Protein AF-A0A238YDG4-F1 (afdb_monomer)

Structure (mmCIF, N/CA/C/O backbone):
data_AF-A0A238YDG4-F1
#
_entry.id   AF-A0A238YDG4-F1
#
loop_
_atom_site.group_PDB
_atom_site.id
_atom_site.type_symbol
_atom_site.label_atom_id
_atom_site.label_alt_id
_atom_site.label_comp_id
_atom_site.label_asym_id
_atom_site.label_entity_id
_atom_site.label_seq_id
_atom_site.pdbx_PDB_ins_code
_atom_site.Cartn_x
_atom_site.Cartn_y
_atom_site.Cartn_z
_atom_site.occupancy
_atom_site.B_iso_or_equiv
_atom_site.auth_seq_id
_atom_site.auth_comp_id
_atom_site.auth_asym_id
_atom_site.auth_atom_id
_atom_site.pdbx_PDB_model_num
ATOM 1 N N . MET A 1 1 ? 46.754 -7.261 44.602 1.00 32.38 1 MET A N 1
ATOM 2 C CA . MET A 1 1 ? 48.036 -6.555 44.366 1.00 32.38 1 MET A CA 1
ATOM 3 C C . MET A 1 1 ? 48.766 -7.213 43.203 1.00 32.38 1 MET A C 1
ATOM 5 O O . MET A 1 1 ? 49.023 -8.404 43.291 1.00 32.38 1 MET A O 1
ATOM 9 N N . LYS A 1 2 ? 49.138 -6.392 42.207 1.00 31.48 2 LYS A N 1
ATOM 10 C CA . LYS A 1 2 ? 50.009 -6.646 41.039 1.00 31.48 2 LYS A CA 1
ATOM 11 C C . LYS A 1 2 ? 49.391 -7.382 39.835 1.00 31.48 2 LYS A C 1
ATOM 13 O O . LYS A 1 2 ? 49.426 -8.601 39.764 1.00 31.48 2 LYS A O 1
ATOM 18 N N . ASN A 1 3 ? 48.870 -6.579 38.895 1.00 33.97 3 ASN A N 1
ATOM 19 C CA . ASN A 1 3 ? 49.439 -6.285 37.561 1.00 33.97 3 ASN A CA 1
ATOM 20 C C . ASN A 1 3 ? 50.335 -7.392 36.956 1.00 33.97 3 ASN A C 1
ATOM 22 O O . ASN A 1 3 ? 51.238 -7.875 37.629 1.00 33.97 3 ASN A O 1
ATOM 26 N N . LEU A 1 4 ? 50.256 -7.732 35.666 1.00 27.48 4 LEU A N 1
ATOM 27 C CA . LEU A 1 4 ? 50.565 -6.827 34.550 1.00 27.48 4 LEU A CA 1
ATOM 28 C C . LEU A 1 4 ? 50.295 -7.536 33.200 1.00 27.48 4 LEU A C 1
ATOM 30 O O . LEU A 1 4 ? 50.577 -8.722 33.050 1.00 27.48 4 LEU A O 1
ATOM 34 N N . ARG A 1 5 ? 49.781 -6.768 32.234 1.00 31.42 5 ARG A N 1
ATOM 35 C CA . ARG A 1 5 ? 49.611 -7.071 30.800 1.00 31.42 5 ARG A CA 1
ATOM 36 C C . ARG A 1 5 ? 50.969 -7.241 30.064 1.00 31.42 5 ARG A C 1
ATOM 38 O O . ARG A 1 5 ? 51.995 -6.864 30.625 1.00 31.42 5 ARG A O 1
ATOM 45 N N . VAL A 1 6 ? 50.903 -7.626 28.771 1.00 28.30 6 VAL A N 1
ATOM 46 C CA . VAL A 1 6 ? 51.587 -6.986 27.601 1.00 28.30 6 VAL A CA 1
ATOM 47 C C . VAL A 1 6 ? 52.476 -7.898 26.694 1.00 28.30 6 VAL A C 1
ATOM 49 O O . VAL A 1 6 ? 53.529 -8.354 27.120 1.00 28.30 6 VAL A O 1
ATOM 52 N N . ILE A 1 7 ? 52.052 -7.987 25.407 1.00 26.64 7 ILE A N 1
ATOM 53 C CA . ILE A 1 7 ? 52.782 -8.059 24.094 1.00 26.64 7 ILE A CA 1
ATOM 54 C C . ILE A 1 7 ? 53.450 -9.394 23.679 1.00 26.64 7 ILE A C 1
ATOM 56 O O . ILE A 1 7 ? 54.225 -9.946 24.444 1.00 26.64 7 ILE A O 1
ATOM 60 N N . LEU A 1 8 ? 53.157 -10.054 22.539 1.00 23.36 8 LEU A N 1
ATOM 61 C CA . LEU A 1 8 ? 52.969 -9.714 21.100 1.00 23.36 8 LEU A CA 1
ATOM 62 C C . LEU A 1 8 ? 54.277 -9.819 20.264 1.00 23.36 8 LEU A C 1
ATOM 64 O O . LEU A 1 8 ? 55.307 -9.260 20.625 1.00 23.36 8 LEU A O 1
ATOM 68 N N . LEU A 1 9 ? 54.148 -10.510 19.113 1.00 22.17 9 LEU A N 1
ATOM 69 C CA . LEU A 1 9 ? 55.008 -10.584 17.906 1.00 22.17 9 LEU A CA 1
ATOM 70 C C . LEU A 1 9 ? 56.167 -11.618 17.839 1.00 22.17 9 LEU A C 1
ATOM 72 O O . LEU A 1 9 ? 57.166 -11.488 18.537 1.00 22.17 9 LEU A O 1
ATOM 76 N N . ALA A 1 10 ? 56.097 -12.572 16.886 1.00 23.30 10 ALA A N 1
ATOM 77 C CA . ALA A 1 10 ? 56.869 -12.538 15.619 1.00 23.30 10 ALA A CA 1
ATOM 78 C C . ALA A 1 10 ? 56.910 -13.889 14.838 1.00 23.30 10 ALA A C 1
ATOM 80 O O . ALA A 1 10 ? 57.460 -14.873 15.320 1.00 23.30 10 ALA A O 1
ATOM 81 N N . VAL A 1 11 ? 56.379 -13.850 13.600 1.00 23.33 11 VAL A N 1
ATOM 82 C CA . VAL A 1 11 ? 56.934 -14.311 12.293 1.00 23.33 11 VAL A CA 1
ATOM 83 C C . VAL A 1 11 ? 57.544 -15.719 12.152 1.00 23.33 11 VAL A C 1
ATOM 85 O O . VAL A 1 11 ? 58.565 -15.966 12.770 1.00 23.33 11 VAL A O 1
ATOM 88 N N . VAL A 1 12 ? 57.070 -16.523 11.170 1.00 23.56 12 VAL A N 1
ATOM 89 C CA . VAL A 1 12 ? 57.900 -17.312 10.209 1.00 23.56 12 VAL A CA 1
ATOM 90 C C . VAL A 1 12 ? 57.093 -17.756 8.955 1.00 23.56 12 VAL A C 1
ATOM 92 O O . VAL A 1 12 ? 56.186 -18.570 9.042 1.00 23.56 12 VAL A O 1
ATOM 95 N N . VAL A 1 13 ? 57.520 -17.209 7.805 1.00 24.45 13 VAL A N 1
ATOM 96 C CA . VAL A 1 13 ? 57.830 -17.814 6.480 1.00 24.45 13 VAL A CA 1
ATOM 97 C C . VAL A 1 13 ? 56.757 -18.515 5.623 1.00 24.45 13 VAL A C 1
ATOM 99 O O . VAL A 1 13 ? 56.240 -19.581 5.932 1.00 24.45 13 VAL A O 1
ATOM 102 N N . ALA A 1 14 ? 56.605 -17.948 4.420 1.00 23.52 14 ALA A N 1
ATOM 103 C CA . ALA A 1 14 ? 55.991 -18.507 3.222 1.00 23.52 14 A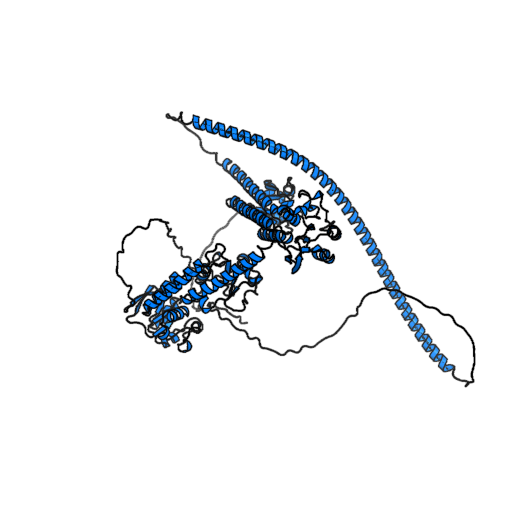LA A CA 1
ATOM 104 C C . ALA A 1 14 ? 56.813 -19.636 2.565 1.00 23.52 14 ALA A C 1
ATOM 106 O O . ALA A 1 14 ? 58.035 -19.551 2.470 1.00 23.52 14 ALA A O 1
ATOM 107 N N . THR A 1 15 ? 56.132 -20.627 1.984 1.00 25.94 15 THR A N 1
ATOM 108 C CA . THR A 1 15 ? 56.463 -21.196 0.660 1.00 25.94 15 THR A CA 1
ATOM 109 C C . THR A 1 15 ? 55.231 -21.886 0.067 1.00 25.94 15 THR A C 1
ATOM 111 O O . THR A 1 15 ? 54.502 -22.592 0.755 1.00 25.94 15 THR A O 1
ATOM 114 N N . ALA A 1 16 ? 55.003 -21.619 -1.216 1.00 25.09 16 ALA A N 1
ATOM 115 C CA . ALA A 1 16 ? 53.851 -22.000 -2.024 1.00 25.09 16 ALA A CA 1
ATOM 116 C C . ALA A 1 16 ? 53.964 -23.410 -2.627 1.00 25.09 16 ALA A C 1
ATOM 118 O O . ALA A 1 16 ? 55.067 -23.793 -3.007 1.00 25.09 16 ALA A O 1
ATOM 119 N N . VAL A 1 17 ? 52.824 -24.088 -2.852 1.00 24.06 17 VAL A N 1
ATOM 120 C CA . VAL A 1 17 ? 52.559 -24.900 -4.061 1.00 24.06 17 VAL A CA 1
ATOM 121 C C . VAL A 1 17 ? 51.064 -24.846 -4.430 1.00 24.06 17 VAL A C 1
ATOM 123 O O . VAL A 1 17 ? 50.186 -25.128 -3.625 1.00 24.06 17 VAL A O 1
ATOM 126 N N . VAL A 1 18 ? 50.870 -24.481 -5.695 1.00 28.06 18 VAL A N 1
ATOM 127 C CA . VAL A 1 18 ? 49.718 -24.420 -6.606 1.00 28.06 18 VAL A CA 1
ATOM 128 C C . VAL A 1 18 ? 48.678 -25.552 -6.500 1.00 28.06 18 VAL A C 1
ATOM 130 O O . VAL A 1 18 ? 49.009 -26.727 -6.642 1.00 28.06 18 VAL A O 1
ATOM 133 N N . GLY A 1 19 ? 47.405 -25.153 -6.424 1.00 25.06 19 GLY A N 1
ATOM 134 C CA . GLY A 1 19 ? 46.221 -25.918 -6.825 1.00 25.06 19 GLY A CA 1
ATOM 135 C C . GLY A 1 19 ? 45.146 -24.928 -7.281 1.00 25.06 19 GLY A C 1
ATOM 136 O O . GLY A 1 19 ? 44.658 -24.149 -6.473 1.00 25.06 19 GLY A O 1
ATOM 137 N N . ALA A 1 20 ? 44.870 -24.877 -8.586 1.00 27.34 20 ALA A N 1
ATOM 138 C CA . ALA A 1 20 ? 43.957 -23.918 -9.199 1.00 27.34 20 ALA A CA 1
ATOM 139 C C . ALA A 1 20 ? 42.500 -24.389 -9.071 1.00 27.34 20 ALA A C 1
ATOM 141 O O . ALA A 1 20 ? 42.128 -25.422 -9.624 1.00 27.34 20 ALA A O 1
ATOM 142 N N . SER A 1 21 ? 41.690 -23.600 -8.372 1.00 27.27 21 SER A N 1
ATOM 143 C CA . SER A 1 21 ? 40.229 -23.664 -8.340 1.00 27.27 21 SER A CA 1
ATOM 144 C C . SER A 1 21 ? 39.717 -22.281 -8.734 1.00 27.27 21 SER A C 1
ATOM 146 O O . SER A 1 21 ? 40.024 -21.298 -8.061 1.00 27.27 21 SER A O 1
ATOM 148 N N . GLY A 1 22 ? 39.034 -22.207 -9.879 1.00 24.95 22 GLY A N 1
ATOM 149 C CA . GLY A 1 22 ? 38.510 -20.971 -10.453 1.00 24.95 22 GLY A CA 1
ATOM 150 C C . GLY A 1 22 ? 37.368 -20.411 -9.614 1.00 24.95 22 GLY A C 1
ATOM 151 O O . GLY A 1 22 ? 36.395 -21.106 -9.335 1.00 24.95 22 GLY A O 1
ATOM 152 N N . THR A 1 23 ? 37.520 -19.160 -9.205 1.00 25.86 23 THR A N 1
ATOM 153 C CA . THR A 1 23 ? 36.502 -18.347 -8.546 1.00 25.86 23 THR A CA 1
ATOM 154 C C . THR A 1 23 ? 35.622 -17.696 -9.607 1.00 25.86 23 THR A C 1
ATOM 156 O O . THR A 1 23 ? 36.130 -16.991 -10.478 1.00 25.86 23 THR A O 1
ATOM 159 N N . ALA A 1 24 ? 34.317 -17.947 -9.529 1.00 23.64 24 ALA A N 1
ATOM 160 C CA . ALA A 1 24 ? 33.298 -17.203 -10.254 1.00 23.64 24 ALA A CA 1
ATOM 161 C C . ALA A 1 24 ? 33.306 -15.745 -9.767 1.00 23.64 24 ALA A C 1
ATOM 163 O O . ALA A 1 24 ? 33.253 -15.498 -8.563 1.00 23.64 24 ALA A O 1
ATOM 164 N N . ALA A 1 25 ? 33.436 -14.802 -10.698 1.00 25.17 25 ALA A N 1
ATOM 165 C CA . ALA A 1 25 ? 33.377 -13.372 -10.435 1.00 25.17 25 ALA A CA 1
ATOM 166 C C . ALA A 1 25 ? 31.942 -12.891 -10.681 1.00 25.17 25 ALA A C 1
ATOM 168 O O . ALA A 1 25 ? 31.423 -13.006 -11.788 1.00 25.17 25 ALA A O 1
ATOM 169 N N . GLY A 1 26 ? 31.310 -12.399 -9.623 1.00 24.03 26 GLY A N 1
ATOM 170 C CA . GLY A 1 26 ? 29.951 -11.887 -9.607 1.00 24.03 26 GLY A CA 1
ATOM 171 C C . GLY A 1 26 ? 29.727 -11.111 -8.324 1.00 24.03 26 GLY A C 1
ATOM 172 O O . GLY A 1 26 ? 30.053 -11.626 -7.261 1.00 24.03 26 GLY A O 1
ATOM 173 N N . ALA A 1 27 ? 29.224 -9.886 -8.460 1.00 28.20 27 ALA A N 1
ATOM 174 C CA . ALA A 1 27 ? 29.022 -8.893 -7.407 1.00 28.20 27 ALA A CA 1
ATOM 175 C C . ALA A 1 27 ? 30.314 -8.415 -6.711 1.00 28.20 27 ALA A C 1
ATOM 177 O O . ALA A 1 27 ? 30.718 -8.898 -5.655 1.00 28.20 27 ALA A O 1
ATOM 178 N N . GLN A 1 28 ? 30.941 -7.389 -7.291 1.00 22.80 28 GLN A N 1
ATOM 179 C CA . GLN A 1 28 ? 31.718 -6.427 -6.514 1.00 22.80 28 GLN A CA 1
ATOM 180 C C . GLN A 1 28 ? 31.001 -5.082 -6.569 1.00 22.80 28 GLN A C 1
ATOM 182 O O . GLN A 1 28 ? 30.894 -4.470 -7.627 1.00 22.80 28 GLN A O 1
ATOM 187 N N . SER A 1 29 ? 30.535 -4.648 -5.400 1.00 25.73 29 SER A N 1
ATOM 188 C CA . SER A 1 29 ? 30.207 -3.264 -5.089 1.00 25.73 29 SER A CA 1
ATOM 189 C C . SER A 1 29 ? 31.413 -2.385 -5.418 1.00 25.73 29 SER A C 1
ATOM 191 O O . SER A 1 29 ? 32.467 -2.515 -4.783 1.00 25.73 29 SER A O 1
ATOM 193 N N . VAL A 1 30 ? 31.277 -1.492 -6.392 1.00 24.53 30 VAL A N 1
ATOM 194 C CA . VAL A 1 30 ? 32.229 -0.397 -6.568 1.00 24.53 30 VAL A CA 1
ATOM 195 C C . VAL A 1 30 ? 31.587 0.833 -5.950 1.00 24.53 30 VAL A C 1
ATOM 197 O O . VAL A 1 30 ? 30.809 1.526 -6.590 1.00 24.53 30 VAL A O 1
ATOM 200 N N . GLY A 1 31 ? 31.914 1.084 -4.682 1.00 27.91 31 GLY A N 1
ATOM 201 C CA . GLY A 1 31 ? 31.837 2.431 -4.139 1.00 27.91 31 GLY A CA 1
ATOM 202 C C . GLY A 1 31 ? 32.880 3.277 -4.861 1.00 27.91 31 GLY A C 1
ATOM 203 O O . GLY A 1 31 ? 34.080 3.094 -4.653 1.00 27.91 31 GLY A O 1
ATOM 204 N N . ALA A 1 32 ? 32.421 4.149 -5.747 1.00 25.56 32 ALA A N 1
ATOM 205 C CA . ALA A 1 32 ? 33.183 5.287 -6.223 1.00 25.56 32 ALA A CA 1
ATOM 206 C C . ALA A 1 32 ? 32.364 6.528 -5.868 1.00 25.56 32 ALA A C 1
ATOM 208 O O . ALA A 1 32 ? 31.245 6.691 -6.345 1.00 25.56 32 ALA A O 1
ATOM 209 N N . GLU A 1 33 ? 32.913 7.346 -4.970 1.00 24.12 33 GLU A N 1
ATOM 210 C CA . GLU A 1 33 ? 32.418 8.680 -4.636 1.00 24.12 33 GLU A CA 1
ATOM 211 C C . GLU A 1 33 ? 32.171 9.475 -5.927 1.00 24.12 33 GLU A C 1
ATOM 213 O O . GLU A 1 33 ? 33.109 9.792 -6.661 1.00 24.12 33 GLU A O 1
ATOM 218 N N . PHE A 1 34 ? 30.905 9.783 -6.210 1.00 23.81 34 PHE A N 1
ATOM 219 C CA . PHE A 1 34 ? 30.529 10.764 -7.218 1.00 23.81 34 PHE A CA 1
ATOM 220 C C . PHE A 1 34 ? 30.469 12.136 -6.544 1.00 23.81 34 PHE A C 1
ATOM 222 O O . PHE A 1 34 ? 29.600 12.398 -5.714 1.00 23.81 34 PHE A O 1
ATOM 229 N N . GLU A 1 35 ? 31.414 13.013 -6.888 1.00 23.77 35 GLU A N 1
ATOM 230 C CA . GLU A 1 35 ? 31.313 14.436 -6.568 1.00 23.77 35 GLU A CA 1
ATOM 231 C C . GLU A 1 35 ? 30.142 15.049 -7.347 1.00 23.77 35 GLU A C 1
ATOM 233 O O . GLU A 1 35 ? 30.081 15.011 -8.577 1.00 23.77 35 GLU A O 1
ATOM 238 N N . HIS A 1 36 ? 29.212 15.606 -6.578 1.00 23.53 36 HIS A N 1
ATOM 239 C CA . HIS A 1 36 ? 28.018 16.320 -7.001 1.00 23.53 36 HIS A CA 1
ATOM 240 C C . HIS A 1 36 ? 28.413 17.650 -7.668 1.00 23.53 36 HIS A C 1
ATOM 242 O O . HIS A 1 36 ? 29.091 18.475 -7.056 1.00 23.53 36 HIS A O 1
ATOM 248 N N . ALA A 1 37 ? 27.996 17.875 -8.916 1.00 23.97 37 ALA A N 1
ATOM 249 C CA . ALA A 1 37 ? 28.027 19.202 -9.524 1.00 23.97 37 ALA A CA 1
ATOM 250 C C . ALA A 1 37 ? 26.643 19.840 -9.349 1.00 23.97 37 ALA A C 1
ATOM 252 O O . ALA A 1 37 ? 25.679 19.415 -9.979 1.00 23.97 37 ALA A O 1
ATOM 253 N N . GLU A 1 38 ? 26.569 20.837 -8.467 1.00 25.30 38 GLU A N 1
ATOM 254 C CA . GLU A 1 38 ? 25.382 21.647 -8.182 1.00 25.30 38 GLU A CA 1
ATOM 255 C C . GLU A 1 38 ? 24.762 22.223 -9.468 1.00 25.30 38 GLU A C 1
ATOM 257 O O . GLU A 1 38 ? 25.425 22.909 -10.253 1.00 25.30 38 GLU A O 1
ATOM 262 N N . SER A 1 39 ? 23.466 21.984 -9.674 1.00 26.48 39 SER A N 1
ATOM 263 C CA . SER A 1 39 ? 22.670 22.675 -10.685 1.00 26.48 39 SER A CA 1
ATOM 264 C C . SER A 1 39 ? 22.204 24.027 -10.137 1.00 26.48 39 SER A C 1
ATOM 266 O O . SER A 1 39 ? 21.187 24.116 -9.449 1.00 26.48 39 SER A O 1
ATOM 268 N N . GLU A 1 40 ? 22.927 25.103 -10.453 1.00 25.95 40 GLU A N 1
ATOM 269 C CA . GLU A 1 40 ? 22.411 26.460 -10.254 1.00 25.95 40 GLU A CA 1
ATOM 270 C C . GLU A 1 40 ? 21.268 26.738 -11.243 1.00 25.95 40 GLU A C 1
ATOM 272 O O . GLU A 1 40 ? 21.447 26.816 -12.462 1.00 25.95 40 GLU A O 1
ATOM 277 N N . SER A 1 41 ? 20.073 26.940 -10.692 1.00 27.61 41 SER A N 1
ATOM 278 C CA . SER A 1 41 ? 18.915 27.486 -11.387 1.00 27.61 41 SER A CA 1
ATOM 279 C C . SER A 1 41 ? 19.206 28.910 -11.876 1.00 27.61 41 SER A C 1
ATOM 281 O O . SER A 1 41 ? 19.308 29.842 -11.075 1.00 27.61 41 SER A O 1
ATOM 283 N N . LEU A 1 42 ? 19.274 29.116 -13.192 1.00 24.56 42 LEU A N 1
ATOM 284 C CA . LEU A 1 42 ? 19.293 30.454 -13.784 1.00 24.56 42 LEU A CA 1
ATOM 285 C C . LEU A 1 42 ? 18.133 30.628 -14.759 1.00 24.56 42 LEU A C 1
ATOM 287 O O . LEU A 1 42 ? 18.200 30.302 -15.941 1.00 24.56 42 LEU A O 1
ATOM 291 N N . SER A 1 43 ? 17.070 31.246 -14.245 1.00 29.20 43 SER A N 1
ATOM 292 C CA . SER A 1 43 ? 16.072 31.940 -15.050 1.00 29.20 43 SER A CA 1
ATOM 293 C C . SER A 1 43 ? 16.759 32.986 -15.934 1.00 29.20 43 SER A C 1
ATOM 295 O O . SER A 1 43 ? 17.480 33.832 -15.408 1.00 29.20 43 SER A O 1
ATOM 297 N N . THR A 1 44 ? 16.512 33.012 -17.246 1.00 24.89 44 THR A N 1
ATOM 298 C CA . THR A 1 44 ? 16.551 34.266 -18.024 1.00 24.89 44 THR A CA 1
ATOM 299 C C . THR A 1 44 ? 15.849 34.148 -19.381 1.00 24.89 44 THR A C 1
ATOM 301 O O . THR A 1 44 ? 16.286 33.463 -20.293 1.00 24.89 44 THR A O 1
ATOM 304 N N . ASN A 1 45 ? 14.752 34.900 -19.480 1.00 24.41 45 ASN A N 1
ATOM 305 C CA . ASN A 1 45 ? 14.194 35.607 -20.635 1.00 24.41 45 ASN A CA 1
ATOM 306 C C . ASN A 1 45 ? 14.630 35.220 -22.061 1.00 24.41 45 ASN A C 1
ATOM 308 O O . ASN A 1 45 ? 15.705 35.565 -22.552 1.00 24.41 45 ASN A O 1
ATOM 312 N N . TYR A 1 46 ? 13.641 34.693 -22.778 1.00 28.77 46 TYR A N 1
ATOM 313 C CA . TYR A 1 46 ? 13.564 34.546 -24.225 1.00 28.77 46 TYR A CA 1
ATOM 314 C C . TYR A 1 46 ? 13.522 35.918 -24.928 1.00 28.77 46 TYR A C 1
ATOM 316 O O . TYR A 1 46 ? 12.551 36.666 -24.815 1.00 28.77 46 TYR A O 1
ATOM 324 N N . SER A 1 47 ? 14.567 36.258 -25.687 1.00 26.88 47 SER A N 1
ATOM 325 C CA . SER A 1 47 ? 14.536 37.338 -26.684 1.00 26.88 47 SER A CA 1
ATOM 326 C C . SER A 1 47 ? 15.665 37.171 -27.708 1.00 26.88 47 SER A C 1
ATOM 328 O O . SER A 1 47 ? 16.762 37.690 -27.528 1.00 26.88 47 SER A O 1
ATOM 330 N N . GLY A 1 48 ? 15.342 36.488 -28.808 1.00 31.53 48 GLY A N 1
ATOM 331 C CA . GLY A 1 48 ? 15.836 36.734 -30.168 1.00 31.53 48 GLY A CA 1
ATOM 332 C C . GLY A 1 48 ? 17.341 36.896 -30.404 1.00 31.53 48 GLY A C 1
ATOM 333 O O . GLY A 1 48 ? 17.854 38.010 -30.339 1.00 31.53 48 GLY A O 1
ATOM 334 N N . GLN A 1 49 ? 17.981 35.836 -30.907 1.00 26.91 49 GLN A N 1
ATOM 335 C CA . GLN A 1 49 ? 19.055 35.944 -31.902 1.00 26.91 49 GLN A CA 1
ATOM 336 C C . GLN A 1 49 ? 19.178 34.646 -32.725 1.00 26.91 49 GLN A C 1
ATOM 338 O O . GLN A 1 49 ? 19.200 33.550 -32.178 1.00 26.91 49 GLN A O 1
ATOM 343 N N . GLU A 1 50 ? 19.204 34.795 -34.053 1.00 27.64 50 GLU A N 1
ATOM 344 C CA . GLU A 1 50 ? 19.370 33.734 -35.061 1.00 27.64 50 GLU A CA 1
ATOM 345 C C . GLU A 1 50 ? 20.666 32.906 -34.885 1.00 27.64 50 GLU A C 1
ATOM 347 O O . GLU A 1 50 ? 21.644 33.401 -34.317 1.00 27.64 50 GLU A O 1
ATOM 352 N N . PRO A 1 51 ? 20.704 31.658 -35.398 1.00 33.59 51 PRO A N 1
ATOM 353 C CA . PRO A 1 51 ? 21.653 30.639 -34.963 1.00 33.59 51 PRO A CA 1
ATOM 354 C C . PRO A 1 51 ? 23.041 30.802 -35.591 1.00 33.59 51 PRO A C 1
ATOM 356 O O . PRO A 1 51 ? 23.193 30.950 -36.808 1.00 33.59 51 PRO A O 1
ATOM 359 N N . ILE A 1 52 ? 24.080 30.672 -34.763 1.00 27.75 52 ILE A N 1
ATOM 360 C CA . ILE A 1 52 ? 25.446 30.443 -35.236 1.00 27.75 52 ILE A CA 1
ATOM 361 C C . ILE A 1 52 ? 25.576 28.962 -35.589 1.00 27.75 52 ILE A C 1
ATOM 363 O O . ILE A 1 52 ? 25.641 28.093 -34.725 1.00 27.75 52 ILE A O 1
ATOM 367 N N . GLN A 1 53 ? 25.623 28.688 -36.891 1.00 34.22 53 GLN A N 1
ATOM 368 C CA . GLN A 1 53 ? 26.019 27.392 -37.417 1.00 34.22 53 GLN A CA 1
ATOM 369 C C . GLN A 1 53 ? 27.496 27.114 -37.134 1.00 34.22 53 GLN A C 1
ATOM 371 O O . GLN A 1 53 ? 28.369 27.867 -37.571 1.00 34.22 53 GLN A O 1
ATOM 376 N N . THR A 1 54 ? 27.768 25.959 -36.528 1.00 30.12 54 THR A N 1
ATOM 377 C CA . THR A 1 54 ? 29.069 25.292 -36.629 1.00 30.12 54 THR A CA 1
ATOM 378 C C . THR A 1 54 ? 28.821 23.884 -37.161 1.00 30.12 54 THR A C 1
ATOM 380 O O . THR A 1 54 ? 28.245 23.042 -36.485 1.00 30.12 54 THR A O 1
ATOM 383 N N . ALA A 1 55 ? 29.184 23.659 -38.424 1.00 37.09 55 ALA A N 1
ATOM 384 C CA . ALA A 1 55 ? 29.035 22.385 -39.111 1.00 37.09 55 ALA A CA 1
ATOM 385 C C . ALA A 1 55 ? 30.101 21.379 -38.645 1.00 37.09 55 ALA A C 1
ATOM 387 O O . ALA A 1 55 ? 31.294 21.683 -38.685 1.00 37.09 55 ALA A O 1
ATOM 388 N N . GLY A 1 56 ? 29.662 20.171 -38.277 1.00 33.72 56 GLY A N 1
ATOM 389 C CA . GLY A 1 56 ? 30.533 19.044 -37.948 1.00 33.72 56 GLY A CA 1
ATOM 390 C C . GLY A 1 56 ? 29.779 17.752 -37.610 1.00 33.72 56 GLY A C 1
ATOM 391 O O . GLY A 1 56 ? 29.759 17.359 -36.455 1.00 33.72 56 GLY A O 1
ATOM 392 N N . ASN A 1 57 ? 29.258 17.073 -38.645 1.00 41.59 57 ASN A N 1
ATOM 393 C CA . ASN A 1 57 ? 28.951 15.626 -38.703 1.00 41.59 57 ASN A CA 1
ATOM 394 C C . ASN A 1 57 ? 27.510 15.091 -38.467 1.00 41.59 57 ASN A C 1
ATOM 396 O O . ASN A 1 57 ? 27.347 13.964 -38.003 1.00 41.59 57 ASN A O 1
ATOM 400 N N . ASN A 1 58 ? 26.475 15.808 -38.930 1.00 51.28 58 ASN A N 1
ATOM 401 C CA . ASN A 1 58 ? 25.144 15.235 -39.243 1.00 51.28 58 ASN A CA 1
ATOM 402 C C . ASN A 1 58 ? 25.120 14.559 -40.628 1.00 51.28 58 ASN A C 1
ATOM 404 O O . ASN A 1 58 ? 24.329 14.921 -41.501 1.00 51.28 58 ASN A O 1
ATOM 408 N N . THR A 1 59 ? 26.012 13.605 -40.886 1.00 64.50 59 THR A N 1
ATOM 409 C CA . THR A 1 59 ? 25.968 12.835 -42.138 1.00 64.50 59 THR A CA 1
ATOM 410 C C . THR A 1 59 ? 25.700 11.369 -41.855 1.00 64.50 59 THR A C 1
ATOM 412 O O . THR A 1 59 ? 26.529 10.680 -41.269 1.00 64.50 59 THR A O 1
ATOM 415 N N . CYS A 1 60 ? 24.546 10.894 -42.328 1.00 85.06 60 CYS A N 1
ATOM 416 C CA . CYS A 1 60 ? 24.173 9.481 -42.403 1.00 85.06 60 CYS A CA 1
ATOM 417 C C . CYS A 1 60 ? 24.948 8.762 -43.526 1.00 85.06 60 CYS A C 1
ATOM 419 O O . CYS A 1 60 ? 24.364 8.185 -44.442 1.00 85.06 60 CYS A O 1
ATOM 421 N N . GLY A 1 61 ? 26.271 8.924 -43.542 1.00 86.12 61 GLY A N 1
ATOM 422 C CA . GLY A 1 61 ? 27.142 8.513 -44.637 1.00 86.12 61 GLY A CA 1
ATOM 423 C C . GLY A 1 61 ? 28.374 7.774 -44.137 1.00 86.12 61 GLY A C 1
ATOM 424 O O . GLY A 1 61 ? 28.761 7.911 -42.980 1.00 86.12 61 GLY A O 1
ATOM 425 N N . PHE A 1 62 ? 28.981 7.011 -45.043 1.00 92.19 62 PHE A N 1
ATOM 426 C CA . PHE A 1 62 ? 30.183 6.219 -44.803 1.00 92.19 62 PHE A CA 1
ATOM 427 C C . PHE A 1 62 ? 31.355 6.808 -45.617 1.00 92.19 62 PHE A C 1
ATOM 429 O O . PHE A 1 62 ? 31.113 7.343 -46.708 1.00 92.19 62 PHE A O 1
ATOM 436 N N . PRO A 1 63 ? 32.603 6.767 -45.119 1.00 93.00 63 PRO A N 1
ATOM 437 C CA . PRO A 1 63 ? 33.046 6.091 -43.899 1.00 93.00 63 PRO A CA 1
ATOM 438 C C . PRO A 1 63 ? 32.546 6.764 -42.609 1.00 93.00 63 PRO A C 1
ATOM 440 O O . PRO A 1 63 ? 32.436 7.990 -42.542 1.00 93.00 63 PRO A O 1
ATOM 443 N N . LEU A 1 64 ? 32.243 5.954 -41.594 1.00 94.25 64 LEU A N 1
ATOM 444 C CA . LEU A 1 64 ? 31.763 6.370 -40.278 1.00 94.25 64 LEU A CA 1
ATOM 445 C C . LEU A 1 64 ? 32.762 5.927 -39.204 1.00 94.25 64 LEU A C 1
ATOM 447 O O . LEU A 1 64 ? 33.002 4.734 -39.044 1.00 94.25 64 LEU A O 1
ATOM 451 N N . ASN A 1 65 ? 33.275 6.885 -38.430 1.00 94.12 65 ASN A N 1
ATOM 452 C CA . ASN A 1 65 ? 34.057 6.618 -37.224 1.00 94.12 65 ASN A CA 1
ATOM 453 C C . ASN A 1 65 ? 33.220 6.962 -35.995 1.00 94.12 65 ASN A C 1
ATOM 455 O O . ASN A 1 65 ? 32.677 8.070 -35.902 1.00 94.12 65 ASN A O 1
ATOM 459 N N . VAL A 1 66 ? 33.117 6.024 -35.059 1.00 94.12 66 VAL A N 1
ATOM 460 C CA . VAL A 1 66 ? 32.368 6.194 -33.812 1.00 94.12 66 VAL A CA 1
ATOM 461 C C . VAL A 1 66 ? 33.090 5.520 -32.659 1.00 94.12 66 VAL A C 1
ATOM 463 O O . VAL A 1 66 ? 33.581 4.407 -32.795 1.00 94.12 66 VAL A O 1
ATOM 466 N N . THR A 1 67 ? 33.120 6.183 -31.511 1.00 95.25 67 THR A N 1
ATOM 467 C CA . THR A 1 67 ? 33.572 5.580 -30.256 1.00 95.25 67 THR A CA 1
ATOM 468 C C . THR A 1 67 ? 32.385 4.938 -29.558 1.00 95.25 67 THR A C 1
ATOM 470 O O . THR A 1 67 ? 31.308 5.537 -29.507 1.00 95.25 67 THR A O 1
ATOM 473 N N . ASP A 1 68 ? 32.574 3.725 -29.056 1.00 95.12 68 ASP A N 1
ATOM 474 C CA . ASP A 1 68 ? 31.543 2.977 -28.344 1.00 95.12 68 ASP A CA 1
ATOM 475 C C . ASP A 1 68 ? 31.724 3.042 -26.812 1.00 95.12 68 ASP A C 1
ATOM 477 O O . ASP A 1 68 ? 32.630 3.713 -26.315 1.00 95.12 68 ASP A O 1
ATOM 481 N N . ALA A 1 69 ? 30.880 2.341 -26.047 1.00 93.69 69 ALA A N 1
ATOM 482 C CA . ALA A 1 69 ? 30.911 2.390 -24.579 1.00 93.69 69 ALA A CA 1
ATOM 483 C C . ALA A 1 69 ? 32.161 1.753 -23.935 1.00 93.69 69 ALA A C 1
ATOM 485 O O . ALA A 1 69 ? 32.371 1.893 -22.736 1.00 93.69 69 ALA A O 1
ATOM 486 N N . THR A 1 70 ? 33.002 1.056 -24.708 1.00 93.69 70 THR A N 1
ATOM 487 C CA . THR A 1 70 ? 34.317 0.564 -24.248 1.00 93.69 70 THR A CA 1
ATOM 488 C C . THR A 1 70 ? 35.455 1.537 -24.569 1.00 93.69 70 THR A C 1
ATOM 490 O O . THR A 1 70 ? 36.620 1.143 -24.549 1.00 93.69 70 THR A O 1
ATOM 493 N N . GLU A 1 71 ? 35.124 2.773 -24.957 1.00 93.88 71 GLU A N 1
ATOM 494 C CA . GLU A 1 71 ? 36.059 3.794 -25.452 1.00 93.88 71 GLU A CA 1
ATOM 495 C C . GLU A 1 71 ? 36.844 3.360 -26.707 1.00 93.88 71 GLU A C 1
ATOM 497 O O . GLU A 1 71 ? 37.861 3.955 -27.069 1.00 93.88 71 GLU A O 1
ATOM 502 N N . THR A 1 72 ? 36.366 2.331 -27.416 1.00 93.50 72 THR A N 1
ATOM 503 C CA . THR A 1 72 ? 37.019 1.816 -28.623 1.00 93.50 72 THR A CA 1
ATOM 504 C C . THR A 1 72 ? 36.488 2.545 -29.854 1.00 93.50 72 THR A C 1
ATOM 506 O O . THR A 1 72 ? 35.278 2.600 -30.075 1.00 93.50 72 THR A O 1
ATOM 509 N N . GLU A 1 73 ? 37.387 3.091 -30.680 1.00 94.88 73 GLU A N 1
ATOM 510 C CA . GLU A 1 73 ? 37.021 3.660 -31.982 1.00 94.88 73 GLU A CA 1
ATOM 511 C C . GLU A 1 73 ? 36.723 2.533 -32.981 1.00 94.88 73 GLU A C 1
ATOM 513 O O . GLU A 1 73 ? 37.556 1.661 -33.241 1.00 94.88 73 GLU A O 1
ATOM 518 N N . ILE A 1 74 ? 35.519 2.567 -33.542 1.00 94.00 74 ILE A N 1
ATOM 519 C CA . ILE A 1 74 ? 35.027 1.658 -34.568 1.00 94.00 74 ILE A CA 1
ATOM 520 C C . ILE A 1 74 ? 34.906 2.424 -35.884 1.00 94.00 74 ILE A C 1
ATOM 522 O O . ILE A 1 74 ? 34.272 3.480 -35.945 1.00 94.00 74 ILE A O 1
ATOM 526 N N . THR A 1 75 ? 35.484 1.856 -36.941 1.00 93.94 75 THR A N 1
ATOM 527 C CA . THR A 1 75 ? 35.429 2.390 -38.305 1.00 93.94 75 THR A CA 1
ATOM 528 C C . THR A 1 75 ? 34.574 1.484 -39.181 1.00 93.94 75 THR A C 1
ATOM 530 O O . THR A 1 75 ? 34.839 0.288 -39.292 1.00 93.94 75 THR A O 1
ATOM 533 N N . LEU A 1 76 ? 33.574 2.065 -39.839 1.00 95.75 76 LEU A N 1
ATOM 534 C CA . LEU A 1 76 ? 32.788 1.430 -40.893 1.00 95.75 76 LEU A CA 1
ATOM 535 C C . LEU A 1 76 ? 33.061 2.164 -42.203 1.00 95.75 76 LEU A C 1
ATOM 537 O O . LEU A 1 76 ? 32.605 3.290 -42.382 1.00 95.75 76 LEU A O 1
ATOM 541 N N . ASP A 1 77 ? 33.811 1.547 -43.115 1.00 93.75 77 ASP A N 1
ATOM 542 C CA . ASP A 1 77 ? 34.153 2.171 -44.402 1.00 93.75 77 ASP A CA 1
ATOM 543 C C . ASP A 1 77 ? 32.950 2.257 -45.353 1.00 93.75 77 ASP A C 1
ATOM 545 O O . ASP A 1 77 ? 32.834 3.194 -46.147 1.00 93.75 77 ASP A O 1
ATOM 549 N N . GLU A 1 78 ? 32.037 1.293 -45.244 1.00 94.44 78 GLU A N 1
ATOM 550 C CA . GLU A 1 78 ? 30.826 1.162 -46.049 1.00 94.44 78 GLU A CA 1
ATOM 551 C C . GLU A 1 78 ? 29.634 0.795 -45.154 1.00 94.44 78 GLU A C 1
ATOM 553 O O . GLU A 1 78 ? 29.787 0.402 -43.995 1.00 94.44 78 GLU A O 1
ATOM 558 N N . ARG A 1 79 ? 28.423 0.933 -45.701 1.00 95.69 79 ARG A N 1
ATOM 559 C CA . ARG A 1 79 ? 27.195 0.529 -45.013 1.00 95.69 79 ARG A CA 1
ATOM 560 C C . ARG A 1 79 ? 27.200 -0.997 -44.823 1.00 95.69 79 ARG A C 1
ATOM 562 O O . ARG A 1 79 ? 27.385 -1.689 -45.818 1.00 95.69 79 ARG A O 1
ATOM 569 N N . PRO A 1 80 ? 26.935 -1.528 -43.614 1.00 97.06 80 PRO A N 1
ATOM 570 C CA . PRO A 1 80 ? 26.940 -2.973 -43.388 1.00 97.06 80 PRO A CA 1
ATOM 571 C C . PRO A 1 80 ? 25.759 -3.650 -44.099 1.00 97.06 80 PRO A C 1
ATOM 573 O O . PRO A 1 80 ? 24.616 -3.189 -43.972 1.00 97.06 80 PRO A O 1
ATOM 576 N N . ASP A 1 81 ? 26.027 -4.754 -44.800 1.00 97.00 81 ASP A N 1
ATOM 577 C CA . ASP A 1 81 ? 25.045 -5.580 -45.518 1.00 97.00 81 ASP A CA 1
ATOM 578 C C . ASP A 1 81 ? 24.617 -6.814 -44.702 1.00 97.00 81 ASP A C 1
ATOM 580 O O . ASP A 1 81 ? 23.524 -7.348 -44.911 1.00 97.00 81 ASP A O 1
ATOM 584 N N . ARG A 1 82 ? 25.459 -7.255 -43.757 1.00 98.31 82 ARG A N 1
ATOM 585 C CA . ARG A 1 82 ? 25.240 -8.402 -42.865 1.00 98.31 82 ARG A CA 1
ATOM 586 C C . ARG A 1 82 ? 25.391 -7.971 -41.410 1.00 98.31 82 ARG A C 1
ATOM 588 O O . ARG A 1 82 ? 26.495 -7.723 -40.936 1.00 98.31 82 ARG A O 1
ATOM 595 N N . ILE A 1 83 ? 24.277 -7.890 -40.692 1.00 98.62 83 ILE A N 1
ATOM 596 C CA . ILE A 1 83 ? 24.240 -7.425 -39.302 1.00 98.62 83 ILE A CA 1
ATOM 597 C C . ILE A 1 83 ? 23.842 -8.583 -38.386 1.00 98.62 83 ILE A C 1
ATOM 599 O O . ILE A 1 83 ? 22.863 -9.281 -38.654 1.00 98.62 83 ILE A O 1
ATOM 603 N N . THR A 1 84 ? 24.563 -8.764 -37.285 1.00 98.50 84 THR A N 1
ATOM 604 C CA . THR A 1 84 ? 24.184 -9.715 -36.230 1.00 98.50 84 THR A CA 1
ATOM 605 C C . THR A 1 84 ? 23.928 -8.971 -34.929 1.00 98.50 84 THR A C 1
ATOM 607 O O . THR A 1 84 ? 24.712 -8.108 -34.538 1.00 98.50 84 THR A O 1
ATOM 610 N N . THR A 1 85 ? 22.829 -9.289 -34.248 1.00 97.50 85 THR A N 1
ATOM 611 C CA . THR A 1 85 ? 22.501 -8.703 -32.943 1.00 97.50 85 THR A CA 1
ATOM 612 C C . THR A 1 85 ? 22.726 -9.723 -31.835 1.00 97.50 85 THR A C 1
ATOM 614 O O . THR A 1 85 ? 22.399 -10.903 -31.980 1.00 97.50 85 THR A O 1
ATOM 617 N N . THR A 1 86 ? 23.295 -9.280 -30.712 1.00 95.06 86 THR A N 1
ATOM 618 C CA . THR A 1 86 ? 23.538 -10.153 -29.548 1.00 95.06 86 THR A CA 1
ATOM 619 C C . THR A 1 86 ? 22.454 -10.038 -28.477 1.00 95.06 86 THR A C 1
ATOM 621 O O . THR A 1 86 ? 22.535 -10.691 -27.442 1.00 95.06 86 THR A O 1
ATOM 624 N N . ASN A 1 87 ? 21.441 -9.202 -28.703 1.00 92.25 87 ASN A N 1
ATOM 625 C CA . ASN A 1 87 ? 20.361 -8.928 -27.763 1.00 92.25 87 ASN A CA 1
ATOM 626 C C . ASN A 1 87 ? 19.078 -8.582 -28.544 1.00 92.25 87 ASN A C 1
ATOM 628 O O . ASN A 1 87 ? 19.173 -7.934 -29.598 1.00 92.25 87 ASN A O 1
ATOM 632 N N . PRO A 1 88 ? 17.888 -8.976 -28.055 1.00 91.50 88 PRO A N 1
ATOM 633 C CA . PRO A 1 88 ? 16.636 -8.727 -28.760 1.00 91.50 88 PRO A CA 1
ATOM 634 C C . PRO A 1 88 ? 16.282 -7.237 -28.887 1.00 91.50 88 PRO A C 1
ATOM 636 O O . PRO A 1 88 ? 15.696 -6.873 -29.900 1.00 91.50 88 PRO A O 1
ATOM 639 N N . SER A 1 89 ? 16.727 -6.356 -27.979 1.00 93.94 89 SER A N 1
ATOM 640 C CA . SER A 1 89 ? 16.483 -4.904 -28.101 1.00 93.94 89 SER A CA 1
ATOM 641 C C . SER A 1 89 ? 17.105 -4.306 -29.370 1.00 93.94 89 SER A C 1
ATOM 643 O O . SER A 1 89 ? 16.447 -3.573 -30.098 1.00 93.94 89 SER A O 1
ATOM 645 N N . ALA A 1 90 ? 18.344 -4.686 -29.712 1.00 95.38 90 ALA A N 1
ATOM 646 C CA . ALA A 1 90 ? 18.972 -4.260 -30.965 1.00 95.38 90 ALA A CA 1
ATOM 647 C C . ALA A 1 90 ? 18.275 -4.858 -32.195 1.00 95.38 90 ALA A C 1
ATOM 649 O O . ALA A 1 90 ? 18.226 -4.215 -33.240 1.00 95.38 90 ALA A O 1
ATOM 650 N N . ALA A 1 91 ? 17.737 -6.081 -32.090 1.00 96.25 91 ALA A N 1
ATOM 651 C CA . ALA A 1 91 ? 16.919 -6.640 -33.162 1.00 96.25 91 ALA A CA 1
ATOM 652 C C . ALA A 1 91 ? 15.635 -5.817 -33.336 1.00 96.25 91 ALA A C 1
ATOM 654 O O . ALA A 1 91 ? 15.348 -5.394 -34.448 1.00 96.25 91 ALA A O 1
ATOM 655 N N . GLN A 1 92 ? 14.915 -5.511 -32.256 1.00 95.44 92 GLN A N 1
ATOM 656 C CA . GLN A 1 92 ? 13.681 -4.724 -32.300 1.00 95.44 92 GLN A CA 1
ATOM 657 C C . GLN A 1 92 ? 13.904 -3.367 -32.990 1.00 95.44 92 GLN A C 1
ATOM 659 O O . GLN A 1 92 ? 13.252 -3.084 -33.996 1.00 95.44 92 GLN A O 1
ATOM 664 N N . THR A 1 93 ? 14.934 -2.617 -32.578 1.00 97.25 93 THR A N 1
ATOM 665 C CA . THR A 1 93 ? 15.296 -1.335 -33.205 1.00 97.25 93 THR A CA 1
ATOM 666 C C . THR A 1 93 ? 15.611 -1.478 -34.698 1.00 97.25 93 THR A C 1
ATOM 668 O O . THR A 1 93 ? 15.198 -0.647 -35.501 1.00 97.25 93 THR A O 1
ATOM 671 N N . LEU A 1 94 ? 16.311 -2.541 -35.123 1.00 98.06 94 LEU A N 1
ATOM 672 C CA . LEU A 1 94 ? 16.579 -2.771 -36.550 1.00 98.06 94 LEU A CA 1
ATOM 673 C C . LEU A 1 94 ? 15.312 -3.079 -37.355 1.00 98.06 94 LEU A C 1
ATOM 675 O O . LEU A 1 94 ? 15.269 -2.754 -38.541 1.00 98.06 94 LEU A O 1
ATOM 679 N N . TRP A 1 95 ? 14.302 -3.706 -36.753 1.00 96.94 95 TRP A N 1
ATOM 680 C CA . TRP A 1 95 ? 13.009 -3.934 -37.402 1.00 96.94 95 TRP A CA 1
ATOM 681 C C . TRP A 1 95 ? 12.209 -2.637 -37.532 1.00 96.94 95 TRP A C 1
ATOM 683 O O . TRP A 1 95 ? 11.630 -2.393 -38.589 1.00 96.94 95 TRP A O 1
ATOM 693 N N . GLU A 1 96 ? 12.217 -1.793 -36.503 1.00 96.31 96 GLU A N 1
ATOM 694 C CA . GLU A 1 96 ? 11.510 -0.505 -36.494 1.00 96.31 96 GLU A CA 1
ATOM 695 C C . GLU A 1 96 ? 12.074 0.467 -37.528 1.00 96.31 96 GLU A C 1
ATOM 697 O O . GLU A 1 96 ? 11.326 1.072 -38.291 1.00 96.31 96 GLU A O 1
ATOM 702 N N . ILE A 1 97 ? 13.404 0.557 -37.635 1.00 97.25 97 ILE A N 1
ATOM 703 C CA . ILE A 1 97 ? 14.040 1.472 -38.591 1.00 97.25 97 ILE A CA 1
ATOM 704 C C . ILE A 1 97 ? 14.127 0.898 -40.016 1.00 97.25 97 ILE A C 1
ATOM 706 O O . ILE A 1 97 ? 14.780 1.491 -40.879 1.00 97.25 97 ILE A O 1
ATOM 710 N N . GLY A 1 98 ? 13.529 -0.269 -40.283 1.00 95.81 98 GLY A N 1
ATOM 711 C CA . GLY A 1 98 ? 13.485 -0.876 -41.618 1.00 95.81 98 GLY A CA 1
ATOM 712 C C . GLY A 1 98 ? 14.812 -1.488 -42.093 1.00 95.81 98 GLY A C 1
ATOM 713 O O . GLY A 1 98 ? 15.147 -1.426 -43.279 1.00 95.81 98 GLY A O 1
ATOM 714 N N . ALA A 1 99 ? 15.621 -2.032 -41.182 1.00 96.94 99 ALA A N 1
ATOM 715 C CA . ALA A 1 99 ? 16.921 -2.651 -41.460 1.00 96.94 99 ALA A CA 1
ATOM 716 C C . ALA A 1 99 ? 16.938 -4.191 -41.321 1.00 96.94 99 ALA A C 1
ATOM 718 O O . ALA A 1 99 ? 17.982 -4.807 -41.556 1.00 96.94 99 ALA A O 1
ATOM 719 N N . GLN A 1 100 ? 15.805 -4.829 -41.012 1.00 95.69 100 GLN A N 1
ATOM 720 C CA . GLN A 1 100 ? 15.674 -6.272 -40.753 1.00 95.69 100 GLN A CA 1
ATOM 721 C C . GLN A 1 100 ? 16.143 -7.191 -41.894 1.00 95.69 100 GLN A C 1
ATOM 723 O O . GLN A 1 100 ? 16.585 -8.321 -41.658 1.00 95.69 100 GLN A O 1
ATOM 728 N N . ASP A 1 101 ? 16.088 -6.726 -43.144 1.00 96.38 101 ASP A N 1
ATOM 729 C CA . ASP A 1 101 ? 16.500 -7.522 -44.308 1.00 96.38 101 ASP A CA 1
ATOM 730 C C . ASP A 1 101 ? 18.007 -7.816 -44.311 1.00 96.38 101 ASP A C 1
ATOM 732 O O . ASP A 1 101 ? 18.429 -8.858 -44.813 1.00 96.38 101 ASP A O 1
ATOM 736 N N . ARG A 1 102 ? 18.807 -6.941 -43.688 1.00 97.31 102 ARG A N 1
ATOM 737 C CA . ARG A 1 102 ? 20.268 -7.082 -43.553 1.00 97.31 102 ARG A CA 1
ATOM 738 C C . ARG A 1 102 ? 20.687 -7.854 -42.308 1.00 97.31 102 ARG A C 1
ATOM 740 O O . ARG A 1 102 ? 21.857 -8.189 -42.150 1.00 97.31 102 ARG A O 1
ATOM 747 N N . VAL A 1 103 ? 19.746 -8.163 -41.419 1.00 98.38 103 VAL A N 1
ATOM 748 C CA . VAL A 1 103 ? 20.037 -8.976 -40.238 1.00 98.38 103 VAL A CA 1
ATOM 749 C C . VAL A 1 103 ? 20.247 -10.423 -40.672 1.00 98.38 103 VAL A C 1
ATOM 751 O O . VAL A 1 103 ? 19.426 -10.970 -41.408 1.00 98.38 103 VAL A O 1
ATOM 754 N N . VAL A 1 104 ? 21.339 -11.048 -40.235 1.00 98.25 104 VAL A N 1
ATOM 755 C CA . VAL A 1 104 ? 21.709 -12.438 -40.567 1.00 98.25 104 VAL A CA 1
ATOM 756 C C . VAL A 1 104 ? 21.771 -13.349 -39.338 1.00 98.25 104 VAL A C 1
ATOM 758 O O . VAL A 1 104 ? 21.656 -14.571 -39.482 1.00 98.25 104 VAL A O 1
ATOM 761 N N . GLY A 1 105 ? 21.881 -12.768 -38.139 1.00 97.81 105 GLY A N 1
ATOM 762 C CA . GLY A 1 105 ? 21.870 -13.481 -36.866 1.00 97.81 105 GLY A CA 1
ATOM 763 C C . GLY A 1 105 ? 21.145 -12.713 -35.763 1.00 97.81 105 GLY A C 1
ATOM 764 O O . GLY A 1 105 ? 21.297 -11.497 -35.657 1.00 97.81 105 GLY A O 1
ATOM 765 N N . VAL A 1 106 ? 20.373 -13.435 -34.953 1.00 97.56 106 VAL A N 1
ATOM 766 C CA . VAL A 1 106 ? 19.648 -12.920 -33.780 1.00 97.56 106 VAL A CA 1
ATOM 767 C C . VAL A 1 106 ? 19.694 -13.944 -32.648 1.00 97.56 106 VAL A C 1
ATOM 769 O O . VAL A 1 106 ? 19.926 -15.131 -32.888 1.00 97.56 106 VAL A O 1
ATOM 772 N N . THR A 1 107 ? 19.479 -13.513 -31.410 1.00 94.69 107 THR A N 1
ATOM 773 C CA . THR A 1 107 ? 19.268 -14.446 -30.295 1.00 94.69 107 THR A CA 1
ATOM 774 C C . THR A 1 107 ? 17.879 -15.075 -30.375 1.00 94.69 107 THR A C 1
ATOM 776 O O . THR A 1 107 ? 16.972 -14.534 -31.009 1.00 94.69 107 THR A O 1
ATOM 779 N N . GLU A 1 108 ? 17.686 -16.211 -29.709 1.00 92.06 108 GLU A N 1
ATOM 780 C CA . GLU A 1 108 ? 16.372 -16.865 -29.637 1.00 92.06 108 GLU A CA 1
ATOM 781 C C . GLU A 1 108 ? 15.285 -15.975 -29.014 1.00 92.06 108 GLU A C 1
ATOM 783 O O . GLU A 1 108 ? 14.123 -16.061 -29.400 1.00 92.06 108 GLU A O 1
ATOM 788 N N . PHE A 1 109 ? 15.674 -15.050 -28.129 1.00 88.62 109 PHE A N 1
ATOM 789 C CA . PHE A 1 109 ? 14.776 -14.090 -27.478 1.00 88.62 109 PHE A CA 1
ATOM 790 C C . PHE A 1 109 ? 14.184 -13.050 -28.437 1.00 88.62 109 PHE A C 1
ATOM 792 O O . PHE A 1 109 ? 13.237 -12.358 -28.083 1.00 88.62 109 PHE A O 1
ATOM 799 N N . ALA A 1 110 ? 14.715 -12.935 -29.658 1.00 91.81 110 ALA A N 1
ATOM 800 C CA . ALA A 1 110 ? 14.135 -12.110 -30.713 1.00 91.81 110 ALA A CA 1
ATOM 801 C C . ALA A 1 110 ? 13.113 -12.876 -31.577 1.00 91.81 110 ALA A C 1
ATOM 803 O O . ALA A 1 110 ? 12.574 -12.305 -32.522 1.00 91.81 110 ALA A O 1
ATOM 804 N N . GLY A 1 111 ? 12.838 -14.155 -31.282 1.00 89.88 111 GLY A N 1
ATOM 805 C CA . GLY A 1 111 ? 11.997 -15.035 -32.106 1.00 89.88 111 GLY A CA 1
ATOM 806 C C . GLY A 1 111 ? 10.554 -14.556 -32.319 1.00 89.88 111 GLY A C 1
ATOM 807 O O . GLY A 1 111 ? 9.894 -14.995 -33.255 1.00 89.88 111 GLY A O 1
ATOM 808 N N . TYR A 1 112 ? 10.066 -13.623 -31.496 1.00 89.31 112 TYR A N 1
ATOM 809 C CA . TYR A 1 112 ? 8.751 -12.996 -31.667 1.00 89.31 112 TYR A CA 1
ATOM 810 C C . TYR A 1 112 ? 8.695 -12.011 -32.851 1.00 89.31 112 TYR A C 1
ATOM 812 O O . TYR A 1 112 ? 7.609 -11.670 -33.327 1.00 89.31 112 TYR A O 1
ATOM 820 N N . LEU A 1 113 ? 9.846 -11.536 -33.340 1.00 92.50 113 LEU A N 1
ATOM 821 C CA . LEU A 1 113 ? 9.911 -10.616 -34.471 1.00 92.50 113 LEU A CA 1
ATOM 822 C C . LEU A 1 113 ? 9.666 -11.364 -35.786 1.00 92.50 113 LEU A C 1
ATOM 824 O O . LEU A 1 113 ? 10.280 -12.394 -36.078 1.00 92.50 113 LEU A O 1
ATOM 828 N N . SER A 1 114 ? 8.792 -10.802 -36.622 1.00 91.25 114 SER A N 1
ATOM 829 C CA . SER A 1 114 ? 8.424 -11.392 -37.911 1.00 91.25 114 SER A CA 1
ATOM 830 C C . SER A 1 114 ? 9.649 -11.617 -38.804 1.00 91.25 114 SER A C 1
ATOM 832 O O . SER A 1 114 ? 10.449 -10.706 -39.029 1.00 91.25 114 SER A O 1
ATOM 834 N N . GLY A 1 115 ? 9.788 -12.834 -39.335 1.00 90.00 115 GLY A N 1
ATOM 835 C CA . GLY A 1 115 ? 10.859 -13.204 -40.264 1.00 90.00 115 GLY A CA 1
ATOM 836 C C . GLY A 1 115 ? 12.166 -13.670 -39.611 1.00 90.00 115 GLY A C 1
ATOM 837 O O . GLY A 1 115 ? 13.113 -13.987 -40.340 1.00 90.00 115 GLY A O 1
ATOM 838 N N . THR A 1 116 ? 12.231 -13.767 -38.278 1.00 93.31 116 THR A N 1
ATOM 839 C CA . THR A 1 116 ? 13.412 -14.282 -37.559 1.00 93.31 116 THR A CA 1
ATOM 840 C C . THR A 1 116 ? 13.673 -15.772 -37.777 1.00 93.31 116 THR A C 1
ATOM 842 O O . THR A 1 116 ? 14.831 -16.175 -37.751 1.00 93.31 116 THR A O 1
ATOM 845 N N . ASP A 1 117 ? 12.659 -16.564 -38.148 1.00 90.38 117 ASP A N 1
ATOM 846 C CA . ASP A 1 117 ? 12.801 -17.990 -38.510 1.00 90.38 117 ASP A CA 1
ATOM 847 C C . ASP A 1 117 ? 13.816 -18.243 -39.639 1.00 90.38 117 ASP A C 1
ATOM 849 O O . ASP A 1 117 ? 14.357 -19.339 -39.791 1.00 90.38 117 ASP A O 1
ATOM 853 N N . SER A 1 118 ? 14.053 -17.225 -40.473 1.00 91.50 118 SER A N 1
ATOM 854 C CA . SER A 1 118 ? 15.007 -17.272 -41.587 1.00 91.50 118 SER A CA 1
ATOM 855 C C . SER A 1 118 ? 16.428 -16.839 -41.206 1.00 91.50 118 SER A C 1
ATOM 857 O O . SER A 1 118 ? 17.327 -16.866 -42.051 1.00 91.50 118 SER A O 1
ATOM 859 N N . LYS A 1 119 ? 16.636 -16.412 -39.957 1.00 96.31 119 LYS A N 1
ATOM 860 C CA . LYS A 1 119 ? 17.889 -15.856 -39.439 1.00 96.31 119 LYS A CA 1
ATOM 861 C C . LYS A 1 119 ? 18.616 -16.898 -38.589 1.00 96.31 119 LYS A C 1
ATOM 863 O O . LYS A 1 119 ? 18.015 -17.827 -38.054 1.00 96.31 119 LYS A O 1
ATOM 868 N N . THR A 1 120 ? 19.932 -16.759 -38.459 1.00 97.62 120 THR A N 1
ATOM 869 C CA . THR A 1 120 ? 20.725 -17.687 -37.642 1.00 97.62 120 THR A CA 1
ATOM 870 C C . THR A 1 120 ? 20.496 -17.402 -36.160 1.00 97.62 120 THR A C 1
ATOM 872 O O . THR A 1 120 ? 20.739 -16.284 -35.715 1.00 97.62 120 THR A O 1
ATOM 875 N N . ASN A 1 121 ? 20.090 -18.407 -35.381 1.00 97.00 121 ASN A N 1
ATOM 876 C CA . ASN A 1 121 ? 20.065 -18.291 -33.923 1.00 97.00 121 ASN A CA 1
ATOM 877 C C . ASN A 1 121 ? 21.503 -18.305 -33.375 1.00 97.00 121 ASN A C 1
ATOM 879 O O . ASN A 1 121 ? 22.194 -19.322 -33.491 1.00 97.00 121 ASN A O 1
ATOM 883 N N . VAL A 1 122 ? 21.938 -17.200 -32.765 1.00 97.12 122 VAL A N 1
ATOM 884 C CA . VAL A 1 122 ? 23.285 -17.047 -32.191 1.00 97.12 122 VAL A CA 1
ATOM 885 C C . VAL A 1 122 ? 23.359 -17.281 -30.674 1.00 97.12 122 VAL A C 1
ATOM 887 O O . VAL A 1 122 ? 24.439 -17.145 -30.101 1.00 97.12 122 VAL A O 1
ATOM 890 N N . SER A 1 123 ? 22.269 -17.690 -30.018 1.00 93.00 123 SER A N 1
ATOM 891 C CA . SER A 1 123 ? 22.249 -17.979 -28.576 1.00 93.00 123 SER A CA 1
ATOM 892 C C . SER A 1 123 ? 23.246 -19.070 -28.163 1.00 93.00 123 SER A C 1
ATOM 894 O O . SER A 1 123 ? 23.463 -20.058 -28.884 1.00 93.00 123 SER A O 1
ATOM 896 N N . ALA A 1 124 ? 23.826 -18.903 -26.975 1.00 89.38 124 ALA A N 1
ATOM 897 C CA . ALA A 1 124 ? 24.492 -19.957 -26.208 1.00 89.38 124 ALA A CA 1
ATOM 898 C C . ALA A 1 124 ? 23.578 -20.435 -25.063 1.00 89.38 124 ALA A C 1
ATOM 900 O O . ALA A 1 124 ? 22.463 -19.950 -24.927 1.00 89.38 124 ALA A O 1
ATOM 901 N N . GLU A 1 125 ? 24.052 -21.373 -24.237 1.00 78.12 125 GLU A N 1
ATOM 902 C CA . GLU A 1 125 ? 23.357 -21.747 -22.990 1.00 78.12 125 GLU A CA 1
ATOM 903 C C . GLU A 1 125 ? 23.181 -20.532 -22.063 1.00 78.12 125 GLU A C 1
ATOM 905 O O . GLU A 1 125 ? 22.139 -20.372 -21.438 1.00 78.12 125 GLU A O 1
ATOM 910 N N . PHE A 1 126 ? 24.169 -19.630 -22.056 1.00 75.62 126 PHE A N 1
ATOM 911 C CA . PHE A 1 126 ? 24.097 -18.324 -21.408 1.00 75.62 126 PHE A CA 1
ATOM 912 C C . PHE A 1 126 ? 24.621 -17.248 -22.363 1.00 75.62 126 PHE A C 1
ATOM 914 O O . PHE A 1 126 ? 25.752 -17.335 -2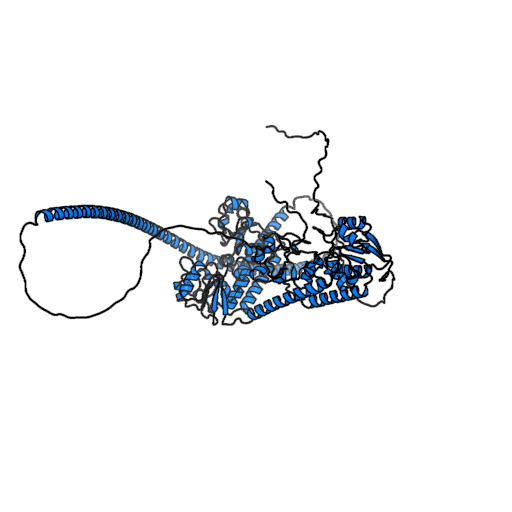2.846 1.00 75.62 126 PHE A O 1
ATOM 921 N N . GLY A 1 127 ? 23.805 -16.232 -22.645 1.00 82.88 127 GLY A N 1
ATOM 922 C CA . GLY A 1 127 ? 24.167 -15.144 -23.555 1.00 82.88 127 GLY A CA 1
ATOM 923 C C . GLY A 1 127 ? 24.318 -15.604 -25.009 1.00 82.88 127 GLY A C 1
ATOM 924 O O . GLY A 1 127 ? 23.429 -16.241 -25.577 1.00 82.88 127 GLY A O 1
ATOM 925 N N . VAL A 1 128 ? 25.442 -15.258 -25.641 1.00 91.81 128 VAL A N 1
ATOM 926 C CA . VAL A 1 128 ? 25.654 -15.432 -27.087 1.00 91.81 128 VAL A CA 1
ATOM 927 C C . VAL A 1 128 ? 26.867 -16.306 -27.381 1.00 91.81 128 VAL A C 1
ATOM 929 O O . VAL A 1 128 ? 27.910 -16.199 -26.743 1.00 91.81 128 VAL A O 1
ATOM 932 N N . SER A 1 129 ? 26.740 -17.174 -28.385 1.00 95.69 129 SER A N 1
ATOM 933 C CA . SER A 1 129 ? 27.828 -18.033 -28.844 1.00 95.69 129 SER A CA 1
ATOM 934 C C . SER A 1 129 ? 28.709 -17.292 -29.846 1.00 95.69 129 SER A C 1
ATOM 936 O O . SER A 1 129 ? 28.296 -17.037 -30.978 1.00 95.69 129 SER A O 1
ATOM 938 N N . VAL A 1 130 ? 29.955 -17.019 -29.454 1.00 95.88 130 VAL A N 1
ATOM 939 C CA . VAL A 1 130 ? 30.973 -16.397 -30.320 1.00 95.88 130 VAL A CA 1
ATOM 940 C C . VAL A 1 130 ? 31.121 -17.160 -31.639 1.00 95.88 130 VAL A C 1
ATOM 942 O O . VAL A 1 130 ? 31.102 -16.556 -32.707 1.00 95.88 130 VAL A O 1
ATOM 945 N N . GLU A 1 131 ? 31.186 -18.494 -31.592 1.00 96.12 131 GLU A N 1
ATOM 946 C CA . GLU A 1 131 ? 31.309 -19.336 -32.790 1.00 96.12 131 GLU A CA 1
ATOM 947 C C . GLU A 1 131 ? 30.111 -19.189 -33.735 1.00 96.12 131 GLU A C 1
ATOM 949 O O . GLU A 1 131 ? 30.290 -19.094 -34.951 1.00 96.12 131 GLU A O 1
ATOM 954 N N . LYS A 1 132 ? 28.885 -19.134 -33.193 1.00 97.62 132 LYS A N 1
ATOM 955 C CA . LYS A 1 132 ? 27.682 -18.934 -34.011 1.00 97.62 132 LYS A CA 1
ATOM 956 C C . LYS A 1 132 ? 27.635 -17.532 -34.608 1.00 97.62 132 LYS A C 1
ATOM 958 O O . LYS A 1 132 ? 27.255 -17.407 -35.767 1.00 97.62 132 LYS A O 1
ATOM 963 N N . VAL A 1 133 ? 28.056 -16.501 -33.869 1.00 97.94 133 VAL A N 1
ATOM 964 C CA . VAL A 1 133 ? 28.162 -15.133 -34.403 1.00 97.94 133 VAL A CA 1
ATOM 965 C C . VAL A 1 133 ? 29.180 -15.082 -35.541 1.00 97.94 133 VAL A C 1
ATOM 967 O O . VAL A 1 133 ? 28.847 -14.594 -36.617 1.00 97.94 133 VAL A O 1
ATOM 970 N N . VAL A 1 134 ? 30.372 -15.661 -35.372 1.00 97.88 134 VAL A N 1
ATOM 971 C CA . VAL A 1 134 ? 31.381 -15.747 -36.446 1.00 97.88 134 VAL A CA 1
ATOM 972 C C . VAL A 1 134 ? 30.828 -16.480 -37.671 1.00 97.88 134 VAL A C 1
ATOM 974 O O . VAL A 1 134 ? 31.038 -16.044 -38.799 1.00 97.88 134 VAL A O 1
ATOM 977 N N . ALA A 1 135 ? 30.063 -17.557 -37.470 1.00 97.69 135 ALA A N 1
ATOM 978 C CA . ALA A 1 135 ? 29.448 -18.309 -38.564 1.00 97.69 135 ALA A CA 1
ATOM 979 C C . ALA A 1 135 ? 28.412 -17.500 -39.368 1.00 97.69 135 ALA A C 1
ATOM 981 O O . ALA A 1 135 ? 28.100 -17.874 -40.501 1.00 97.69 135 ALA A O 1
ATOM 982 N N . THR A 1 136 ? 27.895 -16.395 -38.817 1.00 97.94 136 THR A N 1
ATOM 983 C CA . THR A 1 136 ? 27.029 -15.472 -39.564 1.00 97.94 136 THR A CA 1
ATOM 984 C C . THR A 1 136 ? 27.787 -14.543 -40.507 1.00 97.94 136 THR A C 1
ATOM 986 O O . THR A 1 136 ? 27.132 -13.886 -41.310 1.00 97.94 136 THR A O 1
ATOM 989 N N . ASP A 1 137 ? 29.124 -14.519 -40.473 1.00 97.69 137 ASP A N 1
ATOM 990 C CA . ASP A 1 137 ? 29.974 -13.637 -41.290 1.00 97.69 137 ASP A CA 1
ATOM 991 C C . ASP A 1 137 ? 29.459 -12.178 -41.311 1.00 97.69 137 ASP A C 1
ATOM 993 O O . ASP A 1 137 ? 29.029 -11.705 -42.366 1.00 97.69 137 ASP A O 1
ATOM 997 N N . PRO A 1 138 ? 29.339 -11.504 -40.145 1.00 98.12 138 PRO A N 1
ATOM 998 C CA . PRO A 1 138 ? 28.733 -10.179 -40.071 1.00 98.12 138 PRO A CA 1
ATOM 999 C C . PRO A 1 138 ? 29.739 -9.064 -40.389 1.00 98.12 138 PRO A C 1
ATOM 1001 O O . PRO A 1 138 ? 30.879 -9.091 -39.927 1.00 98.12 138 PRO A O 1
ATOM 1004 N N . ASP A 1 139 ? 29.270 -8.026 -41.083 1.00 98.06 139 ASP A N 1
ATOM 1005 C CA . ASP A 1 139 ? 29.997 -6.763 -41.274 1.00 98.06 139 ASP A CA 1
ATOM 1006 C C . ASP A 1 139 ? 29.955 -5.900 -40.003 1.00 98.06 139 ASP A C 1
ATOM 1008 O O . ASP A 1 139 ? 30.837 -5.077 -39.757 1.00 98.06 139 ASP A O 1
ATOM 1012 N N . LEU A 1 140 ? 28.901 -6.077 -39.200 1.00 98.44 140 LEU A N 1
ATOM 1013 C CA . LEU A 1 140 ? 28.673 -5.365 -37.950 1.00 98.44 140 LEU A CA 1
ATOM 1014 C C . LEU A 1 140 ? 27.930 -6.255 -36.949 1.00 98.44 140 LEU A C 1
ATOM 1016 O O . LEU A 1 140 ? 26.893 -6.846 -37.261 1.00 98.44 140 LEU A O 1
ATOM 1020 N N . VAL A 1 141 ? 28.429 -6.283 -35.717 1.00 98.56 141 VAL A N 1
ATOM 1021 C CA . VAL A 1 141 ? 27.748 -6.868 -34.564 1.00 98.56 141 VAL A CA 1
ATOM 1022 C C . VAL A 1 141 ? 27.270 -5.752 -33.640 1.00 98.56 141 VAL A C 1
ATOM 1024 O O . VAL A 1 141 ? 28.068 -4.932 -33.186 1.00 98.56 141 VAL A O 1
ATOM 1027 N N . LEU A 1 142 ? 25.969 -5.731 -33.352 1.00 98.19 142 LEU A N 1
ATOM 1028 C CA . LEU A 1 142 ? 25.365 -4.812 -32.387 1.00 98.19 142 LEU A CA 1
ATOM 1029 C C . LEU A 1 142 ? 25.220 -5.511 -31.037 1.00 98.19 142 LEU A C 1
ATOM 1031 O O . LEU A 1 142 ? 24.475 -6.491 -30.931 1.00 98.19 142 LEU A O 1
ATOM 1035 N N . ALA A 1 143 ? 25.915 -4.991 -30.025 1.00 96.06 143 ALA A N 1
ATOM 1036 C CA . ALA A 1 143 ? 25.990 -5.605 -28.708 1.00 96.06 143 ALA A CA 1
ATOM 1037 C C . ALA A 1 143 ? 25.559 -4.648 -27.589 1.00 96.06 143 ALA A C 1
ATOM 1039 O O . ALA A 1 143 ? 26.413 -4.054 -26.938 1.00 96.06 143 ALA A O 1
ATOM 1040 N N . PRO A 1 144 ? 24.251 -4.439 -27.358 1.00 91.62 144 PRO A N 1
ATOM 1041 C CA . PRO A 1 144 ? 23.797 -3.750 -26.157 1.00 91.62 144 PRO A CA 1
ATOM 1042 C C . PRO A 1 144 ? 23.767 -4.713 -24.963 1.00 91.62 144 PRO A C 1
ATOM 1044 O O . PRO A 1 144 ? 23.525 -5.911 -25.138 1.00 91.62 144 PRO A O 1
ATOM 1047 N N . ASN A 1 145 ? 23.971 -4.175 -23.757 1.00 83.19 145 ASN A N 1
ATOM 1048 C CA . ASN A 1 145 ? 23.926 -4.912 -22.486 1.00 83.19 145 ASN A CA 1
ATOM 1049 C C . ASN A 1 145 ? 24.872 -6.132 -22.437 1.00 83.19 145 ASN A C 1
ATOM 1051 O O . ASN A 1 145 ? 24.577 -7.124 -21.771 1.00 83.19 145 ASN A O 1
ATOM 1055 N N . ALA A 1 146 ? 25.984 -6.086 -23.177 1.00 86.19 146 ALA A N 1
ATOM 1056 C CA . ALA A 1 146 ? 27.035 -7.099 -23.127 1.00 86.19 146 ALA A CA 1
ATOM 1057 C C . ALA A 1 146 ? 28.117 -6.670 -22.126 1.00 86.19 146 ALA A C 1
ATOM 1059 O O . ALA A 1 146 ? 28.345 -5.484 -21.922 1.00 86.19 146 ALA A O 1
ATOM 1060 N N . SER A 1 147 ? 28.822 -7.612 -21.503 1.00 87.38 147 SER A N 1
ATOM 1061 C CA . SER A 1 147 ? 30.000 -7.240 -20.714 1.00 87.38 147 SER A CA 1
ATOM 1062 C C . SER A 1 147 ? 31.162 -6.835 -21.629 1.00 87.38 147 SER A C 1
ATOM 1064 O O . SER A 1 147 ? 31.263 -7.287 -22.775 1.00 87.38 147 SER A O 1
ATOM 1066 N N . ALA A 1 148 ? 32.091 -6.029 -21.108 1.00 88.44 148 ALA A N 1
ATOM 1067 C CA . ALA A 1 148 ? 33.313 -5.680 -21.835 1.00 88.44 148 ALA A CA 1
ATOM 1068 C C . ALA A 1 148 ? 34.098 -6.931 -22.281 1.00 88.44 148 ALA A C 1
ATOM 1070 O O . ALA A 1 148 ? 34.631 -6.955 -23.390 1.00 88.44 148 ALA A O 1
ATOM 1071 N N . ASP A 1 149 ? 34.098 -7.991 -21.466 1.00 88.94 149 ASP A N 1
ATOM 1072 C CA . ASP A 1 149 ? 34.734 -9.273 -21.788 1.00 88.94 149 ASP A CA 1
ATOM 1073 C C . ASP A 1 149 ? 34.035 -9.989 -22.954 1.00 88.94 149 ASP A C 1
ATOM 1075 O O . ASP A 1 149 ? 34.697 -10.448 -23.883 1.00 88.94 149 ASP A O 1
ATOM 1079 N N . GLN A 1 150 ? 32.697 -10.021 -22.976 1.00 89.94 150 GLN A N 1
ATOM 1080 C CA . GLN A 1 150 ? 31.938 -10.611 -24.088 1.00 89.94 150 GLN A CA 1
ATOM 1081 C C . GLN A 1 150 ? 32.193 -9.870 -25.408 1.00 89.94 150 GLN A C 1
ATOM 1083 O O . GLN A 1 150 ? 32.331 -10.488 -26.468 1.00 89.94 150 GLN A O 1
ATOM 1088 N N . VAL A 1 151 ? 32.284 -8.539 -25.354 1.00 94.69 151 VAL A N 1
ATOM 1089 C CA . VAL A 1 151 ? 32.647 -7.713 -26.514 1.00 94.69 151 VAL A CA 1
ATOM 1090 C C . VAL A 1 151 ? 34.089 -7.993 -26.948 1.00 94.69 151 VAL A C 1
ATOM 1092 O O . VAL A 1 151 ? 34.357 -8.114 -28.148 1.00 94.69 151 VAL A O 1
ATOM 1095 N N . ALA A 1 152 ? 35.016 -8.133 -25.996 1.00 94.06 152 ALA A N 1
ATOM 1096 C CA . ALA A 1 152 ? 36.412 -8.455 -26.272 1.00 94.06 152 ALA A CA 1
ATOM 1097 C C . ALA A 1 152 ? 36.566 -9.827 -26.950 1.00 94.06 152 ALA A C 1
ATOM 1099 O O . ALA A 1 152 ? 37.310 -9.935 -27.928 1.00 94.06 152 ALA A O 1
ATOM 1100 N N . ASP A 1 153 ? 35.818 -10.841 -26.511 1.00 94.50 153 ASP A N 1
ATOM 1101 C CA . ASP A 1 153 ? 35.830 -12.183 -27.103 1.00 94.50 153 ASP A CA 1
ATOM 1102 C C . ASP A 1 153 ? 35.365 -12.181 -28.566 1.00 94.50 153 ASP A C 1
ATOM 1104 O O . ASP A 1 153 ? 35.975 -12.830 -29.423 1.00 94.50 153 ASP A O 1
ATOM 1108 N N . LEU A 1 154 ? 34.319 -11.410 -28.880 1.00 95.75 154 LEU A N 1
ATOM 1109 C CA . LEU A 1 154 ? 33.841 -11.231 -30.253 1.00 95.75 154 LEU A CA 1
ATOM 1110 C C . LEU A 1 154 ? 34.874 -10.489 -31.118 1.00 95.75 154 LEU A C 1
ATOM 1112 O O . LEU A 1 154 ? 35.168 -10.910 -32.240 1.00 95.75 154 LEU A O 1
ATOM 1116 N N . ARG A 1 155 ? 35.482 -9.420 -30.590 1.00 96.50 155 ARG A N 1
ATOM 1117 C CA . ARG A 1 155 ? 36.533 -8.655 -31.287 1.00 96.50 155 ARG A CA 1
ATOM 1118 C C . ARG A 1 155 ? 37.808 -9.459 -31.512 1.00 96.50 155 ARG A C 1
ATOM 1120 O O . ARG A 1 155 ? 38.461 -9.281 -32.538 1.00 96.50 155 ARG A O 1
ATOM 1127 N N . ALA A 1 156 ? 38.147 -10.381 -30.611 1.00 96.69 156 ALA A N 1
ATOM 1128 C CA . ALA A 1 156 ? 39.289 -11.281 -30.769 1.00 96.69 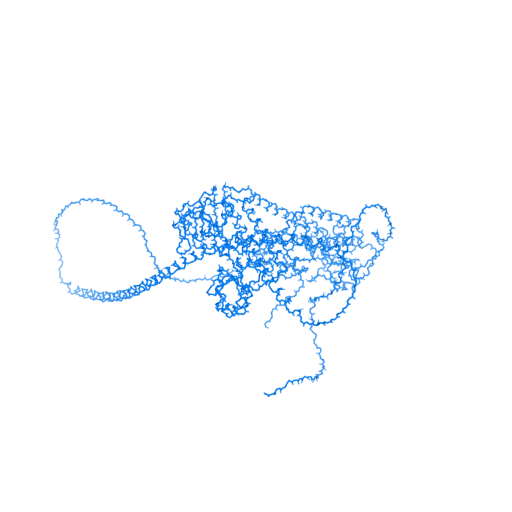156 ALA A CA 1
ATOM 1129 C C . ALA A 1 156 ? 39.165 -12.186 -32.011 1.00 96.69 156 ALA A C 1
ATOM 1131 O O . ALA A 1 156 ? 40.175 -12.679 -32.517 1.00 96.69 156 ALA A O 1
ATOM 1132 N N . GLN A 1 157 ? 37.948 -12.358 -32.543 1.00 97.44 157 GLN A N 1
ATOM 1133 C CA . GLN A 1 157 ? 37.685 -13.055 -33.805 1.00 97.44 157 GLN A CA 1
ATOM 1134 C C . GLN A 1 157 ? 37.770 -12.139 -35.043 1.00 97.44 157 GLN A C 1
ATOM 1136 O O . GLN A 1 157 ? 37.403 -12.559 -36.137 1.00 97.44 157 GLN A O 1
ATOM 1141 N N . ASN A 1 158 ? 38.282 -10.910 -34.894 1.00 95.25 158 ASN A N 1
ATOM 1142 C CA . ASN A 1 158 ? 38.320 -9.853 -35.914 1.00 95.25 158 ASN A CA 1
ATOM 1143 C C . ASN A 1 158 ? 36.933 -9.394 -36.400 1.00 95.25 158 ASN A C 1
ATOM 1145 O O . ASN A 1 158 ? 36.795 -8.973 -37.547 1.00 95.25 158 ASN A O 1
ATOM 1149 N N . LEU A 1 159 ? 35.909 -9.473 -35.547 1.00 97.31 159 LEU A N 1
ATOM 1150 C CA . LEU A 1 159 ? 34.589 -8.918 -35.846 1.00 97.31 159 LEU A CA 1
ATOM 1151 C C . LEU A 1 159 ? 34.531 -7.425 -35.501 1.00 97.31 159 LEU A C 1
ATOM 1153 O O . LEU A 1 159 ? 35.058 -6.996 -34.471 1.00 97.31 159 LEU A O 1
ATOM 1157 N N . THR A 1 160 ? 33.820 -6.649 -36.317 1.00 97.56 160 THR A N 1
ATOM 1158 C CA . THR A 1 160 ? 33.463 -5.263 -35.995 1.00 97.56 160 THR A CA 1
ATOM 1159 C C . THR A 1 160 ? 32.277 -5.263 -35.036 1.00 97.56 160 THR A C 1
ATOM 1161 O O . THR A 1 160 ? 31.153 -5.569 -35.430 1.00 97.56 160 THR A O 1
ATOM 1164 N N . VAL A 1 161 ? 32.520 -4.938 -33.766 1.00 98.00 161 VAL A N 1
ATOM 1165 C CA . VAL A 1 161 ? 31.503 -4.962 -32.702 1.00 98.00 161 VAL A CA 1
ATOM 1166 C C . VAL A 1 161 ? 31.309 -3.560 -32.147 1.00 98.00 161 VAL A C 1
ATOM 1168 O O . VAL A 1 161 ? 32.286 -2.944 -31.713 1.00 98.00 161 VAL A O 1
ATOM 1171 N N . TYR A 1 162 ? 30.063 -3.089 -32.119 1.00 97.94 162 TYR A N 1
ATOM 1172 C CA . TYR A 1 162 ? 29.683 -1.849 -31.449 1.00 97.94 162 TYR A CA 1
ATOM 1173 C C . TYR A 1 162 ? 28.991 -2.158 -30.115 1.00 97.94 162 TYR A C 1
ATOM 1175 O O . TYR A 1 162 ? 27.915 -2.768 -30.101 1.00 97.94 162 TYR A O 1
ATOM 1183 N N . HIS A 1 163 ? 29.611 -1.739 -29.009 1.00 97.31 163 HIS A N 1
ATOM 1184 C CA . HIS A 1 163 ? 29.070 -1.865 -27.659 1.00 97.31 163 HIS A CA 1
ATOM 1185 C C . HIS A 1 163 ? 28.263 -0.619 -27.275 1.00 97.31 163 HIS A C 1
ATOM 1187 O O . HIS A 1 163 ? 28.781 0.501 -27.285 1.00 97.31 163 HIS A O 1
ATOM 1193 N N . PHE A 1 164 ? 26.989 -0.806 -26.938 1.00 94.75 164 PHE A N 1
ATOM 1194 C CA . PHE A 1 164 ? 26.136 0.304 -26.511 1.00 94.75 164 PHE A CA 1
ATOM 1195 C C . PHE A 1 164 ? 26.286 0.571 -25.010 1.00 94.75 164 PHE A C 1
ATOM 1197 O O . PHE A 1 164 ? 26.486 -0.382 -24.256 1.00 94.75 164 PHE A O 1
ATOM 1204 N N . PRO A 1 165 ? 26.134 1.832 -24.567 1.00 91.19 165 PRO A N 1
ATOM 1205 C CA . PRO A 1 165 ? 25.867 2.131 -23.165 1.00 91.19 165 PRO A CA 1
ATOM 1206 C C . PRO A 1 165 ? 24.608 1.403 -22.672 1.00 91.19 165 PRO A C 1
ATOM 1208 O O . PRO A 1 165 ? 23.756 1.005 -23.479 1.00 91.19 165 PRO A O 1
ATOM 1211 N N . ALA A 1 166 ? 24.499 1.239 -21.353 1.00 87.12 166 ALA A N 1
ATOM 1212 C CA . ALA A 1 166 ? 23.230 0.872 -20.735 1.00 87.12 166 ALA A CA 1
ATOM 1213 C C . ALA A 1 166 ? 22.185 1.954 -21.048 1.00 87.12 166 ALA A C 1
ATOM 1215 O O . ALA A 1 166 ? 22.550 3.106 -21.259 1.00 87.12 166 ALA A O 1
ATOM 1216 N N . ALA A 1 167 ? 20.918 1.554 -21.128 1.00 90.25 167 ALA A N 1
ATOM 1217 C CA . ALA A 1 167 ? 19.808 2.472 -21.338 1.00 90.25 167 ALA A CA 1
ATOM 1218 C C . ALA A 1 167 ? 18.836 2.335 -20.172 1.00 90.25 167 ALA A C 1
ATOM 1220 O O . ALA A 1 167 ? 18.279 1.245 -19.978 1.00 90.25 167 ALA A O 1
ATOM 1221 N N . THR A 1 168 ? 18.685 3.407 -19.402 1.00 90.56 168 THR A N 1
ATOM 1222 C CA . THR A 1 168 ? 17.833 3.452 -18.208 1.00 90.56 168 THR A CA 1
ATOM 1223 C C . THR A 1 168 ? 16.649 4.394 -18.363 1.00 90.56 168 THR A C 1
ATOM 1225 O O . THR A 1 168 ? 15.660 4.194 -17.672 1.00 90.56 168 THR A O 1
ATOM 1228 N N . ASP A 1 169 ? 16.707 5.332 -19.308 1.00 93.81 169 ASP A N 1
ATOM 1229 C CA . ASP A 1 169 ? 15.647 6.308 -19.572 1.00 93.81 169 ASP A CA 1
ATOM 1230 C C . ASP A 1 169 ? 15.301 6.430 -21.075 1.00 93.81 169 ASP A C 1
ATOM 1232 O O . ASP A 1 169 ? 15.821 5.701 -21.932 1.00 93.81 169 ASP A O 1
ATOM 1236 N N . ILE A 1 170 ? 14.364 7.326 -21.405 1.00 95.75 170 ILE A N 1
ATOM 1237 C CA . ILE A 1 170 ? 13.895 7.548 -22.783 1.00 95.75 170 ILE A CA 1
ATOM 1238 C C . ILE A 1 170 ? 14.965 8.208 -23.659 1.00 95.75 170 ILE A C 1
ATOM 1240 O O . ILE A 1 170 ? 15.090 7.860 -24.842 1.00 95.75 170 ILE A O 1
ATOM 1244 N N . ASP A 1 171 ? 15.768 9.108 -23.095 1.00 95.81 171 ASP A N 1
ATOM 1245 C CA . ASP A 1 171 ? 16.830 9.808 -23.818 1.00 95.81 171 ASP A CA 1
ATOM 1246 C C . ASP A 1 171 ? 17.941 8.838 -24.240 1.00 95.81 171 ASP A C 1
ATOM 1248 O O . ASP A 1 171 ? 18.412 8.880 -25.386 1.00 95.81 171 ASP A O 1
ATOM 1252 N N . ASP A 1 172 ? 18.295 7.886 -23.377 1.00 95.12 172 ASP A N 1
ATOM 1253 C CA . ASP A 1 172 ? 19.218 6.800 -23.691 1.00 95.12 172 ASP A CA 1
ATOM 1254 C C . ASP A 1 172 ? 18.713 5.944 -24.859 1.00 95.12 172 ASP A C 1
ATOM 1256 O O . ASP A 1 172 ? 19.478 5.573 -25.762 1.00 95.12 172 ASP A O 1
ATOM 1260 N N . ILE A 1 173 ? 17.414 5.625 -24.876 1.00 96.38 173 ILE A N 1
ATOM 1261 C CA . ILE A 1 173 ? 16.794 4.834 -25.949 1.00 96.38 173 ILE A CA 1
ATOM 1262 C C . ILE A 1 173 ? 16.776 5.627 -27.254 1.00 96.38 173 ILE A C 1
ATOM 1264 O O . ILE A 1 173 ? 17.111 5.074 -28.312 1.00 96.38 173 ILE A O 1
ATOM 1268 N N . ALA A 1 174 ? 16.452 6.919 -27.197 1.00 97.06 174 ALA A N 1
ATOM 1269 C CA . ALA A 1 174 ? 16.491 7.804 -28.353 1.00 97.06 174 ALA A CA 1
ATOM 1270 C C . ALA A 1 174 ? 17.917 7.901 -28.922 1.00 97.06 174 ALA A C 1
ATOM 1272 O O . ALA A 1 174 ? 18.121 7.721 -30.132 1.00 97.06 174 ALA A O 1
ATOM 1273 N N . ALA A 1 175 ? 18.921 8.086 -28.059 1.00 96.12 175 ALA A N 1
ATOM 1274 C CA . ALA A 1 175 ? 20.330 8.147 -28.436 1.00 96.12 175 ALA A CA 1
ATOM 1275 C C . ALA A 1 175 ? 20.831 6.816 -29.019 1.00 96.12 175 ALA A C 1
ATOM 1277 O O . ALA A 1 175 ? 21.541 6.795 -30.034 1.00 96.12 175 ALA A O 1
ATOM 1278 N N . LYS A 1 176 ? 20.434 5.683 -28.427 1.00 96.06 176 LYS A N 1
ATOM 1279 C CA . LYS A 1 176 ? 20.727 4.329 -28.926 1.00 96.06 176 LYS A CA 1
ATOM 1280 C C . LYS A 1 176 ? 20.097 4.080 -30.297 1.00 96.06 176 LYS A C 1
ATOM 1282 O O . LYS A 1 176 ? 20.743 3.487 -31.172 1.00 96.06 176 LYS A O 1
ATOM 1287 N N . THR A 1 177 ? 18.876 4.552 -30.517 1.00 97.50 177 THR A N 1
ATOM 1288 C CA . THR A 1 177 ? 18.157 4.420 -31.792 1.00 97.50 177 THR A CA 1
ATOM 1289 C C . THR A 1 177 ? 18.792 5.283 -32.875 1.00 97.50 177 THR A C 1
ATOM 1291 O O . THR A 1 177 ? 19.099 4.777 -33.959 1.00 97.50 177 THR A O 1
ATOM 1294 N N . GLU A 1 178 ? 19.126 6.539 -32.566 1.00 96.62 178 GLU A N 1
ATOM 1295 C CA . GLU A 1 178 ? 19.871 7.415 -33.474 1.00 96.62 178 GLU A CA 1
ATOM 1296 C C . GLU A 1 178 ? 21.235 6.799 -33.825 1.00 96.62 178 GLU A C 1
ATOM 1298 O O . GLU A 1 178 ? 21.624 6.726 -34.998 1.00 96.62 178 GLU A O 1
ATOM 1303 N N . ARG A 1 179 ? 21.950 6.279 -32.817 1.00 96.81 179 ARG A N 1
ATOM 1304 C CA . ARG A 1 179 ? 23.236 5.601 -33.003 1.00 96.81 179 ARG A CA 1
ATOM 1305 C C . ARG A 1 179 ? 23.111 4.403 -33.931 1.00 96.81 179 ARG A C 1
ATOM 1307 O O . ARG A 1 179 ? 23.926 4.256 -34.842 1.00 96.81 179 ARG A O 1
ATOM 1314 N N . THR A 1 180 ? 22.089 3.578 -33.727 1.00 97.44 180 THR A N 1
ATOM 1315 C CA . THR A 1 180 ? 21.798 2.420 -34.578 1.00 97.44 180 THR A CA 1
ATOM 1316 C C . THR A 1 180 ? 21.496 2.869 -36.006 1.00 97.44 180 THR A C 1
ATOM 1318 O O . THR A 1 180 ? 22.111 2.358 -36.944 1.00 97.44 180 THR A O 1
ATOM 1321 N N . GLY A 1 181 ? 20.651 3.890 -36.180 1.00 97.12 181 GLY A N 1
ATOM 1322 C CA . GLY A 1 181 ? 20.357 4.511 -37.472 1.00 97.12 181 GLY A CA 1
ATOM 1323 C C . GLY A 1 181 ? 21.616 4.966 -38.208 1.00 97.12 181 GLY A C 1
ATOM 1324 O O . GLY A 1 181 ? 21.779 4.663 -39.391 1.00 97.12 181 GLY A O 1
ATOM 1325 N N . ARG A 1 182 ? 22.556 5.611 -37.510 1.00 96.25 182 ARG A N 1
ATOM 1326 C CA . ARG A 1 182 ? 23.849 6.022 -38.081 1.00 96.25 182 ARG A CA 1
ATOM 1327 C C . ARG A 1 182 ? 24.719 4.833 -38.477 1.00 96.25 182 ARG A C 1
ATOM 1329 O O . ARG A 1 182 ? 25.209 4.806 -39.603 1.00 96.25 182 ARG A O 1
ATOM 1336 N N . LEU A 1 183 ? 24.866 3.846 -37.593 1.00 97.25 183 LEU A N 1
ATOM 1337 C CA . LEU A 1 183 ? 25.669 2.640 -37.832 1.00 97.25 183 LEU A CA 1
ATOM 1338 C C . LEU A 1 183 ? 25.201 1.854 -39.061 1.00 97.25 183 LEU A C 1
ATOM 1340 O O . LEU A 1 183 ? 26.021 1.289 -39.782 1.00 97.25 183 LEU A O 1
ATOM 1344 N N . VAL A 1 184 ? 23.891 1.828 -39.323 1.00 97.00 184 VAL A N 1
ATOM 1345 C CA . VAL A 1 184 ? 23.317 1.032 -40.418 1.00 97.00 184 VAL A CA 1
ATOM 1346 C C . VAL A 1 184 ? 22.866 1.857 -41.623 1.00 97.00 184 VAL A C 1
ATOM 1348 O O . VAL A 1 184 ? 22.399 1.268 -42.602 1.00 97.00 184 VAL A O 1
ATOM 1351 N N . GLY A 1 185 ? 23.006 3.184 -41.585 1.00 95.56 185 GLY A N 1
ATOM 1352 C CA . GLY A 1 185 ? 22.615 4.097 -42.664 1.00 95.56 185 GLY A CA 1
ATOM 1353 C C . GLY A 1 185 ? 21.102 4.326 -42.814 1.00 95.56 185 GLY A C 1
ATOM 1354 O O . GLY A 1 185 ? 20.645 4.555 -43.931 1.00 95.56 185 GLY A O 1
ATOM 1355 N N . ASN A 1 186 ? 20.329 4.232 -41.726 1.00 96.69 186 ASN A N 1
ATOM 1356 C CA . ASN A 1 186 ? 18.869 4.432 -41.666 1.00 96.69 186 ASN A CA 1
ATOM 1357 C C . ASN A 1 186 ? 18.494 5.617 -40.745 1.00 96.69 186 ASN A C 1
ATOM 1359 O O . ASN A 1 186 ? 17.601 5.504 -39.913 1.00 96.69 186 ASN A O 1
ATOM 1363 N N . CYS A 1 187 ? 19.195 6.749 -40.840 1.00 95.62 187 CYS A N 1
ATOM 1364 C CA . CYS A 1 187 ? 19.020 7.851 -39.883 1.00 95.62 187 CYS A CA 1
ATOM 1365 C C . CYS A 1 187 ? 17.664 8.558 -39.982 1.00 95.62 187 CYS A C 1
ATOM 1367 O O . CYS A 1 187 ? 17.157 9.003 -38.965 1.00 95.62 187 CYS A O 1
ATOM 1369 N N . GLU A 1 188 ? 17.088 8.668 -41.185 1.00 95.69 188 GLU A N 1
ATOM 1370 C CA . GLU A 1 188 ? 15.769 9.291 -41.376 1.00 95.69 188 GLU A CA 1
ATOM 1371 C C . GLU A 1 188 ? 14.693 8.491 -40.638 1.00 95.69 188 GLU A C 1
ATOM 1373 O O . GLU A 1 188 ? 14.036 9.030 -39.758 1.00 95.69 188 GLU A O 1
ATOM 1378 N N . THR A 1 189 ? 14.615 7.181 -40.883 1.00 96.50 189 THR A N 1
ATOM 1379 C CA . THR A 1 189 ? 13.661 6.308 -40.186 1.00 96.50 189 THR A CA 1
ATOM 1380 C C . THR A 1 189 ? 13.954 6.202 -38.688 1.00 96.50 189 THR A C 1
ATOM 1382 O O . THR A 1 189 ? 13.026 6.151 -37.897 1.00 96.50 189 THR A O 1
ATOM 1385 N N . ALA A 1 190 ? 15.222 6.228 -38.260 1.00 97.12 190 ALA A N 1
ATOM 1386 C CA . ALA A 1 190 ? 15.552 6.291 -36.831 1.00 97.12 190 ALA A CA 1
ATOM 1387 C C . ALA A 1 190 ? 15.036 7.582 -36.166 1.00 97.12 190 ALA A C 1
ATOM 1389 O O . ALA A 1 190 ? 14.534 7.534 -35.048 1.00 97.12 190 ALA A O 1
ATOM 1390 N N . ALA A 1 191 ? 15.120 8.724 -36.856 1.00 96.69 191 ALA A N 1
ATOM 1391 C CA . ALA A 1 191 ? 14.570 9.986 -36.367 1.00 96.69 191 ALA A CA 1
ATOM 1392 C C . ALA A 1 191 ? 13.031 9.989 -36.360 1.00 96.69 191 ALA A C 1
ATOM 1394 O O . ALA A 1 191 ? 12.432 10.517 -35.425 1.00 96.69 191 ALA A O 1
ATOM 1395 N N . GLU A 1 192 ? 12.390 9.386 -37.367 1.00 96.69 192 GLU A N 1
ATOM 1396 C CA . GLU A 1 192 ? 10.932 9.194 -37.403 1.00 96.69 192 GLU A CA 1
ATOM 1397 C C . GLU A 1 192 ? 10.455 8.331 -36.227 1.00 96.69 192 GLU A C 1
ATOM 1399 O O . GLU A 1 192 ? 9.535 8.732 -35.520 1.00 96.69 192 GLU A O 1
ATOM 1404 N N . VAL A 1 193 ? 11.131 7.207 -35.962 1.00 97.88 193 VAL A N 1
ATOM 1405 C CA . VAL A 1 193 ? 10.830 6.312 -34.831 1.00 97.88 193 VAL A CA 1
ATOM 1406 C C . VAL A 1 193 ? 11.005 7.028 -33.487 1.00 97.88 193 VAL A C 1
ATOM 1408 O O . VAL A 1 193 ? 10.126 6.937 -32.634 1.00 97.88 193 VAL A O 1
ATOM 1411 N N . ASN A 1 194 ? 12.083 7.800 -33.302 1.00 97.69 194 ASN A N 1
ATOM 1412 C CA . ASN A 1 194 ? 12.257 8.607 -32.087 1.00 97.69 194 ASN A CA 1
ATOM 1413 C C . ASN A 1 194 ? 11.163 9.673 -31.938 1.00 97.69 194 ASN A C 1
ATOM 1415 O O . ASN A 1 194 ? 10.703 9.927 -30.83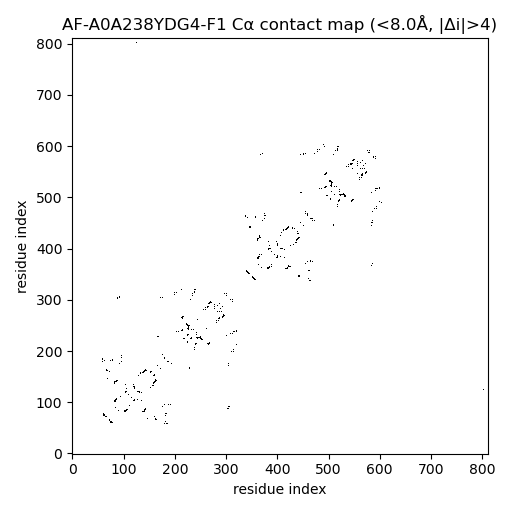2 1.00 97.69 194 ASN A O 1
ATOM 1419 N N . THR A 1 195 ? 10.730 10.290 -33.042 1.00 97.69 195 THR A N 1
ATOM 1420 C CA . THR A 1 195 ? 9.642 11.280 -33.015 1.00 97.69 195 THR A CA 1
ATOM 1421 C C . THR A 1 195 ? 8.328 10.635 -32.573 1.00 97.69 195 THR A C 1
ATOM 1423 O O . THR A 1 195 ? 7.619 11.204 -31.752 1.00 97.69 195 THR A O 1
ATOM 1426 N N . GLU A 1 196 ? 8.011 9.443 -33.084 1.00 97.12 196 GLU A N 1
ATOM 1427 C CA . GLU A 1 196 ? 6.815 8.689 -32.688 1.00 97.12 196 GLU A CA 1
ATOM 1428 C C . GLU A 1 196 ? 6.859 8.256 -31.215 1.00 97.12 196 GLU A C 1
ATOM 1430 O O . GLU A 1 196 ? 5.856 8.374 -30.504 1.00 97.12 196 GLU A O 1
ATOM 1435 N N . MET A 1 197 ? 8.021 7.785 -30.753 1.00 97.94 197 MET A N 1
ATOM 1436 C CA . MET A 1 197 ? 8.244 7.413 -29.357 1.00 97.94 197 MET A CA 1
ATOM 1437 C C . MET A 1 197 ? 8.048 8.612 -28.428 1.00 97.94 197 MET A C 1
ATOM 1439 O O . MET A 1 197 ? 7.237 8.532 -27.512 1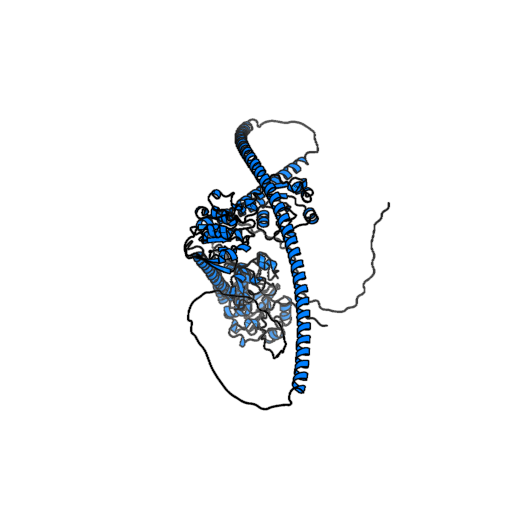.00 97.94 197 MET A O 1
ATOM 1443 N N . ASN A 1 198 ? 8.723 9.731 -28.701 1.00 96.94 198 ASN A N 1
ATOM 1444 C CA . ASN A 1 198 ? 8.650 10.925 -27.860 1.00 96.94 198 ASN A CA 1
ATOM 1445 C C . ASN A 1 198 ? 7.244 11.530 -27.854 1.00 96.94 198 ASN A C 1
ATOM 1447 O O . ASN A 1 198 ? 6.753 11.896 -26.794 1.00 96.94 198 ASN A O 1
ATOM 1451 N N . GLN A 1 199 ? 6.560 11.563 -29.004 1.00 96.62 199 GLN A N 1
ATOM 1452 C CA . GLN A 1 199 ? 5.165 12.007 -29.049 1.00 96.62 199 GLN A CA 1
ATOM 1453 C C . GLN A 1 199 ? 4.262 11.098 -28.209 1.00 96.62 199 GLN A C 1
ATOM 1455 O O . GLN A 1 199 ? 3.382 11.590 -27.520 1.00 96.62 199 GLN A O 1
ATOM 1460 N N . THR A 1 200 ? 4.484 9.778 -28.237 1.00 97.00 200 THR A N 1
ATOM 1461 C CA . THR A 1 200 ? 3.725 8.850 -27.388 1.00 97.00 200 THR A CA 1
ATOM 1462 C C . THR A 1 200 ? 3.984 9.104 -25.904 1.00 97.00 200 THR A C 1
ATOM 1464 O O . THR A 1 200 ? 3.041 9.043 -25.126 1.00 97.00 200 THR A O 1
ATOM 1467 N N . VAL A 1 201 ? 5.231 9.379 -25.509 1.00 96.81 201 VAL A N 1
ATOM 1468 C CA . VAL A 1 201 ? 5.564 9.728 -24.119 1.00 96.81 201 VAL A CA 1
ATOM 1469 C C . VAL A 1 201 ? 4.840 11.010 -23.710 1.00 96.81 201 VAL A C 1
ATOM 1471 O O . VAL A 1 201 ? 4.107 10.976 -22.732 1.00 96.81 201 VAL A O 1
ATOM 1474 N N . GLU A 1 202 ? 4.935 12.083 -24.503 1.00 96.44 202 GLU A N 1
ATOM 1475 C CA . GLU A 1 202 ? 4.225 13.344 -24.232 1.00 96.44 202 GLU A CA 1
ATOM 1476 C C . GLU A 1 202 ? 2.700 13.152 -24.136 1.00 96.44 202 GLU A C 1
ATOM 1478 O O . GLU A 1 202 ? 2.052 13.717 -23.254 1.00 96.44 202 GLU A O 1
ATOM 1483 N N . ASP A 1 203 ? 2.119 12.352 -25.037 1.00 94.56 203 ASP A N 1
ATOM 1484 C CA . ASP A 1 203 ? 0.683 12.067 -25.048 1.00 94.56 203 ASP A CA 1
ATOM 1485 C C . ASP A 1 203 ? 0.255 11.300 -23.782 1.00 94.56 203 ASP A C 1
ATOM 1487 O O . ASP A 1 203 ? -0.780 11.621 -23.197 1.00 94.56 203 ASP A O 1
ATOM 1491 N N . VAL A 1 204 ? 1.047 10.310 -23.351 1.00 94.50 204 VAL A N 1
ATOM 1492 C CA . VAL A 1 204 ? 0.768 9.494 -22.158 1.00 94.50 204 VAL A CA 1
ATOM 1493 C C . VAL A 1 204 ? 0.974 10.298 -20.874 1.00 94.50 204 VAL A C 1
ATOM 1495 O O . VAL A 1 204 ? 0.085 10.307 -20.032 1.00 94.50 204 VAL A O 1
ATOM 1498 N N . GLU A 1 205 ? 2.072 11.043 -20.741 1.00 92.50 205 GLU A N 1
ATOM 1499 C CA . GLU A 1 205 ? 2.297 11.905 -19.571 1.00 92.50 205 GLU A CA 1
ATOM 1500 C C . GLU A 1 205 ? 1.196 12.962 -19.434 1.00 92.50 205 GLU A C 1
ATOM 1502 O O . GLU A 1 205 ? 0.754 13.265 -18.328 1.00 92.50 205 GLU A O 1
ATOM 1507 N N . GLY A 1 206 ? 0.720 13.506 -20.561 1.00 89.62 206 GLY A N 1
ATOM 1508 C CA . GLY A 1 206 ? -0.420 14.418 -20.581 1.00 89.62 206 GLY A CA 1
ATOM 1509 C C . GLY A 1 206 ? -1.743 13.755 -20.184 1.00 89.62 206 GLY A C 1
ATOM 1510 O O . GLY A 1 206 ? -2.602 14.425 -19.611 1.00 89.62 206 GLY A O 1
ATOM 1511 N N . GLN A 1 207 ? -1.913 12.462 -20.475 1.00 86.44 207 GLN A N 1
ATOM 1512 C CA . GLN A 1 207 ? -3.078 11.661 -20.083 1.00 86.44 207 GLN A CA 1
ATOM 1513 C C . GLN A 1 207 ? -3.060 11.317 -18.587 1.00 86.44 207 GLN A C 1
ATOM 1515 O O . GLN A 1 207 ? -4.117 11.302 -17.965 1.00 86.44 207 GLN A O 1
ATOM 1520 N N . THR A 1 208 ? -1.882 11.088 -18.003 1.00 84.69 208 THR A N 1
ATOM 1521 C CA . THR A 1 208 ? -1.714 10.615 -16.617 1.00 84.69 208 THR A CA 1
ATOM 1522 C C . THR A 1 208 ? -1.171 11.693 -15.668 1.00 84.69 208 THR A C 1
ATOM 1524 O O . THR A 1 208 ? -0.481 11.386 -14.698 1.00 84.69 208 THR A O 1
ATOM 1527 N N . ALA A 1 209 ? -1.439 12.971 -15.951 1.00 75.69 209 ALA A N 1
ATOM 1528 C CA . ALA A 1 209 ? -0.905 14.118 -15.205 1.00 75.69 209 ALA A CA 1
ATOM 1529 C C . ALA A 1 209 ? -1.615 14.415 -13.860 1.00 75.69 209 ALA A C 1
ATOM 1531 O O . ALA A 1 209 ? -1.318 15.433 -13.232 1.00 75.69 209 ALA A O 1
ATOM 1532 N N . GLU A 1 210 ? -2.568 13.578 -13.439 1.00 64.94 210 GLU A N 1
ATOM 1533 C CA . GLU A 1 210 ? -3.342 13.737 -12.197 1.00 64.94 210 GLU A CA 1
ATOM 1534 C C . GLU A 1 210 ? -2.482 13.481 -10.933 1.00 64.94 210 GLU A C 1
ATOM 1536 O O . GLU A 1 210 ? -1.469 12.780 -11.013 1.00 64.94 210 GLU A O 1
ATOM 1541 N N . PRO A 1 211 ? -2.833 14.073 -9.769 1.00 56.06 211 PRO A N 1
ATOM 1542 C CA . PRO A 1 211 ? -1.934 14.139 -8.612 1.00 56.06 211 PRO A CA 1
ATOM 1543 C C . PRO A 1 211 ? -1.731 12.818 -7.850 1.00 56.06 211 PRO A C 1
ATOM 1545 O O . PRO A 1 211 ? -0.680 12.670 -7.230 1.00 56.06 211 PRO A O 1
ATOM 1548 N N . ASP A 1 212 ? -2.652 11.853 -7.940 1.00 74.00 212 ASP A N 1
ATOM 1549 C CA . ASP A 1 212 ? -2.558 10.587 -7.196 1.00 74.00 212 ASP A CA 1
ATOM 1550 C C . ASP A 1 212 ? -2.087 9.449 -8.114 1.00 74.00 212 ASP A C 1
ATOM 1552 O O . ASP A 1 212 ? -2.875 8.770 -8.783 1.00 74.00 212 ASP A O 1
ATOM 1556 N N . ARG A 1 213 ? -0.764 9.265 -8.180 1.00 86.31 213 ARG A N 1
ATOM 1557 C CA . ARG A 1 213 ? -0.138 8.137 -8.883 1.00 86.31 213 ARG A CA 1
ATOM 1558 C C . ARG A 1 213 ? -0.306 6.867 -8.061 1.00 86.31 213 ARG A C 1
ATOM 1560 O O . ARG A 1 213 ? 0.012 6.876 -6.881 1.00 86.31 213 ARG A O 1
ATOM 1567 N N . LEU A 1 214 ? -0.748 5.789 -8.704 1.00 91.38 214 LEU A N 1
ATOM 1568 C CA . LEU A 1 214 ? -0.928 4.502 -8.032 1.00 91.38 214 LEU A CA 1
ATOM 1569 C C . LEU A 1 214 ? 0.422 3.861 -7.713 1.00 91.38 214 LEU A C 1
ATOM 1571 O O . LEU A 1 214 ? 1.317 3.836 -8.572 1.00 91.38 214 LEU A O 1
ATOM 1575 N N . ASP A 1 215 ? 0.533 3.317 -6.507 1.00 95.56 215 ASP A N 1
ATOM 1576 C CA . ASP A 1 215 ? 1.717 2.597 -6.057 1.00 95.56 215 ASP A CA 1
ATOM 1577 C C . ASP A 1 215 ? 1.790 1.233 -6.747 1.00 95.56 215 ASP A C 1
ATOM 1579 O O . ASP A 1 215 ? 0.862 0.425 -6.723 1.00 95.56 215 ASP A O 1
ATOM 1583 N N . ALA A 1 216 ? 2.898 0.977 -7.433 1.00 96.75 216 ALA A N 1
ATOM 1584 C CA . ALA A 1 216 ? 3.056 -0.182 -8.289 1.00 96.75 216 ALA A CA 1
ATOM 1585 C C . ALA A 1 216 ? 4.386 -0.891 -8.051 1.00 96.75 216 ALA A C 1
ATOM 1587 O O . ALA A 1 216 ? 5.413 -0.272 -7.767 1.00 96.75 216 ALA A O 1
ATOM 1588 N N . LEU A 1 217 ? 4.379 -2.209 -8.248 1.00 97.38 217 LEU A N 1
ATOM 1589 C CA . LEU A 1 217 ? 5.566 -3.050 -8.136 1.00 97.38 217 LEU A CA 1
ATOM 1590 C C . LEU A 1 217 ? 5.674 -4.005 -9.325 1.00 97.38 217 LEU A C 1
ATOM 1592 O O . LEU A 1 217 ? 4.696 -4.623 -9.746 1.00 97.38 217 LEU A O 1
ATOM 1596 N N . TYR A 1 218 ? 6.891 -4.180 -9.844 1.00 96.50 218 TYR A N 1
ATOM 1597 C CA . TYR A 1 218 ? 7.191 -5.218 -10.830 1.00 96.50 218 TYR A CA 1
ATOM 1598 C C . TYR A 1 218 ? 8.135 -6.286 -10.258 1.00 96.50 218 TYR A C 1
ATOM 1600 O O . TYR A 1 218 ? 9.360 -6.100 -10.272 1.00 96.50 218 TYR A O 1
ATOM 1608 N N . PRO A 1 219 ? 7.603 -7.421 -9.771 1.00 93.81 219 PRO A N 1
ATOM 1609 C CA . PRO A 1 219 ? 8.416 -8.547 -9.345 1.00 93.81 219 PRO A CA 1
ATOM 1610 C C . PRO A 1 219 ? 8.899 -9.395 -10.532 1.00 93.81 219 PRO A C 1
ATOM 1612 O O . PRO A 1 219 ? 8.150 -9.794 -11.422 1.00 93.81 219 PRO A O 1
ATOM 1615 N N . LEU A 1 220 ? 10.175 -9.762 -10.490 1.00 89.00 220 LEU A N 1
ATOM 1616 C CA . LEU A 1 220 ? 10.841 -10.655 -11.446 1.00 89.00 220 LEU A CA 1
ATOM 1617 C C . LEU A 1 220 ? 10.908 -12.108 -10.938 1.00 89.00 220 LEU A C 1
ATOM 1619 O O . LEU A 1 220 ? 11.404 -12.996 -11.637 1.00 89.00 220 LEU A O 1
ATOM 1623 N N . GLY A 1 221 ? 10.407 -12.350 -9.722 1.00 84.56 221 GLY A N 1
ATOM 1624 C CA . GLY A 1 221 ? 10.446 -13.632 -9.024 1.00 84.56 221 GLY A CA 1
ATOM 1625 C C . GLY A 1 221 ? 11.680 -13.801 -8.133 1.00 84.56 221 GLY A C 1
ATOM 1626 O O . GLY A 1 221 ? 12.712 -13.158 -8.312 1.00 84.56 221 GLY A O 1
ATOM 1627 N N . GLY A 1 222 ? 11.570 -14.677 -7.128 1.00 81.69 222 GLY A N 1
ATOM 1628 C CA . GLY A 1 222 ? 12.649 -14.920 -6.161 1.00 81.69 222 GLY A CA 1
ATOM 1629 C C . GLY A 1 222 ? 13.008 -13.700 -5.303 1.00 81.69 222 GLY A C 1
ATOM 1630 O O . GLY A 1 222 ? 14.136 -13.628 -4.828 1.00 81.69 222 GLY A O 1
ATOM 1631 N N . GLY A 1 223 ? 12.083 -12.748 -5.139 1.00 85.25 223 GLY A N 1
ATOM 1632 C CA . GLY A 1 223 ? 12.281 -11.488 -4.414 1.00 85.25 223 GLY A CA 1
ATOM 1633 C C . GLY A 1 223 ? 12.930 -10.371 -5.237 1.00 85.25 223 GLY A C 1
ATOM 1634 O O . GLY A 1 223 ? 13.059 -9.260 -4.738 1.00 85.25 223 GLY A O 1
ATOM 1635 N N . PHE A 1 224 ? 13.342 -10.629 -6.484 1.00 94.44 224 PHE A N 1
ATOM 1636 C CA . PHE A 1 224 ? 13.897 -9.586 -7.348 1.00 94.44 224 PHE A CA 1
ATOM 1637 C C . PHE A 1 224 ? 12.803 -8.659 -7.873 1.00 94.44 224 PHE A C 1
ATOM 1639 O O . PHE A 1 224 ? 11.746 -9.134 -8.291 1.00 94.44 224 PHE A O 1
ATOM 1646 N N . VAL A 1 225 ? 13.084 -7.359 -7.915 1.00 96.44 225 VAL A N 1
ATOM 1647 C CA . VAL A 1 225 ? 12.169 -6.317 -8.414 1.00 96.44 225 VAL A CA 1
ATOM 1648 C C . VAL A 1 225 ? 12.907 -5.364 -9.352 1.00 96.44 225 VAL A C 1
ATOM 1650 O O . VAL A 1 225 ? 14.137 -5.341 -9.351 1.00 96.44 225 VAL A O 1
ATOM 1653 N N . ALA A 1 226 ? 12.189 -4.591 -10.166 1.00 95.75 226 ALA A N 1
ATOM 1654 C CA . ALA A 1 226 ? 12.780 -3.463 -10.889 1.00 95.75 226 ALA A CA 1
ATOM 1655 C C . ALA A 1 226 ? 12.640 -2.182 -10.058 1.00 95.75 226 ALA A C 1
ATOM 1657 O O . ALA A 1 226 ? 11.524 -1.737 -9.813 1.00 95.75 226 ALA A O 1
ATOM 1658 N N . ALA A 1 227 ? 13.760 -1.605 -9.632 1.00 96.69 227 ALA A N 1
ATOM 1659 C CA . ALA A 1 227 ? 13.812 -0.446 -8.744 1.00 96.69 227 ALA A CA 1
ATOM 1660 C C . ALA A 1 227 ? 14.258 0.825 -9.501 1.00 96.69 227 ALA A C 1
ATOM 1662 O O . ALA A 1 227 ? 14.087 0.892 -10.727 1.00 96.69 227 ALA A O 1
ATOM 1663 N N . ASP A 1 228 ? 14.795 1.842 -8.816 1.00 95.94 228 ASP A N 1
ATOM 1664 C CA . ASP A 1 228 ? 15.172 3.106 -9.465 1.00 95.94 228 ASP A CA 1
ATOM 1665 C C . ASP A 1 228 ? 16.338 2.916 -10.450 1.00 95.94 228 ASP A C 1
ATOM 1667 O O . ASP A 1 228 ? 16.982 1.863 -10.498 1.00 95.94 228 ASP A O 1
ATOM 1671 N N . ASN A 1 229 ? 16.580 3.907 -11.312 1.00 93.12 229 ASN A N 1
ATOM 1672 C CA . ASN A 1 229 ? 17.608 3.823 -12.358 1.00 93.12 229 ASN A CA 1
ATOM 1673 C C . ASN A 1 229 ? 17.462 2.581 -13.268 1.00 93.12 229 ASN A C 1
ATOM 1675 O O . ASN A 1 229 ? 18.442 1.973 -13.712 1.00 93.12 229 ASN A O 1
ATOM 1679 N N . THR A 1 230 ? 16.218 2.194 -13.574 1.00 94.88 230 THR A N 1
ATOM 1680 C CA . THR A 1 230 ? 15.895 1.153 -14.558 1.00 94.88 230 THR A CA 1
ATOM 1681 C C . THR A 1 230 ? 14.955 1.659 -15.643 1.00 94.88 230 THR A C 1
ATOM 1683 O O . THR A 1 230 ? 14.074 2.476 -15.396 1.00 94.88 230 THR A O 1
ATOM 1686 N N . PHE A 1 231 ? 15.076 1.069 -16.836 1.00 94.56 231 PHE A N 1
ATOM 1687 C CA . PHE A 1 231 ? 14.133 1.283 -17.938 1.00 94.56 231 PHE A CA 1
ATOM 1688 C C . PHE A 1 231 ? 12.675 1.033 -17.526 1.00 94.56 231 PHE A C 1
ATOM 1690 O O . PHE A 1 231 ? 11.781 1.756 -17.946 1.00 94.56 231 PHE A O 1
ATOM 1697 N N . ILE A 1 232 ? 12.424 0.010 -16.706 1.00 96.19 232 ILE A N 1
ATOM 1698 C CA . ILE A 1 232 ? 11.066 -0.354 -16.284 1.00 96.19 232 ILE A CA 1
ATOM 1699 C C . ILE A 1 232 ? 10.482 0.718 -15.362 1.00 96.19 232 ILE A C 1
ATOM 1701 O O . ILE A 1 232 ? 9.330 1.102 -15.535 1.00 96.19 232 ILE A O 1
ATOM 1705 N N . ASN A 1 233 ? 11.289 1.245 -14.443 1.00 97.00 233 ASN A N 1
ATOM 1706 C CA . ASN A 1 233 ? 10.902 2.363 -13.592 1.00 97.00 233 ASN A CA 1
ATOM 1707 C C . ASN A 1 233 ? 10.558 3.619 -14.406 1.00 97.00 233 ASN A C 1
ATOM 1709 O O . ASN A 1 233 ? 9.576 4.287 -14.101 1.00 97.00 233 ASN A O 1
ATOM 1713 N N . GLU A 1 234 ? 11.294 3.899 -15.483 1.00 96.31 234 GLU A N 1
ATOM 1714 C CA . GLU A 1 234 ? 10.957 5.006 -16.386 1.00 96.31 234 GLU A CA 1
ATOM 1715 C C . GLU A 1 234 ? 9.590 4.803 -17.065 1.00 96.31 234 GLU A C 1
ATOM 1717 O O . GLU A 1 234 ? 8.760 5.711 -17.094 1.00 96.31 234 GLU A O 1
ATOM 1722 N N . ILE A 1 235 ? 9.301 3.584 -17.541 1.00 97.06 235 ILE A N 1
ATOM 1723 C CA . ILE A 1 235 ? 7.984 3.233 -18.105 1.00 97.06 235 ILE A CA 1
ATOM 1724 C C . ILE A 1 235 ? 6.865 3.428 -17.075 1.00 97.06 235 ILE A C 1
ATOM 1726 O O . ILE A 1 235 ? 5.816 3.975 -17.415 1.00 97.06 235 ILE A O 1
ATOM 1730 N N . MET A 1 236 ? 7.090 2.997 -15.832 1.00 96.12 236 MET A N 1
ATOM 1731 C CA . MET A 1 236 ? 6.146 3.152 -14.721 1.00 96.12 236 MET A CA 1
ATOM 1732 C C . MET A 1 236 ? 5.869 4.630 -14.415 1.00 96.12 236 MET A C 1
ATOM 1734 O O . MET A 1 236 ? 4.704 5.024 -14.311 1.00 96.12 236 MET A O 1
ATOM 1738 N N . LYS A 1 237 ? 6.918 5.464 -14.359 1.00 94.38 237 LYS A N 1
ATOM 1739 C CA . LYS A 1 237 ? 6.809 6.912 -14.119 1.00 94.38 237 LYS A CA 1
ATOM 1740 C C . LYS A 1 237 ? 6.028 7.629 -15.218 1.00 94.38 237 LYS A C 1
ATOM 1742 O O . LYS A 1 237 ? 5.189 8.470 -14.892 1.00 94.38 237 LYS A O 1
ATOM 1747 N N . ILE A 1 238 ? 6.295 7.302 -16.485 1.00 94.81 238 ILE A N 1
ATOM 1748 C CA . ILE A 1 238 ? 5.608 7.891 -17.646 1.00 94.81 238 ILE A CA 1
ATOM 1749 C C . ILE A 1 238 ? 4.131 7.506 -17.653 1.00 94.81 238 ILE A C 1
ATOM 1751 O O . ILE A 1 238 ? 3.286 8.342 -17.939 1.00 94.81 238 ILE A O 1
ATOM 1755 N N . ALA A 1 239 ? 3.814 6.258 -17.309 1.00 94.31 239 ALA A N 1
ATOM 1756 C CA . ALA A 1 239 ? 2.448 5.745 -17.307 1.00 94.31 239 ALA A CA 1
ATOM 1757 C C . ALA A 1 239 ? 1.612 6.151 -16.076 1.00 94.31 239 ALA A C 1
ATOM 1759 O O . ALA A 1 239 ? 0.519 5.620 -15.894 1.00 94.31 239 ALA A O 1
ATOM 1760 N N . GLY A 1 240 ? 2.112 7.056 -15.227 1.00 92.62 240 GLY A N 1
ATOM 1761 C CA . GLY A 1 240 ? 1.356 7.589 -14.091 1.00 92.62 240 GLY A CA 1
ATOM 1762 C C . GLY A 1 240 ? 1.360 6.723 -12.831 1.00 92.62 240 GLY A C 1
ATOM 1763 O O . GLY A 1 240 ? 0.468 6.872 -12.003 1.00 92.62 240 GLY A O 1
ATOM 1764 N N . THR A 1 241 ? 2.348 5.842 -12.662 1.00 94.25 241 THR A N 1
ATOM 1765 C CA . THR A 1 241 ? 2.518 5.047 -11.429 1.00 94.25 241 THR A CA 1
ATOM 1766 C C . THR A 1 241 ? 3.729 5.506 -10.621 1.00 94.25 241 THR A C 1
ATOM 1768 O O . THR A 1 241 ? 4.669 6.107 -11.161 1.00 94.25 241 THR A O 1
ATOM 1771 N N . THR A 1 242 ? 3.709 5.208 -9.326 1.00 95.31 242 THR A N 1
ATOM 1772 C CA . THR A 1 242 ? 4.853 5.321 -8.420 1.00 95.31 242 THR A CA 1
ATOM 1773 C C . THR A 1 242 ? 5.439 3.929 -8.231 1.00 95.31 242 THR A C 1
ATOM 1775 O O . THR A 1 242 ? 4.755 3.013 -7.798 1.00 95.31 242 THR A O 1
ATOM 1778 N N . ASN A 1 243 ? 6.705 3.725 -8.593 1.00 96.94 243 ASN A N 1
ATOM 1779 C CA . ASN A 1 243 ? 7.357 2.439 -8.366 1.00 96.94 243 ASN A CA 1
ATOM 1780 C C . ASN A 1 243 ? 7.824 2.347 -6.912 1.00 96.94 243 ASN A C 1
ATOM 1782 O O . ASN A 1 243 ? 8.825 2.970 -6.558 1.00 96.94 243 ASN A O 1
ATOM 1786 N N . VAL A 1 244 ? 7.154 1.542 -6.093 1.00 96.75 244 VAL A N 1
ATOM 1787 C CA . VAL A 1 244 ? 7.454 1.454 -4.654 1.00 96.75 244 VAL A CA 1
ATOM 1788 C C . VAL A 1 244 ? 8.831 0.855 -4.359 1.00 96.75 244 VAL A C 1
ATOM 1790 O O . VAL A 1 244 ? 9.404 1.087 -3.304 1.00 96.75 244 VAL A O 1
ATOM 1793 N N . ALA A 1 245 ? 9.428 0.133 -5.314 1.00 97.00 245 ALA A N 1
ATOM 1794 C CA . ALA A 1 245 ? 10.802 -0.342 -5.175 1.00 97.00 245 ALA A CA 1
ATOM 1795 C C . ALA A 1 245 ? 11.847 0.766 -5.397 1.00 97.00 245 ALA A C 1
ATOM 1797 O O . ALA A 1 245 ? 13.008 0.583 -5.031 1.00 97.00 245 ALA A O 1
ATOM 1798 N N . ALA A 1 246 ? 11.473 1.893 -6.012 1.00 94.94 246 ALA A N 1
ATOM 1799 C CA . ALA A 1 246 ? 12.413 2.952 -6.372 1.00 94.94 246 ALA A CA 1
ATOM 1800 C C . ALA A 1 246 ? 12.970 3.710 -5.155 1.00 94.94 246 ALA A C 1
ATOM 1802 O O . ALA A 1 246 ? 14.085 4.220 -5.225 1.00 94.94 246 ALA A O 1
ATOM 1803 N N . SER A 1 247 ? 12.246 3.753 -4.031 1.00 91.81 247 SER A N 1
ATOM 1804 C CA . SER A 1 247 ? 12.770 4.300 -2.770 1.00 91.81 247 SER A CA 1
ATOM 1805 C C . SER A 1 247 ? 13.781 3.375 -2.090 1.00 91.81 247 SER A C 1
ATOM 1807 O O . SER A 1 247 ? 14.596 3.839 -1.294 1.00 91.81 247 SER A O 1
ATOM 1809 N N . GLU A 1 248 ? 13.745 2.078 -2.404 1.00 93.62 248 GLU A N 1
ATOM 1810 C CA . GLU A 1 248 ? 14.489 1.057 -1.667 1.00 93.62 248 GLU A CA 1
ATOM 1811 C C . GLU A 1 248 ? 15.904 0.838 -2.214 1.00 93.62 248 GLU A C 1
ATOM 1813 O O . GLU A 1 248 ? 16.837 0.585 -1.446 1.00 93.62 248 GLU A O 1
ATOM 1818 N N . ALA A 1 249 ? 16.084 0.893 -3.540 1.00 93.31 249 ALA A N 1
ATOM 1819 C CA . ALA A 1 249 ? 17.381 0.679 -4.183 1.00 93.31 249 ALA A CA 1
ATOM 1820 C C . ALA A 1 249 ? 17.390 1.036 -5.682 1.00 93.31 249 ALA A C 1
ATOM 1822 O O . ALA A 1 249 ? 16.368 1.329 -6.294 1.00 93.31 249 ALA A O 1
ATOM 1823 N N . ASP A 1 250 ? 18.575 0.934 -6.286 1.00 93.75 250 ASP A N 1
ATOM 1824 C CA . ASP A 1 250 ? 18.779 1.018 -7.731 1.00 93.75 250 ASP A CA 1
ATOM 1825 C C . ASP A 1 250 ? 18.809 -0.363 -8.399 1.00 93.75 250 ASP A C 1
ATOM 1827 O O . ASP A 1 250 ? 19.279 -1.362 -7.837 1.00 93.75 250 ASP A O 1
ATOM 1831 N N . GLY A 1 251 ? 18.424 -0.408 -9.672 1.00 94.12 251 GLY A N 1
ATOM 1832 C CA . GLY A 1 251 ? 18.615 -1.569 -10.529 1.00 94.12 251 GLY A CA 1
ATOM 1833 C C . GLY A 1 251 ? 17.634 -2.699 -10.223 1.00 94.12 251 GLY A C 1
ATOM 1834 O O . GLY A 1 251 ? 16.421 -2.522 -10.278 1.00 94.12 251 GLY A O 1
ATOM 1835 N N . TYR A 1 252 ? 18.171 -3.891 -9.955 1.00 94.56 252 TYR A N 1
ATOM 1836 C CA . TYR A 1 252 ? 17.381 -5.107 -9.741 1.00 94.56 252 TYR A CA 1
ATOM 1837 C C . TYR A 1 252 ? 17.679 -5.738 -8.374 1.00 94.56 252 TYR A C 1
ATOM 1839 O O . TYR A 1 252 ? 18.318 -6.796 -8.317 1.00 94.56 252 TYR A O 1
ATOM 1847 N N . PRO A 1 253 ? 17.313 -5.068 -7.267 1.00 96.81 253 PRO A N 1
ATOM 1848 C CA . PRO A 1 253 ? 17.558 -5.566 -5.922 1.00 96.81 253 PRO A CA 1
ATOM 1849 C C . PRO A 1 253 ? 16.648 -6.756 -5.604 1.00 96.81 253 PRO A C 1
ATOM 1851 O O . PRO A 1 253 ? 15.618 -6.968 -6.244 1.00 96.81 253 PRO A O 1
ATOM 1854 N N . GLN A 1 254 ? 17.037 -7.519 -4.584 1.00 96.12 254 GLN A N 1
ATOM 1855 C CA . GLN A 1 254 ? 16.152 -8.475 -3.932 1.00 96.12 254 GLN A CA 1
ATOM 1856 C C . GLN A 1 254 ? 15.553 -7.795 -2.699 1.00 96.12 254 GLN A C 1
ATOM 1858 O O . GLN A 1 254 ? 16.307 -7.432 -1.795 1.00 96.12 254 GLN A O 1
ATOM 1863 N N . LEU A 1 255 ? 14.234 -7.614 -2.669 1.00 93.50 255 LEU A N 1
ATOM 1864 C CA . LEU A 1 255 ? 13.531 -7.102 -1.492 1.00 93.50 255 LEU A CA 1
ATOM 1865 C C . LEU A 1 255 ? 13.147 -8.260 -0.567 1.00 93.50 255 LEU A C 1
ATOM 1867 O O . LEU A 1 255 ? 12.934 -9.388 -1.024 1.00 93.50 255 LEU A O 1
ATOM 1871 N N . SER A 1 256 ? 13.107 -7.990 0.738 1.00 94.94 256 SER A N 1
ATOM 1872 C CA . SER A 1 256 ? 12.561 -8.936 1.711 1.00 94.94 256 SER A CA 1
ATOM 1873 C C . SER A 1 256 ? 11.036 -8.921 1.668 1.00 94.94 256 SER A C 1
ATOM 1875 O O . SER A 1 256 ? 10.425 -7.942 1.241 1.00 94.94 256 SER A O 1
ATOM 1877 N N . ASP A 1 257 ? 10.430 -9.996 2.168 1.00 93.88 257 ASP A N 1
ATOM 1878 C CA . ASP A 1 257 ? 8.976 -10.103 2.270 1.00 93.88 257 ASP A CA 1
ATOM 1879 C C . ASP A 1 257 ? 8.380 -8.953 3.097 1.00 93.88 257 ASP A C 1
ATOM 1881 O O . ASP A 1 257 ? 7.390 -8.355 2.699 1.00 93.88 257 ASP A O 1
ATOM 1885 N N . GLU A 1 258 ? 9.050 -8.568 4.185 1.00 91.56 258 GLU A N 1
ATOM 1886 C CA . GLU A 1 258 ? 8.681 -7.430 5.036 1.00 91.56 258 GLU A CA 1
ATOM 1887 C C . GLU A 1 258 ? 8.681 -6.093 4.283 1.00 91.56 258 GLU A C 1
ATOM 1889 O O . GLU A 1 258 ? 7.755 -5.305 4.438 1.00 91.56 258 GLU A O 1
ATOM 1894 N N . VAL A 1 259 ? 9.680 -5.842 3.429 1.00 94.38 259 VAL A N 1
ATOM 1895 C CA . VAL A 1 259 ? 9.728 -4.607 2.629 1.00 94.38 259 VAL A CA 1
ATOM 1896 C C . VAL A 1 259 ? 8.609 -4.599 1.588 1.00 94.38 259 VAL A C 1
ATOM 1898 O O . VAL A 1 259 ? 7.996 -3.560 1.370 1.00 94.38 259 VAL A O 1
ATOM 1901 N N . ILE A 1 260 ? 8.297 -5.744 0.974 1.00 92.56 260 ILE A N 1
ATOM 1902 C CA . ILE A 1 260 ? 7.194 -5.845 0.005 1.00 92.56 260 ILE A CA 1
ATOM 1903 C C . ILE A 1 260 ? 5.839 -5.590 0.683 1.00 92.56 260 ILE A C 1
ATOM 1905 O O . ILE A 1 260 ? 5.015 -4.881 0.120 1.00 92.56 260 ILE A O 1
ATOM 1909 N N . LEU A 1 261 ? 5.625 -6.114 1.894 1.00 92.12 261 LEU A N 1
ATOM 1910 C CA . LEU A 1 261 ? 4.407 -5.850 2.669 1.00 92.12 261 LEU A CA 1
ATOM 1911 C C . LEU A 1 261 ? 4.325 -4.394 3.131 1.00 92.12 261 LEU A C 1
ATOM 1913 O O . LEU A 1 261 ? 3.265 -3.793 3.059 1.00 92.12 261 LEU A O 1
ATOM 1917 N N . LYS A 1 262 ? 5.447 -3.814 3.568 1.00 91.94 262 LYS A N 1
ATOM 1918 C CA . LYS A 1 262 ? 5.510 -2.415 4.009 1.00 91.94 262 LYS A CA 1
ATOM 1919 C C . LYS A 1 262 ? 5.261 -1.426 2.871 1.00 91.94 262 LYS A C 1
ATOM 1921 O O . LYS A 1 262 ? 4.672 -0.378 3.091 1.00 91.94 262 LYS A O 1
ATOM 1926 N N . THR A 1 263 ? 5.786 -1.726 1.686 1.00 91.50 263 THR A N 1
ATOM 1927 C CA . THR A 1 263 ? 5.606 -0.882 0.494 1.00 91.50 263 THR A CA 1
ATOM 1928 C C . THR A 1 263 ? 4.209 -0.990 -0.106 1.00 91.50 263 THR A C 1
ATOM 1930 O O . THR A 1 263 ? 3.869 -0.156 -0.932 1.00 91.50 263 THR A O 1
ATOM 1933 N N . ASP A 1 264 ? 3.451 -2.015 0.288 1.00 94.44 264 ASP A N 1
ATOM 1934 C CA . ASP A 1 264 ? 2.052 -2.270 -0.048 1.00 94.44 264 ASP A CA 1
ATOM 1935 C C . ASP A 1 264 ? 1.596 -1.780 -1.438 1.00 94.44 264 ASP A C 1
ATOM 1937 O O . ASP A 1 264 ? 0.765 -0.880 -1.549 1.00 94.44 264 ASP A O 1
ATOM 1941 N N . PRO A 1 265 ? 2.133 -2.341 -2.539 1.00 95.88 265 PRO A N 1
ATOM 1942 C CA . PRO A 1 265 ? 1.746 -1.900 -3.872 1.00 95.88 265 PRO A CA 1
ATOM 1943 C C . PRO A 1 265 ? 0.239 -2.080 -4.106 1.00 95.88 265 PRO A C 1
ATOM 1945 O O . PRO A 1 265 ? -0.310 -3.153 -3.842 1.00 95.88 265 PRO A O 1
ATOM 1948 N N . GLU A 1 266 ? -0.399 -1.064 -4.691 1.00 94.19 266 GLU A N 1
ATOM 1949 C CA . GLU A 1 266 ? -1.798 -1.075 -5.143 1.00 94.19 266 GLU A CA 1
ATOM 1950 C C . GLU A 1 266 ? -1.975 -1.830 -6.470 1.00 94.19 266 GLU A C 1
ATOM 1952 O O . GLU A 1 266 ? -3.047 -2.374 -6.742 1.00 94.19 266 GLU A O 1
ATOM 1957 N N . ILE A 1 267 ? -0.927 -1.887 -7.305 1.00 94.69 267 ILE A N 1
ATOM 1958 C CA . ILE A 1 267 ? -0.923 -2.612 -8.585 1.00 94.69 267 ILE A CA 1
ATOM 1959 C C . ILE A 1 267 ? 0.341 -3.465 -8.752 1.00 94.69 267 ILE A C 1
ATOM 1961 O O . ILE A 1 267 ? 1.471 -2.980 -8.654 1.00 94.69 267 ILE A O 1
ATOM 1965 N N . MET A 1 268 ? 0.163 -4.723 -9.164 1.00 95.44 268 MET A N 1
ATOM 1966 C CA . MET A 1 268 ? 1.268 -5.580 -9.605 1.00 95.44 268 MET A CA 1
ATOM 1967 C C . MET A 1 268 ? 1.424 -5.575 -11.126 1.00 95.44 268 MET A C 1
ATOM 1969 O O . MET A 1 268 ? 0.508 -5.920 -11.870 1.00 95.44 268 MET A O 1
ATOM 1973 N N . LEU A 1 269 ? 2.618 -5.270 -11.629 1.00 96.12 269 LEU A N 1
ATOM 1974 C CA . LEU A 1 269 ? 2.953 -5.579 -13.018 1.00 96.12 269 LEU A CA 1
ATOM 1975 C C . LEU A 1 269 ? 3.326 -7.060 -13.096 1.00 96.12 269 LEU A C 1
ATOM 1977 O O . LEU A 1 269 ? 4.191 -7.539 -12.365 1.00 96.12 269 LEU A O 1
ATOM 1981 N N . VAL A 1 270 ? 2.714 -7.793 -14.017 1.00 93.75 270 VAL A N 1
ATOM 1982 C CA . VAL A 1 270 ? 3.026 -9.208 -14.257 1.00 93.75 270 VAL A CA 1
ATOM 1983 C C . VAL A 1 270 ? 3.288 -9.434 -15.734 1.00 93.75 270 VAL A C 1
ATOM 1985 O O . VAL A 1 270 ? 2.918 -8.625 -16.580 1.00 93.75 270 VAL A O 1
ATOM 1988 N N . THR A 1 271 ? 3.952 -10.533 -16.073 1.00 88.62 271 THR A N 1
ATOM 1989 C CA . THR A 1 271 ? 4.182 -10.891 -17.483 1.00 88.62 271 THR A CA 1
ATOM 1990 C C . THR A 1 271 ? 3.533 -12.204 -17.895 1.00 88.62 271 THR A C 1
ATOM 1992 O O . THR A 1 271 ? 3.452 -12.508 -19.087 1.00 88.62 271 THR A O 1
ATOM 1995 N N . ASP A 1 272 ? 3.039 -12.973 -16.928 1.00 80.31 272 ASP A N 1
ATOM 1996 C CA . ASP A 1 272 ? 2.135 -14.087 -17.150 1.00 80.31 272 ASP A CA 1
ATOM 1997 C C . ASP A 1 272 ? 0.679 -13.610 -17.109 1.00 80.31 272 ASP A C 1
ATOM 1999 O O . ASP A 1 272 ? 0.315 -12.690 -16.386 1.00 80.31 272 ASP A O 1
ATOM 2003 N N . THR A 1 273 ? -0.168 -14.235 -17.920 1.00 73.31 273 THR A N 1
ATOM 2004 C CA . THR A 1 273 ? -1.582 -13.853 -18.049 1.00 73.31 273 THR A CA 1
ATOM 2005 C C . THR A 1 273 ? -2.450 -14.305 -16.878 1.00 73.31 273 THR A C 1
ATOM 2007 O O . THR A 1 273 ? -3.631 -13.984 -16.872 1.00 73.31 273 THR A O 1
ATOM 2010 N N . GLU A 1 274 ? -1.911 -15.123 -15.972 1.00 70.56 274 GLU A N 1
ATOM 2011 C CA . GLU A 1 274 ? -2.649 -15.699 -14.841 1.00 70.56 274 GLU A CA 1
ATOM 2012 C C . GLU A 1 274 ? -2.353 -14.974 -13.522 1.00 70.56 274 GLU A C 1
ATOM 2014 O O . GLU A 1 274 ? -3.005 -15.278 -12.534 1.00 70.56 274 GLU A O 1
ATOM 2019 N N . GLY A 1 275 ? -1.393 -14.041 -13.494 1.00 78.31 275 GLY A N 1
ATOM 2020 C CA . GLY A 1 275 ? -1.047 -13.288 -12.290 1.00 78.31 275 GLY A CA 1
ATOM 2021 C C . GLY A 1 275 ? -0.574 -14.176 -11.137 1.00 78.31 275 GLY A C 1
ATOM 2022 O O . GLY A 1 275 ? -0.727 -13.806 -9.982 1.00 78.31 275 GLY A O 1
ATOM 2023 N N . ALA A 1 276 ? 0.021 -15.343 -11.407 1.00 84.06 276 ALA A N 1
ATOM 2024 C CA . ALA A 1 276 ? 0.231 -16.394 -10.399 1.00 84.06 276 ALA A CA 1
ATOM 2025 C C . ALA A 1 276 ? 1.134 -15.984 -9.215 1.00 84.06 276 ALA A C 1
ATOM 2027 O O . ALA A 1 276 ? 1.272 -16.721 -8.236 1.00 84.06 276 ALA A O 1
ATOM 2028 N N . ILE A 1 277 ? 1.819 -14.844 -9.327 1.00 86.00 277 ILE A N 1
ATOM 2029 C CA . ILE A 1 277 ? 2.596 -14.261 -8.238 1.00 86.00 277 ILE A CA 1
ATOM 2030 C C . ILE A 1 277 ? 1.713 -13.641 -7.149 1.00 86.00 277 ILE A C 1
ATOM 2032 O O . ILE A 1 277 ? 2.136 -13.662 -5.999 1.00 86.00 277 ILE A O 1
ATOM 2036 N N . LEU A 1 278 ? 0.504 -13.177 -7.486 1.00 87.12 278 LEU A N 1
ATOM 2037 C CA . LEU A 1 278 ? -0.453 -12.597 -6.541 1.00 87.12 278 LEU A CA 1
ATOM 2038 C C . LEU A 1 278 ? -0.979 -13.641 -5.548 1.00 87.12 278 LEU A C 1
ATOM 2040 O O . LEU A 1 278 ? -1.226 -13.313 -4.404 1.00 87.12 278 LEU A O 1
ATOM 2044 N N . ASP A 1 279 ? -1.044 -14.923 -5.918 1.00 88.12 279 ASP A N 1
ATOM 2045 C CA . ASP A 1 279 ? -1.465 -16.004 -5.006 1.00 88.12 279 ASP A CA 1
ATOM 2046 C C . ASP A 1 279 ? -0.394 -16.397 -3.965 1.00 88.12 279 ASP A C 1
ATOM 2048 O O . ASP A 1 279 ? -0.549 -17.375 -3.221 1.00 88.12 279 ASP A O 1
ATOM 2052 N N . ARG A 1 280 ? 0.762 -15.727 -3.960 1.00 89.69 280 ARG A N 1
ATOM 2053 C CA . ARG A 1 280 ? 1.934 -16.137 -3.182 1.00 89.69 280 ARG A CA 1
ATOM 2054 C C . ARG A 1 280 ? 2.325 -15.051 -2.204 1.00 89.69 280 ARG A C 1
ATOM 2056 O O . ARG A 1 280 ? 2.539 -13.915 -2.602 1.00 89.69 280 ARG A O 1
ATOM 2063 N N . GLU A 1 281 ? 2.555 -15.436 -0.955 1.00 89.94 281 GLU A N 1
ATOM 2064 C CA . GLU A 1 281 ? 3.217 -14.550 0.001 1.00 89.94 281 GLU A CA 1
ATOM 2065 C C . GLU A 1 281 ? 4.603 -14.118 -0.512 1.00 89.94 281 GLU A C 1
ATOM 2067 O O . GLU A 1 281 ? 5.311 -14.941 -1.119 1.00 89.94 281 GLU A O 1
ATOM 2072 N N . PRO A 1 282 ? 4.998 -12.852 -0.286 1.00 93.75 282 PRO A N 1
ATOM 2073 C CA . PRO A 1 282 ? 4.259 -11.795 0.437 1.00 93.75 282 PRO A CA 1
ATOM 2074 C C . PRO A 1 282 ? 3.168 -11.087 -0.388 1.00 93.75 282 PRO A C 1
ATOM 2076 O O . PRO A 1 282 ? 2.341 -10.372 0.160 1.00 93.75 282 PRO A O 1
ATOM 2079 N N . TYR A 1 283 ? 3.166 -11.260 -1.709 1.00 93.75 283 TYR A N 1
ATOM 2080 C CA . TYR A 1 283 ? 2.340 -10.482 -2.636 1.00 93.75 283 TYR A CA 1
ATOM 2081 C C . TYR A 1 283 ? 0.835 -10.682 -2.433 1.00 93.75 283 TYR A C 1
ATOM 2083 O O . TYR A 1 283 ? 0.077 -9.757 -2.674 1.00 93.75 283 TYR A O 1
ATOM 2091 N N . ALA A 1 284 ? 0.403 -11.854 -1.960 1.00 91.69 284 ALA A N 1
ATOM 2092 C CA . ALA A 1 284 ? -1.002 -12.133 -1.639 1.00 91.69 284 ALA A CA 1
ATOM 2093 C C . ALA A 1 284 ? -1.573 -11.235 -0.535 1.00 91.69 284 ALA A C 1
ATOM 2095 O O . ALA A 1 284 ? -2.781 -11.014 -0.490 1.00 91.69 284 ALA A O 1
ATOM 2096 N N . SER A 1 285 ? -0.703 -10.740 0.345 1.00 91.81 285 SER A N 1
ATOM 2097 C CA . SER A 1 285 ? -1.071 -9.918 1.493 1.00 91.81 285 SER A CA 1
ATOM 2098 C C . SER A 1 285 ? -0.898 -8.417 1.243 1.00 91.81 285 SER A C 1
ATOM 2100 O O . SER A 1 285 ? -1.137 -7.640 2.161 1.00 91.81 285 SER A O 1
ATOM 2102 N N . THR A 1 286 ? -0.493 -8.000 0.037 1.00 94.44 286 THR A N 1
ATOM 2103 C CA . THR A 1 286 ? -0.498 -6.580 -0.351 1.00 94.44 286 THR A CA 1
ATOM 2104 C C . THR A 1 286 ? -1.867 -6.185 -0.905 1.00 94.44 286 THR A C 1
ATOM 2106 O O . THR A 1 286 ? -2.626 -7.052 -1.349 1.00 94.44 286 THR A O 1
ATOM 2109 N N . THR A 1 287 ? -2.172 -4.891 -0.963 1.00 92.38 287 THR A N 1
ATOM 2110 C CA . THR A 1 287 ? -3.395 -4.332 -1.553 1.00 92.38 287 THR A CA 1
ATOM 2111 C C . THR A 1 287 ? -3.620 -4.881 -2.960 1.00 92.38 287 THR A C 1
ATOM 2113 O O . THR A 1 287 ? -4.686 -5.420 -3.256 1.00 92.38 287 THR A O 1
ATOM 2116 N N . ALA A 1 288 ? -2.585 -4.884 -3.803 1.00 92.31 288 ALA A N 1
ATOM 2117 C CA . ALA A 1 288 ? -2.685 -5.466 -5.135 1.00 92.31 288 ALA A CA 1
ATOM 2118 C C . ALA A 1 288 ? -3.040 -6.963 -5.146 1.00 92.31 288 ALA A C 1
ATOM 2120 O O . ALA A 1 288 ? -3.802 -7.400 -6.007 1.00 92.31 288 ALA A O 1
ATOM 2121 N N . GLY A 1 289 ? -2.495 -7.758 -4.218 1.00 89.94 289 GLY A N 1
ATOM 2122 C CA . GLY A 1 289 ? -2.809 -9.184 -4.089 1.00 89.94 289 GLY A CA 1
ATOM 2123 C C . GLY A 1 289 ? -4.220 -9.439 -3.575 1.00 89.94 289 GLY A C 1
ATOM 2124 O O . GLY A 1 289 ? -4.940 -10.270 -4.127 1.00 89.94 289 GLY A O 1
ATOM 2125 N N . ALA A 1 290 ? -4.629 -8.694 -2.550 1.00 88.25 290 ALA A N 1
ATOM 2126 C CA . ALA A 1 290 ? -5.941 -8.812 -1.927 1.00 88.25 290 ALA A CA 1
ATOM 2127 C C . ALA A 1 290 ? -7.081 -8.398 -2.873 1.00 88.25 290 ALA A C 1
ATOM 2129 O O . ALA A 1 290 ? -8.159 -8.998 -2.839 1.00 88.25 290 ALA A O 1
ATOM 2130 N N . GLU A 1 291 ? -6.839 -7.398 -3.724 1.00 87.75 291 GLU A N 1
ATOM 2131 C CA . GLU A 1 291 ? -7.815 -6.874 -4.685 1.00 87.75 291 GLU A CA 1
ATOM 2132 C C . GLU A 1 291 ? -7.729 -7.520 -6.078 1.00 87.75 291 GLU A C 1
ATOM 2134 O O . GLU A 1 291 ? -8.566 -7.237 -6.932 1.00 87.75 291 GLU A O 1
ATOM 2139 N N . ASP A 1 292 ? -6.760 -8.414 -6.311 1.00 87.31 292 ASP A N 1
ATOM 2140 C CA . ASP A 1 292 ? -6.459 -8.990 -7.634 1.00 87.31 292 ASP A CA 1
ATOM 2141 C C . ASP A 1 292 ? -6.141 -7.905 -8.693 1.00 87.31 292 ASP A C 1
ATOM 2143 O O . ASP A 1 292 ? -6.465 -8.023 -9.879 1.00 87.31 292 ASP A O 1
ATOM 2147 N N . ASN A 1 293 ? -5.481 -6.822 -8.260 1.00 91.38 293 ASN A N 1
ATOM 2148 C CA . ASN A 1 293 ? -5.107 -5.689 -9.102 1.00 91.38 293 ASN A CA 1
ATOM 2149 C C . ASN A 1 293 ? -3.737 -5.918 -9.742 1.00 91.38 293 ASN A C 1
ATOM 2151 O O . ASN A 1 293 ? -2.677 -5.660 -9.161 1.00 91.38 293 ASN A O 1
ATOM 2155 N N . TYR A 1 294 ? -3.746 -6.353 -10.998 1.00 93.19 294 TYR A N 1
ATOM 2156 C CA . TYR A 1 294 ? -2.523 -6.496 -11.774 1.00 93.19 294 TYR A CA 1
ATOM 2157 C C . TYR A 1 294 ? -2.672 -6.076 -13.230 1.00 93.19 294 TYR A C 1
ATOM 2159 O O . TYR A 1 294 ? -3.739 -6.148 -13.841 1.00 93.19 294 TYR A O 1
ATOM 2167 N N . VAL A 1 295 ? -1.544 -5.683 -13.820 1.00 93.44 295 VAL A N 1
ATOM 2168 C CA . VAL A 1 295 ? -1.438 -5.336 -15.235 1.00 93.44 295 VAL A CA 1
ATOM 2169 C C . VAL A 1 295 ? -0.548 -6.350 -15.932 1.00 93.44 295 VAL A C 1
ATOM 2171 O O . VAL A 1 295 ? 0.642 -6.480 -15.634 1.00 93.44 295 VAL A O 1
ATOM 2174 N N . VAL A 1 296 ? -1.122 -7.062 -16.902 1.00 92.06 296 VAL A N 1
ATOM 2175 C CA . VAL A 1 296 ? -0.368 -7.994 -17.744 1.00 92.06 296 VAL A CA 1
ATOM 2176 C C . VAL A 1 296 ? 0.413 -7.217 -18.794 1.00 92.06 296 VAL A C 1
ATOM 2178 O O . VAL A 1 296 ? -0.132 -6.700 -19.771 1.00 92.06 296 VAL A O 1
ATOM 2181 N N . MET A 1 297 ? 1.725 -7.204 -18.625 1.00 93.00 297 MET A N 1
ATOM 2182 C CA . MET A 1 297 ? 2.674 -6.556 -19.509 1.00 93.00 297 MET A CA 1
ATOM 2183 C C . MET A 1 297 ? 3.294 -7.575 -20.463 1.00 93.00 297 MET A C 1
ATOM 2185 O O . MET A 1 297 ? 3.674 -8.686 -20.090 1.00 93.00 297 MET A O 1
ATOM 2189 N N . ASN A 1 298 ? 3.462 -7.197 -21.730 1.00 88.19 298 ASN A N 1
ATOM 2190 C CA . ASN A 1 298 ? 4.161 -8.062 -22.675 1.00 88.19 298 ASN A CA 1
ATOM 2191 C C . ASN A 1 298 ? 5.648 -8.142 -22.304 1.00 88.19 298 ASN A C 1
ATOM 2193 O O . ASN A 1 298 ? 6.373 -7.154 -22.429 1.00 88.19 298 ASN A O 1
ATOM 2197 N N . THR A 1 299 ? 6.129 -9.332 -21.932 1.00 87.25 299 THR A N 1
ATOM 2198 C CA . THR A 1 299 ? 7.531 -9.567 -21.540 1.00 87.25 299 THR A CA 1
ATOM 2199 C C . THR A 1 299 ? 8.538 -9.073 -22.582 1.00 87.25 299 THR A C 1
ATOM 2201 O O . THR A 1 299 ? 9.635 -8.637 -22.235 1.00 87.25 299 THR A O 1
ATOM 2204 N N . ASN A 1 300 ? 8.188 -9.150 -23.872 1.00 85.62 300 ASN A N 1
ATOM 2205 C CA . ASN A 1 300 ? 9.079 -8.741 -24.959 1.00 85.62 300 ASN A CA 1
ATOM 2206 C C . ASN A 1 300 ? 9.225 -7.222 -25.072 1.00 85.62 300 ASN A C 1
ATOM 2208 O O . ASN A 1 300 ? 10.168 -6.765 -25.712 1.00 85.62 300 ASN A O 1
ATOM 2212 N N . TYR A 1 301 ? 8.303 -6.462 -24.486 1.00 89.06 301 TYR A N 1
ATOM 2213 C CA . TYR A 1 301 ? 8.334 -5.006 -24.478 1.00 89.06 301 TYR A CA 1
ATOM 2214 C C . TYR A 1 301 ? 8.863 -4.498 -23.138 1.00 89.06 301 TYR A C 1
ATOM 2216 O O . TYR A 1 301 ? 9.862 -3.786 -23.113 1.00 89.06 301 TYR A O 1
ATOM 2224 N N . LEU A 1 302 ? 8.316 -4.980 -22.020 1.00 88.12 302 LEU A N 1
ATOM 2225 C CA . LEU A 1 302 ? 8.681 -4.480 -20.693 1.00 88.12 302 LEU A CA 1
ATOM 2226 C C . LEU A 1 302 ? 10.172 -4.677 -20.358 1.00 88.12 302 LEU A C 1
ATOM 2228 O O . LEU A 1 302 ? 10.797 -3.811 -19.759 1.00 88.12 302 LEU A O 1
ATOM 2232 N N . ASN A 1 303 ? 10.778 -5.781 -20.808 1.00 84.31 303 ASN A N 1
ATOM 2233 C CA . ASN A 1 303 ? 12.156 -6.139 -20.447 1.00 84.31 303 ASN A CA 1
ATOM 2234 C C . ASN A 1 303 ? 13.195 -5.815 -21.546 1.00 84.31 303 ASN A C 1
ATOM 2236 O O . ASN A 1 303 ? 14.320 -6.323 -21.503 1.00 84.31 303 ASN A O 1
ATOM 2240 N N . GLN A 1 304 ? 12.842 -5.037 -22.580 1.00 87.81 304 GLN A N 1
ATOM 2241 C CA . GLN A 1 304 ? 13.719 -4.790 -23.738 1.00 87.81 304 GLN A CA 1
ATOM 2242 C C . GLN A 1 304 ? 13.758 -3.299 -24.115 1.00 87.81 304 GLN A C 1
ATOM 2244 O O . GLN A 1 304 ? 12.903 -2.866 -24.879 1.00 87.81 304 GLN A O 1
ATOM 2249 N N . PRO A 1 305 ? 14.769 -2.516 -23.687 1.00 91.44 305 PRO A N 1
ATOM 2250 C CA . PRO A 1 305 ? 14.828 -1.075 -23.962 1.00 91.44 305 PRO A CA 1
ATOM 2251 C C . PRO A 1 305 ? 14.993 -0.771 -25.461 1.00 91.44 305 PRO A C 1
ATOM 2253 O O . PRO A 1 305 ? 16.084 -0.948 -26.034 1.00 91.44 305 PRO A O 1
ATOM 2256 N N . ALA A 1 306 ? 13.893 -0.356 -26.091 1.00 94.19 306 ALA A N 1
ATOM 2257 C CA . ALA A 1 306 ? 13.764 -0.022 -27.508 1.00 94.19 306 ALA A CA 1
ATOM 2258 C C . ALA A 1 306 ? 12.489 0.826 -27.754 1.00 94.19 306 ALA A C 1
ATOM 2260 O O . ALA A 1 306 ? 11.579 0.801 -26.922 1.00 94.19 306 ALA A O 1
ATOM 2261 N N . PRO A 1 307 ? 12.401 1.577 -28.867 1.00 95.62 307 PRO A N 1
ATOM 2262 C CA . PRO A 1 307 ? 11.287 2.495 -29.112 1.00 95.62 307 PRO A CA 1
ATOM 2263 C C . PRO A 1 307 ? 9.895 1.866 -29.078 1.00 95.62 307 PRO A C 1
ATOM 2265 O O . PRO A 1 307 ? 9.001 2.404 -28.425 1.00 95.62 307 PRO A O 1
ATOM 2268 N N . ARG A 1 308 ? 9.685 0.706 -29.714 1.00 92.69 308 ARG A N 1
ATOM 2269 C CA . ARG A 1 308 ? 8.379 0.039 -29.641 1.00 92.69 308 ARG A CA 1
ATOM 2270 C C . ARG A 1 308 ? 8.072 -0.442 -28.233 1.00 92.69 308 ARG A C 1
ATOM 2272 O O . ARG A 1 308 ? 6.924 -0.364 -27.813 1.00 92.69 308 ARG A O 1
ATOM 2279 N N . SER A 1 309 ? 9.074 -0.910 -27.497 1.00 95.12 309 SER A N 1
ATOM 2280 C CA . SER A 1 309 ? 8.890 -1.268 -26.094 1.00 95.12 309 SER A CA 1
ATOM 2281 C C . SER A 1 309 ? 8.391 -0.101 -25.248 1.00 95.12 309 SER A C 1
ATOM 2283 O O . SER A 1 309 ? 7.489 -0.316 -24.443 1.00 95.12 309 SER A O 1
ATOM 2285 N N . VAL A 1 310 ? 8.916 1.114 -25.460 1.00 96.75 310 VAL A N 1
ATOM 2286 C CA . VAL A 1 310 ? 8.405 2.335 -24.815 1.00 96.75 310 VAL A CA 1
ATOM 2287 C C . VAL A 1 310 ? 6.951 2.553 -25.205 1.00 96.75 310 VAL A C 1
ATOM 2289 O O . VAL A 1 310 ? 6.085 2.526 -24.340 1.00 96.75 310 VAL A O 1
ATOM 2292 N N . ILE A 1 311 ? 6.678 2.672 -26.508 1.00 95.06 311 ILE A N 1
ATOM 2293 C CA . ILE A 1 311 ? 5.348 2.998 -27.042 1.00 95.06 311 ILE A CA 1
ATOM 2294 C C . ILE A 1 311 ? 4.274 2.025 -26.544 1.00 95.06 311 ILE A C 1
ATOM 2296 O O . ILE A 1 311 ? 3.194 2.449 -26.146 1.00 95.06 311 ILE A O 1
ATOM 2300 N N . GLU A 1 312 ? 4.537 0.721 -26.614 1.00 93.12 312 GLU A N 1
ATOM 2301 C CA . GLU A 1 312 ? 3.545 -0.302 -26.276 1.00 93.12 312 GLU A CA 1
ATOM 2302 C C . GLU A 1 312 ? 3.385 -0.448 -24.759 1.00 93.12 312 GLU A C 1
ATOM 2304 O O . GLU A 1 312 ? 2.261 -0.608 -24.283 1.00 93.12 312 GLU A O 1
ATOM 2309 N N . SER A 1 313 ? 4.480 -0.386 -23.990 1.00 95.56 313 SER A N 1
ATOM 2310 C CA . SER A 1 313 ? 4.416 -0.585 -22.536 1.00 95.56 313 SER A CA 1
ATOM 2311 C C . SER A 1 313 ? 3.799 0.619 -21.833 1.00 95.56 313 SER A C 1
ATOM 2313 O O . SER A 1 313 ? 2.924 0.418 -20.997 1.00 95.56 313 SER A O 1
ATOM 2315 N N . THR A 1 314 ? 4.170 1.854 -22.201 1.00 95.56 314 THR A N 1
ATOM 2316 C CA . THR A 1 314 ? 3.564 3.051 -21.592 1.00 95.56 314 THR A CA 1
ATOM 2317 C C . THR A 1 314 ? 2.083 3.146 -21.927 1.00 95.56 314 THR A C 1
ATOM 2319 O O . THR A 1 314 ? 1.288 3.367 -21.027 1.00 95.56 314 THR A O 1
ATOM 2322 N N . LYS A 1 315 ? 1.676 2.874 -23.177 1.00 94.12 315 LYS A N 1
ATOM 2323 C CA . LYS A 1 315 ? 0.251 2.834 -23.554 1.00 94.12 315 LYS A CA 1
ATOM 2324 C C . LYS A 1 315 ? -0.530 1.757 -22.810 1.00 94.12 315 LYS A C 1
ATOM 2326 O O . LYS A 1 315 ? -1.647 2.017 -22.382 1.00 94.12 315 LYS A O 1
ATOM 2331 N N . THR A 1 316 ? 0.030 0.551 -22.691 1.00 93.69 316 THR A N 1
ATOM 2332 C CA . THR A 1 316 ? -0.643 -0.562 -21.999 1.00 93.69 316 THR A CA 1
ATOM 2333 C C . THR A 1 316 ? -0.826 -0.241 -20.521 1.00 93.69 316 THR A C 1
ATOM 2335 O O . THR A 1 316 ? -1.929 -0.391 -20.004 1.00 93.69 316 THR A O 1
ATOM 2338 N N . LEU A 1 317 ? 0.236 0.229 -19.861 1.00 94.94 317 LEU A N 1
ATOM 2339 C CA . LEU A 1 317 ? 0.188 0.550 -18.441 1.00 94.94 317 LEU A CA 1
ATOM 2340 C C . LEU A 1 317 ? -0.691 1.774 -18.174 1.00 94.94 317 LEU A C 1
ATOM 2342 O O . LEU A 1 317 ? -1.542 1.700 -17.305 1.00 94.94 317 LEU A O 1
ATOM 2346 N N . ALA A 1 318 ? -0.573 2.845 -18.962 1.00 93.25 318 ALA A N 1
ATOM 2347 C CA . ALA A 1 318 ? -1.387 4.047 -18.788 1.00 93.25 318 ALA A CA 1
ATOM 2348 C C . ALA A 1 318 ? -2.880 3.782 -19.011 1.00 93.25 318 ALA A C 1
ATOM 2350 O O . ALA A 1 318 ? -3.702 4.299 -18.268 1.00 93.25 318 ALA A O 1
ATOM 2351 N N . ALA A 1 319 ? -3.242 2.942 -19.989 1.00 90.50 319 ALA A N 1
ATOM 2352 C CA . ALA A 1 319 ? -4.633 2.531 -20.175 1.00 90.50 319 ALA A CA 1
ATOM 2353 C C . ALA A 1 319 ? -5.153 1.720 -18.979 1.00 90.50 319 ALA A C 1
ATOM 2355 O O . ALA A 1 319 ? -6.276 1.934 -18.544 1.00 90.50 319 ALA A O 1
ATOM 2356 N N . ALA A 1 320 ? -4.336 0.818 -18.427 1.00 89.12 320 ALA A N 1
ATOM 2357 C CA . ALA A 1 320 ? -4.718 0.051 -17.246 1.00 89.12 320 ALA A CA 1
ATOM 2358 C C . ALA A 1 320 ? -4.817 0.928 -15.989 1.00 89.12 320 ALA A C 1
ATOM 2360 O O . ALA A 1 320 ? -5.732 0.745 -15.197 1.00 89.12 320 ALA A O 1
ATOM 2361 N N . VAL A 1 321 ? -3.914 1.899 -15.827 1.00 88.44 321 VAL A N 1
ATOM 2362 C CA . VAL A 1 321 ? -3.970 2.903 -14.757 1.00 88.44 321 VAL A CA 1
ATOM 2363 C C . VAL A 1 321 ? -5.214 3.765 -14.908 1.00 88.44 321 VAL A C 1
ATOM 2365 O O . VAL A 1 321 ? -5.914 3.950 -13.926 1.00 88.44 321 VAL A O 1
ATOM 2368 N N . GLU A 1 322 ? -5.547 4.233 -16.112 1.00 87.50 322 GLU A N 1
ATOM 2369 C CA . GLU A 1 322 ? -6.781 4.986 -16.352 1.00 87.50 322 GLU A CA 1
ATOM 2370 C C . GLU A 1 322 ? -8.018 4.133 -16.058 1.00 87.50 322 GLU A C 1
ATOM 2372 O O . GLU A 1 322 ? -8.924 4.619 -15.398 1.00 87.50 322 GLU A O 1
ATOM 2377 N N . ASP A 1 323 ? -8.057 2.863 -16.474 1.00 83.44 323 ASP A N 1
ATOM 2378 C CA . ASP A 1 323 ? -9.170 1.953 -16.176 1.00 83.44 323 ASP A CA 1
ATOM 2379 C C . ASP A 1 323 ? -9.292 1.679 -14.667 1.00 83.44 323 ASP A C 1
ATOM 2381 O O . ASP A 1 323 ? -10.399 1.655 -14.134 1.00 83.44 323 ASP A O 1
ATOM 2385 N N . LEU A 1 324 ? -8.172 1.506 -13.959 1.00 79.00 324 LEU A N 1
ATOM 2386 C CA . LEU A 1 324 ? -8.148 1.284 -12.511 1.00 79.00 324 LEU A CA 1
ATOM 2387 C C . LEU A 1 324 ? -8.462 2.557 -11.734 1.00 79.00 324 LEU A C 1
ATOM 2389 O O . LEU A 1 324 ? -9.197 2.489 -10.764 1.00 79.00 324 LEU A O 1
ATOM 2393 N N . GLN A 1 325 ? -8.002 3.725 -12.176 1.00 75.88 325 GLN A N 1
ATOM 2394 C CA . GLN A 1 325 ? -8.378 5.018 -11.608 1.00 75.88 325 GLN A CA 1
ATOM 2395 C C . GLN A 1 325 ? -9.824 5.373 -11.948 1.00 75.88 325 GLN A C 1
ATOM 2397 O O . GLN A 1 325 ? -10.503 5.963 -11.118 1.00 75.88 325 GLN A O 1
ATOM 2402 N N . ALA A 1 326 ? -10.335 4.995 -13.120 1.00 69.25 326 ALA A N 1
ATOM 2403 C CA . ALA A 1 326 ? -11.730 5.165 -13.509 1.00 69.25 326 ALA A CA 1
ATOM 2404 C C . ALA A 1 326 ? -12.635 4.191 -12.759 1.00 69.25 326 ALA A C 1
ATOM 2406 O O . ALA A 1 326 ? -13.719 4.599 -12.374 1.00 69.25 326 ALA A O 1
ATOM 2407 N N . ASN A 1 327 ? -12.192 2.964 -12.475 1.00 60.19 327 ASN A N 1
ATOM 2408 C CA . ASN A 1 327 ? -12.873 2.037 -11.573 1.00 60.19 327 ASN A CA 1
ATOM 2409 C C . ASN A 1 327 ? -12.745 2.488 -10.124 1.00 60.19 327 ASN A C 1
ATOM 2411 O O . ASN A 1 327 ? -13.737 2.442 -9.426 1.00 60.19 327 ASN A O 1
ATOM 2415 N N . LYS A 1 328 ? -11.611 3.036 -9.683 1.00 55.44 328 LYS A N 1
ATOM 2416 C CA . LYS A 1 328 ? -11.482 3.720 -8.390 1.00 55.44 328 LYS A CA 1
ATOM 2417 C C . LYS A 1 328 ? -12.370 4.956 -8.379 1.00 55.44 328 LYS A C 1
ATOM 2419 O O . LYS A 1 328 ? -12.907 5.262 -7.336 1.00 55.44 328 LYS A O 1
ATOM 2424 N N . THR A 1 329 ? -12.635 5.604 -9.519 1.00 45.47 329 THR A N 1
ATOM 2425 C CA . THR A 1 329 ? -13.582 6.721 -9.695 1.00 45.47 329 THR A CA 1
ATOM 2426 C C . THR A 1 329 ? -15.032 6.252 -9.825 1.00 45.47 329 THR A C 1
ATOM 2428 O O . THR A 1 329 ? -15.913 6.964 -9.394 1.00 45.47 329 THR A O 1
ATOM 2431 N N . GLU A 1 330 ? -15.346 5.068 -10.351 1.00 36.53 330 GLU A N 1
ATOM 2432 C CA . GLU A 1 330 ? -16.702 4.500 -10.429 1.00 36.53 330 GLU A CA 1
ATOM 2433 C C . GLU A 1 330 ? -17.069 3.752 -9.144 1.00 36.53 330 GLU A C 1
ATOM 2435 O O . GLU A 1 330 ? -18.224 3.776 -8.729 1.00 36.53 330 GLU A O 1
ATOM 2440 N N . GLU A 1 331 ? -16.092 3.166 -8.460 1.00 36.12 331 GLU A N 1
ATOM 2441 C CA . GLU A 1 331 ? -16.162 2.689 -7.088 1.00 36.12 331 GLU A CA 1
ATOM 2442 C C . GLU A 1 331 ? -16.115 3.850 -6.115 1.00 36.12 331 GLU A C 1
ATOM 2444 O O . GLU A 1 331 ? -16.851 3.766 -5.156 1.00 36.12 331 GLU A O 1
ATOM 2449 N N . THR A 1 332 ? -15.424 4.968 -6.369 1.00 35.41 332 THR A N 1
ATOM 2450 C CA . THR A 1 332 ? -15.614 6.219 -5.605 1.00 35.41 332 THR A CA 1
ATOM 2451 C C . THR A 1 332 ? -16.787 7.056 -6.091 1.00 35.41 332 THR A C 1
ATOM 2453 O O . THR A 1 332 ? -17.223 7.910 -5.348 1.00 35.41 332 THR A O 1
ATOM 2456 N N . VAL A 1 333 ? -17.434 6.794 -7.225 1.00 32.75 333 VAL A N 1
ATOM 2457 C CA . VAL A 1 333 ? -18.741 7.392 -7.587 1.00 32.75 333 VAL A CA 1
ATOM 2458 C C . VAL A 1 333 ? -19.895 6.481 -7.135 1.00 32.75 333 VAL A C 1
ATOM 2460 O O . VAL A 1 333 ? -21.017 6.951 -6.953 1.00 32.75 333 VAL A O 1
ATOM 2463 N N . ASN A 1 334 ? -19.628 5.206 -6.826 1.00 33.41 334 ASN A N 1
ATOM 2464 C CA . ASN A 1 334 ? -20.533 4.306 -6.098 1.00 33.41 334 ASN A CA 1
ATOM 2465 C C . ASN A 1 334 ? -20.232 4.219 -4.581 1.00 33.41 334 ASN A C 1
ATOM 2467 O O . ASN A 1 334 ? -21.108 3.803 -3.820 1.00 33.41 334 ASN A O 1
ATOM 2471 N N . SER A 1 335 ? -19.058 4.656 -4.109 1.00 39.12 335 SER A N 1
ATOM 2472 C CA . SER A 1 335 ? -18.673 4.777 -2.687 1.00 39.12 335 SER A CA 1
ATOM 2473 C C . SER A 1 335 ? -18.699 6.230 -2.205 1.00 39.12 335 SER A C 1
ATOM 2475 O O . SER A 1 335 ? -19.073 6.469 -1.061 1.00 39.12 335 SER A O 1
ATOM 2477 N N . SER A 1 336 ? -18.513 7.206 -3.097 1.00 39.41 336 SER A N 1
ATOM 2478 C CA . SER A 1 336 ? -18.890 8.617 -2.932 1.00 39.41 336 SER A CA 1
ATOM 2479 C C . SER A 1 336 ? -19.998 8.967 -3.940 1.00 39.41 336 SER A C 1
ATOM 2481 O O . SER A 1 336 ? -19.816 9.565 -4.997 1.00 39.41 336 SER A O 1
ATOM 2483 N N . GLY A 1 337 ? -21.224 8.537 -3.645 1.00 41.56 337 GLY A N 1
ATOM 2484 C CA . GLY A 1 337 ? -22.323 8.893 -4.545 1.00 41.56 337 GLY A CA 1
ATOM 2485 C C . GLY A 1 337 ? -23.726 8.538 -4.131 1.00 41.56 337 GLY A C 1
ATOM 2486 O O . GLY A 1 337 ? -24.650 9.208 -4.584 1.00 41.56 337 GLY A O 1
ATOM 2487 N N . THR A 1 338 ? -23.922 7.614 -3.194 1.00 49.56 338 THR A N 1
ATOM 2488 C CA . THR A 1 338 ? -25.097 7.717 -2.335 1.00 49.56 338 THR A CA 1
ATOM 2489 C C . THR A 1 338 ? -24.741 7.347 -0.911 1.00 49.56 338 THR A C 1
ATOM 2491 O O . THR A 1 338 ? -24.587 6.176 -0.575 1.00 49.56 338 THR A O 1
ATOM 2494 N N . CYS A 1 339 ? -24.755 8.357 -0.046 1.00 74.50 339 CYS A N 1
ATOM 2495 C CA . CYS A 1 339 ? -25.112 8.190 1.356 1.00 74.50 339 CYS A CA 1
ATOM 2496 C C . CYS A 1 339 ? -26.606 7.826 1.453 1.00 74.50 339 CYS A C 1
ATOM 2498 O O . CYS A 1 339 ? -27.441 8.582 1.949 1.00 74.50 339 CYS A O 1
ATOM 2500 N N . GLY A 1 340 ? -26.969 6.730 0.797 1.00 71.81 340 GLY A N 1
ATOM 2501 C CA . GLY A 1 340 ? -28.327 6.382 0.446 1.00 71.81 340 GLY A CA 1
ATOM 2502 C C . GLY A 1 340 ? -28.539 4.899 0.627 1.00 71.81 340 GLY A C 1
ATOM 2503 O O . GLY A 1 340 ? -27.608 4.099 0.620 1.00 71.81 340 GLY A O 1
ATOM 2504 N N . PHE A 1 341 ? -29.800 4.567 0.826 1.00 84.62 341 PHE A N 1
ATOM 2505 C CA . PHE A 1 341 ? -30.241 3.226 1.130 1.00 84.62 341 PHE A CA 1
ATOM 2506 C C . PHE A 1 341 ? -31.140 2.737 -0.020 1.00 84.62 341 PHE A C 1
ATOM 2508 O O . PHE A 1 341 ? -31.822 3.560 -0.644 1.00 84.62 341 PHE A O 1
ATOM 2515 N N . PRO A 1 342 ? -31.152 1.433 -0.340 1.00 88.31 342 PRO A N 1
ATOM 2516 C CA . PRO A 1 342 ? -30.518 0.343 0.400 1.00 88.31 342 PRO A CA 1
ATOM 2517 C C . PRO A 1 342 ? -28.983 0.325 0.280 1.00 88.31 342 PRO A C 1
ATOM 2519 O O . PRO A 1 342 ? -28.441 0.589 -0.788 1.00 88.31 342 PRO A O 1
ATOM 2522 N N . LEU A 1 343 ? -28.307 -0.004 1.383 1.00 88.69 343 LEU A N 1
ATOM 2523 C CA . LEU A 1 343 ? -26.861 -0.187 1.493 1.00 88.69 343 LEU A CA 1
ATOM 2524 C C . LEU A 1 343 ? -26.575 -1.654 1.827 1.00 88.69 343 LEU A C 1
ATOM 2526 O O . LEU A 1 343 ? -27.028 -2.144 2.860 1.00 88.69 343 LEU A O 1
ATOM 2530 N N . THR A 1 344 ? -25.797 -2.332 0.989 1.00 89.44 344 THR A N 1
ATOM 2531 C CA . THR A 1 344 ? -25.309 -3.691 1.252 1.00 89.44 344 THR A CA 1
ATOM 2532 C C . THR A 1 344 ? -23.800 -3.650 1.445 1.00 89.44 344 THR A C 1
ATOM 2534 O O . THR A 1 344 ? -23.089 -3.078 0.622 1.00 89.44 344 THR A O 1
ATOM 2537 N N . VAL A 1 345 ? -23.319 -4.200 2.559 1.00 87.56 345 VAL A N 1
ATOM 2538 C CA . VAL A 1 345 ? -21.904 -4.186 2.949 1.00 87.56 345 VAL A CA 1
ATOM 2539 C C . VAL A 1 345 ? -21.514 -5.501 3.607 1.00 87.56 345 VAL A C 1
ATOM 2541 O O . VAL A 1 345 ? -22.304 -6.081 4.347 1.00 87.56 345 VAL A O 1
ATOM 2544 N N . THR A 1 346 ? -20.281 -5.933 3.386 1.00 88.94 346 THR A N 1
ATOM 2545 C CA . THR A 1 346 ? -19.678 -7.063 4.098 1.00 88.94 346 THR A CA 1
ATOM 2546 C C . THR A 1 346 ? -18.893 -6.539 5.292 1.00 88.94 346 THR A C 1
ATOM 2548 O O . THR A 1 346 ? -18.186 -5.539 5.173 1.00 88.94 346 THR A O 1
ATOM 2551 N N . ASP A 1 347 ? -19.051 -7.176 6.447 1.00 90.38 347 ASP A N 1
ATOM 2552 C CA . ASP A 1 347 ? -18.345 -6.794 7.670 1.00 90.38 347 ASP A CA 1
ATOM 2553 C C . ASP A 1 347 ? -17.107 -7.668 7.941 1.00 90.38 347 ASP A C 1
ATOM 2555 O O . ASP A 1 347 ? -16.816 -8.598 7.189 1.00 90.38 347 ASP A O 1
ATOM 2559 N N . ALA A 1 348 ? -16.391 -7.412 9.042 1.00 83.00 348 ALA A N 1
ATOM 2560 C CA . ALA A 1 348 ? -15.145 -8.118 9.368 1.00 83.00 348 ALA A CA 1
ATOM 2561 C C . ALA A 1 348 ? -15.308 -9.628 9.640 1.00 83.00 348 ALA A C 1
ATOM 2563 O O . ALA A 1 348 ? -14.322 -10.354 9.712 1.00 83.00 348 ALA A O 1
ATOM 2564 N N . THR A 1 349 ? -16.542 -10.125 9.783 1.00 84.56 349 THR A N 1
ATOM 2565 C CA . THR A 1 349 ? -16.818 -11.569 9.889 1.00 84.56 349 THR A CA 1
ATOM 2566 C C . THR A 1 349 ? -17.051 -12.235 8.529 1.00 84.56 349 THR A C 1
ATOM 2568 O O . THR A 1 349 ? -17.372 -13.422 8.480 1.00 84.56 349 THR A O 1
ATOM 2571 N N . GLY A 1 350 ? -16.966 -11.477 7.429 1.00 83.75 350 GLY A N 1
ATOM 2572 C CA . GLY A 1 350 ? -17.360 -11.921 6.091 1.00 83.75 350 GLY A CA 1
ATOM 2573 C C . GLY A 1 350 ? -18.880 -11.998 5.899 1.00 83.75 350 GLY A C 1
ATOM 2574 O O . GLY A 1 350 ? -19.348 -12.589 4.927 1.00 83.75 350 GLY A O 1
ATOM 2575 N N . THR A 1 351 ? -19.673 -11.435 6.821 1.00 86.88 351 THR A N 1
ATOM 2576 C CA . THR A 1 351 ? -21.138 -11.471 6.736 1.00 86.88 351 THR A CA 1
ATOM 2577 C C . THR A 1 351 ? -21.644 -10.283 5.931 1.00 86.88 351 THR A C 1
ATOM 2579 O O . THR A 1 351 ? -21.380 -9.133 6.281 1.00 86.88 351 THR A O 1
ATOM 2582 N N . GLU A 1 352 ? -22.422 -10.556 4.884 1.00 90.94 352 GLU A N 1
ATOM 2583 C CA . GLU A 1 352 ? -23.133 -9.523 4.133 1.00 90.94 352 GLU A CA 1
ATOM 2584 C C . GLU A 1 352 ? -24.347 -9.021 4.928 1.00 90.94 352 GLU A C 1
ATOM 2586 O O . GLU A 1 352 ? -25.197 -9.790 5.389 1.00 90.94 352 GLU A O 1
ATOM 2591 N N . ILE A 1 353 ? -24.434 -7.706 5.086 1.00 91.19 353 ILE A N 1
ATOM 2592 C CA . ILE A 1 353 ? -25.484 -7.007 5.815 1.00 91.19 353 ILE A CA 1
ATOM 2593 C C . ILE A 1 353 ? -26.151 -6.037 4.850 1.00 91.19 353 ILE A C 1
ATOM 2595 O O . ILE A 1 353 ? -25.481 -5.258 4.179 1.00 91.19 353 ILE A O 1
ATOM 2599 N N . THR A 1 354 ? -27.482 -6.053 4.809 1.00 90.44 354 THR A N 1
ATOM 2600 C CA . THR A 1 354 ? -28.269 -5.109 4.009 1.00 90.44 354 THR A CA 1
ATOM 2601 C C . THR A 1 354 ? -29.093 -4.203 4.915 1.00 90.44 354 THR A C 1
ATOM 2603 O O . THR A 1 354 ? -29.934 -4.670 5.684 1.00 90.44 354 THR A O 1
ATOM 2606 N N . ILE A 1 355 ? -28.882 -2.897 4.786 1.00 92.50 355 ILE A N 1
ATOM 2607 C CA . ILE A 1 355 ? -29.627 -1.839 5.461 1.00 92.50 355 ILE A CA 1
ATOM 2608 C C . ILE A 1 355 ? -30.530 -1.185 4.416 1.00 92.50 355 ILE A C 1
ATOM 2610 O O . ILE A 1 355 ? -30.054 -0.527 3.500 1.00 92.50 355 ILE A O 1
ATOM 2614 N N . ASN A 1 356 ? -31.842 -1.394 4.512 1.00 89.06 356 ASN A N 1
ATOM 2615 C CA . ASN A 1 356 ? -32.773 -0.967 3.458 1.00 89.06 356 ASN A CA 1
ATOM 2616 C C . ASN A 1 356 ? -33.093 0.534 3.481 1.00 89.06 356 ASN A C 1
ATOM 2618 O O . ASN A 1 356 ? -33.410 1.106 2.440 1.00 89.06 356 ASN A O 1
ATOM 2622 N N . GLU A 1 357 ? -33.027 1.152 4.658 1.00 91.62 357 GLU A N 1
ATOM 2623 C CA . GLU A 1 357 ? -33.357 2.554 4.923 1.00 91.62 357 GLU A CA 1
ATOM 2624 C C . GLU A 1 357 ? -32.417 3.091 6.010 1.00 91.62 357 GLU A C 1
ATOM 2626 O O . GLU A 1 357 ? -31.841 2.307 6.764 1.00 91.62 357 GLU A O 1
ATOM 2631 N N . GLN A 1 358 ? -32.266 4.413 6.108 1.00 94.38 358 GLN A N 1
ATOM 2632 C CA . GLN A 1 358 ? -31.419 5.027 7.131 1.00 94.38 358 GLN A CA 1
ATOM 2633 C C . GLN A 1 358 ? -31.882 4.603 8.534 1.00 94.38 358 GLN A C 1
ATOM 2635 O O . GLN A 1 358 ? -33.062 4.777 8.835 1.00 94.38 358 GLN A O 1
ATOM 2640 N N . PRO A 1 359 ? -30.998 4.061 9.395 1.00 96.06 359 PRO A N 1
ATOM 2641 C CA . PRO A 1 359 ? -31.413 3.566 10.702 1.00 96.06 359 PRO A CA 1
ATOM 2642 C C . PRO A 1 359 ? -31.835 4.726 11.612 1.00 96.06 359 PRO A C 1
ATOM 2644 O O . PRO A 1 359 ? -31.072 5.672 11.820 1.00 96.06 359 PRO A O 1
ATOM 2647 N N . ASP A 1 360 ? -33.030 4.637 12.197 1.00 96.19 360 ASP A N 1
ATOM 2648 C CA . ASP A 1 360 ? -33.551 5.625 13.150 1.00 96.19 360 ASP A CA 1
ATOM 2649 C C . ASP A 1 360 ? -33.095 5.321 14.587 1.00 96.19 360 ASP A C 1
ATOM 2651 O O . ASP A 1 360 ? -33.054 6.214 15.440 1.00 96.19 360 ASP A O 1
ATOM 2655 N N . ARG A 1 361 ? -32.768 4.052 14.867 1.00 98.00 361 ARG A N 1
ATOM 2656 C CA . ARG A 1 361 ? -32.371 3.545 16.185 1.00 98.00 361 ARG A CA 1
ATOM 2657 C C . ARG A 1 361 ? -31.063 2.769 16.087 1.00 98.00 361 ARG A C 1
ATOM 2659 O O . ARG A 1 361 ? -31.044 1.627 15.632 1.00 98.00 361 ARG A O 1
ATOM 2666 N N . VAL A 1 362 ? -29.980 3.364 16.572 1.00 98.50 362 VAL A N 1
ATOM 2667 C CA . VAL A 1 362 ? -28.648 2.746 16.585 1.00 98.50 362 VAL A CA 1
ATOM 2668 C C . VAL A 1 362 ? -28.244 2.401 18.017 1.00 98.50 362 VAL A C 1
ATOM 2670 O O . VAL A 1 362 ? -28.387 3.223 18.923 1.00 98.50 362 VAL A O 1
ATOM 2673 N N . THR A 1 363 ? -27.720 1.199 18.235 1.00 98.44 363 THR A N 1
ATOM 2674 C CA . THR A 1 363 ? -27.111 0.812 19.517 1.00 98.44 363 THR A CA 1
ATOM 2675 C C . THR A 1 363 ? -25.636 0.508 19.309 1.00 98.44 363 THR A C 1
ATOM 2677 O O . THR A 1 363 ? -25.278 -0.217 18.383 1.00 98.44 363 THR A O 1
ATOM 2680 N N . THR A 1 364 ? -24.772 1.056 20.162 1.00 97.50 364 THR A N 1
ATOM 2681 C CA . THR A 1 364 ? -23.329 0.786 20.129 1.00 97.50 364 THR A CA 1
ATOM 2682 C C . THR A 1 364 ? -22.945 -0.153 21.266 1.00 97.50 364 THR A C 1
ATOM 2684 O O . THR A 1 364 ? -23.434 -0.025 22.390 1.00 97.50 364 THR A O 1
ATOM 2687 N N . THR A 1 365 ? -22.072 -1.121 20.980 1.00 95.38 365 THR A N 1
ATOM 2688 C CA . THR A 1 365 ? -21.627 -2.116 21.976 1.00 95.38 365 THR A CA 1
ATOM 2689 C C . THR A 1 365 ? -20.290 -1.758 22.630 1.00 95.38 365 THR A C 1
ATOM 2691 O O . THR A 1 365 ? -19.779 -2.512 23.451 1.00 95.38 365 THR A O 1
ATOM 2694 N N . ASN A 1 366 ? -19.699 -0.620 22.271 1.00 93.06 366 ASN A N 1
ATOM 2695 C CA . ASN A 1 366 ? -18.425 -0.151 22.805 1.00 93.06 366 ASN A CA 1
ATOM 2696 C C . ASN A 1 366 ? -18.344 1.384 22.675 1.00 93.06 366 ASN A C 1
ATOM 2698 O O . ASN A 1 366 ? -18.911 1.940 21.722 1.00 93.06 366 ASN A O 1
ATOM 2702 N N . PRO A 1 367 ? -17.654 2.084 23.596 1.00 92.69 367 PRO A N 1
ATOM 2703 C CA . PRO A 1 367 ? -17.596 3.541 23.591 1.00 92.69 367 PRO A CA 1
ATOM 2704 C C . PRO A 1 367 ? -16.913 4.140 22.355 1.00 92.69 367 PRO A C 1
ATOM 2706 O O . PRO A 1 367 ? -17.309 5.230 21.960 1.00 92.69 367 PRO A O 1
ATOM 2709 N N . SER A 1 368 ? -16.003 3.433 21.670 1.00 94.94 368 SER A N 1
ATOM 2710 C CA . SER A 1 368 ? -15.381 3.946 20.432 1.00 94.94 368 SER A CA 1
ATOM 2711 C C . SER A 1 368 ? -16.407 4.208 19.321 1.00 94.94 368 SER A C 1
ATOM 2713 O O . SER A 1 368 ? -16.416 5.279 18.726 1.00 94.94 368 SER A O 1
ATOM 2715 N N . ALA A 1 369 ? -17.347 3.282 19.091 1.00 95.75 369 ALA A N 1
ATOM 2716 C CA . ALA A 1 369 ? -18.432 3.490 18.128 1.00 95.75 369 ALA A CA 1
ATOM 2717 C C . ALA A 1 369 ? -19.411 4.582 18.585 1.00 95.75 369 ALA A C 1
ATOM 2719 O O . ALA A 1 369 ? -19.978 5.285 17.750 1.00 95.75 369 ALA A O 1
ATOM 2720 N N . ALA A 1 370 ? -19.619 4.737 19.900 1.00 96.50 370 ALA A N 1
ATOM 2721 C CA . ALA A 1 370 ? -20.398 5.857 20.421 1.00 96.50 370 ALA A CA 1
ATOM 2722 C C . ALA A 1 370 ? -19.692 7.185 20.114 1.00 96.50 370 ALA A C 1
ATOM 2724 O O . ALA A 1 370 ? -20.310 8.064 19.534 1.00 96.50 370 ALA A O 1
ATOM 2725 N N . GLN A 1 371 ? -18.399 7.308 20.416 1.00 96.44 371 GLN A N 1
ATOM 2726 C CA . GLN A 1 371 ? -17.614 8.514 20.154 1.00 96.44 371 GLN A CA 1
ATOM 2727 C C . GLN A 1 371 ? -17.690 8.913 18.674 1.00 96.44 371 GLN A C 1
ATOM 2729 O O . GLN A 1 371 ? -18.093 10.034 18.374 1.00 96.44 371 GLN A O 1
ATOM 2734 N N . THR A 1 372 ? -17.457 7.971 17.750 1.00 97.62 372 THR A N 1
ATOM 2735 C CA . THR A 1 372 ? -17.588 8.224 16.307 1.00 97.62 372 THR A CA 1
ATOM 2736 C C . THR A 1 372 ? -18.980 8.750 15.941 1.00 97.62 372 THR A C 1
ATOM 2738 O O . THR A 1 372 ? -19.085 9.751 15.245 1.00 97.62 372 THR A O 1
ATOM 2741 N N . LEU A 1 373 ? -20.075 8.161 16.442 1.00 97.88 373 LEU A N 1
ATOM 2742 C CA . LEU A 1 373 ? -21.424 8.675 16.152 1.00 97.88 373 LEU A CA 1
ATOM 2743 C C . LEU A 1 373 ? -21.675 10.089 16.693 1.00 97.88 373 LEU A C 1
ATOM 2745 O O . LEU A 1 373 ? -22.500 10.803 16.124 1.00 97.88 373 LEU A O 1
ATOM 2749 N N . TRP A 1 374 ? -21.003 10.489 17.774 1.00 96.81 374 TRP A N 1
ATOM 2750 C CA . TRP A 1 374 ? -21.068 11.859 18.283 1.00 96.81 374 TRP A CA 1
ATOM 2751 C C . TRP A 1 374 ? -20.320 12.835 17.373 1.00 96.81 374 TRP A C 1
ATOM 2753 O O . TRP A 1 374 ? -20.863 13.906 17.107 1.00 96.81 374 TRP A O 1
ATOM 2763 N N . GLU A 1 375 ? -19.149 12.462 16.845 1.00 96.12 375 GLU A N 1
ATOM 2764 C CA . GLU A 1 375 ? -18.440 13.304 15.863 1.00 96.12 375 GLU A CA 1
ATOM 2765 C C . GLU A 1 375 ? -19.246 13.464 14.575 1.00 96.12 375 GLU A C 1
ATOM 2767 O O . GLU A 1 375 ? -19.321 14.544 14.000 1.00 96.12 375 GLU A O 1
ATOM 2772 N N . LEU A 1 376 ? -19.944 12.404 14.165 1.00 96.12 376 LEU A N 1
ATOM 2773 C CA . LEU A 1 376 ? -20.802 12.423 12.982 1.00 96.12 376 LEU A CA 1
ATOM 2774 C C . LEU A 1 376 ? -22.134 13.160 13.190 1.00 96.12 376 LEU A C 1
ATOM 2776 O O . LEU A 1 376 ? -22.979 13.150 12.291 1.00 96.12 376 LEU A O 1
ATOM 2780 N N . GLY A 1 377 ? -22.394 13.725 14.374 1.00 93.69 377 GLY A N 1
ATOM 2781 C CA . GLY A 1 377 ? -23.666 14.381 14.690 1.00 93.69 377 GLY A CA 1
ATOM 2782 C C . GLY A 1 377 ? -24.875 13.431 14.717 1.00 93.69 377 GLY A C 1
ATOM 2783 O O . GLY A 1 377 ? -26.019 13.869 14.578 1.00 93.69 377 GLY A O 1
ATOM 2784 N N . ALA A 1 378 ? -24.650 12.121 14.858 1.00 95.69 378 ALA A N 1
ATOM 2785 C CA . ALA A 1 378 ? -25.672 11.073 14.820 1.00 95.69 378 ALA A CA 1
ATOM 2786 C C . ALA A 1 378 ? -26.186 10.657 16.215 1.00 95.69 378 ALA A C 1
ATOM 2788 O O . ALA A 1 378 ? -27.007 9.739 16.322 1.00 95.69 378 ALA A O 1
ATOM 2789 N N . GLN A 1 379 ? -25.757 11.329 17.290 1.00 94.88 379 GLN A N 1
ATOM 2790 C CA . GLN A 1 379 ? -26.089 10.981 18.679 1.00 94.88 379 GLN A CA 1
ATOM 2791 C C . GLN A 1 379 ? -27.597 10.936 18.980 1.00 94.88 379 GLN A C 1
ATOM 2793 O O . GLN A 1 379 ? -28.035 10.223 19.888 1.00 94.88 379 GLN A O 1
ATOM 2798 N N . ASP A 1 380 ? -28.422 11.660 18.222 1.00 95.25 380 ASP A N 1
ATOM 2799 C CA . ASP A 1 380 ? -29.878 11.670 18.407 1.00 95.25 380 ASP A CA 1
ATOM 2800 C C . ASP A 1 380 ? -30.531 10.332 18.025 1.00 95.25 380 ASP A C 1
ATOM 2802 O O . ASP A 1 380 ? -31.514 9.937 18.656 1.00 95.25 380 ASP A O 1
ATOM 2806 N N . ARG A 1 381 ? -29.943 9.594 17.072 1.00 95.62 381 ARG A N 1
ATOM 2807 C CA . ARG A 1 381 ? -30.392 8.254 16.643 1.00 95.62 381 ARG A CA 1
ATOM 2808 C C . ARG A 1 381 ? -29.916 7.141 17.570 1.00 95.62 381 ARG A C 1
ATOM 2810 O O . ARG A 1 381 ? -30.422 6.022 17.519 1.00 95.62 381 ARG A O 1
ATOM 2817 N N . VAL A 1 382 ? -28.942 7.427 18.432 1.00 98.19 382 VAL A N 1
ATOM 2818 C CA . VAL A 1 382 ? -28.428 6.438 19.378 1.00 98.19 382 VAL A CA 1
ATOM 2819 C C . VAL A 1 382 ? -29.480 6.172 20.449 1.00 98.19 382 VAL A C 1
ATOM 2821 O O . VAL A 1 382 ? -29.997 7.110 21.054 1.00 98.19 382 VAL A O 1
ATOM 2824 N N . VAL A 1 383 ? -29.812 4.907 20.697 1.00 98.19 383 VAL A N 1
ATOM 2825 C CA . VAL A 1 383 ? -30.811 4.488 21.701 1.00 98.19 383 VAL A CA 1
ATOM 2826 C C . VAL A 1 383 ? -30.208 3.656 22.833 1.00 98.19 383 VAL A C 1
ATOM 2828 O O . VAL A 1 383 ? -30.778 3.621 23.929 1.00 98.19 383 VAL A O 1
ATOM 2831 N N . GLY A 1 384 ? -29.041 3.051 22.601 1.00 97.56 384 GLY A N 1
ATOM 2832 C CA . GLY A 1 384 ? -28.288 2.286 23.588 1.00 97.56 384 GLY A CA 1
ATOM 2833 C C . GLY A 1 384 ? -26.784 2.516 23.480 1.00 97.56 384 GLY A C 1
ATOM 2834 O O . GLY A 1 384 ? -26.253 2.589 22.374 1.00 97.56 384 GLY A O 1
ATOM 2835 N N . VAL A 1 385 ? -26.121 2.621 24.630 1.00 97.31 385 VAL A N 1
ATOM 2836 C CA . VAL A 1 385 ? -24.660 2.739 24.762 1.00 97.31 385 VAL A CA 1
ATOM 2837 C C . VAL A 1 385 ? -24.182 1.932 25.967 1.00 97.31 385 VAL A C 1
ATOM 2839 O O . VAL A 1 385 ? -24.955 1.669 26.890 1.00 97.31 385 VAL A O 1
ATOM 2842 N N . THR A 1 386 ? -22.915 1.539 25.987 1.00 94.94 386 THR A N 1
ATOM 2843 C CA . THR A 1 386 ? -22.283 0.982 27.193 1.00 94.94 386 THR A CA 1
ATOM 2844 C C . THR A 1 386 ? -22.055 2.071 28.239 1.00 94.94 386 THR A C 1
ATOM 2846 O O . THR A 1 386 ? -21.892 3.241 27.890 1.00 94.94 386 THR A O 1
ATOM 2849 N N . GLU A 1 387 ? -21.948 1.700 29.512 1.00 92.19 387 GLU A N 1
ATOM 2850 C CA . GLU A 1 387 ? -21.642 2.644 30.600 1.00 92.19 387 GLU A CA 1
ATOM 2851 C C . GLU A 1 387 ? -20.332 3.418 30.394 1.00 92.19 387 GLU A C 1
ATOM 2853 O O . GLU A 1 387 ? -20.251 4.593 30.743 1.00 92.19 387 GLU A O 1
ATOM 2858 N N . PHE A 1 388 ? -19.354 2.806 29.720 1.00 90.88 388 PHE A N 1
ATOM 2859 C CA . PHE A 1 388 ? -18.063 3.418 29.388 1.00 90.88 388 PHE A CA 1
ATOM 2860 C C . PHE A 1 388 ? -18.160 4.599 28.408 1.00 90.88 388 PHE A C 1
ATOM 2862 O O . PHE A 1 388 ? -17.193 5.328 28.220 1.00 90.88 388 PHE A O 1
ATOM 2869 N N . ALA A 1 389 ? -19.324 4.818 27.787 1.00 93.12 389 ALA A N 1
ATOM 2870 C CA . ALA A 1 389 ? -19.589 5.992 26.959 1.00 93.12 389 ALA A CA 1
ATOM 2871 C C . ALA A 1 389 ? -20.207 7.156 27.761 1.00 93.12 389 ALA A C 1
ATOM 2873 O O . ALA A 1 389 ? -20.520 8.194 27.184 1.00 93.12 389 ALA A O 1
ATOM 2874 N N . GLY A 1 390 ? -20.406 7.006 29.079 1.00 90.81 390 GLY A N 1
ATOM 2875 C CA . GLY A 1 390 ? -21.132 7.962 29.926 1.00 90.81 390 GLY A CA 1
ATOM 2876 C C . GLY A 1 390 ? -20.550 9.381 29.971 1.00 90.81 390 GLY A C 1
ATOM 2877 O O . GLY A 1 390 ? -21.270 10.321 30.299 1.00 90.81 390 GLY A O 1
ATOM 2878 N N . TYR A 1 391 ? -19.278 9.554 29.596 1.00 91.75 391 TYR A N 1
ATOM 2879 C CA . TYR A 1 391 ? -18.628 10.864 29.479 1.00 91.75 391 TYR A CA 1
ATOM 2880 C C . TYR A 1 391 ? -19.142 11.689 28.285 1.00 91.75 391 TYR A C 1
ATOM 2882 O O . TYR A 1 391 ? -19.014 12.914 28.274 1.00 91.75 391 TYR A O 1
ATOM 2890 N N . LEU A 1 392 ? -19.740 11.045 27.275 1.00 93.94 392 LEU A N 1
ATOM 2891 C CA . LEU A 1 392 ? -20.295 11.730 26.112 1.00 93.94 392 LEU A CA 1
ATOM 2892 C C . LEU A 1 392 ? -21.592 12.455 26.487 1.00 93.94 392 LEU A C 1
ATOM 2894 O O . LEU A 1 392 ? -22.501 11.894 27.110 1.00 93.94 392 LEU A O 1
ATOM 2898 N N . ASN A 1 393 ? -21.707 13.715 26.065 1.00 91.81 393 ASN A N 1
ATOM 2899 C CA . ASN A 1 393 ? -22.858 14.555 26.386 1.00 91.81 393 ASN A CA 1
ATOM 2900 C C . ASN A 1 393 ? -24.171 13.935 25.864 1.00 91.81 393 ASN A C 1
ATOM 2902 O O . ASN A 1 393 ? -24.267 13.535 24.706 1.00 91.81 393 ASN A O 1
ATOM 2906 N N . GLY A 1 394 ? -25.200 13.872 26.713 1.00 89.56 394 GLY A N 1
ATOM 2907 C CA . GLY A 1 394 ? -26.531 13.369 26.355 1.00 89.56 394 GLY A CA 1
ATOM 2908 C C . GLY A 1 394 ? -26.738 11.858 26.529 1.00 89.56 394 GLY A C 1
ATOM 2909 O O . GLY A 1 394 ? -27.874 11.389 26.389 1.00 89.56 394 GLY A O 1
ATOM 2910 N N . THR A 1 395 ? -25.705 11.096 26.907 1.00 93.94 395 THR A N 1
ATOM 2911 C CA . THR A 1 395 ? -25.799 9.638 27.135 1.00 93.94 395 THR A CA 1
ATOM 2912 C C . THR A 1 395 ? -26.684 9.246 28.315 1.00 93.94 395 THR A C 1
ATOM 2914 O O . THR A 1 395 ? -27.306 8.190 28.272 1.00 93.94 395 THR A O 1
ATOM 2917 N N . ALA A 1 396 ? -26.861 10.121 29.312 1.00 90.38 396 ALA A N 1
ATOM 2918 C CA . ALA A 1 396 ? -27.749 9.885 30.459 1.00 90.38 396 ALA A CA 1
ATOM 2919 C C . ALA A 1 396 ? -29.221 9.611 30.075 1.00 90.38 396 ALA A C 1
ATOM 2921 O O . ALA A 1 396 ? -29.983 9.060 30.866 1.00 90.38 396 ALA A O 1
ATOM 2922 N N . SER A 1 397 ? -29.634 10.012 28.867 1.00 90.56 397 SER A N 1
ATOM 2923 C CA . SER A 1 397 ? -30.974 9.750 28.321 1.00 90.56 397 SER A CA 1
ATOM 2924 C C . SER A 1 397 ? -31.076 8.446 27.515 1.00 90.56 397 SER A C 1
ATOM 2926 O O . SER A 1 397 ? -32.171 8.073 27.089 1.00 90.56 397 SER A O 1
ATOM 2928 N N . LYS A 1 398 ? -29.949 7.768 27.281 1.00 96.25 398 LYS A N 1
ATOM 2929 C CA . LYS A 1 398 ? -29.833 6.550 26.473 1.00 96.25 398 LYS A CA 1
ATOM 2930 C C . LYS A 1 398 ? -29.867 5.314 27.375 1.00 96.25 398 LYS A C 1
ATOM 2932 O O . LYS A 1 398 ? -29.584 5.387 28.569 1.00 96.25 398 LYS A O 1
ATOM 2937 N N . THR A 1 399 ? -30.233 4.165 26.814 1.00 97.56 399 THR A N 1
ATOM 2938 C CA . THR A 1 399 ? -30.263 2.912 27.583 1.00 97.56 399 THR A CA 1
ATOM 2939 C C . THR A 1 399 ? -28.842 2.396 27.791 1.00 97.56 399 THR A C 1
ATOM 2941 O O . THR A 1 399 ? -28.108 2.226 26.823 1.00 97.56 399 THR A O 1
ATOM 2944 N N . ASN A 1 400 ? -28.461 2.108 29.037 1.00 97.19 400 ASN A N 1
ATOM 2945 C CA . ASN A 1 400 ? -27.208 1.413 29.319 1.00 97.19 400 ASN A CA 1
ATOM 2946 C C . ASN A 1 400 ? -27.342 -0.067 28.919 1.00 97.19 400 ASN A C 1
ATOM 2948 O O . ASN A 1 400 ? -28.169 -0.781 29.493 1.00 97.19 400 ASN A O 1
ATOM 2952 N N . VAL A 1 401 ? -26.537 -0.518 27.954 1.00 96.94 401 VAL A N 1
ATOM 2953 C CA . VAL A 1 401 ? -26.536 -1.903 27.451 1.00 96.94 401 VAL A CA 1
ATOM 2954 C C . VAL A 1 401 ? -25.397 -2.774 28.000 1.00 96.94 401 VAL A C 1
ATOM 2956 O O . VAL A 1 401 ? -25.288 -3.935 27.608 1.00 96.94 401 VAL A O 1
ATOM 2959 N N . SER A 1 402 ? -24.587 -2.271 28.937 1.00 93.12 402 SER A N 1
ATOM 2960 C CA . SER A 1 402 ? -23.517 -3.046 29.580 1.00 93.12 402 SER A CA 1
ATOM 2961 C C . SER A 1 402 ? -24.039 -4.307 30.278 1.00 93.12 402 SER A C 1
ATOM 2963 O O . SER A 1 402 ? -25.115 -4.303 30.896 1.00 93.12 402 SER A O 1
ATOM 2965 N N . ALA A 1 403 ? -23.251 -5.376 30.206 1.00 88.31 403 ALA A N 1
ATOM 2966 C CA . ALA A 1 403 ? -23.322 -6.516 31.121 1.00 88.31 403 ALA A CA 1
ATOM 2967 C C . ALA A 1 403 ? -22.263 -6.362 32.228 1.00 88.31 403 ALA A C 1
ATOM 2969 O O . ALA A 1 403 ? -21.551 -5.367 32.258 1.00 88.31 403 ALA A O 1
ATOM 2970 N N . GLU A 1 404 ? -22.157 -7.346 33.125 1.00 78.81 404 GLU A N 1
ATOM 2971 C CA . GLU A 1 404 ? -21.035 -7.425 34.077 1.00 78.81 404 GLU A CA 1
ATOM 2972 C C . GLU A 1 404 ? -19.686 -7.488 33.340 1.00 78.81 404 GLU A C 1
ATOM 2974 O O . GLU A 1 404 ? -18.732 -6.828 33.732 1.00 78.81 404 GLU A O 1
ATOM 2979 N N . PHE A 1 405 ? -19.652 -8.193 32.202 1.00 74.12 405 PHE A N 1
ATOM 2980 C CA . PHE A 1 405 ? -18.540 -8.187 31.257 1.00 74.12 405 PHE A CA 1
ATOM 2981 C C . PHE A 1 405 ? -19.059 -7.968 29.833 1.00 74.12 405 PHE A C 1
ATOM 2983 O O . PHE A 1 405 ? -19.911 -8.714 29.347 1.00 74.12 405 PHE A O 1
ATOM 2990 N N . GLY A 1 406 ? -18.547 -6.941 29.153 1.00 80.94 406 GLY A N 1
ATOM 2991 C CA . GLY A 1 406 ? -18.959 -6.600 27.792 1.00 80.94 406 GLY A CA 1
ATOM 2992 C C . GLY A 1 406 ? -20.396 -6.072 27.722 1.00 80.94 406 GLY A C 1
ATOM 2993 O O . GLY A 1 406 ? -20.759 -5.109 28.398 1.00 80.94 406 GLY A O 1
ATOM 2994 N N . VAL A 1 407 ? -21.225 -6.679 26.871 1.00 90.62 407 VAL A N 1
ATOM 2995 C CA . VAL A 1 407 ? -22.562 -6.169 26.525 1.00 90.62 407 VAL A CA 1
ATOM 2996 C C . VAL A 1 407 ? -23.639 -7.219 26.760 1.00 90.62 407 VAL A C 1
ATOM 2998 O O . VAL A 1 407 ? -23.463 -8.384 26.417 1.00 90.62 407 VAL A O 1
ATOM 3001 N N . SER A 1 408 ? -24.781 -6.802 27.317 1.00 94.44 408 SER A N 1
ATOM 3002 C CA . SER A 1 408 ? -25.939 -7.682 27.512 1.00 94.44 408 SER A CA 1
ATOM 3003 C C . SER A 1 408 ? -26.780 -7.735 26.244 1.00 94.44 408 SER A C 1
ATOM 3005 O O . SER A 1 408 ? -27.375 -6.735 25.830 1.00 94.44 408 SER A O 1
ATOM 3007 N N . VAL A 1 409 ? -26.885 -8.933 25.670 1.00 94.38 409 VAL A N 1
ATOM 3008 C CA . VAL A 1 409 ? -27.717 -9.215 24.495 1.00 94.38 409 VAL A CA 1
ATOM 3009 C C . VAL A 1 409 ? -29.173 -8.824 24.760 1.00 94.38 409 VAL A C 1
ATOM 3011 O O . VAL A 1 409 ? -29.783 -8.142 23.938 1.00 94.38 409 VAL A O 1
ATOM 3014 N N . GLU A 1 410 ? -29.722 -9.151 25.933 1.00 95.25 410 GLU A N 1
ATOM 3015 C CA . GLU A 1 410 ? -31.103 -8.821 26.302 1.00 95.25 410 GLU A CA 1
ATOM 3016 C C . GLU A 1 410 ? -31.333 -7.311 26.377 1.00 95.25 410 GLU A C 1
ATOM 3018 O O . GLU A 1 410 ? -32.362 -6.819 25.905 1.00 95.25 410 GLU A O 1
ATOM 3023 N N . LYS A 1 411 ? -30.382 -6.559 26.948 1.00 97.38 411 LYS A N 1
ATOM 3024 C CA . LYS A 1 411 ? -30.483 -5.096 27.014 1.00 97.38 411 LYS A CA 1
ATOM 3025 C C . LYS A 1 411 ? -30.387 -4.474 25.625 1.00 97.38 411 LYS A C 1
ATOM 3027 O O . LYS A 1 411 ? -31.162 -3.564 25.339 1.00 97.38 411 LYS A O 1
ATOM 3032 N N . VAL A 1 412 ? -29.510 -4.977 24.750 1.00 97.75 412 VAL A N 1
ATOM 3033 C CA . VAL A 1 412 ? -29.433 -4.518 23.352 1.00 97.75 412 VAL A CA 1
ATOM 3034 C C . VAL A 1 412 ? -30.744 -4.802 22.621 1.00 97.75 412 VAL A C 1
ATOM 3036 O O . VAL A 1 412 ? -31.311 -3.880 22.037 1.00 97.75 412 VAL A O 1
ATOM 3039 N N . VAL A 1 413 ? -31.294 -6.015 22.717 1.00 97.62 413 VAL A N 1
ATOM 3040 C CA . VAL A 1 413 ? -32.599 -6.359 22.121 1.00 97.62 413 VAL A CA 1
ATOM 3041 C C . VAL A 1 413 ? -33.708 -5.443 22.646 1.00 97.62 413 VAL A C 1
ATOM 3043 O O . VAL A 1 413 ? -34.529 -4.954 21.868 1.00 97.62 413 VAL A O 1
ATOM 3046 N N . ALA A 1 414 ? -33.708 -5.131 23.946 1.00 97.31 414 ALA A N 1
ATOM 3047 C CA . ALA A 1 414 ? -34.689 -4.233 24.556 1.00 97.31 414 ALA A CA 1
ATOM 3048 C C . ALA A 1 414 ? -34.627 -2.793 24.011 1.00 97.31 414 ALA A C 1
ATOM 3050 O O . ALA A 1 414 ? -35.624 -2.070 24.088 1.00 97.31 414 ALA A O 1
ATOM 3051 N N . THR A 1 415 ? -33.501 -2.377 23.417 1.00 97.69 415 THR A N 1
ATOM 3052 C CA . THR A 1 415 ? -33.411 -1.085 22.720 1.00 97.69 415 THR A CA 1
ATOM 3053 C C . THR A 1 415 ? -34.107 -1.075 21.358 1.00 97.69 415 THR A C 1
ATOM 3055 O O . THR A 1 415 ? -34.286 0.008 20.802 1.00 97.69 415 THR A O 1
ATOM 3058 N N . ASN A 1 416 ? -34.556 -2.225 20.838 1.00 97.25 416 ASN A N 1
ATOM 3059 C CA . ASN A 1 416 ? -35.158 -2.380 19.508 1.00 97.25 416 ASN A CA 1
ATOM 3060 C C . ASN A 1 416 ? -34.390 -1.584 18.427 1.00 97.25 416 ASN A C 1
ATOM 3062 O O . ASN A 1 416 ? -34.950 -0.619 17.892 1.00 97.25 416 ASN A O 1
ATOM 3066 N N . PRO A 1 417 ? -33.100 -1.890 18.196 1.00 98.00 417 PRO A N 1
ATOM 3067 C CA . PRO A 1 417 ? -32.278 -1.156 17.244 1.00 98.00 417 PRO A CA 1
ATOM 3068 C C . PRO A 1 417 ? -32.555 -1.607 15.805 1.00 98.00 417 PRO A C 1
ATOM 3070 O O . PRO A 1 417 ? -32.803 -2.786 15.554 1.00 98.00 417 PRO A O 1
ATOM 3073 N N . ASP A 1 418 ? -32.447 -0.671 14.866 1.00 98.00 418 ASP A N 1
ATOM 3074 C CA . ASP A 1 418 ? -32.422 -0.953 13.425 1.00 98.00 418 ASP A CA 1
ATOM 3075 C C . ASP A 1 418 ? -31.020 -1.403 12.986 1.00 98.00 418 ASP A C 1
ATOM 3077 O O . ASP A 1 418 ? -30.867 -2.157 12.024 1.00 98.00 418 ASP A O 1
ATOM 3081 N N . LEU A 1 419 ? -29.996 -0.946 13.717 1.00 98.25 419 LEU A N 1
ATOM 3082 C CA . LEU A 1 419 ? -28.590 -1.259 13.502 1.00 98.25 419 LEU A CA 1
ATOM 3083 C C . LEU A 1 419 ? -27.841 -1.327 14.839 1.00 98.25 419 LEU A C 1
ATOM 3085 O O . LEU A 1 419 ? -27.956 -0.434 15.684 1.00 98.25 419 LEU A O 1
ATOM 3089 N N . VAL A 1 420 ? -27.023 -2.362 15.005 1.00 98.56 420 VAL A N 1
ATOM 3090 C CA . VAL A 1 420 ? -26.048 -2.480 16.091 1.00 98.56 420 VAL A CA 1
ATOM 3091 C C . VAL A 1 420 ? -24.644 -2.315 15.522 1.00 98.56 420 VAL A C 1
ATOM 3093 O O . VAL A 1 420 ? -24.248 -3.052 14.619 1.00 98.56 420 VAL A O 1
ATOM 3096 N N . LEU A 1 421 ? -23.889 -1.361 16.063 1.00 98.12 421 LEU A N 1
ATOM 3097 C CA . LEU A 1 421 ? -22.483 -1.148 15.729 1.00 98.12 421 LEU A CA 1
ATOM 3098 C C . LEU A 1 421 ? -21.604 -1.860 16.756 1.00 98.12 421 LEU A C 1
ATOM 3100 O O . LEU A 1 421 ? -21.609 -1.485 17.935 1.00 98.12 421 LEU A O 1
ATOM 3104 N N . ALA A 1 422 ? -20.857 -2.865 16.297 1.00 96.00 422 ALA A N 1
ATOM 3105 C CA . ALA A 1 422 ? -20.042 -3.730 17.139 1.00 96.00 422 ALA A CA 1
ATOM 3106 C C . ALA A 1 422 ? -18.549 -3.649 16.784 1.00 96.00 422 ALA A C 1
ATOM 3108 O O . ALA A 1 422 ? -18.093 -4.370 15.895 1.00 96.00 422 ALA A O 1
ATOM 3109 N N . PRO A 1 423 ? -17.760 -2.790 17.455 1.00 92.81 423 PRO A N 1
ATOM 3110 C CA . PRO A 1 423 ? -16.303 -2.774 17.305 1.00 92.81 423 PRO A CA 1
ATOM 3111 C C . PRO A 1 423 ? -15.643 -4.129 17.596 1.00 92.81 423 PRO A C 1
ATOM 3113 O O . PRO A 1 423 ? -16.253 -4.979 18.246 1.00 92.81 423 PRO A O 1
ATOM 3116 N N . ASN A 1 424 ? -14.388 -4.310 17.165 1.00 86.38 424 ASN A N 1
ATOM 3117 C CA . ASN A 1 424 ? -13.633 -5.562 17.326 1.00 86.38 424 ASN A CA 1
ATOM 3118 C C . ASN A 1 424 ? -13.677 -6.129 18.760 1.00 86.38 424 ASN A C 1
ATOM 3120 O O . ASN A 1 424 ? -13.964 -7.305 18.954 1.00 86.38 424 ASN A O 1
ATOM 3124 N N . ALA A 1 425 ? -13.546 -5.268 19.775 1.00 80.06 425 ALA A N 1
ATOM 3125 C CA . ALA A 1 425 ? -13.617 -5.651 21.190 1.00 80.06 425 ALA A CA 1
ATOM 3126 C C . ALA A 1 425 ? -14.954 -6.303 21.622 1.00 80.06 425 ALA A C 1
ATOM 3128 O O . ALA A 1 425 ? -15.045 -6.867 22.709 1.00 80.06 425 ALA A O 1
ATOM 3129 N N . SER A 1 426 ? -16.003 -6.226 20.799 1.00 81.50 426 SER A N 1
ATOM 3130 C CA . SER A 1 426 ? -17.301 -6.880 21.016 1.00 81.50 426 SER A CA 1
ATOM 3131 C C . SER A 1 426 ? -17.510 -8.127 20.146 1.00 81.50 426 SER A C 1
ATOM 3133 O O . SER A 1 426 ? -18.641 -8.604 20.045 1.00 81.50 426 SER A O 1
ATOM 3135 N N . ALA A 1 427 ? -16.458 -8.659 19.508 1.00 78.62 427 ALA A N 1
ATOM 3136 C CA . ALA A 1 427 ? -16.536 -9.821 18.613 1.00 78.62 427 ALA A CA 1
ATOM 3137 C C . ALA A 1 427 ? -17.274 -11.011 19.250 1.00 78.62 427 ALA A C 1
ATOM 3139 O O . ALA A 1 427 ? -18.101 -11.651 18.600 1.00 78.62 427 ALA A O 1
ATOM 3140 N N . GLY A 1 428 ? -17.042 -11.252 20.547 1.00 77.56 428 GLY A N 1
ATOM 3141 C CA . GLY A 1 428 ? -17.647 -12.357 21.292 1.00 77.56 428 GLY A CA 1
ATOM 3142 C C . GLY A 1 428 ? -19.178 -12.326 21.365 1.00 77.56 428 GLY A C 1
ATOM 3143 O O . GLY A 1 428 ? -19.787 -13.378 21.506 1.00 77.56 428 GLY A O 1
ATOM 3144 N N . GLN A 1 429 ? -19.816 -11.157 21.232 1.00 86.50 429 GLN A N 1
ATOM 3145 C CA . GLN A 1 429 ? -21.276 -11.011 21.325 1.00 86.50 429 GLN A CA 1
ATOM 3146 C C . GLN A 1 429 ? -21.972 -10.898 19.958 1.00 86.50 429 GLN A C 1
ATOM 3148 O O . GLN A 1 429 ? -23.203 -10.914 19.893 1.00 86.50 429 GLN A O 1
ATOM 3153 N N . VAL A 1 430 ? -21.225 -10.785 18.851 1.00 92.19 430 VAL A N 1
ATOM 3154 C CA . VAL A 1 430 ? -21.799 -10.554 17.509 1.00 92.19 430 VAL A CA 1
ATOM 3155 C C . VAL A 1 430 ? -22.729 -11.695 17.086 1.00 92.19 430 VAL A C 1
ATOM 3157 O O . VAL A 1 430 ? -23.836 -11.443 16.602 1.00 92.19 430 VAL A O 1
ATOM 3160 N N . ALA A 1 431 ? -22.309 -12.947 17.291 1.00 91.75 431 ALA A N 1
ATOM 3161 C CA . ALA A 1 431 ? -23.096 -14.125 16.922 1.00 91.75 431 ALA A CA 1
ATOM 3162 C C . ALA A 1 431 ? -24.410 -14.222 17.720 1.00 91.75 431 ALA A C 1
ATOM 3164 O O . ALA A 1 431 ? -25.476 -14.475 17.147 1.00 91.75 431 ALA A O 1
ATOM 3165 N N . ASP A 1 432 ? -24.356 -13.951 19.024 1.00 92.56 432 ASP A N 1
ATOM 3166 C CA . ASP A 1 432 ? -25.529 -14.001 19.898 1.00 92.56 432 ASP A CA 1
ATOM 3167 C C . ASP A 1 432 ? -26.534 -12.900 19.549 1.00 92.56 432 ASP A C 1
ATOM 3169 O O . ASP A 1 432 ? -27.732 -13.164 19.430 1.00 92.56 432 ASP A O 1
ATOM 3173 N N . LEU A 1 433 ? -26.052 -11.679 19.291 1.00 94.94 433 LEU A N 1
ATOM 3174 C CA . LEU A 1 433 ? -26.885 -10.557 18.851 1.00 94.94 433 LEU A CA 1
ATOM 3175 C C . LEU A 1 433 ? -27.593 -10.855 17.519 1.00 94.94 433 LEU A C 1
ATOM 3177 O O . LEU A 1 433 ? -28.788 -10.583 17.378 1.00 94.94 433 LEU A O 1
ATOM 3181 N N . ARG A 1 434 ? -26.894 -11.467 16.556 1.00 95.06 434 ARG A N 1
ATOM 3182 C CA . ARG A 1 434 ? -27.480 -11.881 15.268 1.00 95.06 434 ARG A CA 1
ATOM 3183 C C . ARG A 1 434 ? -28.506 -12.998 15.410 1.00 95.06 434 ARG A C 1
ATOM 3185 O O . ARG A 1 434 ? -29.506 -12.993 14.695 1.00 95.06 434 ARG A O 1
ATOM 3192 N N . THR A 1 435 ? -28.312 -13.915 16.358 1.00 95.88 435 THR A N 1
ATOM 3193 C CA . THR A 1 435 ? -29.285 -14.981 16.662 1.00 95.88 435 THR A CA 1
ATOM 3194 C C . THR A 1 435 ? -30.627 -14.408 17.134 1.00 95.88 435 THR A C 1
ATOM 3196 O O . THR A 1 435 ? -31.675 -15.011 16.906 1.00 95.88 435 THR A O 1
ATOM 3199 N N . GLN A 1 436 ? -30.624 -13.196 17.700 1.00 96.81 436 GLN A N 1
ATOM 3200 C CA . GLN A 1 436 ? -31.836 -12.442 18.041 1.00 96.81 436 GLN A CA 1
ATOM 3201 C C . GLN A 1 436 ? -32.457 -11.694 16.846 1.00 96.81 436 GLN A C 1
ATOM 3203 O O . GLN A 1 436 ? -33.358 -10.877 17.034 1.00 96.81 436 GLN A O 1
ATOM 3208 N N . ASN A 1 437 ? -32.005 -11.974 15.618 1.00 94.00 437 ASN A N 1
ATOM 3209 C CA . ASN A 1 437 ? -32.470 -11.351 14.378 1.00 94.00 437 ASN A CA 1
ATOM 3210 C C . ASN A 1 437 ? -32.235 -9.825 14.336 1.00 94.00 437 ASN A C 1
ATOM 3212 O O . ASN A 1 437 ? -33.032 -9.083 13.758 1.00 94.00 437 ASN A O 1
ATOM 3216 N N . LEU A 1 438 ? -31.151 -9.358 14.968 1.00 96.94 438 LEU A N 1
ATOM 3217 C CA . LEU A 1 438 ? -30.682 -7.974 14.882 1.00 96.94 438 LEU A CA 1
ATOM 3218 C C . LEU A 1 438 ? -29.715 -7.796 13.704 1.00 96.94 438 LEU A C 1
ATOM 3220 O O . LEU A 1 438 ? -28.873 -8.657 13.441 1.00 96.94 438 LEU A O 1
ATOM 3224 N N . THR A 1 439 ? -29.782 -6.640 13.046 1.00 97.38 439 THR A N 1
ATOM 3225 C CA . THR A 1 439 ? -28.781 -6.198 12.067 1.00 97.38 439 THR A CA 1
ATOM 3226 C C . THR A 1 439 ? -27.539 -5.717 12.814 1.00 97.38 439 THR A C 1
ATOM 3228 O O . THR A 1 439 ? -27.568 -4.662 13.447 1.00 97.38 439 THR A O 1
ATOM 3231 N N . VAL A 1 440 ? -26.448 -6.483 12.767 1.00 97.75 440 VAL A N 1
ATOM 3232 C CA . VAL A 1 440 ? -25.197 -6.175 13.483 1.00 97.75 440 VAL A CA 1
ATOM 3233 C C . VAL A 1 440 ? -24.066 -6.007 12.484 1.00 97.75 440 VAL A C 1
ATOM 3235 O O . VAL A 1 440 ? -23.795 -6.954 11.747 1.00 97.75 440 VAL A O 1
ATOM 3238 N N . TYR A 1 441 ? -23.399 -4.852 12.503 1.00 97.38 441 TYR A N 1
ATOM 3239 C CA . TYR A 1 441 ? -22.174 -4.600 11.744 1.00 97.38 441 TYR A CA 1
ATOM 3240 C C . TYR A 1 441 ? -20.949 -4.730 12.650 1.00 97.38 441 TYR A C 1
ATOM 3242 O O . TYR A 1 441 ? -20.812 -3.966 13.613 1.00 97.38 441 TYR A O 1
ATOM 3250 N N . HIS A 1 442 ? -20.072 -5.690 12.346 1.00 96.56 442 HIS A N 1
ATOM 3251 C CA . HIS A 1 442 ? -18.819 -5.895 13.061 1.00 96.56 442 HIS A CA 1
ATOM 3252 C C . HIS A 1 442 ? -17.646 -5.184 12.378 1.00 96.56 442 HIS A C 1
ATOM 3254 O O . HIS A 1 442 ? -17.353 -5.432 11.208 1.00 96.56 442 HIS A O 1
ATOM 3260 N N . PHE A 1 443 ? -16.955 -4.313 13.113 1.00 92.44 443 PHE A N 1
ATOM 3261 C CA . PHE A 1 443 ? -15.769 -3.627 12.596 1.00 92.44 443 PHE A CA 1
ATOM 3262 C C . PHE A 1 443 ? -14.506 -4.479 12.774 1.00 92.44 443 PHE A C 1
ATOM 3264 O O . PHE A 1 443 ? -14.408 -5.192 13.780 1.00 92.44 443 PHE A O 1
ATOM 3271 N N . PRO A 1 444 ? -13.529 -4.365 11.853 1.00 88.81 444 PRO A N 1
ATOM 3272 C CA . PRO A 1 444 ? -12.202 -4.938 12.052 1.00 88.81 444 PRO A CA 1
ATOM 3273 C C . PRO A 1 444 ? -11.497 -4.287 13.253 1.00 88.81 444 PRO A C 1
ATOM 3275 O O . PRO A 1 444 ? -12.012 -3.342 13.870 1.00 88.81 444 PRO A O 1
ATOM 3278 N N . ALA A 1 445 ? -10.345 -4.847 13.630 1.00 86.00 445 ALA A N 1
ATOM 3279 C CA . ALA A 1 445 ? -9.436 -4.160 14.543 1.00 86.00 445 ALA A CA 1
ATOM 3280 C C . ALA A 1 445 ? -9.020 -2.814 13.928 1.00 86.00 445 ALA A C 1
ATOM 3282 O O . ALA A 1 445 ? -9.083 -2.659 12.716 1.00 86.00 445 ALA A O 1
ATOM 3283 N N . ALA A 1 446 ? -8.692 -1.847 14.781 1.00 87.62 446 ALA A N 1
ATOM 3284 C CA . ALA A 1 446 ? -8.178 -0.556 14.348 1.00 87.62 446 ALA A CA 1
ATOM 3285 C C . ALA A 1 446 ? -6.903 -0.276 15.137 1.00 87.62 446 ALA A C 1
ATOM 3287 O O . ALA A 1 446 ? -6.981 -0.088 16.360 1.00 87.62 446 ALA A O 1
ATOM 3288 N N . THR A 1 447 ? -5.765 -0.343 14.456 1.00 89.12 447 THR A N 1
ATOM 3289 C CA . THR A 1 447 ? -4.427 -0.238 15.048 1.00 89.12 447 THR A CA 1
ATOM 3290 C C . THR A 1 447 ? -3.694 1.034 14.660 1.00 89.12 447 THR A C 1
ATOM 3292 O O . THR A 1 447 ? -2.804 1.430 15.404 1.00 89.12 447 THR A O 1
ATOM 3295 N N . ASP A 1 448 ? -4.122 1.712 13.600 1.00 91.69 448 ASP A N 1
ATOM 3296 C CA . ASP A 1 448 ? -3.520 2.952 13.108 1.00 91.69 448 ASP A CA 1
ATOM 3297 C C . ASP A 1 448 ? -4.579 4.023 12.760 1.00 91.69 448 ASP A C 1
ATOM 3299 O O . ASP A 1 448 ? -5.781 3.864 13.022 1.00 91.69 448 ASP A O 1
ATOM 3303 N N . VAL A 1 449 ? -4.128 5.173 12.247 1.00 92.12 449 VAL A N 1
ATOM 3304 C CA . VAL A 1 449 ? -5.003 6.296 11.870 1.00 92.12 449 VAL A CA 1
ATOM 3305 C C . VAL A 1 449 ? -5.859 5.971 10.645 1.00 92.12 449 VAL A C 1
ATOM 3307 O O . VAL A 1 449 ? -7.031 6.368 10.609 1.00 92.12 449 VAL A O 1
ATOM 3310 N N . ASP A 1 450 ? -5.330 5.216 9.685 1.00 88.50 450 ASP A N 1
ATOM 3311 C CA . ASP A 1 450 ? -6.036 4.863 8.452 1.00 88.50 450 ASP A CA 1
ATOM 3312 C C . ASP A 1 450 ? -7.198 3.905 8.733 1.00 88.50 450 ASP A C 1
ATOM 3314 O O . ASP A 1 450 ? -8.323 4.123 8.265 1.00 88.50 450 ASP A O 1
ATOM 3318 N N . ASP A 1 451 ? -6.998 2.934 9.622 1.00 89.00 451 ASP A N 1
ATOM 3319 C CA . ASP A 1 451 ? -8.054 2.077 10.153 1.00 89.00 451 ASP A CA 1
ATOM 3320 C C . ASP A 1 451 ? -9.189 2.892 10.795 1.00 89.00 451 ASP A C 1
ATOM 3322 O O . ASP A 1 451 ? -10.384 2.588 10.645 1.00 89.00 451 ASP A O 1
ATOM 3326 N N . ILE A 1 452 ? -8.842 3.949 11.538 1.00 95.75 452 ILE A N 1
ATOM 3327 C CA . ILE A 1 452 ? -9.819 4.830 12.191 1.00 95.75 452 ILE A CA 1
ATOM 3328 C C . ILE A 1 452 ? -10.560 5.672 11.156 1.00 95.75 452 ILE A C 1
ATOM 3330 O O . ILE A 1 452 ? -11.784 5.840 11.281 1.00 95.75 452 ILE A O 1
ATOM 3334 N N . ALA A 1 453 ? -9.865 6.158 10.128 1.00 91.00 453 ALA A N 1
ATOM 3335 C CA . ALA A 1 453 ? -10.469 6.882 9.020 1.00 91.00 453 ALA A CA 1
ATOM 3336 C C . ALA A 1 453 ? -11.463 5.985 8.263 1.00 91.00 453 ALA A C 1
ATOM 3338 O O . ALA A 1 453 ? -12.629 6.368 8.082 1.00 91.00 453 ALA A O 1
ATOM 3339 N N . ALA A 1 454 ? -11.065 4.753 7.932 1.00 88.81 454 ALA A N 1
ATOM 3340 C CA . ALA A 1 454 ? -11.905 3.760 7.266 1.00 88.81 454 ALA A CA 1
ATOM 3341 C C . ALA A 1 454 ? -13.123 3.371 8.121 1.00 88.81 454 ALA A C 1
ATOM 3343 O O . ALA A 1 454 ? -14.262 3.313 7.637 1.00 88.81 454 ALA A O 1
ATOM 3344 N N . LYS A 1 455 ? -12.927 3.160 9.429 1.00 94.00 455 LYS A N 1
ATOM 3345 C CA . LYS A 1 455 ? -14.011 2.898 10.391 1.00 94.00 455 LYS A CA 1
ATOM 3346 C C . LYS A 1 455 ? -14.990 4.072 10.488 1.00 94.00 455 LYS A C 1
ATOM 3348 O O . LYS A 1 455 ? -16.204 3.851 10.602 1.00 94.00 455 LYS A O 1
ATOM 3353 N N . THR A 1 456 ? -14.495 5.304 10.439 1.00 96.12 456 THR A N 1
ATOM 3354 C CA . THR A 1 456 ? -15.309 6.526 10.507 1.00 96.12 456 THR A CA 1
ATOM 3355 C C . THR A 1 456 ? -16.127 6.715 9.238 1.00 96.12 456 THR A C 1
ATOM 3357 O O . THR A 1 456 ? -17.344 6.903 9.326 1.00 96.12 456 THR A O 1
ATOM 3360 N N . GLU A 1 457 ? -15.515 6.540 8.066 1.00 93.06 457 GLU A N 1
ATOM 3361 C CA . GLU A 1 457 ? -16.212 6.559 6.779 1.00 93.06 457 GLU A CA 1
ATOM 3362 C C . GLU A 1 457 ? -17.293 5.470 6.726 1.00 93.06 457 GLU A C 1
ATOM 3364 O O . GLU A 1 457 ? -18.461 5.739 6.417 1.00 93.06 457 GLU A O 1
ATOM 3369 N N . ARG A 1 458 ? -16.939 4.240 7.124 1.00 94.44 458 ARG A N 1
ATOM 3370 C CA . ARG A 1 458 ? -17.875 3.114 7.198 1.00 94.44 458 ARG A CA 1
ATOM 3371 C C . ARG A 1 458 ? -19.055 3.429 8.105 1.00 94.44 458 ARG A C 1
ATOM 3373 O O . ARG A 1 458 ? -20.198 3.175 7.727 1.00 94.44 458 ARG A O 1
ATOM 3380 N N . THR A 1 459 ? -18.796 4.004 9.277 1.00 96.19 459 THR A N 1
ATOM 3381 C CA . THR A 1 459 ? -19.849 4.432 10.204 1.00 96.19 459 THR A CA 1
ATOM 3382 C C . THR A 1 459 ? -20.738 5.490 9.555 1.00 96.19 459 THR A C 1
ATOM 3384 O O . THR A 1 459 ? -21.959 5.333 9.569 1.00 96.19 459 THR A O 1
ATOM 3387 N N . GLY A 1 460 ? -20.148 6.502 8.908 1.00 95.31 460 GLY A N 1
ATOM 3388 C CA . GLY A 1 460 ? -20.856 7.524 8.136 1.00 95.31 460 GLY A CA 1
ATOM 3389 C C . GLY A 1 460 ? -21.800 6.931 7.097 1.00 95.31 460 GLY A C 1
ATOM 3390 O O . GLY A 1 460 ? -22.970 7.307 7.050 1.00 95.31 460 GLY A O 1
ATOM 3391 N N . ARG A 1 461 ? -21.348 5.936 6.331 1.00 92.44 461 ARG A N 1
ATOM 3392 C CA . ARG A 1 461 ? -22.185 5.224 5.352 1.00 92.44 461 ARG A CA 1
ATOM 3393 C C . ARG A 1 461 ? -23.323 4.452 6.015 1.00 92.44 461 ARG A C 1
ATOM 3395 O O . ARG A 1 461 ? -24.473 4.600 5.607 1.00 92.44 461 ARG A O 1
ATOM 3402 N N . LEU A 1 462 ? -23.025 3.688 7.065 1.00 95.25 462 LEU A N 1
ATOM 3403 C CA . LEU A 1 462 ? -24.006 2.874 7.792 1.00 95.25 462 LEU A CA 1
ATOM 3404 C C . LEU A 1 462 ? -25.149 3.707 8.393 1.00 95.25 462 LEU A C 1
ATOM 3406 O O . LEU A 1 462 ? -26.289 3.241 8.425 1.00 95.25 462 LEU A O 1
ATOM 3410 N N . VAL A 1 463 ? -24.864 4.932 8.852 1.00 95.31 463 VAL A N 1
ATOM 3411 C CA . VAL A 1 463 ? -25.876 5.826 9.446 1.00 95.31 463 VAL A CA 1
ATOM 3412 C C . VAL A 1 463 ? -26.348 6.949 8.525 1.00 95.31 463 VAL A C 1
ATOM 3414 O O . VAL A 1 463 ? -27.201 7.741 8.925 1.00 95.31 463 VAL A O 1
ATOM 3417 N N . GLY A 1 464 ? -25.840 7.026 7.295 1.00 92.06 464 GLY A N 1
ATOM 3418 C CA . GLY A 1 464 ? -26.220 8.040 6.313 1.00 92.06 464 GLY A CA 1
ATOM 3419 C C . GLY A 1 464 ? -25.692 9.459 6.598 1.00 92.06 464 GLY A C 1
ATOM 3420 O O . GLY A 1 464 ? -26.367 10.422 6.240 1.00 92.06 464 GLY A O 1
ATOM 3421 N N . ASN A 1 465 ? -24.521 9.590 7.236 1.00 92.94 465 ASN A N 1
ATOM 3422 C CA . ASN A 1 465 ? -23.828 10.849 7.559 1.00 92.94 465 ASN A CA 1
ATOM 3423 C C . ASN A 1 465 ? -22.412 10.900 6.929 1.00 92.94 465 ASN A C 1
ATOM 3425 O O . ASN A 1 465 ? -21.414 11.106 7.613 1.00 92.94 465 ASN A O 1
ATOM 3429 N N . CYS A 1 466 ? -22.313 10.664 5.622 1.00 87.56 466 CYS A N 1
ATOM 3430 C CA . CYS A 1 466 ? -21.038 10.498 4.913 1.00 87.56 466 CYS A CA 1
ATOM 3431 C C . CYS A 1 466 ? -20.243 11.804 4.772 1.00 87.56 466 CYS A C 1
ATOM 3433 O O . CYS A 1 466 ? -19.028 11.783 4.903 1.00 87.56 466 CYS A O 1
ATOM 3435 N N . GLU A 1 467 ? -20.920 12.933 4.534 1.00 84.75 467 GLU A N 1
ATOM 3436 C CA . GLU A 1 467 ? -20.274 14.253 4.419 1.00 84.75 467 GLU A CA 1
ATOM 3437 C C . GLU A 1 467 ? -19.540 14.607 5.715 1.00 84.75 467 GLU A C 1
ATOM 3439 O O . GLU A 1 467 ? -18.340 14.852 5.698 1.00 84.75 467 GLU A O 1
ATOM 3444 N N . THR A 1 468 ? -20.223 14.490 6.856 1.00 90.75 468 THR A N 1
ATOM 3445 C CA . THR A 1 468 ? -19.606 14.713 8.169 1.00 90.75 468 THR A CA 1
ATOM 3446 C C . THR A 1 468 ? -18.498 13.703 8.468 1.00 90.75 468 THR A C 1
ATOM 3448 O O . THR A 1 468 ? -17.516 14.057 9.103 1.00 90.75 468 THR A O 1
ATOM 3451 N N . ALA A 1 469 ? -18.599 12.456 7.992 1.00 92.06 469 ALA A N 1
ATOM 3452 C CA . ALA A 1 469 ? -17.513 11.487 8.153 1.00 92.06 469 ALA A CA 1
ATOM 3453 C C . ALA A 1 469 ? -16.247 11.893 7.391 1.00 92.06 469 ALA A C 1
ATOM 3455 O O . ALA A 1 469 ? -15.153 11.794 7.939 1.00 92.06 469 ALA A O 1
ATOM 3456 N N . ALA A 1 470 ? -16.397 12.404 6.168 1.00 86.31 470 ALA A N 1
ATOM 3457 C CA . ALA A 1 470 ? -15.280 12.932 5.392 1.00 86.31 470 ALA A CA 1
ATOM 3458 C C . ALA A 1 470 ? -14.674 14.194 6.034 1.00 86.31 470 ALA A C 1
ATOM 3460 O O . ALA A 1 470 ? -13.451 14.330 6.082 1.00 86.31 470 ALA A O 1
ATOM 3461 N N . GLU A 1 471 ? -15.508 15.093 6.569 1.00 85.69 471 GLU A N 1
ATOM 3462 C CA . GLU A 1 471 ? -15.053 16.281 7.308 1.00 85.69 471 GLU A CA 1
ATOM 3463 C C . GLU A 1 471 ? -14.241 15.897 8.553 1.00 85.69 471 GLU A C 1
ATOM 3465 O O . GLU A 1 471 ? -13.141 16.411 8.747 1.00 85.69 471 GLU A O 1
ATOM 3470 N N . VAL A 1 472 ? -14.742 14.950 9.354 1.00 94.56 472 VAL A N 1
ATOM 3471 C CA . VAL A 1 472 ? -14.062 14.456 10.562 1.00 94.56 472 VAL A CA 1
ATOM 3472 C C . VAL A 1 472 ? -12.729 13.785 10.219 1.00 94.56 472 VAL A C 1
ATOM 3474 O O . VAL A 1 472 ? -11.730 14.045 10.887 1.00 94.56 472 VAL A O 1
ATOM 3477 N N . ASN A 1 473 ? -12.676 12.968 9.161 1.00 93.12 473 ASN A N 1
ATOM 3478 C CA . ASN A 1 473 ? -11.419 12.363 8.706 1.00 93.12 473 ASN A CA 1
ATOM 3479 C C . ASN A 1 473 ? -10.419 13.424 8.227 1.00 93.12 473 ASN A C 1
ATOM 3481 O O . ASN A 1 473 ? -9.237 13.342 8.543 1.00 93.12 473 ASN A O 1
ATOM 3485 N N . THR A 1 474 ? -10.892 14.450 7.516 1.00 86.38 474 THR A N 1
ATOM 3486 C CA . THR A 1 474 ? -10.040 15.562 7.068 1.00 86.38 474 THR A CA 1
ATOM 3487 C C . THR A 1 474 ? -9.431 16.305 8.260 1.00 86.38 474 THR A C 1
ATOM 3489 O O . THR A 1 474 ? -8.236 16.591 8.257 1.00 86.38 474 THR A O 1
ATOM 3492 N N . GLU A 1 475 ? -10.227 16.596 9.293 1.00 91.94 475 GLU A N 1
ATOM 3493 C CA . GLU A 1 475 ? -9.750 17.248 10.520 1.00 91.94 475 GLU A CA 1
ATOM 3494 C C . GLU A 1 475 ? -8.730 16.387 11.280 1.00 91.94 475 GLU A C 1
ATOM 3496 O O . GLU A 1 475 ? -7.714 16.899 11.767 1.00 91.94 475 GLU A O 1
ATOM 3501 N N . MET A 1 476 ? -8.991 15.081 11.372 1.00 96.81 476 MET A N 1
ATOM 3502 C CA . MET A 1 476 ? -8.090 14.123 12.005 1.00 96.81 476 MET A CA 1
ATOM 3503 C C . MET A 1 476 ? -6.740 14.079 11.284 1.00 96.81 476 MET A C 1
ATOM 3505 O O . MET A 1 476 ? -5.714 14.303 11.923 1.00 96.81 476 MET A O 1
ATOM 3509 N N . ASN A 1 477 ? -6.738 13.891 9.963 1.00 89.12 477 ASN A N 1
ATOM 3510 C CA . ASN A 1 477 ? -5.512 13.777 9.169 1.00 89.12 477 ASN A CA 1
ATOM 3511 C C . ASN A 1 477 ? -4.700 15.080 9.183 1.00 89.12 477 ASN A C 1
ATOM 3513 O O . ASN A 1 477 ? -3.490 15.054 9.382 1.00 89.12 477 ASN A O 1
ATOM 3517 N N . GLN A 1 478 ? -5.368 16.235 9.082 1.00 88.81 478 GLN A N 1
ATOM 3518 C CA . GLN A 1 478 ? -4.701 17.532 9.243 1.00 88.81 478 GLN A CA 1
ATOM 3519 C C . GLN A 1 478 ? -4.093 17.695 10.639 1.00 88.81 478 GLN A C 1
ATOM 3521 O O . GLN A 1 478 ? -3.047 18.319 10.792 1.00 88.81 478 GLN A O 1
ATOM 3526 N N . THR A 1 479 ? -4.744 17.182 11.685 1.00 95.19 479 THR A N 1
ATOM 3527 C CA . THR A 1 479 ? -4.172 17.220 13.036 1.00 95.19 479 THR A CA 1
ATOM 3528 C C . THR A 1 479 ? -2.906 16.374 13.125 1.00 95.19 479 THR A C 1
ATOM 3530 O O . THR A 1 479 ? -1.924 16.863 13.678 1.00 95.19 479 THR A O 1
ATOM 3533 N N . VAL A 1 480 ? -2.917 15.161 12.567 1.00 95.75 480 VAL A N 1
ATOM 3534 C CA . VAL A 1 480 ? -1.744 14.273 12.535 1.00 95.75 480 VAL A CA 1
ATOM 3535 C C . VAL A 1 480 ? -0.572 14.961 11.838 1.00 95.75 480 VAL A C 1
ATOM 3537 O O . VAL A 1 480 ? 0.466 15.145 12.466 1.00 95.75 480 VAL A O 1
ATOM 3540 N N . GLU A 1 481 ? -0.780 15.485 10.626 1.00 93.81 481 GLU A N 1
ATOM 3541 C CA . GLU A 1 481 ? 0.258 16.203 9.870 1.00 93.81 481 GLU A CA 1
ATOM 3542 C C . GLU A 1 481 ? 0.828 17.399 10.657 1.00 93.81 481 GLU A C 1
ATOM 3544 O O . GLU A 1 481 ? 2.035 17.648 10.677 1.00 93.81 481 GLU A O 1
ATOM 3549 N N . ASN A 1 482 ? -0.029 18.161 11.344 1.00 93.50 482 ASN A N 1
ATOM 3550 C CA . ASN A 1 482 ? 0.421 19.287 12.165 1.00 93.50 482 ASN A CA 1
ATOM 3551 C C . ASN A 1 482 ? 1.268 18.835 13.364 1.00 93.50 482 ASN A C 1
ATOM 3553 O O . ASN A 1 482 ? 2.249 19.500 13.696 1.00 93.50 482 ASN A O 1
ATOM 3557 N N . VAL A 1 483 ? 0.893 17.732 14.014 1.00 96.75 483 VAL A N 1
ATOM 3558 C CA . VAL A 1 483 ? 1.614 17.184 15.169 1.00 96.75 483 VAL A CA 1
ATOM 3559 C C . VAL A 1 483 ? 2.961 16.585 14.750 1.00 96.75 483 VAL A C 1
ATOM 3561 O O . VAL A 1 483 ? 3.973 16.821 15.414 1.00 96.75 483 VAL A O 1
ATOM 3564 N N . GLU A 1 484 ? 3.017 15.876 13.627 1.00 93.38 484 GLU A N 1
ATOM 3565 C CA . GLU A 1 484 ? 4.275 15.359 13.082 1.00 93.38 484 GLU A CA 1
ATOM 3566 C C . GLU A 1 484 ? 5.231 16.500 12.727 1.00 93.38 484 GLU A C 1
ATOM 3568 O O . GLU A 1 484 ? 6.398 16.476 13.109 1.00 93.38 484 GLU A O 1
ATOM 3573 N N . ASN A 1 485 ? 4.725 17.563 12.095 1.00 93.56 485 ASN A N 1
ATOM 3574 C CA . ASN A 1 485 ? 5.518 18.760 11.819 1.00 93.56 485 ASN A CA 1
ATOM 3575 C C . ASN A 1 485 ? 5.994 19.467 13.102 1.00 93.56 485 ASN A C 1
ATOM 3577 O O . ASN A 1 485 ? 7.122 19.956 13.141 1.00 93.56 485 ASN A O 1
ATOM 3581 N N . GLN A 1 486 ? 5.163 19.522 14.152 1.00 92.44 486 GLN A N 1
ATOM 3582 C CA . GLN A 1 486 ? 5.544 20.082 15.457 1.00 92.44 486 GLN A CA 1
ATOM 3583 C C . GLN A 1 486 ? 6.677 19.277 16.110 1.00 92.44 486 GLN A C 1
ATOM 3585 O O . GLN A 1 486 ? 7.559 19.858 16.739 1.00 92.44 486 GLN A O 1
ATOM 3590 N N . THR A 1 487 ? 6.663 17.951 15.959 1.00 93.88 487 THR A N 1
ATOM 3591 C CA . THR A 1 487 ? 7.598 17.040 16.638 1.00 93.88 487 THR A CA 1
ATOM 3592 C C . THR A 1 487 ? 8.809 16.638 15.789 1.00 93.88 487 THR A C 1
ATOM 3594 O O . THR A 1 487 ? 9.725 16.009 16.311 1.00 93.88 487 THR A O 1
ATOM 3597 N N . ALA A 1 488 ? 8.871 17.033 14.513 1.00 91.00 488 ALA A N 1
ATOM 3598 C CA . ALA A 1 488 ? 9.909 16.613 13.566 1.00 91.00 488 ALA A CA 1
ATOM 3599 C C . ALA A 1 488 ? 11.348 16.986 13.975 1.00 91.00 488 ALA A C 1
ATOM 3601 O O . ALA A 1 488 ? 12.289 16.264 13.646 1.00 91.00 488 ALA A O 1
ATOM 3602 N N . GLU A 1 489 ? 11.529 18.113 14.670 1.00 90.69 489 GLU A N 1
ATOM 3603 C CA . GLU A 1 489 ? 12.842 18.585 15.143 1.00 90.69 489 GLU A CA 1
ATOM 3604 C C . GLU A 1 489 ? 13.107 18.259 16.623 1.00 90.69 489 GLU A C 1
ATOM 3606 O O . GLU A 1 489 ? 14.162 18.622 17.148 1.00 90.69 489 GLU A O 1
ATOM 3611 N N . LEU A 1 490 ? 12.160 17.600 17.299 1.00 90.81 490 LEU A N 1
ATOM 3612 C CA . LEU A 1 490 ? 12.277 17.222 18.702 1.00 90.81 490 LEU A CA 1
ATOM 3613 C C . LEU A 1 490 ? 12.966 15.858 18.831 1.00 90.81 490 LEU A C 1
ATOM 3615 O O . LEU A 1 490 ? 12.746 14.948 18.029 1.00 90.81 490 LEU A O 1
ATOM 3619 N N . ASP A 1 491 ? 13.766 15.688 19.884 1.00 92.94 491 ASP A N 1
ATOM 3620 C CA . ASP A 1 491 ? 14.244 14.357 20.272 1.00 92.94 491 ASP A CA 1
ATOM 3621 C C . ASP A 1 491 ? 13.048 13.460 20.653 1.00 92.94 491 ASP A C 1
ATOM 3623 O O . ASP A 1 491 ? 12.059 13.919 21.220 1.00 92.94 491 ASP A O 1
ATOM 3627 N N . ARG A 1 492 ? 13.092 12.166 20.340 1.00 94.94 492 ARG A N 1
ATOM 3628 C CA . ARG A 1 492 ? 11.955 11.267 20.598 1.00 94.94 492 ARG A CA 1
ATOM 3629 C C . ARG A 1 492 ? 12.208 10.442 21.857 1.00 94.94 492 ARG A C 1
ATOM 3631 O O . ARG A 1 492 ? 12.903 9.431 21.741 1.00 94.94 492 ARG A O 1
ATOM 3638 N N . PRO A 1 493 ? 11.681 10.831 23.037 1.00 96.38 493 PRO A N 1
ATOM 3639 C CA . PRO A 1 493 ? 12.007 10.151 24.283 1.00 96.38 493 PRO A CA 1
ATOM 3640 C C . PRO A 1 493 ? 11.506 8.708 24.275 1.00 96.38 493 PRO A C 1
ATOM 3642 O O . PRO A 1 493 ? 10.399 8.406 23.805 1.00 96.38 493 PRO A O 1
ATOM 3645 N N . ASP A 1 494 ? 12.317 7.830 24.855 1.00 97.81 494 ASP A N 1
ATOM 3646 C CA . ASP A 1 494 ? 11.961 6.439 25.106 1.00 97.81 494 ASP A CA 1
ATOM 3647 C C . ASP A 1 494 ? 10.790 6.399 26.093 1.00 97.81 494 ASP A C 1
ATOM 3649 O O . ASP A 1 494 ? 10.894 6.819 27.245 1.00 97.81 494 ASP A O 1
ATOM 3653 N N . THR A 1 495 ? 9.639 5.931 25.629 1.00 98.06 495 THR A N 1
ATOM 3654 C CA . THR A 1 495 ? 8.361 6.077 26.320 1.00 98.06 495 THR A CA 1
ATOM 3655 C C . THR A 1 495 ? 7.687 4.733 26.533 1.00 98.06 495 THR A C 1
ATOM 3657 O O . THR A 1 495 ? 7.770 3.841 25.692 1.00 98.06 495 THR A O 1
ATOM 3660 N N . LEU A 1 496 ? 6.990 4.586 27.660 1.00 97.50 496 LEU A N 1
ATOM 3661 C CA . LEU A 1 496 ? 6.210 3.393 27.984 1.00 97.50 496 LEU A CA 1
ATOM 3662 C C . LEU A 1 496 ? 4.793 3.768 28.435 1.00 97.50 496 LEU A C 1
ATOM 3664 O O . LEU A 1 496 ? 4.626 4.666 29.260 1.00 97.50 496 LEU A O 1
ATOM 3668 N N . TYR A 1 497 ? 3.784 3.028 27.964 1.00 96.56 497 TYR A N 1
ATOM 3669 C CA . TYR A 1 497 ? 2.427 3.073 28.519 1.00 96.56 497 TYR A CA 1
ATOM 3670 C C . TYR A 1 497 ? 2.092 1.783 29.292 1.00 96.56 497 TYR A C 1
ATOM 3672 O O . TYR A 1 497 ? 1.756 0.764 28.679 1.00 96.56 497 TYR A O 1
ATOM 3680 N N . PRO A 1 498 ? 2.183 1.792 30.634 1.00 93.75 498 PRO A N 1
ATOM 3681 C CA . PRO A 1 498 ? 1.782 0.667 31.471 1.00 93.75 498 PRO A CA 1
ATOM 3682 C C . PRO A 1 498 ? 0.271 0.656 31.768 1.00 93.75 498 PRO A C 1
ATOM 3684 O O . PRO A 1 498 ? -0.286 1.615 32.294 1.00 93.75 498 PRO A O 1
ATOM 3687 N N . LEU A 1 499 ? -0.381 -0.489 31.539 1.00 89.88 499 LEU A N 1
ATOM 3688 C CA . LEU A 1 499 ? -1.799 -0.733 31.855 1.00 89.88 499 LEU A CA 1
ATOM 3689 C C . LEU A 1 499 ? -2.013 -1.338 33.258 1.00 89.88 499 LEU A C 1
ATOM 3691 O O . LEU A 1 499 ? -3.142 -1.607 33.669 1.00 89.88 499 LEU A O 1
ATOM 3695 N N . GLY A 1 500 ? -0.931 -1.566 34.007 1.00 85.25 500 GLY A N 1
ATOM 3696 C CA . GLY A 1 500 ? -0.955 -2.221 35.315 1.00 85.25 500 GLY A CA 1
ATOM 3697 C C . GLY A 1 500 ? -0.751 -3.737 35.237 1.00 85.25 500 GLY A C 1
ATOM 3698 O O . GLY A 1 500 ? -0.853 -4.360 34.186 1.00 85.25 500 GLY A O 1
ATOM 3699 N N . GLY A 1 501 ? -0.360 -4.351 36.360 1.00 83.38 501 GLY A N 1
ATOM 3700 C CA . GLY A 1 501 ? -0.064 -5.792 36.417 1.00 83.38 501 GLY A CA 1
ATOM 3701 C C . GLY A 1 501 ? 1.112 -6.252 35.538 1.00 83.38 501 GLY A C 1
ATOM 3702 O O . GLY A 1 501 ? 1.2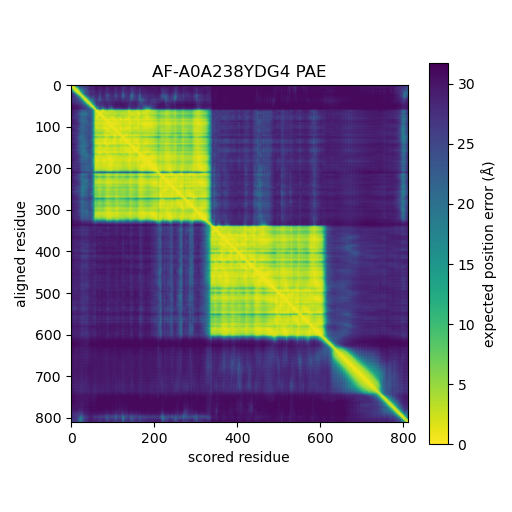79 -7.452 35.351 1.00 83.38 501 GLY A O 1
ATOM 3703 N N . GLY A 1 502 ? 1.913 -5.323 35.005 1.00 87.06 502 GLY A N 1
ATOM 3704 C CA . GLY A 1 502 ? 2.994 -5.587 34.048 1.00 87.06 502 GLY A CA 1
ATOM 3705 C C . GLY A 1 502 ? 2.558 -5.552 32.580 1.00 87.06 502 GLY A C 1
ATOM 3706 O O . GLY A 1 502 ? 3.406 -5.709 31.710 1.00 87.06 502 GLY A O 1
ATOM 3707 N N . TYR A 1 503 ? 1.270 -5.345 32.290 1.00 94.88 503 TYR A N 1
ATOM 3708 C CA . TYR A 1 503 ? 0.789 -5.182 30.919 1.00 94.88 503 TYR A CA 1
ATOM 3709 C C . TYR A 1 503 ? 1.175 -3.813 30.361 1.00 94.88 503 TYR A C 1
ATOM 3711 O O . TYR A 1 503 ? 1.096 -2.809 31.072 1.00 94.88 503 TYR A O 1
ATOM 3719 N N . VAL A 1 504 ? 1.571 -3.780 29.092 1.00 96.12 504 VAL A N 1
ATOM 3720 C CA . VAL A 1 504 ? 1.976 -2.565 28.365 1.00 96.12 504 VAL A CA 1
ATOM 3721 C C . VAL A 1 504 ? 1.311 -2.534 26.991 1.00 96.12 504 VAL A C 1
ATOM 3723 O O . VAL A 1 504 ? 0.876 -3.578 26.513 1.00 96.12 504 VAL A O 1
ATOM 3726 N N . ALA A 1 505 ? 1.223 -1.366 26.357 1.00 95.69 505 ALA A N 1
ATOM 3727 C CA . ALA A 1 505 ? 0.872 -1.281 24.940 1.00 95.69 505 ALA A CA 1
ATOM 3728 C C . ALA A 1 505 ? 2.147 -1.359 24.095 1.00 95.69 505 ALA A C 1
ATOM 3730 O O . ALA A 1 505 ? 3.012 -0.492 24.210 1.00 95.69 505 ALA A O 1
ATOM 3731 N N . ALA A 1 506 ? 2.270 -2.408 23.291 1.00 96.00 506 ALA A N 1
ATOM 3732 C CA . ALA A 1 506 ? 3.441 -2.686 22.470 1.00 96.00 506 ALA A CA 1
ATOM 3733 C C . ALA A 1 506 ? 3.132 -2.448 20.980 1.00 96.00 506 ALA A C 1
ATOM 3735 O O . ALA A 1 506 ? 2.225 -1.668 20.673 1.00 96.00 506 ALA A O 1
ATOM 3736 N N . ASP A 1 507 ? 3.882 -3.060 20.063 1.00 94.31 507 ASP A N 1
ATOM 3737 C CA . ASP A 1 507 ? 3.728 -2.794 18.629 1.00 94.31 507 ASP A CA 1
ATOM 3738 C C . ASP A 1 507 ? 2.370 -3.281 18.094 1.00 94.31 507 ASP A C 1
ATOM 3740 O O . ASP A 1 507 ? 1.659 -4.036 18.768 1.00 94.31 507 ASP A O 1
ATOM 3744 N N . ASN A 1 508 ? 1.971 -2.827 16.904 1.00 89.38 508 ASN A N 1
ATOM 3745 C CA . ASN A 1 508 ? 0.677 -3.170 16.297 1.00 89.38 508 ASN A CA 1
ATOM 3746 C C . ASN A 1 508 ? -0.527 -2.855 17.216 1.00 89.38 508 ASN A C 1
ATOM 3748 O O . ASN A 1 508 ? -1.485 -3.627 17.333 1.00 89.38 508 ASN A O 1
ATOM 3752 N N . THR A 1 509 ? -0.479 -1.711 17.909 1.00 94.69 509 THR A N 1
ATOM 3753 C CA . THR A 1 509 ? -1.591 -1.195 18.719 1.00 94.69 509 THR A CA 1
ATOM 3754 C C . THR A 1 509 ? -1.905 0.258 18.393 1.00 94.69 509 THR A C 1
ATOM 3756 O O . THR A 1 509 ? -1.006 1.056 18.153 1.00 94.69 509 THR A O 1
ATOM 3759 N N . PHE A 1 510 ? -3.180 0.632 18.536 1.00 95.25 510 PHE A N 1
ATOM 3760 C CA . PHE A 1 510 ? -3.622 2.028 18.444 1.00 95.25 510 PHE A CA 1
ATOM 3761 C C . PHE A 1 510 ? -2.811 2.976 19.339 1.00 95.25 510 PHE A C 1
ATOM 3763 O O . PHE A 1 510 ? -2.511 4.101 18.966 1.00 95.25 510 PHE A O 1
ATOM 3770 N N . ILE A 1 511 ? -2.439 2.528 20.538 1.00 96.50 511 ILE A N 1
ATOM 3771 C CA . ILE A 1 511 ? -1.696 3.361 21.488 1.00 96.50 511 ILE A CA 1
ATOM 3772 C C . ILE A 1 511 ? -0.262 3.588 21.005 1.00 96.50 511 ILE A C 1
ATOM 3774 O O . ILE A 1 511 ? 0.256 4.691 21.157 1.00 96.50 511 ILE A O 1
ATOM 3778 N N . ASN A 1 512 ? 0.356 2.577 20.390 1.00 97.19 512 ASN A N 1
ATOM 3779 C CA . ASN A 1 512 ? 1.666 2.713 19.766 1.00 97.19 512 ASN A CA 1
ATOM 3780 C C . ASN A 1 512 ? 1.650 3.748 18.637 1.00 97.19 512 ASN A C 1
ATOM 3782 O O . ASN A 1 512 ? 2.534 4.597 18.597 1.00 97.19 512 ASN A O 1
ATOM 3786 N N . GLU A 1 513 ? 0.615 3.744 17.794 1.00 96.56 513 GLU A N 1
ATOM 3787 C CA . GLU A 1 513 ? 0.436 4.753 16.744 1.00 96.56 513 GLU A CA 1
ATOM 3788 C C . GLU A 1 513 ? 0.349 6.175 17.325 1.00 96.56 513 GLU A C 1
ATOM 3790 O O . GLU A 1 513 ? 1.081 7.079 16.923 1.00 96.56 513 GLU A O 1
ATOM 3795 N N . ILE A 1 514 ? -0.480 6.371 18.357 1.00 97.75 514 ILE A N 1
ATOM 3796 C CA . ILE A 1 514 ? -0.600 7.663 19.054 1.00 97.75 514 ILE A CA 1
ATOM 3797 C C . ILE A 1 514 ? 0.741 8.116 19.640 1.00 97.75 514 ILE A C 1
ATOM 3799 O O . ILE A 1 514 ? 1.075 9.301 19.574 1.00 97.75 514 ILE A O 1
ATOM 3803 N N . MET A 1 515 ? 1.505 7.185 20.215 1.00 97.38 515 MET A N 1
ATOM 3804 C CA . MET A 1 515 ? 2.832 7.453 20.763 1.00 97.38 515 MET A CA 1
ATOM 3805 C C . MET A 1 515 ? 3.820 7.886 19.678 1.00 97.38 515 MET A C 1
ATOM 3807 O O . MET A 1 515 ? 4.594 8.825 19.893 1.00 97.38 515 MET A O 1
ATOM 3811 N N . GLN A 1 516 ? 3.769 7.246 18.510 1.00 95.88 516 GLN A N 1
ATOM 3812 C CA . GLN A 1 516 ? 4.627 7.581 17.383 1.00 95.88 516 GLN A CA 1
ATOM 3813 C C . GLN A 1 516 ? 4.289 8.957 16.796 1.00 95.88 516 GLN A C 1
ATOM 3815 O O . GLN A 1 516 ? 5.180 9.804 16.681 1.00 95.88 516 GLN A O 1
ATOM 3820 N N . ILE A 1 517 ? 3.017 9.229 16.513 1.00 96.56 517 ILE A N 1
ATOM 3821 C CA . ILE A 1 517 ? 2.590 10.539 16.004 1.00 96.56 517 ILE A CA 1
ATOM 3822 C C . ILE A 1 517 ? 2.923 11.633 17.023 1.00 96.56 517 ILE A C 1
ATOM 3824 O O . ILE A 1 517 ? 3.475 12.667 16.669 1.00 96.56 517 ILE A O 1
ATOM 3828 N N . GLY A 1 518 ? 2.677 11.383 18.313 1.00 96.12 518 GLY A N 1
ATOM 3829 C CA . GLY A 1 518 ? 2.958 12.328 19.398 1.00 96.12 518 GLY A CA 1
ATOM 3830 C C . GLY A 1 518 ? 4.442 12.575 19.701 1.00 96.12 518 GLY A C 1
ATOM 3831 O O . GLY A 1 518 ? 4.739 13.211 20.708 1.00 96.12 518 GLY A O 1
ATOM 3832 N N . GLY A 1 519 ? 5.372 12.088 18.872 1.00 96.31 519 GLY A N 1
ATOM 3833 C CA . GLY A 1 519 ? 6.793 12.420 18.990 1.00 96.31 519 GLY A CA 1
ATOM 3834 C C . GLY A 1 519 ? 7.599 11.525 19.934 1.00 96.31 519 GLY A C 1
ATOM 3835 O O . GLY A 1 519 ? 8.665 11.937 20.374 1.00 96.31 519 GLY A O 1
ATOM 3836 N N . THR A 1 520 ? 7.132 10.318 20.267 1.00 97.06 520 THR A N 1
ATOM 3837 C CA . THR A 1 520 ? 7.818 9.424 21.225 1.00 97.06 520 THR A CA 1
ATOM 3838 C C . THR A 1 520 ? 8.248 8.090 20.616 1.00 97.06 520 THR A C 1
ATOM 3840 O O . THR A 1 520 ? 7.735 7.669 19.578 1.00 97.06 520 THR A O 1
ATOM 3843 N N . THR A 1 521 ? 9.191 7.402 21.258 1.00 97.50 521 THR A N 1
ATOM 3844 C CA . THR A 1 521 ? 9.613 6.046 20.870 1.00 97.50 521 THR A CA 1
ATOM 3845 C C . THR A 1 521 ? 9.050 5.045 21.872 1.00 97.50 521 THR A C 1
ATOM 3847 O O . THR A 1 521 ? 9.443 5.061 23.032 1.00 97.50 521 THR A O 1
ATOM 3850 N N . ASN A 1 522 ? 8.124 4.172 21.470 1.00 97.81 522 ASN A N 1
ATOM 3851 C CA . ASN A 1 522 ? 7.558 3.183 22.390 1.00 97.81 522 ASN A CA 1
ATOM 3852 C C . ASN A 1 522 ? 8.547 2.040 22.660 1.00 97.81 522 ASN A C 1
ATOM 3854 O O . ASN A 1 522 ? 8.751 1.175 21.810 1.00 97.81 522 ASN A O 1
ATOM 3858 N N . VAL A 1 523 ? 9.113 1.978 23.865 1.00 97.38 523 VAL A N 1
ATOM 3859 C CA . VAL A 1 523 ? 10.107 0.945 24.208 1.00 97.38 523 VAL A CA 1
ATOM 3860 C C . VAL A 1 523 ? 9.517 -0.463 24.298 1.00 97.38 523 VAL A C 1
ATOM 3862 O O . VAL A 1 523 ? 10.256 -1.440 24.242 1.00 97.38 523 VAL A O 1
ATOM 3865 N N . ALA A 1 524 ? 8.194 -0.594 24.435 1.00 96.62 524 ALA A N 1
ATOM 3866 C CA . ALA A 1 524 ? 7.543 -1.899 24.402 1.00 96.62 524 ALA A CA 1
ATOM 3867 C C . ALA A 1 524 ? 7.413 -2.456 22.977 1.00 96.62 524 ALA A C 1
ATOM 3869 O O . ALA A 1 524 ? 7.306 -3.672 22.824 1.00 96.62 524 ALA A O 1
ATOM 3870 N N . ALA A 1 525 ? 7.452 -1.603 21.945 1.00 94.44 525 ALA A N 1
ATOM 3871 C CA . ALA A 1 525 ? 7.261 -2.023 20.559 1.00 94.44 525 ALA A CA 1
ATOM 3872 C C . ALA A 1 525 ? 8.362 -2.978 20.067 1.00 94.44 525 ALA A C 1
ATOM 3874 O O . ALA A 1 525 ? 8.098 -3.883 19.287 1.00 94.44 525 ALA A O 1
ATOM 3875 N N . SER A 1 526 ? 9.589 -2.864 20.587 1.00 91.06 526 SER A N 1
ATOM 3876 C CA . SER A 1 526 ? 10.663 -3.814 20.261 1.00 91.06 526 SER A CA 1
ATOM 3877 C C . SER A 1 526 ? 10.554 -5.162 20.982 1.00 91.06 526 SER A C 1
ATOM 3879 O O . SER A 1 526 ? 11.307 -6.081 20.660 1.00 91.06 526 SER A O 1
ATOM 3881 N N . GLU A 1 527 ? 9.666 -5.288 21.972 1.00 92.31 527 GLU A N 1
ATOM 3882 C CA . GLU A 1 527 ? 9.578 -6.477 22.825 1.00 92.31 527 GLU A CA 1
ATOM 3883 C C . GLU A 1 527 ? 8.498 -7.464 22.361 1.00 92.31 527 GLU A C 1
ATOM 3885 O O . GLU A 1 527 ? 8.697 -8.677 22.483 1.00 92.31 527 GLU A O 1
ATOM 3890 N N . ALA A 1 528 ? 7.357 -6.975 21.856 1.00 91.81 528 ALA A N 1
ATOM 3891 C CA . ALA A 1 528 ? 6.246 -7.798 21.362 1.00 91.81 528 ALA A CA 1
ATOM 3892 C C . ALA A 1 528 ? 5.156 -6.959 20.660 1.00 91.81 528 ALA A C 1
ATOM 3894 O O . ALA A 1 528 ? 5.197 -5.733 20.667 1.00 91.81 528 ALA A O 1
ATOM 3895 N N . ASP A 1 529 ? 4.143 -7.644 20.126 1.00 92.00 529 ASP A N 1
ATOM 3896 C CA . ASP A 1 529 ? 2.911 -7.044 19.608 1.00 92.00 529 ASP A CA 1
ATOM 3897 C C . ASP A 1 529 ? 1.789 -7.022 20.659 1.00 92.00 529 ASP A C 1
ATOM 3899 O O . ASP A 1 529 ? 1.720 -7.871 21.560 1.00 92.00 529 ASP A O 1
ATOM 3903 N N . GLY A 1 530 ? 0.836 -6.106 20.494 1.00 92.50 530 GLY A N 1
ATOM 3904 C CA . GLY A 1 530 ? -0.410 -6.083 21.250 1.00 92.50 530 GLY A CA 1
ATOM 3905 C C . GLY A 1 530 ? -0.231 -5.603 22.691 1.00 92.50 530 GLY A C 1
ATOM 3906 O O . GLY A 1 530 ? 0.369 -4.563 22.954 1.00 92.50 530 GLY A O 1
ATOM 3907 N N . TYR A 1 531 ? -0.785 -6.363 23.642 1.00 94.56 531 TYR A N 1
ATOM 3908 C CA . TYR A 1 531 ? -0.762 -6.027 25.071 1.00 94.56 531 TYR A CA 1
ATOM 3909 C C . TYR A 1 531 ? -0.006 -7.081 25.895 1.00 94.56 531 TYR A C 1
ATOM 3911 O O . TYR A 1 531 ? -0.628 -7.826 26.661 1.00 94.56 531 TYR A O 1
ATOM 3919 N N . PRO A 1 532 ? 1.320 -7.222 25.716 1.00 96.44 532 PRO A N 1
ATOM 3920 C CA . PRO A 1 532 ? 2.114 -8.216 26.424 1.00 96.44 532 PRO A CA 1
ATOM 3921 C C . PRO A 1 532 ? 2.290 -7.840 27.898 1.00 96.44 532 PRO A C 1
ATOM 3923 O O . PRO A 1 532 ? 2.240 -6.671 28.282 1.00 96.44 532 PRO A O 1
ATOM 3926 N N . GLN A 1 533 ? 2.561 -8.847 28.729 1.00 96.19 533 GLN A N 1
ATOM 3927 C CA . GLN A 1 533 ? 3.042 -8.635 30.089 1.00 96.19 533 GLN A CA 1
ATOM 3928 C C . GLN A 1 533 ? 4.575 -8.624 30.084 1.00 96.19 533 GLN A C 1
ATOM 3930 O O . GLN A 1 533 ? 5.200 -9.652 29.813 1.00 96.19 533 GLN A O 1
ATOM 3935 N N . LEU A 1 534 ? 5.184 -7.482 30.405 1.00 94.00 534 LEU A N 1
ATOM 3936 C CA . LEU A 1 534 ? 6.631 -7.370 30.572 1.00 94.00 534 LEU A CA 1
ATOM 3937 C C . LEU A 1 534 ? 7.037 -7.692 32.011 1.00 94.00 534 LEU A C 1
ATOM 3939 O O . LEU A 1 534 ? 6.323 -7.405 32.973 1.00 94.00 534 LEU A O 1
ATOM 3943 N N . SER A 1 535 ? 8.211 -8.306 32.158 1.00 95.38 535 SER A N 1
ATOM 3944 C CA . SER A 1 535 ? 8.802 -8.542 33.477 1.00 95.38 535 SER A CA 1
ATOM 3945 C C . SER A 1 535 ? 9.464 -7.277 34.020 1.00 95.38 535 SER A C 1
ATOM 3947 O O . SER A 1 535 ? 9.941 -6.448 33.246 1.00 95.38 535 SER A O 1
ATOM 3949 N N . ASP A 1 536 ? 9.585 -7.178 35.345 1.00 95.31 536 ASP A N 1
ATOM 3950 C CA . ASP A 1 536 ? 10.267 -6.054 35.995 1.00 95.31 536 ASP A CA 1
ATOM 3951 C C . ASP A 1 536 ? 11.696 -5.835 35.472 1.00 95.31 536 ASP A C 1
ATOM 3953 O O . ASP A 1 536 ? 12.121 -4.698 35.296 1.00 95.31 536 ASP A O 1
ATOM 3957 N N . GLU A 1 537 ? 12.430 -6.915 35.177 1.00 94.69 537 GLU A N 1
ATOM 3958 C CA . GLU A 1 537 ? 13.785 -6.847 34.607 1.00 94.69 537 GLU A CA 1
ATOM 3959 C C . GLU A 1 537 ? 13.777 -6.196 33.218 1.00 94.69 537 GLU A C 1
ATOM 3961 O O . GLU A 1 537 ? 14.639 -5.373 32.927 1.00 94.69 537 GLU A O 1
ATOM 3966 N N . VAL A 1 538 ? 12.785 -6.528 32.384 1.00 95.50 538 VAL A N 1
ATOM 3967 C CA . VAL A 1 538 ? 12.644 -5.952 31.039 1.00 95.50 538 VAL A CA 1
ATOM 3968 C C . VAL A 1 538 ? 12.308 -4.468 31.139 1.00 95.50 538 VAL A C 1
ATOM 3970 O 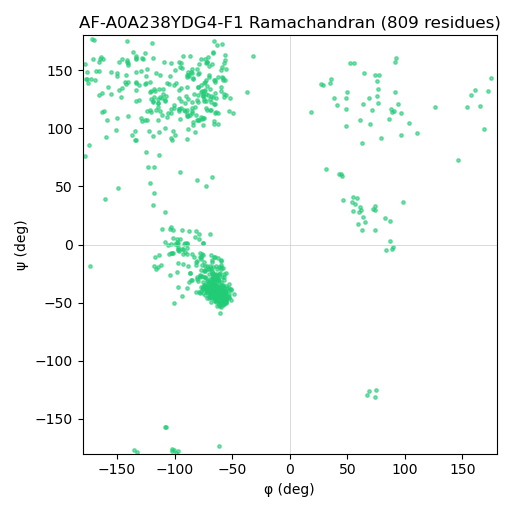O . VAL A 1 538 ? 12.983 -3.673 30.502 1.00 95.50 538 VAL A O 1
ATOM 3973 N N . ILE A 1 539 ? 11.366 -4.072 32.005 1.00 94.88 539 ILE A N 1
ATOM 3974 C CA . ILE A 1 539 ? 11.004 -2.654 32.201 1.00 94.88 539 ILE A CA 1
ATOM 3975 C C . ILE A 1 539 ? 12.212 -1.828 32.684 1.00 94.88 539 ILE A C 1
ATOM 3977 O O . ILE A 1 539 ? 12.438 -0.709 32.220 1.00 94.88 539 ILE A O 1
ATOM 3981 N N . LEU A 1 540 ? 13.024 -2.381 33.593 1.00 95.31 540 LEU A N 1
ATOM 3982 C CA . LEU A 1 540 ? 14.264 -1.740 34.048 1.00 95.31 540 LEU A CA 1
ATOM 3983 C C . LEU A 1 540 ? 15.343 -1.694 32.959 1.00 95.31 540 LEU A C 1
ATOM 3985 O O . LEU A 1 540 ? 16.162 -0.779 32.955 1.00 95.31 540 LEU A O 1
ATOM 3989 N N . GLN A 1 541 ? 15.374 -2.679 32.062 1.00 95.12 541 GLN A N 1
ATOM 3990 C CA . GLN A 1 541 ? 16.326 -2.730 30.957 1.00 95.12 541 GLN A CA 1
ATOM 3991 C C . GLN A 1 541 ? 15.959 -1.746 29.842 1.00 95.12 541 GLN A C 1
ATOM 3993 O O . GLN A 1 541 ? 16.858 -1.095 29.312 1.00 95.12 541 GLN A O 1
ATOM 3998 N N . THR A 1 542 ? 14.672 -1.635 29.503 1.00 94.00 542 THR A N 1
ATOM 3999 C CA . THR A 1 542 ? 14.167 -0.650 28.537 1.00 94.00 542 THR A CA 1
ATOM 4000 C C . THR A 1 542 ? 14.313 0.774 29.063 1.00 94.00 542 THR A C 1
ATOM 4002 O O . THR A 1 542 ? 14.498 1.685 28.274 1.00 94.00 542 THR A O 1
ATOM 4005 N N . ASN A 1 543 ? 14.267 0.953 30.391 1.00 96.19 543 ASN A N 1
ATOM 4006 C CA . ASN A 1 543 ? 14.546 2.208 31.092 1.00 96.19 543 ASN A CA 1
ATOM 4007 C C . ASN A 1 543 ? 13.898 3.457 30.448 1.00 96.19 543 ASN A C 1
ATOM 4009 O O . ASN A 1 543 ? 14.624 4.373 30.058 1.00 96.19 543 ASN A O 1
ATOM 4013 N N . PRO A 1 544 ? 12.556 3.507 30.340 1.00 97.19 544 PRO A N 1
ATOM 4014 C CA . PRO A 1 544 ? 11.867 4.627 29.705 1.00 97.19 544 PRO A CA 1
ATOM 4015 C C . PRO A 1 544 ? 12.236 5.967 30.355 1.00 97.19 544 PRO A C 1
ATOM 4017 O O . PRO A 1 544 ? 12.377 6.067 31.577 1.00 97.19 544 PRO A O 1
ATOM 4020 N N . GLU A 1 545 ? 12.366 6.994 29.523 1.00 96.75 545 GLU A N 1
ATOM 4021 C CA . GLU A 1 545 ? 12.601 8.398 29.873 1.00 96.75 545 GLU A CA 1
ATOM 4022 C C . GLU A 1 545 ? 11.298 9.159 30.142 1.00 96.75 545 GLU A C 1
ATOM 4024 O O . GLU A 1 545 ? 11.303 10.133 30.898 1.00 96.75 545 GLU A O 1
ATOM 4029 N N . LEU A 1 546 ? 10.188 8.678 29.576 1.00 97.44 546 LEU A N 1
ATOM 4030 C CA . LEU A 1 546 ? 8.840 9.200 29.768 1.00 97.44 546 LEU A CA 1
ATOM 4031 C C . LEU A 1 546 ? 7.850 8.049 30.031 1.00 97.44 546 LEU A C 1
ATOM 4033 O O . LEU A 1 546 ? 7.910 6.994 29.400 1.00 97.44 546 LEU A O 1
ATOM 4037 N N . ILE A 1 547 ? 6.906 8.238 30.954 1.00 97.19 547 ILE A N 1
ATOM 4038 C CA . ILE A 1 547 ? 5.786 7.304 31.145 1.00 97.19 547 ILE A CA 1
ATOM 4039 C C . ILE A 1 547 ? 4.475 8.004 30.792 1.00 97.19 547 ILE A C 1
ATOM 4041 O O . ILE A 1 547 ? 4.141 9.052 31.338 1.00 97.19 547 ILE A O 1
ATOM 4045 N N . VAL A 1 548 ? 3.703 7.408 29.887 1.00 97.00 548 VAL A N 1
ATOM 4046 C CA . VAL A 1 548 ? 2.325 7.845 29.648 1.00 97.00 548 VAL A CA 1
ATOM 4047 C C . VAL A 1 548 ? 1.460 7.305 30.779 1.00 97.00 548 VAL A C 1
ATOM 4049 O O . VAL A 1 548 ? 1.519 6.120 31.108 1.00 97.00 548 VAL A O 1
ATOM 4052 N N . VAL A 1 549 ? 0.642 8.165 31.373 1.00 94.75 549 VAL A N 1
ATOM 4053 C CA . VAL A 1 549 ? -0.297 7.789 32.433 1.00 94.75 549 VAL A CA 1
ATOM 4054 C C . VAL A 1 549 ? -1.699 8.260 32.089 1.00 94.75 549 VAL A C 1
ATOM 4056 O O . VAL A 1 549 ? -1.898 9.156 31.272 1.00 94.75 549 VAL A O 1
ATOM 4059 N N . THR A 1 550 ? -2.692 7.651 32.725 1.00 91.56 550 THR A N 1
ATOM 4060 C CA . THR A 1 550 ? -4.090 8.093 32.634 1.00 91.56 550 THR A CA 1
ATOM 4061 C C . THR A 1 550 ? -4.635 8.626 33.956 1.00 91.56 550 THR A C 1
ATOM 4063 O O . THR A 1 550 ? -5.742 9.162 33.979 1.00 91.56 550 THR A O 1
ATOM 4066 N N . ASP A 1 551 ? -3.888 8.466 35.054 1.00 83.19 551 ASP A N 1
ATOM 4067 C CA . ASP A 1 551 ? -4.151 9.085 36.351 1.00 83.19 551 ASP A CA 1
ATOM 4068 C C . ASP A 1 551 ? -3.319 10.368 36.491 1.00 83.19 551 ASP A C 1
ATOM 4070 O O . ASP A 1 551 ? -2.127 10.390 36.203 1.00 83.19 551 ASP A O 1
ATOM 4074 N N . SER A 1 552 ? -3.937 11.463 36.940 1.00 77.88 552 SER A N 1
ATOM 4075 C CA . SER A 1 552 ? -3.213 12.726 37.151 1.00 77.88 552 SER A CA 1
ATOM 4076 C C . SER A 1 552 ? -2.182 12.638 38.275 1.00 77.88 552 SER A C 1
ATOM 4078 O O . SER A 1 552 ? -1.205 13.374 38.260 1.00 77.88 552 SER A O 1
ATOM 4080 N N . GLU A 1 553 ? -2.387 11.724 39.226 1.00 79.31 553 GLU A N 1
ATOM 4081 C CA . GLU A 1 553 ? -1.465 11.480 40.339 1.00 79.31 553 GLU A CA 1
ATOM 4082 C C . GLU A 1 553 ? -0.227 10.672 39.925 1.00 79.31 553 GLU A C 1
ATOM 4084 O O . GLU A 1 553 ? 0.709 10.558 40.714 1.00 79.31 553 GLU A O 1
ATOM 4089 N N . ALA A 1 554 ? -0.229 10.080 38.721 1.00 86.19 554 ALA A N 1
ATOM 4090 C CA . ALA A 1 554 ? 0.872 9.294 38.164 1.00 86.19 554 ALA A CA 1
ATOM 4091 C C . ALA A 1 554 ? 1.474 8.278 39.156 1.00 86.19 554 ALA A C 1
ATOM 4093 O O . ALA A 1 554 ? 2.685 8.038 39.189 1.00 86.19 554 ALA A O 1
ATOM 4094 N N . SER A 1 555 ? 0.620 7.651 39.973 1.00 88.75 555 SER A N 1
ATOM 4095 C CA . SER A 1 555 ? 1.017 6.844 41.141 1.00 88.75 555 SER A CA 1
ATOM 4096 C C . SER A 1 555 ? 1.918 5.656 40.785 1.00 88.75 555 SER A C 1
ATOM 4098 O O . SER A 1 555 ? 2.661 5.125 41.618 1.00 88.75 555 SER A O 1
ATOM 4100 N N . ILE A 1 556 ? 1.874 5.231 39.521 1.00 90.50 556 ILE A N 1
ATOM 4101 C CA . ILE A 1 556 ? 2.718 4.173 38.981 1.00 90.50 556 ILE A CA 1
ATOM 4102 C C . ILE A 1 556 ? 4.210 4.515 39.036 1.00 90.50 556 ILE A C 1
ATOM 4104 O O . ILE A 1 556 ? 5.013 3.605 39.237 1.00 90.50 556 ILE A O 1
ATOM 4108 N N . LEU A 1 557 ? 4.578 5.798 38.959 1.00 92.12 557 LEU A N 1
ATOM 4109 C CA . LEU A 1 557 ? 5.965 6.263 39.045 1.00 92.12 557 LEU A CA 1
ATOM 4110 C C . LEU A 1 557 ? 6.600 5.984 40.407 1.00 92.12 557 LEU A C 1
ATOM 4112 O O . LEU A 1 557 ? 7.810 5.834 40.493 1.00 92.12 557 LEU A O 1
ATOM 4116 N N . GLU A 1 558 ? 5.810 5.861 41.476 1.00 92.00 558 GLU A N 1
ATOM 4117 C CA . GLU A 1 558 ? 6.325 5.552 42.817 1.00 92.00 558 GLU A CA 1
ATOM 4118 C C . GLU A 1 558 ? 6.504 4.043 43.054 1.00 92.00 558 GLU A C 1
ATOM 4120 O O . GLU A 1 558 ? 7.061 3.606 44.070 1.00 92.00 558 GLU A O 1
ATOM 4125 N N . ARG A 1 559 ? 6.034 3.213 42.118 1.00 93.00 559 ARG A N 1
ATOM 4126 C CA . ARG A 1 559 ? 6.007 1.756 42.252 1.00 93.00 559 ARG A CA 1
ATOM 4127 C C . ARG A 1 559 ? 7.158 1.127 41.485 1.00 93.00 559 ARG A C 1
ATOM 4129 O O . ARG A 1 559 ? 7.437 1.471 40.345 1.00 93.00 559 ARG A O 1
ATOM 4136 N N . GLN A 1 560 ? 7.809 0.141 42.095 1.00 92.62 560 GLN A N 1
ATOM 4137 C CA . GLN A 1 560 ? 8.758 -0.710 41.374 1.00 92.62 560 GLN A CA 1
ATOM 4138 C C . GLN A 1 560 ? 8.013 -1.549 40.320 1.00 92.62 560 GLN A C 1
ATOM 4140 O O . GLN A 1 560 ? 6.903 -2.006 40.618 1.00 92.62 560 GLN A O 1
ATOM 4145 N N . PRO A 1 561 ? 8.590 -1.757 39.123 1.00 95.06 561 PRO A N 1
ATOM 4146 C CA . PRO A 1 561 ? 9.935 -1.338 38.686 1.00 95.06 561 PRO A CA 1
ATOM 4147 C C . PRO A 1 561 ? 10.049 0.126 38.213 1.00 95.06 561 PRO A C 1
ATOM 4149 O O . PRO A 1 561 ? 11.153 0.661 38.166 1.00 95.06 561 PRO A O 1
ATOM 4152 N N . TYR A 1 562 ? 8.935 0.788 37.892 1.00 95.75 562 TYR A N 1
ATOM 4153 C CA . TYR A 1 562 ? 8.896 2.114 37.254 1.00 95.75 562 TYR A CA 1
ATOM 4154 C C . TYR A 1 562 ? 9.641 3.203 38.038 1.00 95.75 562 TYR A C 1
ATOM 4156 O O . TYR A 1 562 ? 10.358 3.998 37.441 1.00 95.75 562 TYR A O 1
ATOM 4164 N N . ALA A 1 563 ? 9.575 3.174 39.371 1.00 96.00 563 ALA A N 1
ATOM 4165 C CA . ALA A 1 563 ? 10.292 4.097 40.259 1.00 96.00 563 ALA A CA 1
ATOM 4166 C C . ALA A 1 563 ? 11.823 4.077 40.128 1.00 96.00 563 ALA A C 1
ATOM 4168 O O . ALA A 1 563 ? 12.496 4.950 40.669 1.00 96.00 563 ALA A O 1
ATOM 4169 N N . SER A 1 564 ? 12.386 3.063 39.471 1.00 96.38 564 SER A N 1
ATOM 4170 C CA . SER A 1 564 ? 13.823 2.939 39.208 1.00 96.38 564 SER A CA 1
ATOM 4171 C C . SER A 1 564 ? 14.188 3.105 37.733 1.00 96.38 564 SER A C 1
ATOM 4173 O O . SER A 1 564 ? 15.308 2.780 37.350 1.00 96.38 564 SER A O 1
ATOM 4175 N N . THR A 1 565 ? 13.256 3.599 36.918 1.00 97.31 565 THR A N 1
ATOM 4176 C CA . THR A 1 565 ? 13.511 4.029 35.536 1.00 97.31 565 THR A CA 1
ATOM 4177 C C . THR A 1 565 ? 13.831 5.523 35.493 1.00 97.31 565 THR A C 1
ATOM 4179 O O . THR A 1 565 ? 13.492 6.244 36.435 1.00 97.31 565 THR A O 1
ATOM 4182 N N . ASN A 1 566 ? 14.427 6.011 34.402 1.00 96.06 566 ASN A N 1
ATOM 4183 C CA . ASN A 1 566 ? 14.671 7.446 34.200 1.00 96.06 566 ASN A CA 1
ATOM 4184 C C . ASN A 1 566 ? 13.384 8.273 34.372 1.00 96.06 566 ASN A C 1
ATOM 4186 O O . ASN A 1 566 ? 13.403 9.307 35.039 1.00 96.06 566 ASN A O 1
ATOM 4190 N N . ALA A 1 567 ? 12.261 7.793 33.831 1.00 95.75 567 ALA A N 1
ATOM 4191 C CA . ALA A 1 567 ? 10.960 8.431 33.984 1.00 95.75 567 ALA A CA 1
ATOM 4192 C C . ALA A 1 567 ? 10.533 8.540 35.458 1.00 95.75 567 ALA A C 1
ATOM 4194 O O . ALA A 1 567 ? 10.116 9.606 35.908 1.00 95.75 567 ALA A O 1
ATOM 4195 N N . GLY A 1 568 ? 10.685 7.461 36.233 1.00 95.00 568 GLY A N 1
ATOM 4196 C CA . GLY A 1 568 ? 10.362 7.437 37.664 1.00 95.00 568 GLY A CA 1
ATOM 4197 C C . GLY A 1 568 ? 11.271 8.325 38.515 1.00 95.00 568 GLY A C 1
ATOM 4198 O O . GLY A 1 568 ? 10.787 9.049 39.383 1.00 95.00 568 GLY A O 1
ATOM 4199 N N . GLU A 1 569 ? 12.581 8.314 38.257 1.00 95.31 569 GLU A N 1
ATOM 4200 C CA . GLU A 1 569 ? 13.550 9.122 39.011 1.00 95.31 569 GLU A CA 1
ATOM 4201 C C . GLU A 1 569 ? 13.385 10.628 38.759 1.00 95.31 569 GLU A C 1
ATOM 4203 O O . GLU A 1 569 ? 13.548 11.423 39.690 1.00 95.31 569 GLU A O 1
ATOM 4208 N N . ASN A 1 570 ? 13.027 11.013 37.529 1.00 93.06 570 ASN A N 1
ATOM 4209 C CA . ASN A 1 570 ? 12.833 12.412 37.136 1.00 93.06 570 ASN A CA 1
ATOM 4210 C C . ASN A 1 570 ? 11.384 12.896 37.283 1.00 93.06 570 ASN A C 1
ATOM 4212 O O . ASN A 1 570 ? 11.136 14.092 37.184 1.00 93.06 570 ASN A O 1
ATOM 4216 N N . SER A 1 571 ? 10.439 11.997 37.584 1.00 92.75 571 SER A N 1
ATOM 4217 C CA . SER A 1 571 ? 8.997 12.289 37.569 1.00 92.75 571 SER A CA 1
ATOM 4218 C C . SER A 1 571 ? 8.504 12.784 36.200 1.00 92.75 571 SER A C 1
ATOM 4220 O O . SER A 1 571 ? 7.656 13.670 36.128 1.00 92.75 571 SER A O 1
ATOM 4222 N N . ASN A 1 572 ? 9.020 12.188 35.120 1.00 94.50 572 ASN A N 1
ATOM 4223 C CA . ASN A 1 572 ? 8.647 12.524 33.748 1.00 94.50 572 ASN A CA 1
ATOM 4224 C C . ASN A 1 572 ? 7.454 11.678 33.304 1.00 94.50 572 ASN A C 1
ATOM 4226 O O . ASN A 1 572 ? 7.572 10.468 33.076 1.00 94.50 572 ASN A O 1
ATOM 4230 N N . TYR A 1 573 ? 6.305 12.325 33.144 1.00 95.25 573 TYR A N 1
ATOM 4231 C CA . TYR A 1 573 ? 5.104 11.685 32.634 1.00 95.25 573 TYR A CA 1
ATOM 4232 C C . TYR A 1 573 ? 4.231 12.649 31.844 1.00 95.25 573 TYR A C 1
ATOM 4234 O O . TYR A 1 573 ? 4.275 13.860 32.041 1.00 95.25 573 TYR A O 1
ATOM 4242 N N . VAL A 1 574 ? 3.398 12.081 30.975 1.00 96.00 574 VAL A N 1
ATOM 4243 C CA . VAL A 1 574 ? 2.338 12.805 30.274 1.00 96.00 574 VAL A CA 1
ATOM 4244 C C . VAL A 1 574 ? 1.013 12.155 30.627 1.00 96.00 574 VAL A C 1
ATOM 4246 O O . VAL A 1 574 ? 0.833 10.948 30.454 1.00 96.00 574 VAL A O 1
ATOM 4249 N N . VAL A 1 575 ? 0.081 12.966 31.125 1.00 95.25 575 VAL A N 1
ATOM 4250 C CA . VAL A 1 575 ? -1.274 12.516 31.446 1.00 95.25 575 VAL A CA 1
ATOM 4251 C C . VAL A 1 575 ? -2.125 12.578 30.187 1.00 95.25 575 VAL A C 1
ATOM 4253 O O . VAL A 1 575 ? -2.409 13.657 29.668 1.00 95.25 575 VAL A O 1
ATOM 4256 N N . LEU A 1 576 ? -2.578 11.422 29.715 1.00 94.12 576 LEU A N 1
ATOM 4257 C CA . LEU A 1 576 ? -3.550 11.321 28.635 1.00 94.12 576 LEU A CA 1
ATOM 4258 C C . LEU A 1 576 ? -4.928 10.975 29.192 1.00 94.12 576 LEU A C 1
ATOM 4260 O O . LEU A 1 576 ? -5.084 10.214 30.147 1.00 94.12 576 LEU A O 1
ATOM 4264 N N . ASN A 1 577 ? -5.970 11.517 28.566 1.00 92.50 577 ASN A N 1
ATOM 4265 C CA . ASN A 1 577 ? -7.333 11.173 28.940 1.00 92.50 577 ASN A CA 1
ATOM 4266 C C . ASN A 1 577 ? -7.597 9.691 28.636 1.00 92.50 577 ASN A C 1
ATOM 4268 O O . ASN A 1 577 ? -7.548 9.272 27.479 1.00 92.50 577 ASN A O 1
ATOM 4272 N N . ASN A 1 578 ? -7.947 8.916 29.665 1.00 90.38 578 ASN A N 1
ATOM 4273 C CA . ASN A 1 578 ? -8.232 7.485 29.542 1.00 90.38 578 ASN A CA 1
ATOM 4274 C C . ASN A 1 578 ? -9.277 7.159 28.458 1.00 90.38 578 ASN A C 1
ATOM 4276 O O . ASN A 1 578 ? -9.161 6.163 27.747 1.00 90.38 578 ASN A O 1
ATOM 4280 N N . ASN A 1 579 ? -10.301 8.008 28.314 1.00 89.62 579 ASN A N 1
ATOM 4281 C CA . ASN A 1 579 ? -11.360 7.797 27.328 1.00 89.62 579 ASN A CA 1
ATOM 4282 C C . ASN A 1 579 ? -10.883 8.000 25.890 1.00 89.62 579 ASN A C 1
ATOM 4284 O O . ASN A 1 579 ? -11.537 7.520 24.973 1.00 89.62 579 ASN A O 1
ATOM 4288 N N . TYR A 1 580 ? -9.785 8.721 25.690 1.00 90.75 580 TYR A N 1
ATOM 4289 C CA . TYR A 1 580 ? -9.215 8.970 24.372 1.00 90.75 580 TYR A CA 1
ATOM 4290 C C . TYR A 1 580 ? -8.145 7.925 24.067 1.00 90.75 580 TYR A C 1
ATOM 4292 O O . TYR A 1 580 ? -8.195 7.267 23.036 1.00 90.75 580 TYR A O 1
ATOM 4300 N N . LEU A 1 581 ? -7.278 7.619 25.030 1.00 88.56 581 LEU A N 1
ATOM 4301 C CA . LEU A 1 581 ? -6.195 6.665 24.806 1.00 88.56 581 LEU A CA 1
ATOM 4302 C C . LEU A 1 581 ? -6.681 5.231 24.524 1.00 88.56 581 LEU A C 1
ATOM 4304 O O . LEU A 1 581 ? -6.103 4.526 23.706 1.00 88.56 581 LEU A O 1
ATOM 4308 N N . ASN A 1 582 ? -7.776 4.805 25.162 1.00 84.19 582 ASN A N 1
ATOM 4309 C CA . ASN A 1 582 ? -8.257 3.419 25.097 1.00 84.19 582 ASN A CA 1
ATOM 4310 C C . ASN A 1 582 ? -9.465 3.210 24.160 1.00 84.19 582 ASN A C 1
ATOM 4312 O O . ASN A 1 582 ? -10.159 2.194 24.251 1.00 84.19 582 ASN A O 1
ATOM 4316 N N . GLN A 1 583 ? -9.771 4.172 23.279 1.00 90.19 583 GLN A N 1
ATOM 4317 C CA . GLN A 1 583 ? -10.945 4.112 22.396 1.00 90.19 583 GLN A CA 1
ATOM 4318 C C . GLN A 1 583 ? -10.581 4.556 20.969 1.00 90.19 583 GLN A C 1
ATOM 4320 O O . GLN A 1 583 ? -10.665 5.747 20.691 1.00 90.19 583 GLN A O 1
ATOM 4325 N N . PRO A 1 584 ? -10.247 3.641 20.036 1.00 93.00 584 PRO A N 1
ATOM 4326 C CA . PRO A 1 584 ? -9.872 4.009 18.664 1.00 93.00 584 PRO A CA 1
ATOM 4327 C C . PRO A 1 584 ? -11.023 4.706 17.915 1.00 93.00 584 PRO A C 1
ATOM 4329 O O . PRO A 1 584 ? -12.015 4.061 17.526 1.00 93.00 584 PRO A O 1
ATOM 4332 N N . ALA A 1 585 ? -10.913 6.031 17.783 1.00 95.81 585 ALA A N 1
ATOM 4333 C CA . ALA A 1 585 ? -11.898 6.947 17.208 1.00 95.81 585 ALA A CA 1
ATOM 4334 C C . ALA A 1 585 ? -11.246 8.315 16.873 1.00 95.81 585 ALA A C 1
ATOM 4336 O O . ALA A 1 585 ? -10.189 8.627 17.422 1.00 95.81 585 ALA A O 1
ATOM 4337 N N . PRO A 1 586 ? -11.858 9.156 16.012 1.00 96.56 586 PRO A N 1
ATOM 4338 C CA . PRO A 1 586 ? -11.215 10.386 15.536 1.00 96.56 586 PRO A CA 1
ATOM 4339 C C . PRO A 1 586 ? -10.818 11.383 16.628 1.00 96.56 586 PRO A C 1
ATOM 4341 O O . PRO A 1 586 ? -9.695 11.880 16.632 1.00 96.56 586 PRO A O 1
ATOM 4344 N N . ARG A 1 587 ? -11.698 11.643 17.605 1.00 95.06 587 ARG A N 1
ATOM 4345 C CA . ARG A 1 587 ? -11.369 12.548 18.718 1.00 95.06 587 ARG A CA 1
ATOM 4346 C C . ARG A 1 587 ? -10.227 11.997 19.564 1.00 95.06 587 ARG A C 1
ATOM 4348 O O . ARG A 1 587 ? -9.397 12.771 20.022 1.00 95.06 587 ARG A O 1
ATOM 4355 N N . SER A 1 588 ? -10.144 10.682 19.734 1.00 96.12 588 SER A N 1
ATOM 4356 C CA . SER A 1 588 ? -9.015 10.056 20.416 1.00 96.12 588 SER A CA 1
ATOM 4357 C C . SER A 1 588 ? -7.677 10.339 19.736 1.00 96.12 588 SER A C 1
ATOM 4359 O O . SER A 1 588 ? -6.734 10.730 20.417 1.00 96.12 588 SER A O 1
ATOM 4361 N N . VAL A 1 589 ? -7.609 10.217 18.404 1.00 97.50 589 VAL A N 1
ATOM 4362 C CA . VAL A 1 589 ? -6.407 10.570 17.628 1.00 97.50 589 VAL A CA 1
ATOM 4363 C C . VAL A 1 589 ? -6.059 12.037 17.830 1.00 97.50 589 VAL A C 1
ATOM 4365 O O . VAL A 1 589 ? -4.952 12.357 18.257 1.00 97.50 589 VAL A O 1
ATOM 4368 N N . ILE A 1 590 ? -7.028 12.923 17.593 1.00 96.25 590 ILE A N 1
ATOM 4369 C CA . ILE A 1 590 ? -6.828 14.375 17.635 1.00 96.25 590 ILE A CA 1
ATOM 4370 C C . ILE A 1 590 ? -6.337 14.837 19.011 1.00 96.25 590 ILE A C 1
ATOM 4372 O O . ILE A 1 590 ? -5.373 15.593 19.105 1.00 96.25 590 ILE A O 1
ATOM 4376 N N . GLU A 1 591 ? -7.001 14.406 20.081 1.00 95.75 591 GLU A N 1
ATOM 4377 C CA . GLU A 1 591 ? -6.724 14.902 21.429 1.00 95.75 591 GLU A CA 1
ATOM 4378 C C . GLU A 1 591 ? -5.464 14.265 22.028 1.00 95.75 591 GLU A C 1
ATOM 4380 O O . GLU A 1 591 ? -4.652 14.963 22.641 1.00 95.75 591 GLU A O 1
ATOM 4385 N N . SER A 1 592 ? -5.265 12.953 21.853 1.00 96.75 592 SER A N 1
ATOM 4386 C CA . SER A 1 592 ? -4.126 12.264 22.468 1.00 96.75 592 SER A CA 1
ATOM 4387 C C . SER A 1 592 ? -2.796 12.619 21.806 1.00 96.75 592 SER A C 1
ATOM 4389 O O . SER A 1 592 ? -1.828 12.849 22.527 1.00 96.75 592 SER A O 1
ATOM 4391 N N . THR A 1 593 ? -2.748 12.741 20.474 1.00 97.00 593 THR A N 1
ATOM 4392 C CA . THR A 1 593 ? -1.515 13.120 19.754 1.00 97.00 593 THR A CA 1
ATOM 4393 C C . THR A 1 593 ? -1.084 14.548 20.079 1.00 97.00 593 THR A C 1
ATOM 4395 O O . THR A 1 593 ? 0.068 14.762 20.445 1.00 97.00 593 THR A O 1
ATOM 4398 N N . LYS A 1 594 ? -2.019 15.511 20.071 1.00 96.69 594 LYS A N 1
ATOM 4399 C CA . LYS A 1 594 ? -1.765 16.896 20.509 1.00 96.69 594 LYS A CA 1
ATOM 4400 C C . LYS A 1 594 ? -1.252 16.962 21.945 1.00 96.69 594 LYS A C 1
ATOM 4402 O O . LYS A 1 594 ? -0.290 17.670 22.225 1.00 96.69 594 LYS A O 1
ATOM 4407 N N . THR A 1 595 ? -1.903 16.245 22.864 1.00 96.56 595 THR A N 1
ATOM 4408 C CA . THR A 1 595 ? -1.504 16.255 24.281 1.00 96.56 595 THR A CA 1
ATOM 4409 C C . THR A 1 595 ? -0.099 15.687 24.457 1.00 96.56 595 THR A C 1
ATOM 4411 O O . THR A 1 595 ? 0.706 16.269 25.182 1.00 96.56 595 THR A O 1
ATOM 4414 N N . LEU A 1 596 ? 0.211 14.584 23.771 1.00 96.62 596 LEU A N 1
ATOM 4415 C CA . LEU A 1 596 ? 1.520 13.951 23.863 1.00 96.62 596 LEU A CA 1
ATOM 4416 C C . LEU A 1 596 ? 2.626 14.820 23.258 1.00 96.62 596 LEU A C 1
ATOM 4418 O O . LEU A 1 596 ? 3.634 15.038 23.921 1.00 96.62 596 LEU A O 1
ATOM 4422 N N . ALA A 1 597 ? 2.399 15.395 22.076 1.00 96.44 597 ALA A N 1
ATOM 4423 C CA . ALA A 1 597 ? 3.354 16.285 21.420 1.00 96.44 597 ALA A CA 1
ATOM 4424 C C . ALA A 1 597 ? 3.701 17.513 22.273 1.00 96.44 597 ALA A C 1
ATOM 4426 O O . ALA A 1 597 ? 4.875 17.842 22.436 1.00 96.44 597 ALA A O 1
ATOM 4427 N N . ASN A 1 598 ? 2.695 18.138 22.893 1.00 94.69 598 ASN A N 1
ATOM 4428 C CA . ASN A 1 598 ? 2.921 19.250 23.818 1.00 94.69 598 ASN A CA 1
ATOM 4429 C C . ASN A 1 598 ? 3.740 18.818 25.046 1.00 94.69 598 ASN A C 1
ATOM 4431 O O . ASN A 1 598 ? 4.610 19.561 25.492 1.00 94.69 598 ASN A O 1
ATOM 4435 N N . GLY A 1 599 ? 3.487 17.617 25.577 1.00 93.69 599 GLY A N 1
ATOM 4436 C CA . GLY A 1 599 ? 4.261 17.066 26.690 1.00 93.69 599 GLY A CA 1
ATOM 4437 C C . GLY A 1 599 ? 5.724 16.792 26.325 1.00 93.69 599 GLY A C 1
ATOM 4438 O O . GLY A 1 599 ? 6.620 17.085 27.114 1.00 93.69 599 GLY A O 1
ATOM 4439 N N . VAL A 1 600 ? 5.985 16.289 25.114 1.00 93.25 600 VAL A N 1
ATOM 4440 C CA . VAL A 1 600 ? 7.352 16.083 24.600 1.00 93.25 600 VAL A CA 1
ATOM 4441 C C . VAL A 1 600 ? 8.086 17.416 24.425 1.00 93.25 600 VAL A C 1
ATOM 4443 O O . VAL A 1 600 ? 9.245 17.541 24.825 1.00 93.25 600 VAL A O 1
ATOM 4446 N N . GLU A 1 601 ? 7.412 18.430 23.879 1.00 92.44 601 GLU A N 1
ATOM 4447 C CA . GLU A 1 601 ? 7.975 19.776 23.726 1.00 92.44 601 GLU A CA 1
ATOM 4448 C C . GLU A 1 601 ? 8.312 20.415 25.087 1.00 92.44 601 GLU A C 1
ATOM 4450 O O . GLU A 1 601 ? 9.382 21.014 25.255 1.00 92.44 601 GLU A O 1
ATOM 4455 N N . GLU A 1 602 ? 7.434 20.253 26.083 1.00 88.94 602 GLU A N 1
ATOM 4456 C CA . GLU A 1 602 ? 7.657 20.758 27.439 1.00 88.94 602 GLU A CA 1
ATOM 4457 C C . GLU A 1 602 ? 8.903 20.129 28.076 1.00 88.94 602 GLU A C 1
ATOM 4459 O O . GLU A 1 602 ? 9.775 20.879 28.530 1.00 88.94 602 GLU A O 1
ATOM 4464 N N . LEU A 1 603 ? 9.044 18.798 28.007 1.00 87.19 603 LEU A N 1
ATOM 4465 C CA . LEU A 1 603 ? 10.204 18.069 28.538 1.00 87.19 603 LEU A CA 1
ATOM 4466 C C . LEU A 1 603 ? 11.538 18.602 27.987 1.00 87.19 603 LEU A C 1
ATOM 4468 O O . LEU A 1 603 ? 12.469 18.881 28.745 1.00 87.19 603 LEU A O 1
ATOM 4472 N N . GLN A 1 604 ? 11.625 18.846 26.679 1.00 81.31 604 GLN A N 1
ATOM 4473 C CA . GLN A 1 604 ? 12.866 19.337 26.058 1.00 81.31 604 GLN A CA 1
ATOM 4474 C C . GLN A 1 604 ? 13.171 20.798 26.389 1.00 81.31 604 GLN A C 1
ATOM 4476 O O . GLN A 1 604 ? 14.333 21.222 26.450 1.00 81.31 604 GLN A O 1
ATOM 4481 N N . SER A 1 605 ? 12.131 21.594 26.640 1.00 76.31 605 SER A N 1
ATOM 4482 C CA . SER A 1 605 ? 12.289 22.984 27.059 1.00 76.31 605 SER A CA 1
ATOM 4483 C C . SER A 1 605 ? 12.914 23.113 28.458 1.00 76.31 605 SER A C 1
ATOM 4485 O O . SER A 1 605 ? 13.530 24.142 28.772 1.00 76.31 605 SER A O 1
ATOM 4487 N N . GLU A 1 606 ? 12.759 22.094 29.306 1.00 67.19 606 GLU A N 1
ATOM 4488 C CA . GLU A 1 606 ? 13.322 22.044 30.655 1.00 67.19 606 GLU A CA 1
ATOM 4489 C C . GLU A 1 606 ? 14.793 21.617 30.639 1.00 67.19 606 GLU A C 1
ATOM 4491 O O . GLU A 1 606 ? 15.627 22.288 31.262 1.00 67.19 606 GLU A O 1
ATOM 4496 N N . ASP A 1 607 ? 15.152 20.634 29.811 1.00 59.41 607 ASP A N 1
ATOM 4497 C CA . ASP A 1 607 ? 16.543 20.206 29.617 1.00 59.41 607 ASP A CA 1
ATOM 4498 C C . ASP A 1 607 ? 17.429 21.331 29.046 1.00 59.41 607 ASP A C 1
ATOM 4500 O O . ASP A 1 607 ? 18.562 21.560 29.493 1.00 59.41 607 ASP A O 1
ATOM 4504 N N . ALA A 1 608 ? 16.882 22.153 28.141 1.00 57.00 608 ALA A N 1
ATOM 4505 C CA . ALA A 1 608 ? 17.573 23.319 27.582 1.00 57.00 608 ALA A CA 1
ATOM 4506 C C . ALA A 1 608 ? 17.831 24.458 28.601 1.00 57.00 608 ALA A C 1
ATOM 4508 O O . ALA A 1 608 ? 18.622 25.380 28.331 1.00 57.00 608 ALA A O 1
ATOM 4509 N N . LYS A 1 609 ? 17.164 24.448 29.766 1.00 48.69 609 LYS A N 1
ATOM 4510 C CA . LYS A 1 609 ? 17.411 25.405 30.863 1.00 48.69 609 LYS A CA 1
ATOM 4511 C C . LYS A 1 609 ? 18.527 24.919 31.791 1.00 48.69 609 LYS A C 1
ATOM 4513 O O . LYS A 1 609 ? 19.292 25.755 32.282 1.00 48.69 609 LYS A O 1
ATOM 4518 N N . ASP A 1 610 ? 18.679 23.608 31.976 1.00 48.12 610 ASP A N 1
ATOM 4519 C CA . ASP A 1 610 ? 19.690 23.038 32.875 1.00 48.12 610 ASP A CA 1
ATOM 4520 C C . ASP A 1 610 ? 21.108 23.037 32.254 1.00 48.12 610 ASP A C 1
ATOM 4522 O O . ASP A 1 610 ? 22.111 23.176 32.965 1.00 48.12 610 ASP A O 1
ATOM 4526 N N . ASP A 1 611 ? 21.224 23.007 30.918 1.00 42.22 611 ASP A N 1
ATOM 4527 C CA . ASP A 1 611 ? 22.522 23.110 30.225 1.00 42.22 611 ASP A CA 1
ATOM 4528 C C . ASP A 1 611 ? 23.101 24.545 30.243 1.00 42.22 611 ASP A C 1
ATOM 4530 O O . ASP A 1 611 ? 24.298 24.763 30.463 1.00 42.22 611 ASP A O 1
ATOM 4534 N N . ARG A 1 612 ? 22.244 25.578 30.172 1.00 41.41 612 ARG A N 1
ATOM 4535 C CA . ARG A 1 612 ? 22.684 26.989 30.257 1.00 41.41 612 ARG A CA 1
ATOM 4536 C C . ARG A 1 612 ? 23.202 27.391 31.644 1.00 41.41 612 ARG A C 1
ATOM 4538 O O . ARG A 1 612 ? 23.962 28.355 31.751 1.00 41.41 612 ARG A O 1
ATOM 4545 N N . SER A 1 613 ? 22.861 26.650 32.702 1.00 41.00 613 SER A N 1
ATOM 4546 C CA . SER A 1 613 ? 23.390 26.890 34.054 1.00 41.00 613 SER A CA 1
ATOM 4547 C C . SER A 1 613 ? 24.819 26.354 34.256 1.00 41.00 613 SER A C 1
ATOM 4549 O O . SER A 1 613 ? 25.445 26.667 35.276 1.00 41.00 613 SER A O 1
ATOM 4551 N N . ARG A 1 614 ? 25.365 25.555 33.327 1.00 40.34 614 ARG A N 1
ATOM 4552 C CA . ARG A 1 614 ? 26.688 24.917 33.481 1.00 40.34 614 ARG A CA 1
ATOM 4553 C C . ARG A 1 614 ? 27.833 25.676 32.789 1.00 40.34 614 ARG A C 1
ATOM 4555 O O . ARG A 1 614 ? 28.997 25.335 33.007 1.00 40.34 614 ARG A O 1
ATOM 4562 N N . THR A 1 615 ? 27.545 26.757 32.055 1.00 38.12 615 THR A N 1
ATOM 4563 C CA . THR A 1 615 ? 28.536 27.519 31.263 1.00 38.12 615 THR A CA 1
ATOM 4564 C C . THR A 1 615 ? 28.722 28.991 31.657 1.00 38.12 615 THR A C 1
ATOM 4566 O O . THR A 1 615 ? 29.042 29.806 30.797 1.00 38.12 615 THR A O 1
ATOM 4569 N N . ASP A 1 616 ? 28.616 29.363 32.939 1.00 38.59 616 ASP A N 1
ATOM 4570 C CA . ASP A 1 616 ? 29.212 30.628 33.408 1.00 38.59 616 ASP A CA 1
ATOM 4571 C C . ASP A 1 616 ? 29.985 30.448 34.719 1.00 38.59 616 ASP A C 1
ATOM 4573 O O . ASP A 1 616 ? 29.475 30.508 35.838 1.00 38.59 616 ASP A O 1
ATOM 4577 N N . GLY A 1 617 ? 31.267 30.143 34.551 1.00 35.22 617 GLY A N 1
ATOM 4578 C CA . GLY A 1 617 ? 32.185 29.845 35.636 1.00 35.22 617 GLY A CA 1
ATOM 4579 C C . GLY A 1 617 ? 33.639 30.008 35.226 1.00 35.22 617 GLY A C 1
ATOM 4580 O O . GLY A 1 617 ? 34.474 29.199 35.629 1.00 35.22 617 GLY A O 1
ATOM 4581 N N . SER A 1 618 ? 33.992 31.019 34.421 1.00 33.56 618 SER A N 1
ATOM 4582 C CA . SER A 1 618 ? 35.401 31.419 34.365 1.00 33.56 618 SER A CA 1
ATOM 4583 C C . SER A 1 618 ? 35.704 32.789 33.772 1.00 33.56 618 SER A C 1
ATOM 4585 O O . SER A 1 618 ? 35.443 33.082 32.612 1.00 33.56 618 SER A O 1
ATOM 4587 N N . SER A 1 619 ? 36.503 33.502 34.563 1.00 33.25 619 SER A N 1
ATOM 4588 C CA . SER A 1 619 ? 37.402 34.603 34.219 1.00 33.25 619 SER A CA 1
ATOM 4589 C C . SER A 1 619 ? 36.806 36.008 34.255 1.00 33.25 619 SER A C 1
ATOM 4591 O O . SER A 1 619 ? 35.934 36.398 33.492 1.00 33.25 619 SER A O 1
ATOM 4593 N N . GLY A 1 620 ? 37.328 36.779 35.208 1.00 29.39 620 GLY A N 1
ATOM 4594 C CA . GLY A 1 620 ? 37.027 38.184 35.371 1.00 29.39 620 GLY A CA 1
ATOM 4595 C C . GLY A 1 620 ? 38.118 39.115 34.854 1.00 29.39 620 GLY A C 1
ATOM 4596 O O . GLY A 1 620 ? 39.201 38.704 34.444 1.00 29.39 620 GLY A O 1
ATOM 4597 N N . SER A 1 621 ? 37.820 40.389 35.103 1.00 28.52 621 SER A N 1
ATOM 4598 C CA . SER A 1 621 ? 38.727 41.516 35.329 1.00 28.52 621 SER A CA 1
ATOM 4599 C C . SER A 1 621 ? 39.179 42.353 34.123 1.00 28.52 621 SER A C 1
ATOM 4601 O O . SER A 1 621 ? 40.033 41.953 33.340 1.00 28.52 621 SER A O 1
ATOM 4603 N N . SER A 1 622 ? 38.724 43.615 34.187 1.00 29.89 622 SER A N 1
ATOM 4604 C CA . SER A 1 622 ? 39.495 44.865 34.028 1.00 29.89 622 SER A CA 1
ATOM 4605 C C . SER A 1 622 ? 39.275 45.728 32.774 1.00 29.89 622 SER A C 1
ATOM 4607 O O . SER A 1 622 ? 39.965 45.593 31.775 1.00 29.89 622 SER A O 1
ATOM 4609 N N . SER A 1 623 ? 38.396 46.722 32.974 1.00 31.50 623 SER A N 1
ATOM 4610 C CA . SER A 1 623 ? 38.663 48.180 33.013 1.00 31.50 623 SER A CA 1
ATOM 4611 C C . SER A 1 623 ? 38.916 49.004 31.735 1.00 31.50 623 SER A C 1
ATOM 4613 O O . SER A 1 623 ? 39.906 48.805 31.039 1.00 31.50 623 SER A O 1
ATOM 4615 N N . ASP A 1 624 ? 38.111 50.079 31.675 1.00 32.81 624 ASP A N 1
ATOM 4616 C CA . ASP A 1 624 ? 38.380 51.474 31.268 1.00 32.81 624 ASP A CA 1
ATOM 4617 C C . ASP A 1 624 ? 37.915 51.973 29.878 1.00 32.81 624 ASP A C 1
ATOM 4619 O O . ASP A 1 624 ? 38.545 51.721 28.860 1.00 32.81 624 ASP A O 1
ATOM 4623 N N . ASN A 1 625 ? 36.829 52.767 29.943 1.00 36.62 625 ASN A N 1
ATOM 4624 C CA . ASN A 1 625 ? 36.466 54.023 29.250 1.00 36.62 625 ASN A CA 1
ATOM 4625 C C . ASN A 1 625 ? 36.820 54.237 27.763 1.00 36.62 625 ASN A C 1
ATOM 4627 O O . ASN A 1 625 ? 37.994 54.318 27.422 1.00 36.62 625 ASN A O 1
ATOM 4631 N N . ASP A 1 626 ? 35.814 54.573 26.938 1.00 33.03 626 ASP A N 1
ATOM 4632 C CA . ASP A 1 626 ? 35.659 55.935 26.380 1.00 33.03 626 ASP A CA 1
ATOM 4633 C C . ASP A 1 626 ? 34.376 56.123 25.527 1.00 33.03 626 ASP A C 1
ATOM 4635 O O . ASP A 1 626 ? 33.971 55.254 24.767 1.00 33.03 626 ASP A O 1
ATOM 4639 N N . ASP A 1 627 ? 33.806 57.324 25.675 1.00 33.69 627 ASP A N 1
ATOM 4640 C CA . ASP A 1 627 ? 33.078 58.167 24.708 1.00 33.69 627 ASP A CA 1
ATOM 4641 C C . ASP A 1 627 ? 31.769 57.730 23.989 1.00 33.69 627 ASP A C 1
ATOM 4643 O O . ASP A 1 627 ? 31.766 57.065 22.964 1.00 33.69 627 ASP A O 1
ATOM 4647 N N . ARG A 1 628 ? 30.673 58.362 24.453 1.00 38.94 628 ARG A N 1
ATOM 4648 C CA . ARG A 1 628 ? 29.679 59.183 23.711 1.00 38.94 628 ARG A CA 1
ATOM 4649 C C . ARG A 1 628 ? 29.068 58.622 22.411 1.00 38.94 628 ARG A C 1
ATOM 4651 O O . ARG A 1 628 ? 29.712 58.680 21.368 1.00 38.94 628 ARG A O 1
ATOM 4658 N N . ASN A 1 629 ? 27.740 58.412 22.444 1.00 43.94 629 ASN A N 1
ATOM 4659 C CA . ASN A 1 629 ? 26.705 59.227 21.758 1.00 43.94 629 ASN A CA 1
ATOM 4660 C C . ASN A 1 629 ? 25.498 58.380 21.270 1.00 43.94 629 ASN A C 1
ATOM 4662 O O . ASN A 1 629 ? 25.369 58.200 20.066 1.00 43.94 629 ASN A O 1
ATOM 4666 N N . GLU A 1 630 ? 24.611 57.905 22.163 1.00 42.72 630 GLU A N 1
ATOM 4667 C CA . GLU A 1 630 ? 23.384 57.150 21.792 1.00 42.72 630 GLU A CA 1
ATOM 4668 C C . GLU A 1 630 ? 22.211 57.356 22.789 1.00 42.72 630 GLU A C 1
ATOM 4670 O O . GLU A 1 630 ? 21.619 56.394 23.268 1.00 42.72 630 GLU A O 1
ATOM 4675 N N . GLU A 1 631 ? 21.881 58.598 23.168 1.00 45.00 631 GLU A N 1
ATOM 4676 C CA . GLU A 1 631 ? 20.776 58.860 24.124 1.00 45.00 631 GLU A CA 1
ATOM 4677 C C . GLU A 1 631 ? 19.403 59.130 23.469 1.00 45.00 631 GLU A C 1
ATOM 4679 O O . GLU A 1 631 ? 18.419 59.202 24.190 1.00 45.00 631 GLU A O 1
ATOM 4684 N N . ASP A 1 632 ? 19.286 59.197 22.135 1.00 48.88 632 ASP A N 1
ATOM 4685 C CA . ASP A 1 632 ? 17.998 59.488 21.463 1.00 48.88 632 ASP A CA 1
ATOM 4686 C C . ASP A 1 632 ? 17.305 58.248 20.834 1.00 48.88 632 ASP A C 1
ATOM 4688 O O . ASP A 1 632 ? 16.163 58.356 20.400 1.00 48.88 632 ASP A O 1
ATOM 4692 N N . GLU A 1 633 ? 17.945 57.066 20.802 1.00 48.41 633 GLU A N 1
ATOM 4693 C CA . GLU A 1 633 ? 17.346 55.804 20.289 1.00 48.41 633 GLU A CA 1
ATOM 4694 C C . GLU A 1 633 ? 16.930 54.820 21.405 1.00 48.41 633 GLU A C 1
ATOM 4696 O O . GLU A 1 633 ? 16.267 53.822 21.135 1.00 48.41 633 GLU A O 1
ATOM 4701 N N . GLN A 1 634 ? 17.276 55.091 22.670 1.00 47.53 634 GLN A N 1
ATOM 4702 C CA . GLN A 1 634 ? 16.923 54.218 23.802 1.00 47.53 634 GLN A CA 1
ATOM 4703 C C . GLN A 1 634 ? 15.521 54.497 24.366 1.00 47.53 634 GLN A C 1
ATOM 4705 O O . GLN A 1 634 ? 14.860 53.562 24.809 1.00 47.53 634 GLN A O 1
ATOM 4710 N N . ASP A 1 635 ? 15.025 55.735 24.292 1.00 48.75 635 ASP A N 1
ATOM 4711 C CA . ASP A 1 635 ? 13.707 56.089 24.843 1.00 48.75 635 ASP A CA 1
ATOM 4712 C C . ASP A 1 635 ? 12.539 55.491 24.025 1.00 48.75 635 ASP A C 1
ATOM 4714 O O . ASP A 1 635 ? 11.526 55.099 24.597 1.00 48.75 635 ASP A O 1
ATOM 4718 N N . GLU A 1 636 ? 12.687 55.314 22.704 1.00 51.06 636 GLU A N 1
ATOM 4719 C CA . GLU A 1 636 ? 11.643 54.707 21.850 1.00 51.06 636 GLU A CA 1
ATOM 4720 C C . GLU A 1 636 ? 11.527 53.178 22.043 1.00 51.06 636 GLU A C 1
ATOM 4722 O O . GLU A 1 636 ? 10.448 52.601 21.901 1.00 51.06 636 GLU A O 1
ATOM 4727 N N . VAL A 1 637 ? 12.625 52.512 22.425 1.00 52.34 637 VAL A N 1
ATOM 4728 C CA . VAL A 1 637 ? 12.661 51.064 22.712 1.00 52.34 637 VAL A CA 1
ATOM 4729 C C . VAL A 1 637 ? 12.121 50.761 24.116 1.00 52.34 637 VAL A C 1
ATOM 4731 O O . VAL A 1 637 ? 11.510 49.713 24.335 1.00 52.34 637 VAL A O 1
ATOM 4734 N N . VAL A 1 638 ? 12.300 51.681 25.068 1.00 50.50 638 VAL A N 1
ATOM 4735 C CA . VAL A 1 638 ? 11.766 51.552 26.433 1.00 50.50 638 VAL A CA 1
ATOM 4736 C C . VAL A 1 638 ? 10.236 51.665 26.443 1.00 50.50 638 VAL A C 1
ATOM 4738 O O . VAL A 1 638 ? 9.588 50.818 27.055 1.00 50.50 638 VAL A O 1
ATOM 4741 N N . ASP A 1 639 ? 9.654 52.604 25.690 1.00 51.69 639 ASP A N 1
ATOM 4742 C CA . ASP A 1 639 ? 8.191 52.751 25.564 1.00 51.69 639 ASP A CA 1
ATOM 4743 C C . ASP A 1 639 ? 7.531 51.538 24.868 1.00 51.69 639 ASP A C 1
ATOM 4745 O O . ASP A 1 639 ? 6.435 51.093 25.239 1.00 51.69 639 ASP A O 1
ATOM 4749 N N . ALA A 1 640 ? 8.208 50.954 23.871 1.00 52.97 640 ALA A N 1
ATOM 4750 C CA . ALA A 1 640 ? 7.753 49.729 23.212 1.00 52.97 640 ALA A CA 1
ATOM 4751 C C . ALA A 1 640 ? 7.781 48.523 24.170 1.00 52.97 640 ALA A C 1
ATOM 4753 O O . ALA A 1 640 ? 6.816 47.757 24.230 1.00 52.97 640 ALA A O 1
ATOM 4754 N N . ASN A 1 641 ? 8.841 48.393 24.974 1.00 50.84 641 ASN A N 1
ATOM 4755 C CA . ASN A 1 641 ? 8.955 47.335 25.977 1.00 50.84 641 ASN A CA 1
ATOM 4756 C C . ASN A 1 641 ? 7.935 47.489 27.115 1.00 50.84 641 ASN A C 1
ATOM 4758 O O . ASN A 1 641 ? 7.374 46.489 27.556 1.00 50.84 641 ASN A O 1
ATOM 4762 N N . GLU A 1 642 ? 7.626 48.711 27.555 1.00 55.38 642 GLU A N 1
ATOM 4763 C CA . GLU A 1 642 ? 6.599 48.952 28.580 1.00 55.38 642 GLU A CA 1
ATOM 4764 C C . GLU A 1 642 ? 5.202 48.525 28.092 1.00 55.38 642 GLU A C 1
ATOM 4766 O O . GLU A 1 642 ? 4.422 47.925 28.831 1.00 55.38 642 GLU A O 1
ATOM 4771 N N . THR A 1 643 ? 4.902 48.733 26.808 1.00 53.44 643 THR A N 1
ATOM 4772 C CA . THR A 1 643 ? 3.632 48.299 26.200 1.00 53.44 643 THR A CA 1
ATOM 4773 C C . THR A 1 643 ? 3.517 46.769 26.106 1.00 53.44 643 THR A C 1
ATOM 4775 O O . THR A 1 643 ? 2.444 46.209 26.355 1.00 53.44 643 THR A O 1
ATOM 4778 N N . VAL A 1 644 ? 4.620 46.076 25.798 1.00 56.53 644 VAL A N 1
ATOM 4779 C CA . VAL A 1 644 ? 4.673 44.602 25.768 1.00 56.53 644 VAL A CA 1
ATOM 4780 C C . VAL A 1 644 ? 4.530 44.018 27.175 1.00 56.53 644 VAL A C 1
ATOM 4782 O O . VAL A 1 644 ? 3.760 43.080 27.366 1.00 56.53 644 VAL A O 1
ATOM 4785 N N . VAL A 1 645 ? 5.189 44.609 28.176 1.00 55.53 645 VAL A N 1
ATOM 4786 C CA . VAL A 1 645 ? 5.076 44.179 29.581 1.00 55.53 645 VAL A CA 1
ATOM 4787 C C . VAL A 1 645 ? 3.635 44.294 30.084 1.00 55.53 645 VAL A C 1
ATOM 4789 O O . VAL A 1 645 ? 3.126 43.338 30.658 1.00 55.53 645 VAL A O 1
ATOM 4792 N N . ASN A 1 646 ? 2.944 45.398 29.788 1.00 53.16 646 ASN A N 1
ATOM 4793 C CA . ASN A 1 646 ? 1.540 45.578 30.179 1.00 53.16 646 ASN A CA 1
ATOM 4794 C C . ASN A 1 646 ? 0.597 44.566 29.499 1.00 53.16 646 ASN A C 1
ATOM 4796 O O . ASN A 1 646 ? -0.382 44.124 30.096 1.00 53.16 646 ASN A O 1
ATOM 4800 N N . THR A 1 647 ? 0.890 44.182 28.252 1.00 55.16 647 THR A N 1
ATOM 4801 C CA . THR A 1 647 ? 0.110 43.157 27.536 1.00 55.16 647 THR A CA 1
ATOM 4802 C C . THR A 1 647 ? 0.332 41.776 28.157 1.00 55.16 647 THR A C 1
ATOM 4804 O O . THR A 1 647 ? -0.625 41.031 28.374 1.00 55.16 647 THR A O 1
ATOM 4807 N N . ASN A 1 648 ? 1.577 41.463 28.522 1.00 57.19 648 ASN A N 1
ATOM 4808 C CA . ASN A 1 648 ? 1.913 40.218 29.205 1.00 57.19 648 ASN A CA 1
ATOM 4809 C C . ASN A 1 648 ? 1.295 40.146 30.608 1.00 57.19 648 ASN A C 1
ATOM 4811 O O . ASN A 1 648 ? 0.802 39.090 30.979 1.00 57.19 648 ASN A O 1
ATOM 4815 N N . GLU A 1 649 ? 1.242 41.250 31.357 1.00 60.41 649 GLU A N 1
ATOM 4816 C CA . GLU A 1 649 ? 0.578 41.307 32.671 1.00 60.41 649 GLU A CA 1
ATOM 4817 C C . GLU A 1 649 ? -0.918 40.967 32.553 1.00 60.41 649 GLU A C 1
ATOM 4819 O O . GLU A 1 649 ? -1.414 40.099 33.263 1.00 60.41 649 GLU A O 1
ATOM 4824 N N . THR A 1 650 ? -1.618 41.523 31.556 1.00 59.47 650 THR A N 1
ATOM 4825 C CA . THR A 1 650 ? -3.031 41.170 31.317 1.00 59.47 650 THR A CA 1
ATOM 4826 C C . THR A 1 650 ? -3.250 39.723 30.858 1.00 59.47 650 THR A C 1
ATOM 4828 O O . THR A 1 650 ? -4.298 39.135 31.139 1.00 59.47 650 THR A O 1
ATOM 4831 N N . ALA A 1 651 ? -2.280 39.134 30.151 1.00 54.22 651 ALA A N 1
ATOM 4832 C CA . ALA A 1 651 ? -2.329 37.725 29.769 1.00 54.22 651 ALA A CA 1
ATOM 4833 C C . ALA A 1 651 ? -2.097 36.809 30.982 1.00 54.22 651 ALA A C 1
ATOM 4835 O O . ALA A 1 651 ? -2.795 35.808 31.130 1.00 54.22 651 ALA A O 1
ATOM 4836 N N . VAL A 1 652 ? -1.183 37.189 31.882 1.00 61.38 652 VAL A N 1
ATOM 4837 C CA . VAL A 1 652 ? -0.937 36.491 33.152 1.00 61.38 652 VAL A CA 1
ATOM 4838 C C . VAL A 1 652 ? -2.182 36.514 34.038 1.00 61.38 652 VAL A C 1
ATOM 4840 O O . VAL A 1 652 ? -2.584 35.454 34.503 1.00 61.38 652 VAL A O 1
ATOM 4843 N N . ASP A 1 653 ? -2.858 37.658 34.178 1.00 60.00 653 ASP A N 1
ATOM 4844 C CA . ASP A 1 653 ? -4.107 37.756 34.954 1.00 60.00 653 ASP A CA 1
ATOM 4845 C C . ASP A 1 653 ? -5.221 36.860 34.375 1.00 60.00 653 ASP A C 1
ATOM 4847 O O . ASP A 1 653 ? -5.995 36.235 35.101 1.00 60.00 653 ASP A O 1
ATOM 4851 N N . THR A 1 654 ? -5.308 36.776 33.043 1.00 62.44 654 THR A N 1
ATOM 4852 C CA . THR A 1 654 ? -6.285 35.902 32.374 1.00 62.44 654 THR A CA 1
ATOM 4853 C C . THR A 1 654 ? -5.961 34.431 32.634 1.00 62.44 654 THR A C 1
ATOM 4855 O O . THR A 1 654 ? -6.862 33.648 32.942 1.00 62.44 654 THR A O 1
ATOM 4858 N N . ASN A 1 655 ? -4.679 34.064 32.582 1.00 60.06 655 ASN A N 1
ATOM 4859 C CA . ASN A 1 655 ? -4.230 32.716 32.908 1.00 60.06 655 ASN A CA 1
ATOM 4860 C C . ASN A 1 655 ? -4.458 32.377 34.387 1.00 60.06 655 ASN A C 1
ATOM 4862 O O . ASN A 1 655 ? -4.906 31.273 34.667 1.00 60.06 655 ASN A O 1
ATOM 4866 N N . GLU A 1 656 ? -4.252 33.311 35.320 1.00 66.44 656 GLU A N 1
ATOM 4867 C CA . GLU A 1 656 ? -4.547 33.115 36.749 1.00 66.44 656 GLU A CA 1
ATOM 4868 C C . GLU A 1 656 ? -6.034 32.781 36.960 1.00 66.44 656 GLU A C 1
ATOM 4870 O O . GLU A 1 656 ? -6.366 31.793 37.608 1.00 66.44 656 GLU A O 1
ATOM 4875 N N . THR A 1 657 ? -6.946 33.498 36.292 1.00 65.44 657 THR A N 1
ATOM 4876 C CA . THR A 1 657 ? -8.385 33.176 36.376 1.00 65.44 657 THR A CA 1
ATOM 4877 C C . THR A 1 657 ? -8.769 31.836 35.733 1.00 65.44 657 THR A C 1
ATOM 4879 O O . THR A 1 657 ? -9.740 31.196 36.155 1.00 65.44 657 THR A O 1
ATOM 4882 N N . ALA A 1 658 ? -8.031 31.397 34.710 1.00 58.34 658 ALA A N 1
ATOM 4883 C CA . ALA A 1 658 ? -8.222 30.083 34.102 1.00 58.34 658 ALA A CA 1
ATOM 4884 C C . ALA A 1 658 ? -7.707 28.964 35.023 1.00 58.34 658 ALA A C 1
ATOM 4886 O O . ALA A 1 658 ? -8.379 27.942 35.165 1.00 58.34 658 ALA A O 1
ATOM 4887 N N . VAL A 1 659 ? -6.576 29.189 35.701 1.00 66.44 659 VAL A N 1
ATOM 4888 C CA . VAL A 1 659 ? -6.023 28.288 36.723 1.00 66.44 659 VAL A CA 1
ATOM 4889 C C . VAL A 1 659 ? -7.002 28.126 37.886 1.00 66.44 659 VAL A C 1
ATOM 4891 O O . VAL A 1 659 ? -7.323 26.991 38.220 1.00 66.44 659 VAL A O 1
ATOM 4894 N N . ASP A 1 660 ? -7.580 29.213 38.407 1.00 62.19 660 ASP A N 1
ATOM 4895 C CA . ASP A 1 660 ? -8.597 29.149 39.473 1.00 62.19 660 ASP A CA 1
ATOM 4896 C C . ASP A 1 660 ? -9.836 28.338 39.045 1.00 62.19 660 ASP A C 1
ATOM 4898 O O . ASP A 1 660 ? -10.424 27.581 39.819 1.00 62.19 660 ASP A O 1
ATOM 4902 N N . THR A 1 661 ? -10.260 28.484 37.785 1.00 67.38 661 THR A N 1
ATOM 4903 C CA . THR A 1 661 ? -11.400 27.723 37.250 1.00 67.38 661 THR A CA 1
ATOM 4904 C C . THR A 1 661 ? -11.059 26.236 37.146 1.00 67.38 661 THR A C 1
ATOM 4906 O O . THR A 1 661 ? -11.883 25.391 37.506 1.00 67.38 661 THR A O 1
ATOM 4909 N N . ASN A 1 662 ? -9.841 25.912 36.716 1.00 63.19 662 ASN A N 1
ATOM 4910 C CA . ASN A 1 662 ? -9.358 24.538 36.665 1.00 63.19 662 ASN A CA 1
ATOM 4911 C C . ASN A 1 662 ? -9.209 23.933 38.067 1.00 63.19 662 ASN A C 1
ATOM 4913 O O . ASN A 1 662 ? -9.622 22.794 38.249 1.00 63.19 662 ASN A O 1
ATOM 4917 N N . GLU A 1 663 ? -8.740 24.688 39.066 1.00 72.00 663 GLU A N 1
ATOM 4918 C CA . GLU A 1 663 ? -8.670 24.243 40.469 1.00 72.00 663 GLU A CA 1
ATOM 4919 C C . GLU A 1 663 ? -10.058 23.816 40.975 1.00 72.00 663 GLU A C 1
ATOM 4921 O O . GLU A 1 663 ? -10.228 22.711 41.484 1.00 72.00 663 GLU A O 1
ATOM 4926 N N . THR A 1 664 ? -11.105 24.606 40.701 1.00 64.62 664 THR A N 1
ATOM 4927 C CA . THR A 1 664 ? -12.477 24.219 41.090 1.00 64.62 664 THR A CA 1
ATOM 4928 C C . THR A 1 664 ? -13.018 22.988 40.350 1.00 64.62 664 THR A C 1
ATOM 4930 O O . THR A 1 664 ? -13.867 22.258 40.878 1.00 64.62 664 THR A O 1
ATOM 4933 N N . ALA A 1 665 ? -12.555 22.742 39.121 1.00 61.62 665 ALA A N 1
ATOM 4934 C CA . ALA A 1 665 ? -12.905 21.542 38.367 1.00 61.62 665 ALA A CA 1
ATOM 4935 C C . ALA A 1 665 ? -12.158 20.307 38.898 1.00 61.62 665 ALA A C 1
ATOM 4937 O O . ALA A 1 665 ? -12.761 19.236 38.991 1.00 61.62 665 ALA A O 1
ATOM 4938 N N . VAL A 1 666 ? -10.894 20.471 39.306 1.00 66.00 666 VAL A N 1
ATOM 4939 C CA . VAL A 1 666 ? -10.089 19.439 39.975 1.00 66.00 666 VAL A CA 1
ATOM 4940 C C . VAL A 1 666 ? -10.737 19.034 41.298 1.00 66.00 666 VAL A C 1
ATOM 4942 O O . VAL A 1 666 ? -10.998 17.848 41.472 1.00 66.00 666 VAL A O 1
ATOM 4945 N N . ASP A 1 667 ? -11.143 19.987 42.143 1.00 63.12 667 ASP A N 1
ATOM 4946 C CA . ASP A 1 667 ? -11.866 19.701 43.397 1.00 63.12 667 ASP A CA 1
ATOM 4947 C C . ASP A 1 667 ? -13.154 18.894 43.147 1.00 63.12 667 ASP A C 1
ATOM 4949 O O . ASP A 1 667 ? -13.519 17.981 43.891 1.00 63.12 667 ASP A O 1
ATOM 4953 N N . THR A 1 668 ? -13.879 19.219 42.072 1.00 70.44 668 THR A N 1
ATOM 4954 C CA . THR A 1 668 ? -15.105 18.492 41.711 1.00 70.44 668 THR A CA 1
ATOM 4955 C C . THR A 1 668 ? -14.787 17.064 41.263 1.00 70.44 668 THR A C 1
ATOM 4957 O O . THR A 1 668 ? -15.503 16.130 41.631 1.00 70.44 668 THR A O 1
ATOM 4960 N N . ASN A 1 669 ? -13.704 16.876 40.511 1.00 65.19 669 ASN A N 1
ATOM 4961 C CA . ASN A 1 669 ? -13.251 15.556 40.091 1.00 65.19 669 ASN A CA 1
ATOM 4962 C C . ASN A 1 669 ? -12.718 14.728 41.266 1.00 65.19 669 ASN A C 1
ATOM 4964 O O . ASN A 1 669 ? -13.049 13.549 41.331 1.00 65.19 669 ASN A O 1
ATOM 4968 N N . GLU A 1 670 ? -12.004 15.326 42.225 1.00 74.31 670 GLU A N 1
ATOM 4969 C CA . GLU A 1 670 ? -11.554 14.661 43.459 1.00 74.31 670 GLU A CA 1
ATOM 4970 C C . GLU A 1 670 ? -12.753 14.058 44.206 1.00 74.31 670 GLU A C 1
ATOM 4972 O O . GLU A 1 670 ? -12.783 12.863 44.495 1.00 74.31 670 GLU A O 1
ATOM 4977 N N . THR A 1 671 ? -13.839 14.825 44.370 1.00 67.38 671 THR A N 1
ATOM 4978 C CA . THR A 1 671 ? -15.058 14.293 45.011 1.00 67.38 671 THR A CA 1
ATOM 4979 C C . THR A 1 671 ? -15.738 13.164 44.223 1.00 67.38 671 THR A C 1
ATOM 4981 O O . THR A 1 671 ? -16.412 12.304 44.806 1.00 67.38 671 THR A O 1
ATOM 4984 N N . ALA A 1 672 ? -15.590 13.145 42.895 1.00 66.56 672 ALA A N 1
ATOM 4985 C CA . ALA A 1 672 ? -16.103 12.068 42.052 1.00 66.56 672 ALA A CA 1
ATOM 4986 C C . ALA A 1 672 ? -15.215 10.814 42.130 1.00 66.56 672 ALA A C 1
ATOM 4988 O O . ALA A 1 672 ? -15.747 9.702 42.154 1.00 66.56 672 ALA A O 1
ATOM 4989 N N . VAL A 1 673 ? -13.893 10.988 42.227 1.00 67.62 673 VAL A N 1
ATOM 4990 C CA . VAL A 1 673 ? -12.921 9.909 42.453 1.00 67.62 673 VAL A CA 1
ATOM 4991 C C . VAL A 1 673 ? -13.172 9.247 43.805 1.00 67.62 673 VAL A C 1
ATOM 4993 O O . VAL A 1 673 ? -13.349 8.033 43.826 1.00 67.62 673 VAL A O 1
ATOM 4996 N N . ASP A 1 674 ? -13.349 10.020 44.881 1.00 68.88 674 ASP A N 1
ATOM 4997 C CA . ASP A 1 674 ? -13.716 9.494 46.206 1.00 68.88 674 ASP A CA 1
ATOM 4998 C C . ASP A 1 674 ? -15.006 8.657 46.147 1.00 68.88 674 ASP A C 1
ATOM 5000 O O . ASP A 1 674 ? -15.139 7.596 46.760 1.00 68.88 674 ASP A O 1
ATOM 5004 N N . THR A 1 675 ? -15.993 9.123 45.375 1.00 74.00 675 THR A N 1
ATOM 5005 C CA . THR A 1 675 ? -17.255 8.392 45.201 1.00 74.00 675 THR A CA 1
ATOM 5006 C C . THR A 1 675 ? -17.030 7.074 44.457 1.00 74.00 675 THR A C 1
ATOM 5008 O O . THR A 1 675 ? -17.609 6.051 44.832 1.00 74.00 675 THR A O 1
ATOM 5011 N N . ASN A 1 676 ? -16.172 7.067 43.438 1.00 69.62 676 ASN A N 1
ATOM 5012 C CA . ASN A 1 676 ? -15.824 5.853 42.707 1.00 69.62 676 ASN A CA 1
ATOM 5013 C C . ASN A 1 676 ? -14.989 4.885 43.553 1.00 69.62 676 ASN A C 1
ATOM 5015 O O . ASN A 1 676 ? -15.258 3.689 43.493 1.00 69.62 676 ASN A O 1
ATOM 5019 N N . GLU A 1 677 ? -14.059 5.368 44.380 1.00 78.69 677 GLU A N 1
ATOM 5020 C CA . GLU A 1 677 ? -13.290 4.541 45.321 1.00 78.69 677 GLU A CA 1
ATOM 5021 C C . GLU A 1 677 ? -14.239 3.774 46.251 1.00 78.69 677 GLU A C 1
ATOM 5023 O O . GLU A 1 677 ? -14.186 2.548 46.331 1.00 78.69 677 GLU A O 1
ATOM 5028 N N . THR A 1 678 ? -15.240 4.456 46.822 1.00 72.31 678 THR A N 1
ATOM 5029 C CA . THR A 1 678 ? -16.243 3.775 47.661 1.00 72.31 678 THR A CA 1
ATOM 5030 C C . THR A 1 678 ? -17.097 2.749 46.901 1.00 72.31 678 THR A C 1
ATOM 5032 O O . THR A 1 678 ? -17.578 1.773 47.490 1.00 72.31 678 THR A O 1
ATOM 5035 N N . ALA A 1 679 ? -17.309 2.945 45.596 1.00 71.88 679 ALA A N 1
ATOM 5036 C CA . ALA A 1 679 ? -18.019 1.987 44.752 1.00 71.88 679 ALA A CA 1
ATOM 5037 C C . ALA A 1 679 ? -17.143 0.769 44.412 1.00 71.88 679 ALA A C 1
ATOM 5039 O O . ALA A 1 679 ? -17.650 -0.355 44.415 1.00 71.88 679 ALA A O 1
ATOM 5040 N N . VAL A 1 680 ? -15.843 0.976 44.181 1.00 70.75 680 VAL A N 1
ATOM 5041 C CA . VAL A 1 680 ? -14.854 -0.092 43.980 1.00 70.75 680 VAL A CA 1
ATOM 5042 C C . VAL A 1 680 ? -14.739 -0.952 45.236 1.00 70.75 680 VAL A C 1
ATOM 5044 O O . VAL A 1 680 ? -14.892 -2.165 45.122 1.00 70.75 680 VAL A O 1
ATOM 5047 N N . ASP A 1 681 ? -14.623 -0.349 46.422 1.00 74.00 681 ASP A N 1
ATOM 5048 C CA . ASP A 1 681 ? -14.621 -1.077 47.702 1.00 74.00 681 ASP A CA 1
ATOM 5049 C C . ASP A 1 681 ? -15.889 -1.929 47.871 1.00 74.00 681 ASP A C 1
ATOM 5051 O O . ASP A 1 681 ? -15.863 -3.075 48.323 1.00 74.00 681 ASP A O 1
ATOM 5055 N N . THR A 1 682 ? -17.043 -1.380 47.479 1.00 78.81 682 THR A N 1
ATOM 5056 C CA . THR A 1 682 ? -18.313 -2.115 47.533 1.00 78.81 682 THR A CA 1
ATOM 5057 C C . THR A 1 682 ? -18.302 -3.306 46.571 1.00 78.81 682 THR A C 1
ATOM 5059 O O . THR A 1 682 ? -18.773 -4.387 46.929 1.00 78.81 682 THR A O 1
ATOM 5062 N N . ASN A 1 683 ? -17.738 -3.141 45.375 1.00 72.31 683 ASN A N 1
ATOM 5063 C CA . ASN A 1 683 ? -17.605 -4.225 44.409 1.00 72.31 683 ASN A CA 1
ATOM 5064 C C . ASN A 1 683 ? -16.603 -5.290 44.868 1.00 72.31 683 ASN A C 1
ATOM 5066 O O . ASN A 1 683 ? -16.908 -6.470 44.727 1.00 72.31 683 ASN A O 1
ATOM 5070 N N . GLU A 1 684 ? -15.478 -4.910 45.478 1.00 81.19 684 GLU A N 1
ATOM 5071 C CA . GLU A 1 684 ? -14.512 -5.850 46.066 1.00 81.19 684 GLU A CA 1
ATOM 5072 C C . GLU A 1 684 ? -15.206 -6.759 47.090 1.00 81.19 684 GLU A C 1
ATOM 5074 O O . GLU A 1 684 ? -15.161 -7.983 46.978 1.00 81.19 684 GLU A O 1
ATOM 5079 N N . THR A 1 685 ? -16.010 -6.183 47.994 1.00 78.75 685 THR A N 1
ATOM 5080 C CA . THR A 1 685 ? -16.773 -6.993 48.963 1.00 78.75 685 THR A CA 1
ATOM 5081 C C . THR A 1 685 ? -17.824 -7.913 48.321 1.00 78.75 685 THR A C 1
ATOM 5083 O O . THR A 1 685 ? -18.161 -8.967 48.876 1.00 78.75 685 THR A O 1
ATOM 5086 N N . ALA A 1 686 ? -18.370 -7.538 47.160 1.00 76.88 686 ALA A N 1
ATOM 5087 C CA . ALA A 1 686 ? -19.312 -8.371 46.418 1.00 76.88 686 ALA A CA 1
ATOM 5088 C C . ALA A 1 686 ? -18.601 -9.527 45.695 1.00 76.88 686 ALA A C 1
ATOM 5090 O O . ALA A 1 686 ? -19.120 -10.646 45.696 1.00 76.88 686 ALA A O 1
ATOM 5091 N N . VAL A 1 687 ? -17.407 -9.278 45.146 1.00 75.00 687 VAL A N 1
ATOM 5092 C CA . VAL A 1 687 ? -16.539 -10.303 44.547 1.00 75.00 687 VAL A CA 1
ATOM 5093 C C . VAL A 1 687 ? -16.131 -11.332 45.597 1.00 75.00 687 VAL A C 1
ATOM 5095 O O . VAL A 1 687 ? -16.360 -12.518 45.369 1.00 75.00 687 VAL A O 1
ATOM 5098 N N . ASP A 1 688 ? -15.681 -10.898 46.779 1.00 80.12 688 ASP A N 1
ATOM 5099 C CA . ASP A 1 688 ? -15.367 -11.797 47.902 1.00 80.12 688 ASP A CA 1
ATOM 5100 C C . ASP A 1 688 ? -16.572 -12.677 48.274 1.00 80.12 688 ASP A C 1
ATOM 5102 O O . ASP A 1 688 ? -16.463 -13.876 48.540 1.00 80.12 688 ASP A O 1
ATOM 5106 N N . THR A 1 689 ? -17.774 -12.092 48.272 1.00 83.25 689 T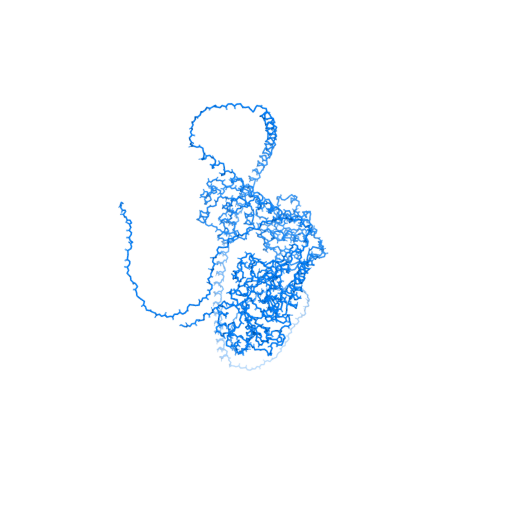HR A N 1
ATOM 5107 C CA . THR A 1 689 ? -19.005 -12.840 48.561 1.00 83.25 689 THR A CA 1
ATOM 5108 C C . THR A 1 689 ? -19.284 -13.889 47.481 1.00 83.25 689 THR A C 1
ATOM 5110 O O . THR A 1 689 ? -19.676 -15.013 47.806 1.00 83.25 689 THR A O 1
ATOM 5113 N N . ASN A 1 690 ? -19.063 -13.561 46.209 1.00 74.88 690 ASN A N 1
ATOM 5114 C CA . ASN A 1 690 ? -19.230 -14.508 45.111 1.00 74.88 690 ASN A CA 1
ATOM 5115 C C . ASN A 1 690 ? -18.173 -15.617 45.138 1.00 74.88 690 ASN A C 1
ATOM 5117 O O . ASN A 1 690 ? -18.540 -16.772 44.929 1.00 74.88 690 ASN A O 1
ATOM 5121 N N . GLU A 1 691 ? -16.915 -15.309 45.464 1.00 86.25 691 GLU A N 1
ATOM 5122 C CA . GLU A 1 691 ? -15.853 -16.307 45.649 1.00 86.25 691 GLU A CA 1
ATOM 5123 C C . GLU A 1 691 ? -16.282 -17.350 46.691 1.00 86.25 691 GLU A C 1
ATOM 5125 O O . GLU A 1 691 ? -16.326 -18.546 46.402 1.00 86.25 691 GLU A O 1
ATOM 5130 N N . THR A 1 692 ? -16.792 -16.907 47.848 1.00 83.12 692 THR A N 1
ATOM 5131 C CA . THR A 1 692 ? -17.296 -17.843 48.871 1.00 83.12 692 THR A CA 1
ATOM 5132 C C . THR A 1 692 ? -18.505 -18.677 48.415 1.00 83.12 692 THR A C 1
ATOM 5134 O O . THR A 1 692 ? -18.709 -19.805 48.885 1.00 83.12 692 THR A O 1
ATOM 5137 N N . ALA A 1 693 ? -19.336 -18.151 47.508 1.00 80.56 693 ALA A N 1
ATOM 5138 C CA . ALA A 1 693 ? -20.465 -18.884 46.941 1.00 80.56 693 ALA A CA 1
ATOM 5139 C C . ALA A 1 693 ? -20.009 -19.930 45.909 1.00 80.56 693 ALA A C 1
ATOM 5141 O O . ALA A 1 693 ? -20.576 -21.026 45.869 1.00 80.56 693 ALA A O 1
ATOM 5142 N N . VAL A 1 694 ? -18.978 -19.616 45.118 1.00 80.06 694 VAL A N 1
ATOM 5143 C CA . VAL A 1 694 ? -18.333 -20.554 44.189 1.00 80.06 694 VAL A CA 1
ATOM 5144 C C . VAL A 1 694 ? -17.693 -21.704 44.961 1.00 80.06 694 VAL A C 1
ATOM 5146 O O . VAL A 1 694 ? -18.024 -22.850 44.665 1.00 80.06 694 VAL A O 1
ATOM 5149 N N . ASP A 1 695 ? -16.928 -21.420 46.019 1.00 84.12 695 ASP A N 1
ATOM 5150 C CA . ASP A 1 695 ? -16.349 -22.449 46.897 1.00 84.12 695 ASP A CA 1
ATOM 5151 C C . ASP A 1 695 ? -17.434 -23.374 47.473 1.00 84.12 695 ASP A C 1
ATOM 5153 O O . ASP A 1 695 ? -17.304 -24.599 47.534 1.00 84.12 695 ASP A O 1
ATOM 5157 N N . THR A 1 696 ? -18.567 -22.795 47.880 1.00 86.44 696 THR A N 1
ATOM 5158 C CA . THR A 1 696 ? -19.700 -23.576 48.391 1.00 86.44 696 THR A CA 1
ATOM 5159 C C . THR A 1 696 ? -20.290 -24.483 47.308 1.00 86.44 696 THR A C 1
ATOM 5161 O O . THR A 1 696 ? -20.620 -25.639 47.586 1.00 86.44 696 THR A O 1
ATOM 5164 N N . ASN A 1 697 ? -20.411 -23.998 46.073 1.00 80.38 697 ASN A N 1
ATOM 5165 C CA . ASN A 1 697 ? -20.889 -24.811 44.957 1.00 80.38 697 ASN A CA 1
ATOM 5166 C C . ASN A 1 697 ? -19.894 -25.913 44.579 1.00 80.38 697 ASN A C 1
ATOM 5168 O O . ASN A 1 697 ? -20.336 -27.032 44.330 1.00 80.38 697 ASN A O 1
ATOM 5172 N N . GLU A 1 698 ? -18.588 -25.640 44.601 1.00 88.38 698 GLU A N 1
ATOM 5173 C CA . GLU A 1 698 ? -17.541 -26.644 44.380 1.00 88.38 698 GLU A CA 1
ATOM 5174 C C . GLU A 1 698 ? -17.688 -27.798 45.382 1.00 88.38 698 GLU A C 1
ATOM 5176 O O . GLU A 1 698 ? -17.856 -28.950 44.986 1.00 88.38 698 GLU A O 1
ATOM 5181 N N . THR A 1 699 ? -17.828 -27.490 46.677 1.00 85.94 699 THR A N 1
ATOM 5182 C CA . THR A 1 699 ? -18.051 -28.537 47.694 1.00 85.94 699 THR A CA 1
ATOM 5183 C C . THR A 1 699 ? -19.356 -29.327 47.499 1.00 85.94 699 THR A C 1
ATOM 5185 O O . THR A 1 699 ? -19.447 -30.505 47.871 1.00 85.94 699 THR A O 1
ATOM 5188 N N . ALA A 1 700 ? -20.392 -28.709 46.921 1.00 83.12 700 ALA A N 1
ATOM 5189 C CA . ALA A 1 700 ? -21.644 -29.388 46.599 1.00 83.12 700 ALA A CA 1
ATOM 5190 C C . ALA A 1 700 ? -21.499 -30.314 45.379 1.00 83.12 700 ALA A C 1
ATOM 5192 O O . ALA A 1 700 ? -22.090 -31.399 45.370 1.00 83.12 700 ALA A O 1
ATOM 5193 N N . VAL A 1 701 ? -20.703 -29.916 44.383 1.00 82.75 701 VAL A N 1
ATOM 5194 C CA . VAL A 1 701 ? -20.348 -30.750 43.227 1.00 82.75 701 VAL A CA 1
ATOM 5195 C C . VAL A 1 701 ? -19.550 -31.968 43.683 1.00 82.75 701 VAL A C 1
ATOM 5197 O O . VAL A 1 701 ? -19.971 -33.081 43.372 1.00 82.75 701 VAL A O 1
ATOM 5200 N N . ASP A 1 702 ? -18.527 -31.788 44.521 1.00 86.06 702 ASP A N 1
ATOM 5201 C CA . ASP A 1 702 ? -17.749 -32.896 45.099 1.00 86.06 702 ASP A CA 1
ATOM 5202 C C . ASP A 1 702 ? -18.652 -33.885 45.854 1.00 86.06 702 ASP A C 1
ATOM 5204 O O . ASP A 1 702 ? -18.537 -35.108 45.751 1.00 86.06 702 ASP A O 1
ATOM 5208 N N . THR A 1 703 ? -19.619 -33.360 46.612 1.00 88.19 703 THR A N 1
ATOM 5209 C CA . THR A 1 703 ? -20.588 -34.200 47.329 1.00 88.19 703 THR A CA 1
ATOM 5210 C C . THR A 1 703 ? -21.461 -34.998 46.357 1.00 88.19 703 THR A C 1
ATOM 5212 O O . THR A 1 703 ? -21.729 -36.178 46.597 1.00 88.19 703 THR A O 1
ATOM 5215 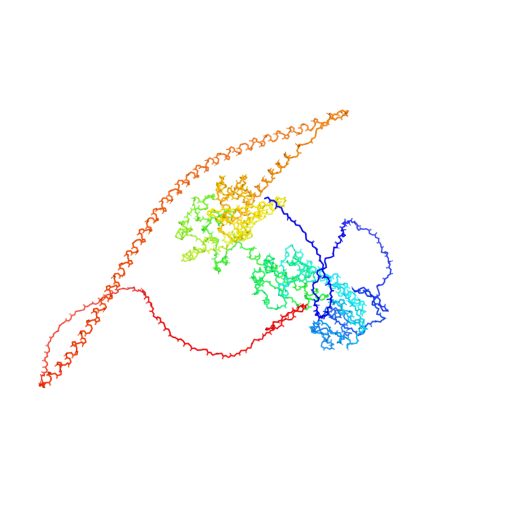N N . ASN A 1 704 ? -21.900 -34.391 45.254 1.00 82.50 704 ASN A N 1
ATOM 5216 C CA . ASN A 1 704 ? -22.668 -35.096 44.232 1.00 82.50 704 ASN A CA 1
ATOM 5217 C C . ASN A 1 704 ? -21.828 -36.150 43.504 1.00 82.50 704 ASN A C 1
ATOM 5219 O O . ASN A 1 704 ? -22.343 -37.241 43.271 1.00 82.50 704 ASN A O 1
ATOM 5223 N N . GLU A 1 705 ? -20.558 -35.870 43.208 1.00 89.56 705 GLU A N 1
ATOM 5224 C CA . GLU A 1 705 ? -19.623 -36.837 42.619 1.00 89.56 705 GLU A CA 1
ATOM 5225 C C . GLU A 1 705 ? -19.517 -38.086 43.505 1.00 89.56 705 GLU A C 1
ATOM 5227 O O . GLU A 1 705 ? -19.817 -39.194 43.062 1.00 89.56 705 GLU A O 1
ATOM 5232 N N . THR A 1 706 ? -19.287 -37.910 44.812 1.00 87.00 706 THR A N 1
ATOM 5233 C CA . THR A 1 706 ? -19.238 -39.054 45.745 1.00 87.00 706 THR A CA 1
ATOM 5234 C C . THR A 1 706 ? -20.558 -39.838 45.837 1.00 87.00 706 THR A C 1
ATOM 5236 O O . THR A 1 706 ? -20.564 -41.050 46.092 1.00 87.00 706 THR A O 1
ATOM 5239 N N . ALA A 1 707 ? -21.703 -39.175 45.638 1.00 84.00 707 ALA A N 1
ATOM 5240 C CA . ALA A 1 707 ? -23.007 -39.833 45.604 1.00 84.00 707 ALA A CA 1
ATOM 5241 C C . ALA A 1 707 ? -23.216 -40.634 44.308 1.00 84.00 707 ALA A C 1
ATOM 5243 O O . ALA A 1 707 ? -23.823 -41.709 44.353 1.00 84.00 707 ALA A O 1
ATOM 5244 N N . VAL A 1 708 ? -22.701 -40.142 43.176 1.00 84.06 708 VAL A N 1
ATOM 5245 C CA . VAL A 1 708 ? -22.689 -40.863 41.896 1.00 84.06 708 VAL A CA 1
ATOM 5246 C C . VAL A 1 708 ? -21.832 -42.122 42.009 1.00 84.06 708 VAL A C 1
ATOM 5248 O O . VAL A 1 708 ? -22.351 -43.200 41.723 1.00 84.06 708 VAL A O 1
ATOM 5251 N N . ASP A 1 709 ? -20.619 -42.030 42.560 1.00 86.44 709 ASP A N 1
ATOM 5252 C CA . ASP A 1 709 ? -19.740 -43.192 42.790 1.00 86.44 709 ASP A CA 1
ATOM 5253 C C . ASP A 1 709 ? -20.410 -44.259 43.678 1.00 86.44 709 ASP A C 1
ATOM 5255 O O . ASP A 1 709 ? -20.314 -45.475 43.471 1.00 86.44 709 ASP A O 1
ATOM 5259 N N . THR A 1 710 ? -21.149 -43.808 44.696 1.00 88.44 710 THR A N 1
ATOM 5260 C CA . THR A 1 710 ? -21.905 -44.706 45.581 1.00 88.44 710 THR A CA 1
ATOM 5261 C C . THR A 1 710 ? -23.055 -45.396 44.839 1.00 88.44 710 THR A C 1
ATOM 5263 O O . THR A 1 710 ? -23.358 -46.563 45.099 1.00 88.44 710 THR A O 1
ATOM 5266 N N . ASN A 1 711 ? -23.713 -44.699 43.914 1.00 83.38 711 ASN A N 1
ATOM 5267 C CA . ASN A 1 711 ? -24.758 -45.299 43.091 1.00 83.38 711 ASN A CA 1
ATOM 5268 C C . ASN A 1 711 ? -24.179 -46.276 42.063 1.00 83.38 711 ASN A C 1
ATOM 5270 O O . ASN A 1 711 ? -24.764 -47.341 41.879 1.00 83.38 711 ASN A O 1
ATOM 5274 N N . GLU A 1 712 ? -23.038 -45.958 41.449 1.00 89.44 712 GLU A N 1
ATOM 5275 C CA . GLU A 1 712 ? -22.326 -46.851 40.527 1.00 89.44 712 GLU A CA 1
ATOM 5276 C C . GLU A 1 712 ? -21.994 -48.182 41.214 1.00 89.44 712 GLU A C 1
ATOM 5278 O O . GLU A 1 712 ? -22.439 -49.243 40.779 1.00 89.44 712 GLU A O 1
ATOM 5283 N N . THR A 1 713 ? -21.382 -48.130 42.399 1.00 87.25 713 THR A N 1
ATOM 5284 C CA . THR A 1 713 ? -21.084 -49.344 43.184 1.00 87.25 713 THR A CA 1
ATOM 5285 C C . THR A 1 713 ? -22.332 -50.146 43.592 1.00 87.25 713 THR A C 1
ATOM 5287 O O . THR A 1 713 ? -22.288 -51.380 43.704 1.00 87.25 713 THR A O 1
ATOM 5290 N N . ALA A 1 714 ? -23.474 -49.485 43.813 1.00 84.44 714 ALA A N 1
ATOM 5291 C CA . ALA A 1 714 ? -24.743 -50.162 44.080 1.00 84.44 714 ALA A CA 1
ATOM 5292 C C . ALA A 1 714 ? -25.327 -50.836 42.825 1.00 84.44 714 ALA A C 1
ATOM 5294 O O . ALA A 1 714 ? -25.914 -51.920 42.934 1.00 84.44 714 ALA A O 1
ATOM 5295 N N . VAL A 1 715 ? -25.162 -50.223 41.649 1.00 83.56 715 VAL A N 1
ATOM 5296 C CA . VAL A 1 715 ? -25.536 -50.811 40.355 1.00 83.56 715 VAL A CA 1
ATOM 5297 C C . VAL A 1 715 ? -24.703 -52.063 40.088 1.00 83.56 715 VAL A C 1
ATOM 5299 O O . VAL A 1 715 ? -25.300 -53.113 39.856 1.00 83.56 715 VAL A O 1
ATOM 5302 N N . ASP A 1 716 ? -23.382 -52.005 40.269 1.00 85.19 716 ASP A N 1
ATOM 5303 C CA . ASP A 1 716 ? -22.482 -53.159 40.101 1.00 85.19 716 ASP A CA 1
ATOM 5304 C C . ASP A 1 716 ? -22.872 -54.338 41.010 1.00 85.19 716 ASP A C 1
ATOM 5306 O O . ASP A 1 716 ? -22.862 -55.515 40.628 1.00 85.19 716 ASP A O 1
ATOM 5310 N N . THR A 1 717 ? -23.263 -54.026 42.250 1.00 87.38 717 THR A N 1
ATOM 5311 C CA . THR A 1 717 ? -23.726 -55.036 43.211 1.00 87.38 717 THR A CA 1
ATOM 5312 C C . THR A 1 717 ? -25.032 -55.686 42.749 1.00 87.38 717 THR A C 1
ATOM 5314 O O . THR A 1 717 ? -25.205 -56.902 42.877 1.00 87.38 717 THR A O 1
ATOM 5317 N N . ASN A 1 718 ? -25.963 -54.891 42.215 1.00 82.06 718 ASN A N 1
ATOM 5318 C CA . ASN A 1 718 ? -27.222 -55.403 41.683 1.00 82.06 718 ASN A CA 1
ATOM 5319 C C . ASN A 1 718 ? -27.010 -56.239 40.418 1.00 82.06 718 ASN A C 1
ATOM 5321 O O . ASN A 1 718 ? -27.657 -57.276 40.290 1.00 82.06 718 ASN A O 1
ATOM 5325 N N . GLU A 1 719 ? -26.107 -55.830 39.526 1.00 87.81 719 GLU A N 1
ATOM 5326 C CA . GLU A 1 719 ? -25.722 -56.605 38.341 1.00 87.81 719 GLU A CA 1
ATOM 5327 C C . GLU A 1 719 ? -25.205 -57.988 38.752 1.00 87.81 719 GLU A C 1
ATOM 5329 O O . GLU A 1 719 ? -25.744 -59.009 38.326 1.00 87.81 719 GLU A O 1
ATOM 5334 N N . THR A 1 720 ? -24.292 -58.030 39.727 1.00 85.62 720 THR A N 1
ATOM 5335 C CA . THR A 1 720 ? -23.779 -59.290 40.287 1.00 85.62 720 THR A CA 1
ATOM 5336 C C . THR A 1 720 ? -24.902 -60.176 40.853 1.00 85.62 720 THR A C 1
ATOM 5338 O O . THR A 1 720 ? -24.911 -61.393 40.664 1.00 85.62 720 THR A O 1
ATOM 5341 N N . ALA A 1 721 ? -25.883 -59.589 41.548 1.00 83.25 721 ALA A N 1
ATOM 5342 C CA . ALA A 1 721 ? -27.013 -60.335 42.104 1.00 83.25 721 ALA A CA 1
ATOM 5343 C C . ALA A 1 721 ? -27.984 -60.855 41.023 1.00 83.25 721 ALA A C 1
ATOM 5345 O O . ALA A 1 721 ? -28.596 -61.915 41.196 1.00 83.25 721 ALA A O 1
ATOM 5346 N N . VAL A 1 722 ? -28.146 -60.117 39.920 1.00 82.50 722 VAL A N 1
ATOM 5347 C CA . VAL A 1 722 ? -28.924 -60.555 38.752 1.00 82.50 722 VAL A CA 1
ATOM 5348 C C . VAL A 1 722 ? -28.248 -61.752 38.094 1.00 82.50 722 VAL A C 1
ATOM 5350 O O . VAL A 1 722 ? -28.929 -62.756 37.868 1.00 82.50 722 VAL A O 1
ATOM 5353 N N . ASP A 1 723 ? -26.929 -61.699 37.901 1.00 83.19 723 ASP A N 1
ATOM 5354 C CA . ASP A 1 723 ? -26.144 -62.811 37.360 1.00 83.19 723 ASP A CA 1
ATOM 5355 C C . ASP A 1 723 ? -26.286 -64.072 38.224 1.00 83.19 723 ASP A C 1
ATOM 5357 O O . ASP A 1 723 ? -26.564 -65.169 37.725 1.00 83.19 723 ASP A O 1
ATOM 5361 N N . GLU A 1 724 ? -26.177 -63.935 39.551 1.00 84.81 724 GLU A N 1
ATOM 5362 C CA . GLU A 1 724 ? -26.401 -65.050 40.476 1.00 84.81 724 GLU A CA 1
ATOM 5363 C C . GLU A 1 724 ? -27.818 -65.628 40.336 1.00 84.81 724 GLU A C 1
ATOM 5365 O O . GLU A 1 724 ? -27.990 -66.849 40.243 1.00 84.81 724 GLU A O 1
ATOM 5370 N N . ASN A 1 725 ? -28.846 -64.780 40.263 1.00 79.19 725 ASN A N 1
ATOM 5371 C CA . ASN A 1 725 ? -30.220 -65.238 40.059 1.00 79.19 725 ASN A CA 1
ATOM 5372 C C . ASN A 1 725 ? -30.403 -65.957 38.718 1.00 79.19 725 ASN A C 1
ATOM 5374 O O . ASN A 1 725 ? -31.088 -66.984 38.671 1.00 79.19 725 ASN A O 1
ATOM 5378 N N . GLU A 1 726 ? -29.782 -65.470 37.645 1.00 84.38 726 GLU A N 1
ATOM 5379 C CA . GLU A 1 726 ? -29.822 -66.120 36.336 1.00 84.38 726 GLU A CA 1
ATOM 5380 C C . GLU A 1 726 ? -29.218 -67.530 36.407 1.00 84.38 726 GLU A C 1
ATOM 5382 O O . GLU A 1 726 ? -29.816 -68.497 35.918 1.00 84.38 726 GLU A O 1
ATOM 5387 N N . THR A 1 727 ? -28.093 -67.701 37.113 1.00 80.81 727 THR A N 1
ATOM 5388 C CA . THR A 1 727 ? -27.507 -69.037 37.320 1.00 80.81 727 THR A CA 1
ATOM 5389 C C . THR A 1 727 ? -28.436 -69.977 38.096 1.00 80.81 727 THR A C 1
ATOM 5391 O O . THR A 1 727 ? -28.551 -71.159 37.749 1.00 80.81 727 THR A O 1
ATOM 5394 N N . VAL A 1 728 ? -29.157 -69.470 39.105 1.00 81.81 728 VAL A N 1
ATOM 5395 C CA . VAL A 1 728 ? -30.131 -70.252 39.885 1.00 81.81 728 VAL A CA 1
ATOM 5396 C C . VAL A 1 728 ? -31.335 -70.653 39.032 1.00 81.81 728 VAL A C 1
ATOM 5398 O O . VAL A 1 728 ? -31.773 -71.807 39.095 1.00 81.81 728 VAL A O 1
ATOM 5401 N N . VAL A 1 729 ? -31.865 -69.737 38.216 1.00 75.94 729 VAL A N 1
ATOM 5402 C CA . VAL A 1 729 ? -32.972 -70.019 37.286 1.00 75.94 729 VAL A CA 1
ATOM 5403 C C . VAL A 1 729 ? -32.562 -71.099 36.287 1.00 75.94 729 VAL A C 1
ATOM 5405 O O . VAL A 1 729 ? -33.278 -72.093 36.142 1.00 75.94 729 VAL A O 1
ATOM 5408 N N . ASN A 1 730 ? -31.374 -70.977 35.691 1.00 75.88 730 ASN A N 1
ATOM 5409 C CA . ASN A 1 730 ? -30.824 -71.977 34.773 1.00 75.88 730 ASN A CA 1
ATOM 5410 C C . ASN A 1 730 ? -30.651 -73.353 35.449 1.00 75.88 730 ASN A C 1
ATOM 5412 O O . ASN A 1 730 ? -30.978 -74.396 34.868 1.00 75.88 730 ASN A O 1
ATOM 5416 N N . GLY A 1 731 ? -30.215 -73.379 36.713 1.00 72.31 731 GLY A N 1
ATOM 5417 C CA . GLY A 1 731 ? -30.147 -74.601 37.519 1.00 72.31 731 GLY A CA 1
ATOM 5418 C C . GLY A 1 731 ? -31.522 -75.233 37.776 1.00 72.31 731 GLY A C 1
ATOM 5419 O O . GLY A 1 731 ? -31.701 -76.442 37.592 1.00 72.31 731 GLY A O 1
ATOM 5420 N N . ASN A 1 732 ? -32.518 -74.424 38.143 1.00 72.44 732 ASN A N 1
ATOM 5421 C CA . ASN A 1 732 ? -33.892 -74.880 38.374 1.00 72.44 732 ASN A CA 1
ATOM 5422 C C . ASN A 1 732 ? -34.556 -75.407 37.097 1.00 72.44 732 ASN A C 1
ATOM 5424 O O . ASN A 1 732 ? -35.278 -76.408 37.155 1.00 72.44 732 ASN A O 1
ATOM 5428 N N . GLN A 1 733 ? -34.287 -74.781 35.951 1.00 70.06 733 GLN A N 1
ATOM 5429 C CA . GLN A 1 733 ? -34.763 -75.235 34.646 1.00 70.06 733 GLN A CA 1
ATOM 5430 C C . GLN A 1 733 ? -34.165 -76.603 34.286 1.00 70.06 733 GLN A C 1
ATOM 5432 O O . GLN A 1 733 ? -34.883 -77.539 33.937 1.00 70.06 733 GLN A O 1
ATOM 5437 N N . THR A 1 734 ? -32.867 -76.783 34.539 1.00 67.94 734 THR A N 1
ATOM 5438 C CA . THR A 1 734 ? -32.189 -78.079 34.371 1.00 67.94 734 THR A CA 1
ATOM 5439 C C . THR A 1 734 ? -32.781 -79.167 35.288 1.00 67.94 734 THR A C 1
ATOM 5441 O O . THR A 1 734 ? -32.950 -80.324 34.884 1.00 67.94 734 THR A O 1
ATOM 5444 N N . ALA A 1 735 ? -33.150 -78.820 36.526 1.00 65.81 735 ALA A N 1
ATOM 5445 C CA . ALA A 1 735 ? -33.782 -79.747 37.469 1.00 65.81 735 ALA A CA 1
ATOM 5446 C C . ALA A 1 735 ? -35.227 -80.117 37.072 1.00 65.81 735 ALA A C 1
ATOM 5448 O O . ALA A 1 735 ? -35.628 -81.278 37.203 1.00 65.81 735 ALA A O 1
ATOM 5449 N N . THR A 1 736 ? -36.002 -79.167 36.540 1.00 62.28 736 THR A N 1
ATOM 5450 C CA . THR A 1 736 ? -37.363 -79.420 36.027 1.00 62.28 736 THR A CA 1
ATOM 5451 C C . THR A 1 736 ? -37.353 -80.264 34.752 1.00 62.28 736 THR A C 1
ATOM 5453 O O . THR A 1 736 ? -38.178 -81.173 34.624 1.00 62.28 736 THR A O 1
ATOM 5456 N N . ASP A 1 737 ? -36.370 -80.080 33.872 1.00 59.91 737 ASP A N 1
ATOM 5457 C CA . ASP A 1 737 ? -36.145 -80.944 32.702 1.00 59.91 737 ASP A CA 1
ATOM 5458 C C . ASP A 1 737 ? -35.741 -82.379 33.087 1.00 59.91 737 ASP A C 1
ATOM 5460 O O . ASP A 1 737 ? -36.022 -83.345 32.371 1.00 59.91 737 ASP A O 1
ATOM 5464 N N . THR A 1 738 ? -35.115 -82.546 34.253 1.00 59.22 738 THR A N 1
ATOM 5465 C CA . THR A 1 738 ? -34.775 -83.868 34.798 1.00 59.22 738 THR A CA 1
ATOM 5466 C C . THR A 1 738 ? -35.997 -84.542 35.439 1.00 59.22 738 THR A C 1
ATOM 5468 O O . THR A 1 738 ? -36.239 -85.726 35.211 1.00 59.22 738 THR A O 1
ATOM 5471 N N . SER A 1 739 ? -36.824 -83.781 36.165 1.00 56.53 739 SER A N 1
ATOM 5472 C CA . SER A 1 739 ? -38.076 -84.248 36.790 1.00 56.53 739 SER A CA 1
ATOM 5473 C C . SER A 1 739 ? -39.164 -84.618 35.766 1.00 56.53 739 SER A C 1
ATOM 5475 O O . SER A 1 739 ? -39.861 -85.627 35.906 1.00 56.53 739 SER A O 1
ATOM 5477 N N . SER A 1 740 ? -39.276 -83.861 34.671 1.00 54.78 740 SER A N 1
ATOM 5478 C CA . SER A 1 740 ? -40.231 -84.137 33.587 1.00 54.78 740 SER A CA 1
ATOM 5479 C C . SER A 1 740 ? -39.906 -85.416 32.796 1.00 54.78 740 SER A C 1
ATOM 5481 O O . SER A 1 740 ? -40.817 -86.048 32.252 1.00 54.78 740 SER A O 1
ATOM 5483 N N . LYS A 1 741 ? -38.647 -85.880 32.811 1.00 52.41 741 LYS A N 1
ATOM 5484 C CA . LYS A 1 741 ? -38.252 -87.200 32.285 1.00 52.41 741 LYS A CA 1
ATOM 5485 C C . LYS A 1 741 ? -38.655 -88.378 33.180 1.00 52.41 741 LYS A C 1
ATOM 5487 O O . LYS A 1 741 ? -38.806 -89.478 32.657 1.00 52.41 741 LYS A O 1
ATOM 5492 N N . GLU A 1 742 ? -38.876 -88.180 34.482 1.00 50.88 742 GLU A N 1
ATOM 5493 C CA . GLU A 1 742 ? -39.301 -89.257 35.398 1.00 50.88 742 GLU A CA 1
ATOM 5494 C C . GLU A 1 742 ? -40.833 -89.438 35.471 1.00 50.88 742 GLU A C 1
ATOM 5496 O O . GLU A 1 742 ? -41.306 -90.502 35.868 1.00 50.88 742 GLU A O 1
ATOM 5501 N N . SER A 1 743 ? -41.627 -88.447 35.045 1.00 41.88 743 SER A N 1
ATOM 5502 C CA . SER A 1 743 ? -43.088 -88.424 35.261 1.00 41.88 743 SER A CA 1
ATOM 5503 C C . SER A 1 743 ? -43.949 -88.932 34.082 1.00 41.88 743 SER A C 1
ATOM 5505 O O . SER A 1 743 ? -45.164 -89.079 34.205 1.00 41.88 743 SER A O 1
ATOM 5507 N N . THR A 1 744 ? -43.368 -89.279 32.927 1.00 40.72 744 THR A N 1
ATOM 5508 C CA . THR A 1 744 ? -44.136 -89.726 31.742 1.00 40.72 744 THR A CA 1
ATOM 5509 C C . THR A 1 744 ? -44.256 -91.253 31.632 1.00 40.72 744 THR A C 1
ATOM 5511 O O . THR A 1 744 ? -43.856 -91.878 30.655 1.00 40.72 744 THR A O 1
ATOM 5514 N N . THR A 1 745 ? -44.896 -91.876 32.627 1.00 41.00 745 THR A N 1
ATOM 5515 C CA . THR A 1 745 ? -45.570 -93.176 32.436 1.00 41.00 745 THR A CA 1
ATOM 5516 C C . THR A 1 745 ? -46.958 -93.122 33.058 1.00 41.00 745 THR A C 1
ATOM 5518 O O . THR A 1 745 ? -47.115 -93.440 34.230 1.00 41.00 745 THR A O 1
ATOM 5521 N N . SER A 1 746 ? -47.962 -92.709 32.278 1.00 36.22 746 SER A N 1
ATOM 5522 C CA . SER A 1 746 ? -49.326 -93.269 32.279 1.00 36.22 746 SER A CA 1
ATOM 5523 C C . SER A 1 746 ? -50.357 -92.281 31.718 1.00 36.22 746 SER A C 1
ATOM 5525 O O . SER A 1 746 ? -50.539 -91.194 32.250 1.00 36.22 746 SER A O 1
ATOM 5527 N N . ALA A 1 747 ? -51.122 -92.801 30.756 1.00 34.66 747 ALA A N 1
ATOM 5528 C CA . ALA A 1 747 ? -52.510 -92.481 30.419 1.00 34.66 747 ALA A CA 1
ATOM 5529 C C . ALA A 1 747 ? -52.821 -91.303 29.468 1.00 34.66 747 ALA A C 1
ATOM 5531 O O . ALA A 1 747 ? -52.783 -90.127 29.808 1.00 34.66 747 ALA A O 1
ATOM 5532 N N . GLU A 1 748 ? -53.231 -91.745 28.278 1.00 33.56 748 GLU A N 1
ATOM 5533 C CA . GLU A 1 748 ? -54.044 -91.137 27.219 1.00 33.56 748 GLU A CA 1
ATOM 5534 C C . GLU A 1 748 ? -55.474 -90.702 27.651 1.00 33.56 748 GLU A C 1
ATOM 5536 O O . GLU A 1 748 ? -55.897 -91.007 28.770 1.00 33.56 748 GLU A O 1
ATOM 5541 N N . PRO A 1 749 ? -56.231 -89.994 26.775 1.00 57.66 749 PRO A N 1
ATOM 5542 C CA . PRO A 1 749 ? -57.000 -88.802 27.141 1.00 57.66 749 PRO A CA 1
ATOM 5543 C C . PRO A 1 749 ? -58.523 -88.909 26.909 1.00 57.66 749 PRO A C 1
ATOM 5545 O O . PRO A 1 749 ? -59.011 -89.865 26.313 1.00 57.66 749 PRO A O 1
ATOM 5548 N N . ASN A 1 750 ? -59.264 -87.889 27.364 1.00 34.25 750 ASN A N 1
ATOM 5549 C CA . ASN A 1 750 ? -60.619 -87.491 26.931 1.00 34.25 750 ASN A CA 1
ATOM 5550 C C . ASN A 1 750 ? -61.018 -86.217 27.717 1.00 34.25 750 ASN A C 1
ATOM 5552 O O . ASN A 1 750 ? -60.596 -86.083 28.860 1.00 34.25 750 ASN A O 1
ATOM 5556 N N . ASP A 1 751 ? -61.903 -85.305 27.323 1.00 32.50 751 ASP A N 1
ATOM 5557 C CA . ASP A 1 751 ? -62.439 -84.787 26.059 1.00 32.50 751 ASP A CA 1
ATOM 5558 C C . ASP A 1 751 ? -63.379 -83.620 26.464 1.00 32.50 751 ASP A C 1
ATOM 5560 O O . ASP A 1 751 ? -64.113 -83.738 27.444 1.00 32.50 751 ASP A O 1
ATOM 5564 N N . THR A 1 752 ? -63.338 -82.526 25.699 1.00 30.97 752 THR A N 1
ATOM 5565 C CA . THR A 1 752 ? -64.370 -81.488 25.437 1.00 30.97 752 THR A CA 1
ATOM 5566 C C . THR A 1 752 ? -65.186 -80.741 26.519 1.00 30.97 752 THR A C 1
ATOM 5568 O O . THR A 1 752 ? -65.993 -81.326 27.235 1.00 30.97 752 THR A O 1
ATOM 5571 N N . SER A 1 753 ? -65.193 -79.401 26.324 1.00 32.09 753 SER A N 1
ATOM 5572 C CA . SER A 1 753 ? -66.335 -78.437 26.348 1.00 32.09 753 SER A CA 1
ATOM 5573 C C . SER A 1 753 ? -66.943 -78.062 27.719 1.00 32.09 753 SER A C 1
ATOM 5575 O O . SER A 1 753 ? -67.000 -78.904 28.601 1.00 32.09 753 SER A O 1
ATOM 5577 N N . ASN A 1 754 ? -67.447 -76.854 28.013 1.00 32.66 754 ASN A N 1
ATOM 5578 C CA . ASN A 1 754 ? -67.855 -75.677 27.231 1.00 32.66 754 ASN A CA 1
ATOM 5579 C C . ASN A 1 754 ? -68.159 -74.498 28.205 1.00 32.66 754 ASN A C 1
ATOM 5581 O O . ASN A 1 754 ? -68.514 -74.791 29.343 1.00 32.66 754 ASN A O 1
ATOM 5585 N N . GLU A 1 755 ? -68.139 -73.249 27.694 1.00 33.97 755 GLU A N 1
ATOM 5586 C CA . GLU A 1 755 ? -69.009 -72.083 28.060 1.00 33.97 755 GLU A CA 1
ATOM 5587 C C . GLU A 1 755 ? -68.903 -71.489 29.491 1.00 33.97 755 GLU A C 1
ATOM 5589 O O . GLU A 1 755 ? -68.594 -72.192 30.441 1.00 33.97 755 GLU A O 1
ATOM 5594 N N . GLU A 1 756 ? -69.085 -70.197 29.801 1.00 33.12 756 GLU A N 1
ATOM 5595 C CA . GLU A 1 756 ? -69.748 -68.989 29.246 1.00 33.12 756 GLU A CA 1
ATOM 5596 C C . GLU A 1 756 ? -69.216 -67.796 30.118 1.00 33.12 756 GLU A C 1
ATOM 5598 O O . GLU A 1 756 ? -68.745 -68.044 31.228 1.00 33.12 756 GLU A O 1
ATOM 5603 N N . ASP A 1 757 ? -69.055 -66.533 29.693 1.00 36.72 757 ASP A N 1
ATOM 5604 C CA . ASP A 1 757 ? -70.042 -65.423 29.739 1.00 36.72 757 ASP A CA 1
ATOM 5605 C C . ASP A 1 757 ? -69.252 -64.078 29.604 1.00 36.72 757 ASP A C 1
ATOM 5607 O O . ASP A 1 757 ? -68.148 -63.975 30.136 1.00 36.72 757 ASP A O 1
ATOM 5611 N N . ASP A 1 758 ? -69.655 -63.113 28.750 1.00 34.56 758 ASP A N 1
ATOM 5612 C CA . ASP A 1 758 ? -70.378 -61.848 29.094 1.00 34.56 758 ASP A CA 1
ATOM 5613 C C . ASP A 1 758 ? -69.446 -60.754 29.718 1.00 34.56 758 ASP A C 1
ATOM 5615 O O . ASP A 1 758 ? -68.670 -61.050 30.611 1.00 34.56 758 ASP A O 1
ATOM 5619 N N . LYS A 1 759 ? -69.393 -59.446 29.398 1.00 36.69 759 LYS A N 1
ATOM 5620 C CA . LYS A 1 759 ? -70.194 -58.492 28.611 1.00 36.69 759 LYS A CA 1
ATOM 5621 C C . LYS A 1 759 ? -69.438 -57.134 28.518 1.00 36.69 759 LYS A C 1
ATOM 5623 O O . LYS A 1 759 ? -68.843 -56.700 29.493 1.00 36.69 759 LYS A O 1
ATOM 5628 N N . THR A 1 760 ? -69.523 -56.473 27.357 1.00 32.88 760 THR A N 1
ATOM 5629 C CA . THR A 1 760 ? -69.578 -55.012 27.035 1.00 32.88 760 THR A CA 1
ATOM 5630 C C . THR A 1 760 ? -68.934 -53.914 27.917 1.00 32.88 760 THR A C 1
ATOM 5632 O O . THR A 1 760 ? -69.267 -53.790 29.091 1.00 32.88 760 THR A O 1
ATOM 5635 N N . GLY A 1 761 ? -68.267 -52.932 27.275 1.00 32.59 761 GLY A N 1
ATOM 5636 C CA . GLY A 1 761 ? -68.143 -51.557 27.806 1.00 32.59 761 GLY A CA 1
ATOM 5637 C C . GLY A 1 761 ? -67.135 -50.636 27.092 1.00 32.59 761 GLY A C 1
ATOM 5638 O O . GLY A 1 761 ? -65.947 -50.699 27.356 1.00 32.59 761 GLY A O 1
ATOM 5639 N N . THR A 1 762 ? -67.641 -49.774 26.209 1.00 32.22 762 THR A N 1
ATOM 5640 C CA . THR A 1 762 ? -67.027 -48.673 25.422 1.00 32.22 762 THR A CA 1
ATOM 5641 C C . THR A 1 762 ? -66.269 -47.579 26.201 1.00 32.22 762 THR A C 1
ATOM 5643 O O . THR A 1 762 ? -66.751 -47.189 27.260 1.00 32.22 762 THR A O 1
ATOM 5646 N N . SER A 1 763 ? -65.247 -46.944 25.586 1.00 32.12 763 SER A N 1
ATOM 5647 C CA . SER A 1 763 ? -65.255 -45.514 25.149 1.00 32.12 763 SER A CA 1
ATOM 5648 C C . SER A 1 763 ? -63.858 -44.845 25.066 1.00 32.12 763 SER A C 1
ATOM 5650 O O . SER A 1 763 ? -63.198 -44.690 26.082 1.00 32.12 763 SER A O 1
ATOM 5652 N N . ASN A 1 764 ? -63.495 -44.418 23.846 1.00 32.06 764 ASN A N 1
ATOM 5653 C CA . ASN A 1 764 ? -62.931 -43.132 23.376 1.00 32.06 764 ASN A CA 1
ATOM 5654 C C . ASN A 1 764 ? -61.926 -42.244 24.159 1.00 32.06 764 ASN A C 1
ATOM 5656 O O . ASN A 1 764 ? -62.162 -41.896 25.311 1.00 32.06 764 ASN A O 1
ATOM 5660 N N . ASP A 1 765 ? -61.015 -41.682 23.333 1.00 32.06 765 ASP A N 1
ATOM 5661 C CA . ASP A 1 765 ? -60.449 -40.307 23.309 1.00 32.06 765 ASP A CA 1
ATOM 5662 C C . ASP A 1 765 ? -59.362 -39.941 24.352 1.00 32.06 765 ASP A C 1
ATOM 5664 O O . ASP A 1 765 ? -59.430 -40.394 25.483 1.00 32.06 765 ASP A O 1
ATOM 5668 N N . VAL A 1 766 ? -58.334 -39.100 24.128 1.00 31.00 766 VAL A N 1
ATOM 5669 C CA . VAL A 1 766 ? -57.793 -38.255 23.030 1.00 31.00 766 VAL A CA 1
ATOM 5670 C C . VAL A 1 766 ? -56.469 -37.644 23.563 1.00 31.00 766 VAL A C 1
ATOM 5672 O O . VAL A 1 766 ? -56.440 -37.320 24.744 1.00 31.00 766 VAL A O 1
ATOM 5675 N N . ALA A 1 767 ? -55.476 -37.402 22.680 1.00 31.22 767 ALA A N 1
ATOM 5676 C CA . ALA A 1 767 ? -54.332 -36.446 22.762 1.00 31.22 767 ALA A CA 1
ATOM 5677 C C . ALA A 1 767 ? -53.374 -36.537 23.989 1.00 31.22 767 ALA A C 1
ATOM 5679 O O . ALA A 1 767 ? -53.734 -37.036 25.037 1.00 31.22 767 ALA A O 1
ATOM 5680 N N . ASN A 1 768 ? -52.114 -36.097 23.974 1.00 28.31 768 ASN A N 1
ATOM 5681 C CA . ASN A 1 768 ? -51.447 -35.038 23.228 1.00 28.31 768 ASN A CA 1
ATOM 5682 C C . ASN A 1 768 ? -49.911 -35.212 23.360 1.00 28.31 768 ASN A C 1
ATOM 5684 O O . ASN A 1 768 ? -49.468 -35.661 24.408 1.00 28.31 768 ASN A O 1
ATOM 5688 N N . GLN A 1 769 ? -49.189 -34.793 22.314 1.00 28.16 769 GLN A N 1
ATOM 5689 C CA . GLN A 1 769 ? -47.884 -34.099 22.270 1.00 28.16 769 GLN A CA 1
ATOM 5690 C C . GLN A 1 769 ? -46.598 -34.574 22.993 1.00 28.16 769 GLN A C 1
ATOM 5692 O O . GLN A 1 769 ? -46.618 -35.211 24.034 1.00 28.16 769 GLN A O 1
ATOM 5697 N N . GLU A 1 770 ? -45.503 -34.082 22.384 1.00 30.92 770 GLU A N 1
ATOM 5698 C CA . GLU A 1 770 ? -44.095 -33.937 22.820 1.00 30.92 770 GLU A CA 1
ATOM 5699 C C . GLU A 1 770 ? -43.155 -35.074 22.373 1.00 30.92 770 GLU A C 1
ATOM 5701 O O . GLU A 1 770 ? -43.290 -36.218 22.792 1.00 30.92 770 GLU A O 1
ATOM 5706 N N . THR A 1 771 ? -42.454 -34.915 21.237 1.00 27.97 771 THR A N 1
ATOM 5707 C CA . THR A 1 771 ? -41.169 -34.200 20.986 1.00 27.97 771 THR A CA 1
ATOM 5708 C C . THR A 1 771 ? -39.964 -34.878 21.630 1.00 27.97 771 THR A C 1
ATOM 5710 O O . THR A 1 771 ? -40.008 -35.165 22.815 1.00 27.97 771 THR A O 1
ATOM 5713 N N . GLU A 1 772 ? -38.964 -35.143 20.769 1.00 28.80 772 GLU A N 1
ATOM 5714 C CA . GLU A 1 772 ? -37.501 -34.981 20.933 1.00 28.80 772 GLU A CA 1
ATOM 5715 C C . GLU A 1 772 ? -36.915 -35.244 22.327 1.00 28.80 772 GLU A C 1
ATOM 5717 O O . GLU A 1 772 ? -37.421 -34.779 23.330 1.00 28.80 772 GLU A O 1
ATOM 5722 N N . GLN A 1 773 ? -35.783 -35.888 22.540 1.00 30.28 773 GLN A N 1
ATOM 5723 C CA . GLN A 1 773 ? -34.587 -36.262 21.788 1.00 30.28 773 GLN A CA 1
ATOM 5724 C C . GLN A 1 773 ? -33.737 -36.896 22.907 1.00 30.28 773 GLN A C 1
ATOM 5726 O O . GLN A 1 773 ? -33.763 -36.357 24.008 1.00 30.28 773 GLN A O 1
ATOM 5731 N N . ASP A 1 774 ? -32.969 -37.958 22.669 1.00 28.02 774 ASP A N 1
ATOM 5732 C CA . ASP A 1 774 ? -31.567 -37.930 23.110 1.00 28.02 774 ASP A CA 1
ATOM 5733 C C . ASP A 1 774 ? -30.756 -39.099 22.541 1.00 28.02 774 ASP A C 1
ATOM 5735 O O . ASP A 1 774 ? -31.237 -40.230 22.458 1.00 28.02 774 ASP A O 1
ATOM 5739 N N . GLY A 1 775 ? -29.512 -38.773 22.192 1.00 27.41 775 GLY A N 1
ATOM 5740 C CA . GLY A 1 775 ? -28.339 -39.608 22.423 1.00 27.41 775 GLY A CA 1
ATOM 5741 C C . GLY A 1 775 ? -28.171 -40.904 21.632 1.00 27.41 775 GLY A C 1
ATOM 5742 O O . GLY A 1 775 ? -28.660 -41.961 22.018 1.00 27.41 775 GLY A O 1
ATOM 5743 N N . GLY A 1 776 ? -27.284 -40.865 20.627 1.00 30.88 776 GLY A N 1
ATOM 5744 C CA . GLY A 1 776 ? -26.347 -41.984 20.404 1.00 30.88 776 GLY A CA 1
ATOM 5745 C C . GLY A 1 776 ? -25.418 -42.180 21.626 1.00 30.88 776 GLY A C 1
ATOM 5746 O O . GLY A 1 776 ? -25.604 -41.470 22.611 1.00 30.88 776 GLY A O 1
ATOM 5747 N N . PRO A 1 777 ? -24.381 -43.051 21.613 1.00 48.41 777 PRO A N 1
ATOM 5748 C CA . PRO A 1 777 ? -23.623 -43.513 20.444 1.00 48.41 777 PRO A CA 1
ATOM 5749 C C . PRO A 1 777 ? -23.225 -45.012 20.494 1.00 48.41 777 PRO A C 1
ATOM 5751 O O . PRO A 1 777 ? -23.405 -45.703 21.490 1.00 48.41 777 PRO A O 1
ATOM 5754 N N . SER A 1 778 ? -22.624 -45.536 19.421 1.00 28.62 778 SER A N 1
ATOM 5755 C CA . SER A 1 778 ? -21.785 -46.742 19.507 1.00 28.62 778 SER A CA 1
ATOM 5756 C C . SER A 1 778 ? -20.819 -46.833 18.328 1.00 28.62 778 SER A C 1
ATOM 5758 O O . SER A 1 778 ? -21.183 -47.137 17.197 1.00 28.62 778 SER A O 1
ATOM 5760 N N . ASN A 1 779 ? -19.581 -46.566 18.706 1.00 26.25 779 ASN A N 1
ATOM 5761 C CA . ASN A 1 779 ? -18.271 -46.748 18.109 1.00 26.25 779 ASN A CA 1
ATOM 5762 C C . ASN A 1 779 ? -18.019 -47.953 17.164 1.00 26.25 779 ASN A C 1
ATOM 5764 O O . ASN A 1 779 ? -18.628 -49.017 17.270 1.00 26.25 779 ASN A O 1
ATOM 5768 N N . THR A 1 780 ? -16.924 -47.770 16.411 1.00 27.33 780 THR A N 1
ATOM 5769 C CA . THR A 1 780 ? -15.842 -48.710 16.031 1.00 27.33 780 THR A CA 1
ATOM 5770 C C . THR A 1 780 ? -15.847 -49.525 14.721 1.00 27.33 780 THR A C 1
ATOM 5772 O O . THR A 1 780 ? -16.619 -50.463 14.543 1.00 27.33 780 THR A O 1
ATOM 5775 N N . THR A 1 781 ? -14.763 -49.259 13.957 1.00 28.08 781 THR A N 1
ATOM 5776 C CA . THR A 1 781 ? -13.841 -50.180 13.225 1.00 28.08 781 THR A CA 1
ATOM 5777 C C . THR A 1 781 ? -14.345 -50.818 11.913 1.00 28.08 781 THR A C 1
ATOM 5779 O O . THR A 1 781 ? -15.499 -51.203 11.823 1.00 28.08 781 THR A O 1
ATOM 5782 N N . ASP A 1 782 ? -13.574 -50.990 10.831 1.00 27.97 782 ASP A N 1
ATOM 5783 C CA . ASP A 1 782 ? -12.118 -51.004 10.640 1.00 27.97 782 ASP A CA 1
ATOM 5784 C C . ASP A 1 782 ? -11.733 -50.897 9.140 1.00 27.97 782 ASP A C 1
ATOM 5786 O O . ASP A 1 782 ? -12.517 -51.277 8.270 1.00 27.97 782 ASP A O 1
ATOM 5790 N N . GLU A 1 783 ? -10.502 -50.434 8.907 1.00 29.52 783 GLU A N 1
ATOM 5791 C CA . GLU A 1 783 ? -9.517 -50.766 7.856 1.00 29.52 783 GLU A CA 1
ATOM 5792 C C . GLU A 1 783 ? -9.875 -50.992 6.360 1.00 29.52 783 GLU A C 1
ATOM 5794 O O . GLU A 1 783 ? -10.449 -51.997 5.948 1.00 29.52 783 GLU A O 1
ATOM 5799 N N . GLY A 1 784 ? -9.267 -50.135 5.517 1.00 26.20 784 GLY A N 1
ATOM 5800 C CA . GLY A 1 784 ? -8.154 -50.546 4.640 1.00 26.20 784 GLY A CA 1
ATOM 5801 C C . GLY A 1 784 ? -8.454 -50.928 3.180 1.00 26.20 784 GLY A C 1
ATOM 5802 O O . GLY A 1 784 ? -8.980 -52.000 2.897 1.00 26.20 784 GLY A O 1
ATOM 5803 N N . THR A 1 785 ? -7.978 -50.126 2.216 1.00 27.81 785 THR A N 1
ATOM 5804 C CA . THR A 1 785 ? -6.825 -50.464 1.337 1.00 27.81 785 THR A CA 1
ATOM 5805 C C . THR A 1 785 ? -6.631 -49.451 0.198 1.00 27.81 785 THR A C 1
ATOM 5807 O O . THR A 1 785 ? -7.564 -49.082 -0.512 1.00 27.81 785 THR A O 1
ATOM 5810 N N . GLU A 1 786 ? -5.375 -49.030 0.042 1.00 29.59 786 GLU A N 1
ATOM 5811 C CA . GLU A 1 786 ? -4.821 -48.171 -1.008 1.00 29.59 786 GLU A CA 1
ATOM 5812 C C . GLU A 1 786 ? -4.804 -48.833 -2.397 1.00 29.59 786 GLU A C 1
ATOM 5814 O O . GLU A 1 786 ? -4.693 -50.053 -2.538 1.00 29.59 786 GLU A O 1
ATOM 5819 N N . SER A 1 787 ? -4.814 -47.995 -3.437 1.00 27.28 787 SER A N 1
ATOM 5820 C CA . SER A 1 787 ? -4.433 -48.350 -4.808 1.00 27.28 787 SER A CA 1
ATOM 5821 C C . SER A 1 787 ? -3.867 -47.115 -5.522 1.00 27.28 787 SER A C 1
ATOM 5823 O O . SER A 1 787 ? -4.619 -46.302 -6.056 1.00 27.28 787 SER A O 1
ATOM 5825 N N . GLU A 1 788 ? -2.538 -47.012 -5.562 1.00 29.03 788 GLU A N 1
ATOM 5826 C CA . GLU A 1 788 ? -1.762 -46.127 -6.443 1.00 29.03 788 GLU A CA 1
ATOM 5827 C C . GLU A 1 788 ? -1.914 -46.501 -7.929 1.00 29.03 788 GLU A C 1
ATOM 5829 O O . GLU A 1 788 ? -1.802 -47.679 -8.264 1.00 29.03 788 GLU A O 1
ATOM 5834 N N . VAL A 1 789 ? -2.022 -45.511 -8.829 1.00 27.48 789 VAL A N 1
ATOM 5835 C CA . VAL A 1 789 ? -1.341 -45.469 -10.151 1.00 27.48 789 VAL A CA 1
ATOM 5836 C C . VAL A 1 789 ? -1.392 -44.030 -10.738 1.00 27.48 789 VAL A C 1
ATOM 5838 O O . VAL A 1 789 ? -2.214 -43.237 -10.287 1.00 27.48 789 VAL A O 1
ATOM 5841 N N . PRO A 1 790 ? -0.522 -43.628 -11.697 1.00 30.27 790 PRO A N 1
ATOM 5842 C CA . PRO A 1 790 ? 0.340 -42.455 -11.521 1.00 30.27 790 PRO A CA 1
ATOM 5843 C C . PRO A 1 790 ? 0.245 -41.390 -12.640 1.00 30.27 790 PRO A C 1
ATOM 5845 O O . PRO A 1 790 ? -0.172 -41.673 -13.756 1.00 30.27 790 PRO A O 1
ATOM 5848 N N . GLY A 1 791 ? 0.777 -40.197 -12.345 1.00 24.80 791 GLY A N 1
ATOM 5849 C CA . GLY A 1 791 ? 1.567 -39.358 -13.260 1.00 24.80 791 GLY A CA 1
ATOM 5850 C C . GLY A 1 791 ? 0.868 -38.651 -14.429 1.00 24.80 791 GLY A C 1
ATOM 5851 O O . GLY A 1 791 ? 0.465 -39.293 -15.386 1.00 24.80 791 GLY A O 1
ATOM 5852 N N . PHE A 1 792 ? 0.876 -37.314 -14.406 1.00 24.39 792 PHE A N 1
ATOM 5853 C CA . PHE A 1 792 ? 1.409 -36.444 -15.474 1.00 24.39 792 PHE A CA 1
ATOM 5854 C C . PHE A 1 792 ? 1.349 -34.985 -14.981 1.00 24.39 792 PHE A C 1
ATOM 5856 O O . PHE A 1 792 ? 0.376 -34.276 -15.208 1.00 24.39 792 PHE A O 1
ATOM 5863 N N . GLY A 1 793 ? 2.384 -34.549 -14.258 1.00 24.88 793 GLY A N 1
ATOM 5864 C CA . GLY A 1 793 ? 2.608 -33.133 -13.961 1.00 24.88 793 GLY A CA 1
ATOM 5865 C C . GLY A 1 793 ? 3.406 -32.512 -15.103 1.00 24.88 793 GLY A C 1
ATOM 5866 O O . GLY A 1 793 ? 4.561 -32.880 -15.316 1.00 24.88 793 GLY A O 1
ATOM 5867 N N . ILE A 1 794 ? 2.781 -31.620 -15.867 1.00 24.25 794 ILE A N 1
ATOM 5868 C CA . ILE A 1 794 ? 3.466 -30.762 -16.834 1.00 24.25 794 ILE A CA 1
ATOM 5869 C C . ILE A 1 794 ? 3.985 -29.564 -16.038 1.00 24.25 794 ILE A C 1
ATOM 5871 O O . ILE A 1 794 ? 3.217 -28.689 -15.660 1.00 24.25 794 ILE A O 1
ATOM 5875 N N . ILE A 1 795 ? 5.285 -29.557 -15.748 1.00 23.66 795 ILE A N 1
ATOM 5876 C CA . ILE A 1 795 ? 5.994 -28.374 -15.257 1.00 23.66 795 ILE A CA 1
ATOM 5877 C C . ILE A 1 795 ? 6.326 -27.533 -16.490 1.00 23.66 795 ILE A C 1
ATOM 5879 O O . ILE A 1 795 ? 7.125 -27.952 -17.329 1.00 23.66 795 ILE A O 1
ATOM 5883 N N . VAL A 1 796 ? 5.695 -26.367 -16.618 1.00 23.36 796 VAL A N 1
ATOM 5884 C CA . VAL A 1 796 ? 6.126 -25.324 -17.552 1.00 23.36 796 VAL A CA 1
ATOM 5885 C C . VAL A 1 796 ? 7.217 -24.526 -16.842 1.00 23.36 796 VAL A C 1
ATOM 5887 O O . VAL A 1 796 ? 6.956 -23.780 -15.907 1.00 23.36 796 VAL A O 1
ATOM 5890 N N . THR A 1 797 ? 8.468 -24.744 -17.241 1.00 24.31 797 THR A N 1
ATOM 5891 C CA . THR A 1 797 ? 9.613 -23.944 -16.798 1.00 24.31 797 THR A CA 1
ATOM 5892 C C . THR A 1 797 ? 9.574 -22.591 -17.508 1.00 24.31 797 THR A C 1
ATOM 5894 O O . THR A 1 797 ? 9.831 -22.523 -18.709 1.00 24.31 797 THR A O 1
ATOM 5897 N N . VAL A 1 798 ? 9.259 -21.524 -16.773 1.00 25.19 798 VAL A N 1
ATOM 5898 C CA . VAL A 1 798 ? 9.470 -20.135 -17.205 1.00 25.19 798 VAL A CA 1
ATOM 5899 C C . VAL A 1 798 ? 10.944 -19.793 -16.973 1.00 25.19 798 VAL A C 1
ATOM 5901 O O . VAL A 1 798 ? 11.470 -19.969 -15.876 1.00 25.19 798 VAL A O 1
ATOM 5904 N N . LEU A 1 799 ? 11.635 -19.386 -18.037 1.00 24.27 799 LEU A N 1
ATOM 5905 C CA . LEU A 1 799 ? 13.079 -19.157 -18.077 1.00 24.27 799 LEU A CA 1
ATOM 5906 C C . LEU A 1 799 ? 13.335 -17.641 -18.035 1.00 24.27 799 LEU A C 1
ATOM 5908 O O . LEU A 1 799 ? 13.358 -16.983 -19.072 1.00 24.27 799 LEU A O 1
ATOM 5912 N N . VAL A 1 800 ? 13.508 -17.088 -16.831 1.00 26.53 800 VAL A N 1
ATOM 5913 C CA . VAL A 1 800 ? 14.056 -15.739 -16.613 1.00 26.53 800 VAL A CA 1
ATOM 5914 C C . VAL A 1 800 ? 15.575 -15.882 -16.506 1.00 26.53 800 VAL A C 1
ATOM 5916 O O . VAL A 1 800 ? 16.085 -16.507 -15.579 1.00 26.53 800 VAL A O 1
ATOM 5919 N N . ILE A 1 801 ? 16.315 -15.360 -17.488 1.00 28.33 801 ILE A N 1
ATOM 5920 C CA . ILE A 1 801 ? 17.784 -15.372 -17.475 1.00 28.33 801 ILE A CA 1
ATOM 5921 C C . ILE A 1 801 ? 18.283 -14.111 -16.765 1.00 28.33 801 ILE A C 1
ATOM 5923 O O . ILE A 1 801 ? 18.541 -13.091 -17.396 1.00 28.33 801 ILE A O 1
ATOM 5927 N N . LEU A 1 802 ? 18.478 -14.221 -15.452 1.00 27.12 802 LEU A N 1
ATOM 5928 C CA . LEU A 1 802 ? 19.519 -13.496 -14.725 1.00 27.12 802 LEU A CA 1
ATOM 5929 C C . LEU A 1 802 ? 20.539 -14.550 -14.290 1.00 27.12 802 LEU A C 1
ATOM 5931 O O . LEU A 1 802 ? 20.237 -15.464 -13.527 1.00 27.12 802 LEU A O 1
ATOM 5935 N N . GLY A 1 803 ? 21.731 -14.510 -14.881 1.00 30.56 803 GLY A N 1
ATOM 5936 C CA . GLY A 1 803 ? 22.734 -15.545 -14.667 1.00 30.56 803 GLY A CA 1
ATOM 5937 C C . GLY A 1 803 ? 23.411 -15.419 -13.307 1.00 30.56 803 GLY A C 1
ATOM 5938 O O . GLY A 1 803 ? 24.330 -14.624 -13.207 1.00 30.56 803 GLY A O 1
ATOM 5939 N N . PHE A 1 804 ? 23.041 -16.250 -12.324 1.00 27.75 804 PHE A N 1
ATOM 5940 C CA . PHE A 1 804 ? 23.924 -16.699 -11.233 1.00 27.75 804 PHE A CA 1
ATOM 5941 C C . PHE A 1 804 ? 23.545 -18.105 -10.729 1.00 27.75 804 PHE A C 1
ATOM 5943 O O . PHE A 1 804 ? 22.407 -18.553 -10.812 1.00 27.75 804 PHE A O 1
ATOM 5950 N N . ALA A 1 805 ? 24.572 -18.840 -10.303 1.00 28.70 805 ALA A N 1
ATOM 5951 C CA . ALA A 1 805 ? 24.641 -20.295 -10.216 1.00 28.70 805 ALA A CA 1
ATOM 5952 C C . ALA A 1 805 ? 23.893 -20.927 -9.024 1.00 28.70 805 ALA A C 1
ATOM 5954 O O . ALA A 1 805 ? 24.087 -20.519 -7.883 1.00 28.70 805 ALA A O 1
ATOM 5955 N N . TYR A 1 806 ? 23.171 -22.028 -9.273 1.00 25.08 806 TYR A N 1
ATOM 5956 C CA . TYR A 1 806 ? 22.673 -22.936 -8.232 1.00 25.08 806 TYR A CA 1
ATOM 5957 C C . TYR A 1 806 ? 23.543 -24.204 -8.181 1.00 25.08 806 TYR A C 1
ATOM 5959 O O . TYR A 1 806 ? 23.579 -25.001 -9.121 1.00 25.08 806 TYR A O 1
ATOM 5967 N N . LEU A 1 807 ? 24.271 -24.393 -7.078 1.00 29.55 807 LEU A N 1
ATOM 5968 C CA . LEU A 1 807 ? 24.923 -25.658 -6.730 1.00 29.55 807 LEU A CA 1
ATOM 5969 C C . LEU A 1 807 ? 23.877 -26.594 -6.109 1.00 29.55 807 LEU A C 1
ATOM 5971 O O . LEU A 1 807 ? 23.242 -26.244 -5.121 1.00 29.55 807 LEU A O 1
ATOM 5975 N N . SER A 1 808 ? 23.721 -27.794 -6.671 1.00 26.25 808 SER A N 1
ATOM 5976 C CA . SER A 1 808 ? 22.893 -28.867 -6.102 1.00 26.25 808 SER A CA 1
ATOM 5977 C C . SER A 1 808 ? 23.768 -29.889 -5.349 1.00 26.25 808 SER A C 1
ATOM 5979 O O . SER A 1 808 ? 24.938 -30.068 -5.714 1.00 26.25 808 SER A O 1
ATOM 5981 N N . PRO A 1 809 ? 23.247 -30.561 -4.304 1.00 32.12 809 PRO A N 1
ATOM 5982 C CA . PRO A 1 809 ? 24.039 -31.329 -3.351 1.00 32.12 809 PRO A CA 1
ATOM 5983 C C . PRO A 1 809 ? 24.432 -32.702 -3.912 1.00 32.12 809 PRO A C 1
ATOM 5985 O O . PRO A 1 809 ? 23.688 -33.334 -4.664 1.00 32.12 809 PRO A O 1
ATOM 5988 N N . ARG A 1 810 ? 25.606 -33.194 -3.514 1.00 31.14 810 ARG A N 1
ATOM 5989 C CA . ARG A 1 810 ? 25.963 -34.615 -3.590 1.00 31.14 810 ARG A CA 1
ATOM 5990 C C . ARG A 1 810 ? 26.376 -35.087 -2.200 1.00 31.14 810 ARG A C 1
ATOM 5992 O O . ARG A 1 810 ? 27.068 -34.342 -1.513 1.00 31.14 810 ARG A O 1
ATOM 5999 N N . ASP A 1 811 ? 25.909 -36.294 -1.884 1.00 35.03 811 ASP A N 1
ATOM 6000 C CA . ASP A 1 811 ? 26.183 -37.159 -0.722 1.00 35.03 811 ASP A CA 1
ATOM 6001 C C . ASP A 1 811 ? 27.461 -36.888 0.088 1.00 35.03 811 ASP A C 1
ATOM 6003 O O . ASP A 1 811 ? 28.553 -36.757 -0.521 1.00 35.03 811 ASP A O 1
#

Radius of gyration: 43.52 Å; Cα contacts (8 Å, |Δi|>4): 1059; chains: 1; bounding box: 128×153×95 Å

Mean predicted aligned error: 22.02 Å

Nearest PDB structures (foldseek):
  5ysc-assembly1_A  TM=8.487E-01  e=2.886E-15  Vibrio cholerae O395
  2r79-assembly1_A  TM=8.718E-01  e=5.738E-14  Pseudomonas aeruginosa
  3psh-assembly1_A  TM=8.180E-01  e=1.278E-13  Haemophilus influenzae
  5mbq-assembly2_B  TM=7.831E-01  e=6.343E-13  Campylobacter jejuni
  5joq-assembly1_A  TM=8.084E-01  e=4.543E-11  Listeria monocytogenes EGD-e

Sequence (811 aa):
MKNLRVILLAVVVATAVVGASGTAAGAQSVGAEFEHAESESLSTNYSGQEPIQTAGNNTCGFPLNVTDATETEITLDERPDRITTTNPSAAQTLWEIGAQDRVVGVTEFAGYLSGTDSKTNVSAEFGVSVEKVVATDPDLVLAPNASADQVADLRAQNLTVYHFPAATDIDDIAAKTERTGRLVGNCETAAEVNTEMNQTVEDVEGQTAEPDRLDALYPLGGGFVAADNTFINEIMKIAGTTNVAASEADGYPQLSDEVILKTDPEIMLVTDTEGAILDREPYASTTAGAEDNYVVMNTNYLNQPAPRSVIESTKTLAAAVEDLQANKTEETVNSSGTCGFPLTVTDATGTEITINEQPDRVTTTNPSAAQTLWELGAQDRVVGVTEFAGYLNGTASKTNVSAEFGVSVEKVVATNPDLVLAPNASAGQVADLRTQNLTVYHFPAATDVDDIAAKTERTGRLVGNCETAAEVNTEMNQTVENVENQTAELDRPDTLYPLGGGYVAADNTFINEIMQIGGTTNVAASEADGYPQLSDEVILQTNPELIVVTDSEASILERQPYASTNAGENSNYVVLNNNYLNQPAPRSVIESTKTLANGVEELQSEDAKDDRSRTDGSSGSSSDNDDRNEEDEQDEVVDANETVVNTNETAVDTNETAVDTNETAVDTNETAVDTNETAVDTNETAVDTNETAVDTNETAVDTNETAVDTNETAVDTNETAVDENETVVNGNQTATDTSSKESTTSAEPNDTSNEEDDKTGTSNDVANQETEQDGGPSNTTDEGTESEVPGFGIIVTVLVILGFAYLSPRD

Solvent-accessible surface area (backbone atoms only — not comparable to full-atom values): 46939 Å² total; per-residue (Å²): 138,81,86,82,88,87,86,88,89,85,90,86,85,89,85,88,83,92,81,93,75,88,77,85,87,76,88,78,89,76,90,69,91,76,85,81,80,84,84,80,86,75,91,77,83,93,77,89,79,84,83,85,85,79,90,86,79,95,58,68,56,64,64,37,78,47,70,35,65,80,74,46,78,44,77,36,72,57,71,54,67,27,32,27,28,64,30,38,33,59,46,51,45,33,52,73,37,70,45,52,89,32,46,40,26,34,27,65,84,33,59,87,46,88,73,40,91,80,34,43,69,20,50,39,101,70,71,59,28,61,69,48,48,60,73,48,66,43,59,32,33,44,30,52,83,59,53,72,64,60,52,48,59,42,37,74,72,74,42,48,69,48,40,47,63,81,56,37,48,69,66,44,38,42,51,51,39,41,50,49,12,47,67,57,54,30,39,69,45,19,50,52,50,42,49,54,29,52,51,45,50,56,54,40,37,67,71,40,67,64,91,83,50,50,37,23,39,42,66,76,57,97,45,25,32,56,10,24,84,22,44,54,38,42,42,37,51,45,22,28,30,37,53,54,41,38,84,76,42,63,38,70,46,70,54,52,56,68,55,53,46,73,53,38,28,51,30,34,45,32,61,51,93,78,48,74,62,34,82,31,84,48,42,33,76,14,54,11,27,70,69,70,33,64,46,74,42,58,58,80,27,61,78,24,81,27,56,66,21,49,46,52,41,28,52,53,46,29,52,50,45,48,52,50,51,47,45,52,44,51,49,39,46,62,69,58,65,55,64,52,59,67,40,76,47,70,32,67,82,72,47,77,44,77,42,67,56,72,49,70,26,32,28,28,58,37,39,29,60,46,50,40,34,49,73,40,70,44,54,83,31,44,40,27,33,25,65,83,33,58,86,46,89,75,40,89,82,36,43,68,21,48,39,101,70,70,57,28,59,69,47,47,57,72,51,64,44,60,32,33,44,28,47,42,96,38,56,89,50,50,66,62,40,42,73,71,74,42,51,68,48,40,42,58,79,54,38,46,70,65,44,35,40,53,52,38,40,50,47,12,49,68,57,46,31,38,69,47,20,52,52,50,41,50,55,32,54,54,42,50,55,51,38,38,64,70,29,68,85,52,82,55,49,40,22,39,41,67,76,54,98,43,25,29,54,10,23,86,23,44,54,37,42,41,38,47,51,15,33,34,35,57,57,39,40,85,75,44,63,38,69,46,72,54,51,58,68,53,55,49,68,64,35,29,49,30,32,48,32,62,49,91,80,48,66,63,36,77,32,84,51,42,35,74,15,54,10,27,69,68,67,35,64,41,73,42,59,54,78,30,64,77,21,79,26,57,66,19,54,44,52,43,20,52,52,38,33,53,44,52,54,52,56,55,60,53,55,64,53,61,59,65,70,74,74,80,86,82,88,84,87,84,87,84,88,84,84,91,92,73,81,83,69,52,62,65,53,49,57,53,49,52,53,50,51,56,53,50,51,57,50,49,55,52,49,52,57,50,49,56,53,49,50,57,50,49,57,53,48,50,58,50,48,55,53,48,51,57,49,50,55,52,47,51,57,49,50,56,52,48,53,57,50,50,56,53,49,51,56,50,49,54,52,50,51,58,51,50,56,52,49,50,56,50,48,55,52,49,50,54,52,50,54,53,48,51,53,50,50,56,49,51,51,55,51,49,61,54,52,59,71,74,66,78,80,82,82,88,89,86,81,84,88,79,91,88,82,91,80,90,86,91,84,86,90,78,89,81,89,83,80,89,83,83,79,83,86,83,86,84,87,82,85,89,86,88,81,90,86,83,88,85,85,83,81,82,82,81,85,80,90,72,95,75,88,83,87,80,91,77,136

Secondary structure (DSSP, 8-state):
---------------------PPPP------------------------------------SSEEEE-TTS-EEEESS--SSEEESSHHHHHHHHHTT-GGGEEEE-GGGTTSTTGGGSEE-B-SSSB-HHHHHHT--SEEEETT--HHHHHHHHTTT--EEEPPP--SHHHHHHHHHHHHHHHT-HHHHHHHHHHHHHHHHHHHHHS-SS-PEEEE-EEETTEE--BSSHHHHHHHHTTEEETTTTT-BSSPBPPHHHHHHH--SEEEESSTT-TTTTSTTGGGSHHHHTT-EEE--HHHHTS-SHHHHHHHHHHHHHHHHHHHHHHHHHHHHHSS---SSEEEE-TTS-EEEE-S--S-EEESSHHHHHHHHHTT-TTTEEEE-GGGTTSTTGGGSEE-B-SSSB-HHHHHHT--SEEEE-GGGHHHHHHHHHTT--EEEPPP--SHHHHHHHHHHHHHHHT-HHHHHHHHHHHHHHHHHHHHHHTTS---EEE-EEETTEE--BSSHHHHHHHHTT-EETTTTT-BSS-B--HHHHHHH--SEEEESSTT-GGGGSTTGGGSHHHHHT-EEE--HHHHTS-SHHHHHHHHHHHHHHHHHHHHHHHHHHHTTS---------------SSSHHHHHHHHHHHHHHHHHHHHHHHHHHHHHHHHHHHHHHHHHHHHHHHHHHHHHHHHHHHHHHHHHHHHHHHHHHHHHHHHHHHHHHHHHHHHHHHHHHHHHHHHHHHHHS--S------------------------------------------------------------PPP--

pLDDT: mean 77.43, std 25.24, range [22.17, 98.62]

Organism: Halorubrum ezzemoulense (NCBI:txid337243)

Foldseek 3Di:
DDDDDDDDDDDDDDDDDDDDDDDDDDDDDDPDDDDDDDDDDDDDDDDDDDDDDDDDDPDLDPQDWDQAPVRDIFTDRHAWQAEEEQALLLVVLCVQLVNNNSYAEYAPLVVVDPPCVNHQHQDDVFGGNLVSVVVSVTQEYEYEPDDPVRQVSNCVSVHRYHYHDDDAALVSQLVVSCVSCSNRSSNVSSVVLNVVLVVLLVVQQVLQVDDDAFEEWEDPPPQWTAEPSHNLCNLSVSLRHDDLRPVVDHGIDRDDLVSCQVSQGLEYEDQDPVPVCLVDGPNCNGNCSVVVHYFHDHPSLSVHRHSVSSNRSSVSSNVSSCVVVVVVVVVCCVLVPDLFDQDWDQAPVRDIFTQGGQWQAEEEQALLLVVLCVLLVNNNSYAEYAPLNVVDPPCVNHQHQDDVPGGHLVSVVVSVTQEYEAEPVRPVCQVVNVVSVHRYHYHDDDAALVSQLVVSCVSCSNNSSNVSSVVLSVVLVVLLVVLCVLQVPFAAFAEWEDPPPQWTAEPSHNLCNLSVSLNHDDLRPVVDHGTDRDDLVSCLVSQTLEYEAQDPVPVCLVDPPNCNGNCSVVVHYFHDHPSLSVHSHRVSSNRSSVSSNVSSVVVVVVVVVVVVVVPDDDDDDDDDDDDDDDPPPVVVVVVVVVVVVVVVVVVVVVVVVVVVVVVVVVVVVVVVVVVVVVVVVVVVVVVVVVVVVVVVVVVVVVVVVVVVVVVVVVVVVVVVVVVVVVVVVVVVVVVVVVVVVVPPDDDDDDDDDDDDDDDDDDDDDDDDDDDDDDDDDDDDDDDDDDDDDDDDDDDDDDDDDPDDDDDDDDD

InterPro domains:
  IPR002491 ABC transporter periplasmic binding domain [PF01497] (85-292)
  IPR002491 ABC transporter periplasmic binding domain [PF01497] (364-576)
  IPR002491 ABC transporter periplasmic binding domain [PS50983] (82-325)
  IPR002491 ABC transporter periplasmic binding domain [PS50983] (361-604)
  IPR011049 Serralysin-like metalloprotease, C-terminal [SSF101967] (647-740)
  IPR026469 Putative ABC transporter PGF-CTERM-modified substrate-binding protein [TIGR04281] (60-334)
  IPR026469 Putative ABC transporter PGF-CTERM-modified substrate-binding protein [TIGR04281] (339-637)
  IPR050902 ABC Transporter Solute-Binding [PTHR30535] (329-599)